Protein AF-A0A2W7AE01-F1 (afdb_monomer)

Foldseek 3Di:
DYDDDDDDDDDPDDDDPDDDDDDPPDPDQWAFDPPPQQWDWDDDPLETETDRGDAAQQRQEGEGETQHHEHDAAHEYEYEDAASHAEYEYAHQNQAEYHYQEEYYYDHYQYEYEYEAQQAYEYAANYEYHHAAAYEYENFQWWDQPLAIDGNDDDHDRHRSDDDTWKGAQQAQATAEYEYNYAYEYEEQHEYEYEIQEYHANHEYYHALHEYAAWFAGHQKMFTADDRGHTQAIGNHQPPSNVPHDDDPRHHAFPLCVLPVVPHPRCPQWDQDPVRWIAGPPQRFTDDRGTFYYEHQEEYAHEAEPPPGAFHEYETEGLEYEYHLYEYERAYQAWFYEYYTQADDVNPGRGHHHQEYYYDQNYEHEGAHAHHEEFEEYEAEHQHEYADNYEYEREGHAPHYAFYEYEGEYQAYYHDNYEYARYYHPQNGYEYEYEYQEEEEDQAFPDDPDSHCVSVVRVDCDPPVVRGPDHTYYYLVRVQRYAGEYEYHHCAEYEYDAQAERAHDDHEAYEYHFNLVVPLHYEYYYAANYEAHRPQHAYEYEHLEYYHHNYAYANEQHEYEYEYNHFQAAEEEEPPDQPVPPPHPPPPGRYYYHYLVNVLRYAYLEEYEYYDDPDLGLHEYEQEQQDDDVPDDHQAVHNHAYEYEHQEYEYDYDPDPDDPPPVPPLTASHEHEEQHEYEYAHSAEYEYDANHEHEYHYANYEYEAHHAAEFFHDDPDPDPPVRRQTHEYAYQEYAYDYNHEEYHYEYADQHHEFADDDPGFGYEAAHYEYEYEYDDDDNREYEYQTEHEEQEEYEYYPDPHAEYEAQEEYEYAAYEYEYPHEYEYDHRAYEYEYQNYEYEYQEEYAYQEEYHYEYQQEEYYYNYEYCPPHAYQEYAYPNYAEYAAAHEHGHEACYYHAAHAAEYHHEEYHQEECAFHAAHYAYAAEYAYEEYAREHANEEFHAYEAYYQAEYEYQAYHQEYHLNYFGYAYHAAYAEAYAHNHWDQDPVRFTHRYERAYNVWFHAYEHEYQNPPPLNWAFACDRPGHYYVAKHYRHPVWIDGPGDTGSAWDDTPRYTYHHDDDDDDDDDDDDDDDDDDDDDDDDDDDDDDDDDDDQPDQDVLQVVLQLVVCVVVVHDDDGHGLLRVLVVQVVCCVVPVAWEKEKEKDKDAPDPDDDDDPPDDDPPPDDFDQRIFIWIWIRTNVDIGIDQFFDPPDPVRDGHGSVVLLVLLVQLVVQPPDPPDHPSNVVSVVVNCNRHPVVCVVVCVVVVHPHYHYDYPPSNDPPPD

Radius of gyration: 49.96 Å; Cα contacts (8 Å, |Δi|>4): 3931; chains: 1; bounding box: 132×88×160 Å

Nearest PDB structures (foldseek):
  8cpk-assembly3_C  TM=5.624E-01  e=1.648E-10  Escherichia coli
  4i84-assembly1_A  TM=6.072E-01  e=9.969E-05  Haemophilus influenzae Rd KW20
  6pzl-assembly1_A-2  TM=7.382E-01  e=2.046E-03  Proteus mirabilis
  4i84-assembly2_B  TM=6.784E-01  e=4.913E-03  Haemophilus influenzae Rd KW20

Secondary structure (DSSP, 8-state):
-------------S--S-----------SEEE-SSSS-EEEEEETTEEEEEE-EE-TTS-EEEEEEEEE-B-TT-EEEEE--TT--EEEEEE-SS--EEE-SEEEEESS--EEEEE-TT-EEE-TT-EEE-SS-EEEE--SEEEETTEEEESSS---GGG--S---EEEE-SSSPPEEEE-SEEE--TT-EEEEEESEEEE-SEEE-TTSEEEEEE--SSEEEEE-TTS-EEEEESS--TTGGGSPP--S----HHHHHHHS--TTTTSEEEPTTS-EEETTT--EE---TTEEEE-SEEE--B-STTPPP-EEEEESSEEEESS-EEE--BSSS--EEEESSSGGG-SSSPPPSEEEE-TT-EEE--BSSSS---EEEEEESSEEEE-SEEE-PPPTTT----EEEEEESSEEEE--EEE---GGG---EEEE--S-EEEESS-SS---TTTHHHHHHS---GGGTTT--PEEEHHHHHT-BSEEEEE-SS-EEE-TT-EEEPPS-S-EEEESSTT-SS--EEEE-TT-EEE-TT--EEEEESEEEESS-EEEEETS-EEEEESSTTPEEEESS----SSS----TTS-EEEE-HHHHTTEEESSEEEES-TT----PPEEEESBS-BTTB--GGG--SEEEEEESSEEEE----TT-TT-TT----SEEE-TT-EEEEEESSEEEE-TT-EEEEEEEEEEEEEEESSEEES----SS--TT---EEEEEEEEEEEESSS-EEEEE-SSEEEE-EETTEESEEETTS-EEEEE-SSSS-EEEE-S-EEESS-EEEEESS--EEEE-S-EEESSS-EEE-S-EEE-TT--EEEESSS-EEE-S-EE-SS-EEEE-TTS-EEE-S-BSSSS-EEEEEEEEES-EEE-S-EEEEEEEEEEEESSEEEES-EE--BSSPPPEEEEESSEEE-SEEE--BSSSPPPPEEEEESS-EEESEEE----TTSBPPPEEEEESS-EEE---EE-TTS-EEEEE---SSBPPPEEEEE--GGGTPPEEET--SSSEESSEEESSTTSEEPSSEEESS-EEETTEEEEE---------------------------PPPPP---TTSBPHHHHHHHHHHHHHHT---PPPBHHHHHHHHHHHHHHHS--EEEEEEEEE-S--------TT--TTSSSPPTTPEEEEEEE-SS-EEEE--B-TT-TT-PBPBHHHHHHHHHHHHHHHH-TT-SSTHHHHHHHHIIIIIGGGHHHHHHHT--EEEEEE-GGGSTT--

Solvent-accessible surface area (backbone atoms only — not comparable to full-atom values): 60667 Å² total; per-residue (Å²): 140,86,86,91,90,87,90,80,91,89,88,81,89,89,82,86,90,86,85,88,84,79,76,84,78,71,82,74,48,62,38,55,33,96,76,83,47,55,31,41,71,48,77,58,87,56,33,32,42,36,36,80,32,41,53,17,72,86,47,33,30,40,38,38,43,21,34,39,58,37,32,54,77,82,22,32,46,33,41,61,49,42,76,67,30,48,36,37,41,38,34,42,61,60,44,63,54,27,45,32,19,14,38,43,33,51,42,65,38,64,32,26,42,37,43,32,24,35,15,11,40,36,33,32,69,59,15,32,49,49,39,71,28,33,42,35,43,30,17,36,36,20,37,23,22,82,101,39,60,51,36,54,50,82,84,65,67,46,64,64,48,52,84,63,77,33,31,36,32,24,77,36,75,66,37,3,28,35,38,35,43,14,46,43,44,37,39,75,60,21,39,41,34,43,40,22,6,23,35,40,36,61,19,39,41,36,11,37,37,10,35,40,38,41,37,12,42,45,32,34,18,34,43,33,34,39,96,86,75,44,75,42,39,68,38,82,54,65,51,83,76,57,67,74,46,46,80,76,84,61,62,54,45,50,66,64,52,53,60,69,71,63,85,59,88,74,56,77,53,42,46,72,46,97,88,68,48,35,28,37,59,94,61,72,34,57,54,79,83,54,53,7,26,21,39,36,39,24,36,42,38,14,32,8,80,53,90,78,26,39,16,10,33,41,37,41,28,13,46,33,24,38,32,50,51,17,40,39,34,14,24,7,27,42,10,20,8,37,38,29,36,6,19,30,73,94,64,74,52,53,46,52,55,2,46,25,22,40,33,31,62,70,16,38,39,35,12,27,10,71,63,28,31,33,15,11,40,40,30,38,20,12,61,37,37,18,39,37,28,21,38,39,37,15,23,13,2,77,85,75,9,35,17,9,45,37,36,55,28,2,54,55,35,41,43,53,60,40,48,46,37,14,36,29,40,91,76,34,40,8,38,41,39,36,49,20,34,48,41,35,34,22,84,70,40,80,79,76,94,60,99,56,58,56,53,59,55,72,65,40,92,62,68,63,78,83,60,66,86,61,82,42,33,31,34,34,72,46,62,24,68,47,41,20,21,41,36,42,34,11,43,22,33,32,36,38,39,64,60,25,77,38,57,32,59,71,62,33,45,40,36,43,28,9,8,61,75,52,83,58,50,16,36,35,37,30,30,48,59,17,33,42,31,32,58,40,17,35,38,36,41,29,10,24,26,52,46,43,44,70,24,37,38,33,20,42,68,10,36,39,35,43,25,56,44,47,88,47,38,33,33,42,38,16,68,92,65,81,58,79,83,60,65,73,77,66,90,88,64,56,57,24,41,37,41,30,61,41,57,64,23,45,47,20,64,20,42,40,31,38,34,59,93,89,63,88,36,69,11,36,29,38,41,25,56,32,8,70,43,97,94,53,58,36,36,49,83,46,63,41,26,42,35,41,40,24,7,30,34,38,43,45,80,79,84,65,88,89,56,91,78,76,79,75,68,82,60,27,41,35,24,35,28,63,59,30,43,40,38,44,40,20,67,26,33,37,38,35,45,88,88,35,28,48,30,23,55,31,80,64,6,35,39,35,44,39,18,33,50,13,36,22,63,87,79,89,57,99,59,90,60,100,72,74,60,28,37,28,27,40,38,25,29,34,19,36,39,27,61,29,31,38,39,32,42,25,32,64,48,39,60,33,30,34,24,69,45,96,93,40,70,6,36,39,17,69,57,9,36,36,40,41,33,34,47,89,79,80,78,20,29,40,36,31,68,27,39,35,39,22,31,26,39,35,42,37,33,40,59,67,31,66,32,33,39,30,22,23,37,40,39,19,59,43,14,37,39,38,32,60,22,30,33,36,39,42,85,67,51,32,38,42,38,21,49,45,11,37,43,37,34,58,31,37,39,29,23,72,37,50,44,40,38,34,14,62,50,10,36,39,38,34,62,26,35,30,16,77,89,34,42,15,29,19,42,38,36,39,48,20,20,34,38,40,26,72,32,45,36,30,22,28,60,72,6,39,38,41,34,25,61,27,41,35,39,39,22,36,38,34,13,43,37,58,38,16,3,35,38,38,39,39,22,53,37,25,37,40,38,29,42,38,33,14,24,9,65,42,29,34,14,9,35,36,37,43,38,18,56,27,44,37,38,34,25,26,38,38,15,23,15,7,70,74,6,36,13,8,39,37,42,38,41,26,59,19,27,44,21,20,64,30,64,45,72,42,100,85,71,46,57,20,14,34,33,10,30,26,52,71,35,48,17,42,38,38,39,36,29,35,29,40,104,78,54,46,41,41,19,31,45,43,21,92,72,26,21,20,37,21,17,45,32,26,34,98,91,48,63,50,64,55,81,40,75,37,77,50,61,46,76,55,92,65,34,34,42,41,45,70,87,89,86,88,88,86,87,85,85,83,90,80,88,79,87,83,84,87,82,90,81,85,89,87,82,85,80,75,82,58,83,87,71,68,48,86,41,63,25,66,67,52,35,52,53,43,50,53,51,16,64,74,71,74,48,89,72,87,50,52,22,50,47,55,52,21,53,48,39,44,50,44,22,74,73,68,73,51,43,50,32,43,35,37,40,43,79,38,70,75,72,90,74,91,71,84,84,69,88,88,67,65,94,72,82,56,83,75,49,90,69,23,26,32,30,44,34,39,41,34,53,87,48,76,45,58,46,63,36,47,53,82,96,49,95,78,59,50,62,39,40,32,42,61,54,34,54,38,50,48,50,27,54,54,32,67,70,40,91,88,51,95,62,70,29,53,62,37,49,51,52,50,40,56,51,64,47,56,78,45,41,68,58,33,62,73,73,60,45,83,42,80,46,80,49,58,46,68,76,70,37,84,88,77,108

pLDDT: mean 81.92, std 18.36, range [23.88, 98.81]

Structure (mmCIF, N/CA/C/O backbone):
data_AF-A0A2W7AE01-F1
#
_entry.id   AF-A0A2W7AE01-F1
#
loop_
_atom_site.group_PDB
_atom_site.id
_atom_site.type_symbol
_atom_site.label_atom_id
_atom_site.label_alt_id
_atom_site.label_comp_id
_atom_site.label_asym_id
_atom_site.label_entity_id
_atom_site.label_seq_id
_atom_site.pdbx_PDB_ins_code
_atom_site.Cartn_x
_atom_site.Cartn_y
_atom_site.Cartn_z
_atom_site.occupancy
_atom_site.B_iso_or_equiv
_atom_site.auth_seq_id
_atom_site.auth_comp_id
_atom_site.auth_asym_id
_atom_site.auth_atom_id
_atom_site.pdbx_PDB_model_num
ATOM 1 N N . MET A 1 1 ? 57.558 -34.122 -80.929 1.00 30.39 1 MET A N 1
ATOM 2 C CA . MET A 1 1 ? 58.670 -33.270 -81.424 1.00 30.39 1 MET A CA 1
ATOM 3 C C . MET A 1 1 ? 58.071 -32.111 -82.238 1.00 30.39 1 MET A C 1
ATOM 5 O O . MET A 1 1 ? 57.123 -32.415 -82.946 1.00 30.39 1 MET A O 1
ATOM 9 N N . PRO A 1 2 ? 58.643 -30.883 -82.292 1.00 58.66 2 PRO A N 1
ATOM 10 C CA . PRO A 1 2 ? 59.145 -30.039 -81.180 1.00 58.66 2 PRO A CA 1
ATOM 11 C C . PRO A 1 2 ? 59.041 -28.472 -81.376 1.00 58.66 2 PRO A C 1
ATOM 13 O O . PRO A 1 2 ? 58.809 -28.001 -82.479 1.00 58.66 2 PRO A O 1
ATOM 16 N N . LYS A 1 3 ? 59.345 -27.715 -80.290 1.00 38.62 3 LYS A N 1
ATOM 17 C CA . LYS A 1 3 ? 60.208 -26.490 -80.120 1.00 38.62 3 LYS A CA 1
ATOM 18 C C . LYS A 1 3 ? 59.860 -25.053 -80.628 1.00 38.62 3 LYS A C 1
ATOM 20 O O . LYS A 1 3 ? 59.966 -24.760 -81.807 1.00 38.62 3 LYS A O 1
ATOM 25 N N . ASN A 1 4 ? 59.678 -24.144 -79.648 1.00 41.47 4 ASN A N 1
ATOM 26 C CA . ASN A 1 4 ? 60.513 -22.985 -79.212 1.00 41.47 4 ASN A CA 1
ATOM 27 C C . ASN A 1 4 ? 61.168 -21.958 -80.183 1.00 41.47 4 ASN A C 1
ATOM 29 O O . ASN A 1 4 ? 62.032 -22.323 -80.970 1.00 41.47 4 ASN A O 1
ATOM 33 N N . GLN A 1 5 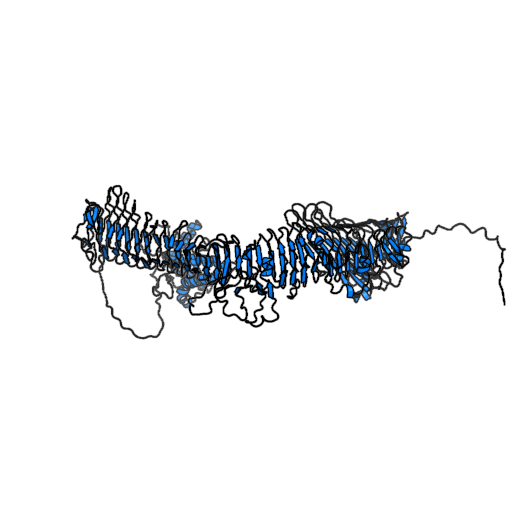? 60.953 -20.666 -79.842 1.00 39.22 5 GLN A N 1
ATOM 34 C CA . GLN A 1 5 ? 61.921 -19.613 -79.412 1.00 39.22 5 GLN A CA 1
ATOM 35 C C . GLN A 1 5 ? 61.975 -18.235 -80.125 1.00 39.22 5 GLN A C 1
ATOM 37 O O . GLN A 1 5 ? 61.631 -18.081 -81.288 1.00 39.22 5 GLN A O 1
ATOM 42 N N . TRP A 1 6 ? 62.349 -17.249 -79.294 1.00 40.16 6 TRP A N 1
ATOM 43 C CA . TRP A 1 6 ? 62.232 -15.780 -79.317 1.00 40.16 6 TRP A CA 1
ATOM 44 C C . TRP A 1 6 ? 63.394 -15.018 -80.003 1.00 40.16 6 TRP A C 1
ATOM 46 O O . TRP A 1 6 ? 64.388 -15.636 -80.370 1.00 40.16 6 TRP A O 1
ATOM 56 N N . GLU A 1 7 ? 63.251 -13.673 -80.019 1.00 35.78 7 GLU A N 1
ATOM 57 C CA . GLU A 1 7 ? 64.213 -12.551 -80.235 1.00 35.78 7 GLU A CA 1
ATOM 58 C C . GLU A 1 7 ? 64.018 -11.778 -81.560 1.00 35.78 7 GLU A C 1
ATOM 60 O O . GLU A 1 7 ? 63.822 -12.381 -82.606 1.00 35.78 7 GLU A O 1
ATOM 65 N N . SER A 1 8 ? 64.203 -10.460 -81.688 1.00 36.03 8 SER A N 1
ATOM 66 C CA . SER A 1 8 ? 63.902 -9.237 -80.918 1.00 36.03 8 SER A CA 1
ATOM 67 C C . SER A 1 8 ? 64.344 -8.040 -81.794 1.00 36.03 8 SER A C 1
ATOM 69 O O . SER A 1 8 ? 65.164 -8.178 -82.700 1.00 36.03 8 SER A O 1
ATOM 71 N N . THR A 1 9 ? 63.853 -6.833 -81.485 1.00 36.38 9 THR A N 1
ATOM 72 C CA . THR A 1 9 ? 64.399 -5.506 -81.873 1.00 36.38 9 THR A CA 1
ATOM 73 C C . THR A 1 9 ? 64.484 -5.099 -83.357 1.00 36.38 9 THR A C 1
ATOM 75 O O . THR A 1 9 ? 65.413 -5.461 -84.071 1.00 36.38 9 THR A O 1
ATOM 78 N N . LYS A 1 10 ? 63.603 -4.166 -83.764 1.00 33.66 10 LYS A N 1
ATOM 79 C CA . LYS A 1 10 ? 63.924 -2.872 -84.425 1.00 33.66 10 LYS A CA 1
ATOM 80 C C . LYS A 1 10 ? 62.648 -2.231 -84.985 1.00 33.66 10 LYS A C 1
ATOM 82 O O . LYS A 1 10 ? 62.159 -2.657 -86.024 1.00 33.66 10 LYS A O 1
ATOM 87 N N . LYS A 1 11 ? 62.162 -1.172 -84.334 1.00 37.84 11 LYS A N 1
ATOM 88 C CA . LYS A 1 11 ? 61.522 0.002 -84.967 1.00 37.84 11 LYS A CA 1
ATOM 89 C C . LYS A 1 11 ? 61.278 1.065 -83.893 1.00 37.84 11 LYS A C 1
ATOM 91 O O . LYS A 1 11 ? 60.184 1.236 -83.374 1.00 37.84 11 LYS A O 1
ATOM 96 N N . LEU A 1 12 ? 62.376 1.725 -83.535 1.00 35.28 12 LEU A N 1
ATOM 97 C CA . LEU A 1 12 ? 62.408 2.986 -82.804 1.00 35.28 12 LEU A CA 1
ATOM 98 C C . LEU A 1 12 ? 62.579 4.104 -83.847 1.00 35.28 12 LEU A C 1
ATOM 100 O O . LEU A 1 12 ? 63.321 3.905 -84.808 1.00 35.28 12 LEU A O 1
ATOM 104 N N . LEU A 1 13 ? 61.944 5.254 -83.602 1.00 35.22 13 LEU A N 1
ATOM 105 C CA . LEU A 1 13 ? 62.011 6.524 -84.347 1.00 35.22 13 LEU A CA 1
ATOM 106 C C . LEU A 1 13 ? 61.119 6.661 -85.591 1.00 35.22 13 LEU A C 1
ATOM 108 O O . LEU A 1 13 ? 61.621 6.677 -86.708 1.00 35.22 13 LEU A O 1
ATOM 112 N N . LEU A 1 14 ? 59.815 6.900 -85.377 1.00 34.44 14 LEU A N 1
ATOM 113 C CA . LEU A 1 14 ? 59.097 7.968 -86.097 1.00 34.44 14 LEU A CA 1
ATOM 114 C C . LEU A 1 14 ? 57.752 8.356 -85.440 1.00 34.44 14 LEU A C 1
ATOM 116 O O . LEU A 1 14 ? 56.721 8.273 -86.086 1.00 34.44 14 LEU A O 1
ATOM 120 N N . THR A 1 15 ? 57.737 8.796 -84.179 1.00 38.56 15 THR A N 1
ATOM 121 C CA . THR A 1 15 ? 56.579 9.518 -83.592 1.00 38.56 15 THR A CA 1
ATOM 122 C C . THR A 1 15 ? 57.035 10.384 -82.410 1.00 38.56 15 THR A C 1
ATOM 124 O O . THR A 1 15 ? 56.625 10.186 -81.270 1.00 38.56 15 THR A O 1
ATOM 127 N N . SER A 1 16 ? 57.930 11.338 -82.676 1.00 40.00 16 SER A N 1
ATOM 128 C CA . SER A 1 16 ? 58.111 12.522 -81.827 1.00 40.00 16 SER A CA 1
ATOM 129 C C . SER A 1 16 ? 57.292 13.650 -82.451 1.00 40.00 16 SER A C 1
ATOM 131 O O . SER A 1 16 ? 57.494 13.938 -83.626 1.00 40.00 16 SER A O 1
ATOM 133 N N . ILE A 1 17 ? 56.414 14.268 -81.649 1.00 45.38 17 ILE A N 1
ATOM 134 C CA . ILE A 1 17 ? 55.379 15.289 -81.954 1.00 45.38 17 ILE A CA 1
ATOM 135 C C . ILE A 1 17 ? 53.946 14.709 -81.951 1.00 45.38 17 ILE A C 1
ATOM 137 O O . ILE A 1 17 ? 53.253 14.712 -82.958 1.00 45.38 17 ILE A O 1
ATOM 141 N N . LEU A 1 18 ? 53.513 14.198 -80.788 1.00 37.12 18 LEU A N 1
ATOM 142 C CA . LEU A 1 18 ? 52.166 14.399 -80.212 1.00 37.12 18 LEU A CA 1
ATOM 143 C C . LEU A 1 18 ? 52.148 13.898 -78.750 1.00 37.12 18 LEU A C 1
ATOM 145 O O . LEU A 1 18 ? 51.411 12.996 -78.375 1.00 37.12 18 LEU A O 1
ATOM 149 N N . SER A 1 19 ? 53.029 14.446 -77.916 1.00 43.38 19 SER A N 1
ATOM 150 C CA . SER A 1 19 ? 53.002 14.233 -76.467 1.00 43.38 19 SER A CA 1
ATOM 151 C C . SER A 1 19 ? 53.109 15.596 -75.810 1.00 43.38 19 SER A C 1
ATOM 153 O O . SER A 1 19 ? 54.204 16.140 -75.747 1.00 43.38 19 SER A O 1
ATOM 155 N N . LEU A 1 20 ? 51.964 16.164 -75.432 1.00 45.62 20 LEU A N 1
ATOM 156 C CA . LEU A 1 20 ? 51.731 17.015 -74.259 1.00 45.62 20 LEU A CA 1
ATOM 157 C C . LEU A 1 20 ? 50.279 17.521 -74.336 1.00 45.62 20 LEU A C 1
ATOM 159 O O . LEU A 1 20 ? 49.985 18.426 -75.106 1.00 45.62 20 LEU A O 1
ATOM 163 N N . ILE A 1 21 ? 49.387 16.853 -73.603 1.00 39.47 21 ILE A N 1
ATOM 164 C CA . ILE A 1 21 ? 48.348 17.366 -72.686 1.00 39.47 21 ILE A CA 1
ATOM 165 C C . ILE A 1 21 ? 47.683 16.087 -72.147 1.00 39.47 21 ILE A C 1
ATOM 167 O O . ILE A 1 21 ? 46.700 15.587 -72.685 1.00 39.47 21 ILE A O 1
ATOM 171 N N . ALA A 1 22 ? 48.287 15.490 -71.122 1.00 36.69 22 ALA A N 1
ATOM 172 C CA . ALA A 1 22 ? 47.565 14.606 -70.220 1.00 36.69 22 ALA A CA 1
ATOM 173 C C . ALA A 1 22 ? 47.189 15.485 -69.028 1.00 36.69 22 ALA A C 1
ATOM 175 O O . ALA A 1 22 ? 48.058 15.879 -68.251 1.00 36.69 22 ALA A O 1
ATOM 176 N N . PHE A 1 23 ? 45.918 15.873 -68.935 1.00 35.56 23 PHE A N 1
ATOM 177 C CA . PHE A 1 23 ? 45.404 16.443 -67.695 1.00 35.56 23 PHE A CA 1
ATOM 178 C C . PHE A 1 23 ? 45.545 15.380 -66.595 1.00 35.56 23 PHE A C 1
ATOM 180 O O . PHE A 1 23 ? 45.293 14.203 -66.876 1.00 35.56 23 PHE A O 1
ATOM 187 N N . PRO A 1 24 ? 45.930 15.740 -65.359 1.00 34.03 24 PRO A N 1
ATOM 188 C CA . PRO A 1 24 ? 45.756 14.829 -64.241 1.00 34.03 24 PRO A CA 1
ATOM 189 C C . PRO A 1 24 ? 44.264 14.491 -64.158 1.00 34.03 24 PRO A C 1
ATOM 191 O O . PRO A 1 24 ? 43.430 15.362 -63.914 1.00 34.03 24 PRO A O 1
ATOM 194 N N . VAL A 1 25 ? 43.911 13.232 -64.414 1.00 30.22 25 VAL A N 1
ATOM 195 C CA . VAL A 1 25 ? 42.576 12.725 -64.104 1.00 30.22 25 VAL A CA 1
ATOM 196 C C . VAL A 1 25 ? 42.526 12.617 -62.584 1.00 30.22 25 VAL A C 1
ATOM 198 O O . VAL A 1 25 ? 42.984 11.634 -62.006 1.00 30.22 25 VAL A O 1
ATOM 201 N N . TYR A 1 26 ? 42.038 13.663 -61.920 1.00 37.41 26 TYR A N 1
ATOM 202 C CA . TYR A 1 26 ? 41.633 13.558 -60.524 1.00 37.41 26 TYR A CA 1
ATOM 203 C C . TYR A 1 26 ? 40.479 12.555 -60.477 1.00 37.41 26 TYR A C 1
ATOM 205 O O . TYR A 1 26 ? 39.427 12.797 -61.069 1.00 37.41 26 TYR A O 1
ATOM 213 N N . ALA A 1 27 ? 40.679 11.410 -59.824 1.00 45.03 27 ALA A N 1
ATOM 214 C CA . ALA A 1 27 ? 39.583 10.500 -59.524 1.00 45.03 27 ALA A CA 1
ATOM 215 C C . ALA A 1 27 ? 38.535 11.278 -58.708 1.00 45.03 27 ALA A C 1
ATOM 217 O O . ALA A 1 27 ? 38.814 11.703 -57.587 1.00 45.03 27 ALA A O 1
ATOM 218 N N . GLN A 1 28 ? 37.368 11.550 -59.301 1.00 60.88 28 GLN A N 1
ATOM 219 C CA . GLN A 1 28 ? 36.317 12.335 -58.654 1.00 60.88 28 GLN A CA 1
ATOM 220 C C . GLN A 1 28 ? 35.735 11.544 -57.480 1.00 60.88 28 GLN A C 1
ATOM 222 O O . GLN A 1 28 ? 35.336 10.388 -57.630 1.00 60.88 28 GLN A O 1
ATOM 227 N N . THR A 1 29 ? 35.716 12.170 -56.305 1.00 82.38 29 THR A N 1
ATOM 228 C CA . THR A 1 29 ? 35.277 11.555 -55.046 1.00 82.38 29 THR A CA 1
ATOM 229 C C . THR A 1 29 ? 33.751 11.531 -54.917 1.00 82.38 29 THR A C 1
ATOM 231 O O . THR A 1 29 ? 33.205 10.584 -54.358 1.00 82.38 29 THR A O 1
ATOM 234 N N . ILE A 1 30 ? 33.048 12.497 -55.520 1.00 93.06 30 ILE A N 1
ATOM 235 C CA . ILE A 1 30 ? 31.583 12.530 -55.630 1.00 93.06 30 ILE A CA 1
ATOM 236 C C . ILE A 1 30 ? 31.200 12.677 -57.103 1.00 93.06 30 ILE A C 1
ATOM 238 O O . ILE A 1 30 ? 31.670 13.598 -57.769 1.00 93.06 30 ILE A O 1
ATOM 242 N N . ILE A 1 31 ? 30.343 11.785 -57.601 1.00 95.00 31 ILE A N 1
ATOM 243 C CA . ILE A 1 31 ? 29.911 11.744 -59.004 1.00 95.00 31 ILE A CA 1
ATOM 244 C C . ILE A 1 31 ? 28.375 11.783 -59.040 1.00 95.00 31 ILE A C 1
ATOM 246 O O . ILE A 1 31 ? 27.751 10.897 -58.448 1.00 95.00 31 ILE A O 1
ATOM 250 N N . PRO A 1 32 ? 27.738 12.778 -59.693 1.00 95.56 32 PRO A N 1
ATOM 251 C CA . PRO A 1 32 ? 26.286 12.794 -59.863 1.00 95.56 32 PRO A CA 1
ATOM 252 C C . PRO A 1 32 ? 25.824 11.649 -60.770 1.00 95.56 32 PRO A C 1
ATOM 254 O O . PRO A 1 32 ? 26.492 11.327 -61.750 1.00 95.56 32 PRO A O 1
ATOM 257 N N . ALA A 1 33 ? 24.673 11.045 -60.466 1.00 93.81 33 ALA A N 1
ATOM 258 C CA . ALA A 1 33 ? 24.112 9.993 -61.309 1.00 93.81 33 ALA A CA 1
ATOM 259 C C . ALA A 1 33 ? 23.555 10.576 -62.616 1.00 93.81 33 ALA A C 1
ATOM 261 O O . ALA A 1 33 ? 22.880 11.608 -62.618 1.00 93.81 33 ALA A O 1
ATOM 262 N N . ASN A 1 34 ? 23.784 9.884 -63.734 1.00 90.31 34 ASN A N 1
ATOM 263 C CA . ASN A 1 34 ? 23.172 10.225 -65.019 1.00 90.31 34 ASN A CA 1
ATOM 264 C C . ASN A 1 34 ? 21.810 9.527 -65.190 1.00 90.31 34 ASN A C 1
ATOM 266 O O . ASN A 1 34 ? 21.621 8.705 -66.083 1.00 90.31 34 ASN A O 1
ATOM 270 N N . ASP A 1 35 ? 20.874 9.825 -64.289 1.00 89.12 35 ASP A N 1
ATOM 271 C CA . ASP A 1 35 ? 19.551 9.191 -64.198 1.00 89.12 35 ASP A CA 1
ATOM 272 C C . ASP A 1 35 ? 18.384 10.180 -64.387 1.00 89.12 35 ASP A C 1
ATOM 274 O O . ASP A 1 35 ? 17.226 9.852 -64.136 1.00 89.12 35 ASP A O 1
ATOM 278 N N . GLY A 1 36 ? 18.681 11.404 -64.837 1.00 86.12 36 GLY A N 1
ATOM 279 C CA . GLY A 1 36 ? 17.681 12.441 -65.113 1.00 86.12 36 GLY A CA 1
ATOM 280 C C . GLY A 1 36 ? 17.199 13.228 -63.889 1.00 86.12 36 GLY A C 1
ATOM 281 O O . GLY A 1 36 ? 16.385 14.135 -64.045 1.00 86.12 36 GLY A O 1
ATOM 282 N N . ILE A 1 37 ? 17.727 12.961 -62.687 1.00 90.69 37 ILE A N 1
ATOM 283 C CA . ILE A 1 37 ? 17.360 13.698 -61.460 1.00 90.69 37 ILE A CA 1
ATOM 284 C C . ILE A 1 37 ? 17.944 15.115 -61.430 1.00 90.69 37 ILE A C 1
ATOM 286 O O . ILE A 1 37 ? 17.448 15.977 -60.710 1.00 90.69 37 ILE A O 1
ATOM 290 N N . GLY A 1 38 ? 18.966 15.392 -62.243 1.00 93.56 38 GLY A N 1
ATOM 291 C CA . GLY A 1 38 ? 19.539 16.734 -62.363 1.00 93.56 38 GLY A CA 1
ATOM 292 C C . GLY A 1 38 ? 20.317 17.169 -61.121 1.00 93.56 38 GLY A C 1
ATOM 293 O O . GLY A 1 38 ? 20.349 18.354 -60.799 1.00 93.56 38 GLY A O 1
ATOM 294 N N . THR A 1 39 ? 20.919 16.218 -60.399 1.00 97.12 39 THR A N 1
ATOM 295 C CA . THR A 1 39 ? 21.862 16.532 -59.315 1.00 97.12 39 THR A CA 1
ATOM 296 C C . THR A 1 39 ? 23.148 17.094 -59.910 1.00 97.12 39 THR A C 1
ATOM 298 O O . THR A 1 39 ? 23.712 16.515 -60.836 1.00 97.12 39 THR A O 1
ATOM 301 N N . ILE A 1 40 ? 23.610 18.221 -59.378 1.00 96.00 40 ILE A N 1
ATOM 302 C CA . ILE A 1 40 ? 24.805 18.929 -59.832 1.00 96.00 40 ILE A CA 1
ATOM 303 C C . ILE A 1 40 ? 25.796 18.973 -58.674 1.00 96.00 40 ILE A C 1
ATOM 305 O O . ILE A 1 40 ? 25.440 19.329 -57.551 1.00 96.00 40 ILE A O 1
ATOM 309 N N . VAL A 1 41 ? 27.048 18.624 -58.963 1.00 96.50 41 VAL A N 1
ATOM 310 C CA . VAL A 1 41 ? 28.162 18.687 -58.014 1.00 96.50 41 VAL A CA 1
ATOM 311 C C . VAL A 1 41 ? 29.182 19.676 -58.562 1.00 96.50 41 VAL A C 1
ATOM 313 O O . VAL A 1 41 ? 29.799 19.411 -59.592 1.00 96.50 41 VAL A O 1
ATOM 316 N N . THR A 1 42 ? 29.356 20.812 -57.884 1.00 95.75 42 THR A N 1
ATOM 317 C CA . THR A 1 42 ? 30.342 21.837 -58.261 1.00 95.75 42 THR A CA 1
ATOM 318 C C . THR A 1 42 ? 31.523 21.800 -57.293 1.00 95.75 42 THR A C 1
ATOM 320 O O . THR A 1 42 ? 31.365 22.160 -56.124 1.00 95.75 42 THR A O 1
ATOM 323 N N . PRO A 1 43 ? 32.718 21.380 -57.740 1.00 92.56 43 PRO A N 1
ATOM 324 C CA . PRO A 1 43 ? 33.924 21.449 -56.925 1.00 92.56 43 PRO A CA 1
ATOM 325 C C . PRO A 1 43 ? 34.404 22.898 -56.750 1.00 92.56 43 PRO A C 1
ATOM 327 O O . PRO A 1 43 ? 34.537 23.643 -57.719 1.00 92.56 43 PRO A O 1
ATOM 330 N N . SER A 1 44 ? 34.733 23.272 -55.516 1.00 90.50 44 SER A N 1
ATOM 331 C CA . SER A 1 44 ? 35.369 24.530 -55.124 1.00 90.50 44 SER A CA 1
ATOM 332 C C . SER A 1 44 ? 36.511 24.231 -54.147 1.00 90.50 44 SER A C 1
ATOM 334 O O . SER A 1 44 ? 36.338 24.210 -52.926 1.00 90.50 44 SER A O 1
ATOM 336 N N . GLY A 1 45 ? 37.702 23.955 -54.686 1.00 89.75 45 GLY A N 1
ATOM 337 C CA . GLY A 1 45 ? 38.835 23.471 -53.892 1.00 89.75 45 GLY A CA 1
ATOM 338 C C . GLY A 1 45 ? 38.536 22.097 -53.283 1.00 89.75 45 GLY A C 1
ATOM 339 O O . GLY A 1 45 ? 38.190 21.170 -54.008 1.00 89.75 45 GLY A O 1
ATOM 340 N N . ASN A 1 46 ? 38.641 21.977 -51.955 1.00 92.25 46 ASN A N 1
ATOM 341 C CA . ASN A 1 46 ? 38.312 20.748 -51.217 1.00 92.25 46 ASN A CA 1
ATOM 342 C C . ASN A 1 46 ? 36.814 20.610 -50.879 1.00 92.25 46 ASN A C 1
ATOM 344 O O . ASN A 1 46 ? 36.417 19.628 -50.254 1.00 92.25 46 ASN A O 1
ATOM 348 N N . GLN A 1 47 ? 35.983 21.585 -51.251 1.00 95.81 47 GLN A N 1
ATOM 349 C CA . GLN A 1 47 ? 34.539 21.556 -51.031 1.00 95.81 47 GLN A CA 1
ATOM 350 C C . GLN A 1 47 ? 33.802 21.149 -52.308 1.00 95.81 47 GLN A C 1
ATOM 352 O O . GLN A 1 47 ? 34.124 21.623 -53.392 1.00 95.81 47 GLN A O 1
ATOM 357 N N . PHE A 1 48 ? 32.779 20.314 -52.172 1.00 97.56 48 PHE A N 1
ATOM 358 C CA . PHE A 1 48 ? 31.889 19.883 -53.243 1.00 97.56 48 PHE A CA 1
ATOM 359 C C . PHE A 1 48 ? 30.472 20.368 -52.931 1.00 97.56 48 PHE A C 1
ATOM 361 O O . PHE A 1 48 ? 29.827 19.849 -52.018 1.00 97.56 48 PHE A O 1
ATOM 368 N N . ASP A 1 49 ? 30.000 21.373 -53.670 1.00 97.44 49 ASP A N 1
ATOM 369 C CA . ASP A 1 49 ? 28.654 21.922 -53.500 1.00 97.44 49 ASP A CA 1
ATOM 370 C C . ASP A 1 49 ? 27.633 21.104 -54.298 1.00 97.44 49 ASP A C 1
ATOM 372 O O . ASP A 1 49 ? 27.633 21.107 -55.533 1.00 97.44 49 ASP A O 1
ATOM 376 N N . ILE A 1 50 ? 26.749 20.413 -53.578 1.00 98.06 50 ILE A N 1
ATOM 377 C CA . ILE A 1 50 ? 25.694 19.553 -54.118 1.00 98.06 50 ILE A CA 1
ATOM 378 C C . ILE A 1 50 ? 24.390 20.354 -54.160 1.00 98.06 50 ILE A C 1
ATOM 380 O O . ILE A 1 50 ? 23.906 20.828 -53.131 1.00 98.06 50 ILE A O 1
ATOM 384 N N . HIS A 1 51 ? 23.843 20.533 -55.362 1.00 95.75 51 HIS A N 1
ATOM 385 C CA . HIS A 1 51 ? 22.626 21.307 -55.625 1.00 95.75 51 HIS A CA 1
ATOM 386 C C . HIS A 1 51 ? 21.906 20.784 -56.881 1.00 95.75 51 HIS A C 1
ATOM 388 O O . HIS A 1 51 ? 22.241 19.721 -57.406 1.00 95.75 51 HIS A O 1
ATOM 394 N N . GLY A 1 52 ? 20.872 21.487 -57.351 1.00 95.38 52 GLY A N 1
ATOM 395 C CA . GLY A 1 52 ? 19.955 20.942 -58.359 1.00 95.38 52 GLY A CA 1
ATOM 396 C C . GLY A 1 52 ? 19.042 19.890 -57.729 1.00 95.38 52 GLY A C 1
ATOM 397 O O . GLY A 1 52 ? 18.614 20.077 -56.596 1.00 95.38 52 GLY A O 1
ATOM 398 N N . GLY A 1 53 ? 18.776 18.788 -58.428 1.00 95.19 53 GLY A N 1
ATOM 399 C CA . GLY A 1 53 ? 17.925 17.695 -57.945 1.00 95.19 53 GLY A CA 1
ATOM 400 C C . GLY A 1 53 ? 16.439 17.853 -58.285 1.00 95.19 53 GLY A C 1
ATOM 401 O O . GLY A 1 53 ? 16.043 18.736 -59.049 1.00 95.19 53 GLY A O 1
ATOM 402 N N . GLN A 1 54 ? 15.616 16.976 -57.706 1.00 96.50 54 GLN A N 1
ATOM 403 C CA . GLN A 1 54 ? 14.157 16.967 -57.870 1.00 96.50 54 GLN A CA 1
ATOM 404 C C . GLN A 1 54 ? 13.447 17.325 -56.568 1.00 96.50 54 GLN A C 1
ATOM 406 O O . GLN A 1 54 ? 13.911 16.976 -55.486 1.00 96.50 54 GLN A O 1
ATOM 411 N N . PHE A 1 55 ? 12.297 17.987 -56.678 1.00 96.44 55 PHE A N 1
ATOM 412 C CA . PHE A 1 55 ? 11.466 18.360 -55.535 1.00 96.44 55 PHE A CA 1
ATOM 413 C C . PHE A 1 55 ? 10.191 17.524 -55.481 1.00 96.44 55 PHE A C 1
ATOM 415 O O . PHE A 1 55 ? 9.620 17.174 -56.516 1.00 96.44 55 PHE A O 1
ATOM 422 N N . SER A 1 56 ? 9.697 17.293 -54.269 1.00 97.12 56 SER A N 1
ATOM 423 C CA . SER A 1 56 ? 8.302 16.913 -54.049 1.00 97.12 56 SER A CA 1
ATOM 424 C C . SER A 1 56 ? 7.333 18.011 -54.510 1.00 97.12 56 SER A C 1
ATOM 426 O O . SER A 1 56 ? 7.716 19.175 -54.669 1.00 97.12 56 SER A O 1
ATOM 428 N N . ALA A 1 57 ? 6.051 17.675 -54.707 1.00 96.19 57 ALA A N 1
ATOM 429 C CA . ALA A 1 57 ? 5.057 18.657 -55.160 1.00 96.19 57 ALA A CA 1
ATOM 430 C C . ALA A 1 57 ? 4.849 19.811 -54.156 1.00 96.19 57 ALA A C 1
ATOM 432 O O . ALA A 1 57 ? 4.610 20.946 -54.566 1.00 96.19 57 ALA A O 1
ATOM 433 N N . ASP A 1 58 ? 5.004 19.539 -52.856 1.00 95.12 58 ASP A N 1
ATOM 434 C CA . ASP A 1 58 ? 4.980 20.540 -51.778 1.00 95.12 58 ASP A CA 1
ATOM 435 C C . ASP A 1 58 ? 6.307 21.311 -51.613 1.00 95.12 58 ASP A C 1
ATOM 437 O O . ASP A 1 58 ? 6.377 22.259 -50.831 1.00 95.12 58 ASP A O 1
ATOM 441 N N . ARG A 1 59 ? 7.352 20.926 -52.362 1.00 95.19 59 ARG A N 1
ATOM 442 C CA . ARG A 1 59 ? 8.722 21.463 -52.317 1.00 95.19 59 ARG A CA 1
ATOM 443 C C . ARG A 1 59 ? 9.418 21.365 -50.955 1.00 95.19 59 ARG A C 1
ATOM 445 O O . ARG A 1 59 ? 10.422 22.046 -50.747 1.00 95.19 59 ARG A O 1
ATOM 452 N N . GLN A 1 60 ? 8.930 20.520 -50.049 1.00 95.94 60 GLN A N 1
ATOM 453 C CA . GLN A 1 60 ? 9.548 20.309 -48.737 1.00 95.94 60 GLN A CA 1
ATOM 454 C C . GLN A 1 60 ? 10.624 19.215 -48.750 1.00 95.94 60 GLN A C 1
ATOM 456 O O . GLN A 1 60 ? 11.517 19.244 -47.902 1.00 95.94 60 GLN A O 1
ATOM 461 N N . ASN A 1 61 ? 10.591 18.293 -49.715 1.00 97.31 61 ASN A N 1
ATOM 462 C CA . ASN A 1 61 ? 11.594 17.244 -49.884 1.00 97.31 61 ASN A CA 1
ATOM 463 C C . ASN A 1 61 ? 12.438 17.514 -51.135 1.00 97.31 61 ASN A C 1
ATOM 465 O O . ASN A 1 61 ? 11.897 17.708 -52.227 1.00 97.31 61 ASN A O 1
ATOM 469 N N . LEU A 1 62 ? 13.762 17.523 -50.969 1.00 97.75 62 LEU A N 1
ATOM 470 C CA . LEU A 1 62 ? 14.747 17.654 -52.041 1.00 97.75 62 LEU A CA 1
ATOM 471 C C . LEU A 1 62 ? 15.491 16.329 -52.225 1.00 97.75 62 LEU A C 1
ATOM 473 O O . LEU A 1 62 ? 16.109 15.824 -51.290 1.00 97.75 62 LEU A O 1
ATOM 477 N N . PHE A 1 63 ? 15.459 15.786 -53.439 1.00 98.12 63 PHE A N 1
ATOM 478 C CA . PHE A 1 63 ? 16.047 14.496 -53.779 1.00 98.12 63 PHE A CA 1
ATOM 479 C C . PHE A 1 63 ? 17.292 14.663 -54.655 1.00 98.12 63 PHE A C 1
ATOM 481 O O . PHE A 1 63 ? 17.241 15.279 -55.725 1.00 98.12 63 PHE A O 1
ATOM 488 N N . HIS A 1 64 ? 18.392 14.050 -54.220 1.00 98.25 64 HIS A N 1
ATOM 489 C CA . HIS A 1 64 ? 19.648 13.940 -54.953 1.00 98.25 64 HIS A CA 1
ATOM 490 C C . HIS A 1 64 ? 19.958 12.486 -55.308 1.00 98.25 64 HIS A C 1
ATOM 492 O O . HIS A 1 64 ? 19.659 11.563 -54.548 1.00 98.25 64 HIS A O 1
ATOM 498 N N . SER A 1 65 ? 20.591 12.296 -56.464 1.00 97.38 65 SER A N 1
ATOM 499 C CA . SER A 1 65 ? 21.025 10.991 -56.955 1.00 97.38 65 SER A CA 1
ATOM 500 C C . SER A 1 65 ? 22.483 11.052 -57.390 1.00 97.38 65 SER A C 1
ATOM 502 O O . SER A 1 65 ? 22.873 11.893 -58.205 1.00 97.38 65 SER A O 1
ATOM 504 N N . LEU A 1 66 ? 23.297 10.177 -56.810 1.00 97.38 66 LEU A N 1
ATOM 505 C CA . LEU A 1 66 ? 24.742 10.129 -56.991 1.00 97.38 66 LEU A CA 1
ATOM 506 C C . LEU A 1 66 ? 25.146 8.734 -57.465 1.00 97.38 66 LEU A C 1
ATOM 508 O O . LEU A 1 66 ? 24.638 7.728 -56.980 1.00 97.38 66 LEU A O 1
ATOM 512 N N . GLU A 1 67 ? 26.082 8.654 -58.401 1.00 95.19 67 GLU A N 1
ATOM 513 C CA . GLU A 1 67 ? 26.691 7.382 -58.789 1.00 95.19 67 GLU A CA 1
ATOM 514 C C . GLU A 1 67 ? 27.686 6.924 -57.716 1.00 95.19 67 GLU A C 1
ATOM 516 O O . GLU A 1 67 ? 27.688 5.762 -57.320 1.00 95.19 67 GLU A O 1
ATOM 521 N N . ARG A 1 68 ? 28.469 7.864 -57.176 1.00 94.44 68 ARG A N 1
ATOM 522 C CA . ARG A 1 68 ? 29.466 7.629 -56.126 1.00 94.44 68 ARG A CA 1
ATOM 523 C C . ARG A 1 68 ? 29.467 8.787 -55.132 1.00 94.44 68 ARG A C 1
ATOM 525 O O . ARG A 1 68 ? 29.367 9.945 -55.537 1.00 94.44 68 ARG A O 1
ATOM 532 N N . PHE A 1 69 ? 29.626 8.482 -53.846 1.00 96.69 69 PHE A N 1
ATOM 533 C CA . PHE A 1 69 ? 29.760 9.474 -52.777 1.00 96.69 69 PHE A CA 1
ATOM 534 C C . PHE A 1 69 ? 30.847 9.047 -51.788 1.00 96.69 69 PHE A C 1
ATOM 536 O O . PHE A 1 69 ? 30.583 8.245 -50.892 1.00 96.69 69 PHE A O 1
ATOM 543 N N . ASN A 1 70 ? 32.052 9.587 -51.974 1.00 94.12 70 ASN A N 1
ATOM 544 C CA . ASN A 1 70 ? 33.208 9.412 -51.102 1.00 94.12 70 ASN A CA 1
ATOM 545 C C . ASN A 1 70 ? 33.768 10.779 -50.686 1.00 94.12 70 ASN A C 1
ATOM 547 O O . ASN A 1 70 ? 33.655 11.758 -51.426 1.00 94.12 70 ASN A O 1
ATOM 551 N N . LEU A 1 71 ? 34.418 10.838 -49.527 1.00 93.75 71 LEU A N 1
ATOM 552 C CA . LEU A 1 71 ? 35.174 11.999 -49.058 1.00 93.75 71 LEU A CA 1
ATOM 553 C C . LEU A 1 71 ? 36.517 11.541 -48.497 1.00 93.75 71 LEU A C 1
ATOM 555 O O . LEU A 1 71 ? 36.557 10.652 -47.655 1.00 93.75 71 LEU A O 1
ATOM 559 N N . ASN A 1 72 ? 37.601 12.180 -48.924 1.00 91.62 72 ASN A N 1
ATOM 560 C CA . ASN A 1 72 ? 38.913 12.035 -48.298 1.00 91.62 72 ASN A CA 1
ATOM 561 C C . ASN A 1 72 ? 39.080 13.039 -47.146 1.00 91.62 72 ASN A C 1
ATOM 563 O O . ASN A 1 72 ? 38.354 14.037 -47.070 1.00 91.62 72 ASN A O 1
ATOM 567 N N . GLN A 1 73 ? 40.112 12.836 -46.325 1.00 91.06 73 GLN A N 1
ATOM 568 C CA . GLN A 1 73 ? 40.509 13.768 -45.268 1.00 91.06 73 GLN A CA 1
ATOM 569 C C . GLN A 1 73 ? 40.587 15.223 -45.754 1.00 91.06 73 GLN A C 1
ATOM 571 O O . GLN A 1 73 ? 41.229 15.543 -46.756 1.00 91.06 73 GLN A O 1
ATOM 576 N N . GLY A 1 74 ? 39.913 16.117 -45.025 1.00 91.19 74 GLY A N 1
ATOM 577 C CA . GLY A 1 74 ? 39.870 17.555 -45.308 1.00 91.19 74 GLY A CA 1
ATOM 578 C C . GLY A 1 74 ? 38.922 17.974 -46.438 1.00 91.19 74 GLY A C 1
ATOM 579 O O . GLY A 1 74 ? 38.819 19.172 -46.714 1.00 91.19 74 GLY A O 1
ATOM 580 N N . GLN A 1 75 ? 38.226 17.033 -47.084 1.00 96.06 75 GLN A N 1
ATOM 581 C CA . GLN A 1 75 ? 37.182 17.342 -48.059 1.00 96.06 75 GLN A CA 1
ATOM 582 C C . GLN A 1 75 ? 35.829 17.605 -47.388 1.00 96.06 75 GLN A C 1
ATOM 584 O O . GLN A 1 75 ? 35.542 17.095 -46.303 1.00 96.06 75 GLN A O 1
ATOM 589 N N . ILE A 1 76 ? 34.990 18.407 -48.049 1.00 97.94 76 ILE A N 1
ATOM 590 C CA . ILE A 1 76 ? 33.669 18.809 -47.557 1.00 97.94 76 ILE A CA 1
ATOM 591 C C . ILE A 1 76 ? 32.610 18.490 -48.614 1.00 97.94 76 ILE A C 1
ATOM 593 O O . ILE A 1 76 ? 32.671 19.041 -49.709 1.00 97.94 76 ILE A O 1
ATOM 597 N N . ALA A 1 77 ? 31.604 17.679 -48.288 1.00 98.25 77 ALA A N 1
ATOM 598 C CA . ALA A 1 77 ? 30.364 17.608 -49.065 1.00 98.25 77 ALA A CA 1
ATOM 599 C C . ALA A 1 77 ? 29.370 18.620 -48.498 1.00 98.25 77 ALA A C 1
ATOM 601 O O . ALA A 1 77 ? 28.958 18.498 -47.345 1.00 98.25 77 ALA A O 1
ATOM 602 N N . ASN A 1 78 ? 28.989 19.621 -49.286 1.00 98.06 78 ASN A N 1
ATOM 603 C CA . ASN A 1 78 ? 28.088 20.679 -48.853 1.00 98.06 78 ASN A CA 1
ATOM 604 C C . ASN A 1 78 ? 26.770 20.615 -49.632 1.00 98.06 78 ASN A C 1
ATOM 606 O O . ASN A 1 78 ? 26.716 20.992 -50.800 1.00 98.06 78 ASN A O 1
ATOM 610 N N . PHE A 1 79 ? 25.704 20.158 -48.984 1.00 98.38 79 PHE A N 1
ATOM 611 C CA . PHE A 1 79 ? 24.356 20.174 -49.544 1.00 98.38 79 PHE A CA 1
ATOM 612 C C . PHE A 1 79 ? 23.762 21.581 -49.416 1.00 98.38 79 PHE A C 1
ATOM 614 O O . PHE A 1 79 ? 23.637 22.123 -48.310 1.00 98.38 79 PHE A O 1
ATOM 621 N N . LEU A 1 80 ? 23.412 22.187 -50.551 1.00 96.12 80 LEU A N 1
ATOM 622 C CA . LEU A 1 80 ? 22.796 23.510 -50.592 1.00 96.12 80 LEU A CA 1
ATOM 623 C C . LEU A 1 80 ? 21.276 23.381 -50.464 1.00 96.12 80 LEU A C 1
ATOM 625 O O . LEU A 1 80 ? 20.598 22.876 -51.357 1.00 96.12 80 LEU A O 1
ATOM 629 N N . ALA A 1 81 ? 20.748 23.869 -49.348 1.00 93.62 81 ALA A N 1
ATOM 630 C CA . ALA A 1 81 ? 19.328 23.940 -49.053 1.00 93.62 81 ALA A CA 1
ATOM 631 C C . ALA A 1 81 ? 18.793 25.371 -49.220 1.00 93.62 81 ALA A C 1
ATOM 633 O O . ALA A 1 81 ? 19.539 26.336 -49.387 1.00 93.62 81 ALA A O 1
ATOM 634 N N . ASN A 1 82 ? 17.475 25.511 -49.106 1.00 90.75 82 ASN A N 1
ATOM 635 C CA . ASN A 1 82 ? 16.799 26.781 -48.878 1.00 90.75 82 ASN A CA 1
ATOM 636 C C . ASN A 1 82 ? 15.884 26.648 -47.641 1.00 90.75 82 ASN A C 1
ATOM 638 O O . ASN A 1 82 ? 15.610 25.522 -47.216 1.00 90.75 82 ASN A O 1
ATOM 642 N N . PRO A 1 83 ? 15.377 27.753 -47.063 1.00 91.94 83 PRO A N 1
ATOM 643 C CA . PRO A 1 83 ? 14.573 27.691 -45.839 1.00 91.94 83 PRO A CA 1
ATOM 644 C C . PRO A 1 83 ? 13.255 26.907 -45.950 1.00 91.94 83 PRO A C 1
ATOM 646 O O . PRO A 1 83 ? 12.686 26.559 -44.922 1.00 91.94 83 PRO A O 1
ATOM 649 N N . GLY A 1 84 ? 12.752 26.650 -47.164 1.00 93.69 84 GLY A N 1
ATOM 650 C CA . GLY A 1 84 ? 11.522 25.884 -47.394 1.00 93.69 84 GLY A CA 1
ATOM 651 C C . GLY A 1 84 ? 11.724 24.367 -47.446 1.00 93.69 84 GLY A C 1
ATOM 652 O O . GLY A 1 84 ? 10.743 23.628 -47.386 1.00 93.69 84 GLY A O 1
ATOM 653 N N . ILE A 1 85 ? 12.972 23.896 -47.545 1.00 96.19 85 ILE A N 1
ATOM 654 C CA . ILE A 1 85 ? 13.291 22.466 -47.568 1.00 96.19 85 ILE A CA 1
ATOM 655 C C . ILE A 1 85 ? 13.320 21.935 -46.138 1.00 96.19 85 ILE A C 1
ATOM 657 O O . ILE A 1 85 ? 14.053 22.432 -45.283 1.00 96.19 85 ILE A O 1
ATOM 661 N N . ARG A 1 86 ? 12.552 20.873 -45.911 1.00 95.38 86 ARG A N 1
ATOM 662 C CA . ARG A 1 86 ? 12.495 20.126 -44.659 1.00 95.38 86 ARG A CA 1
ATOM 663 C C . ARG A 1 86 ? 13.433 18.926 -44.664 1.00 95.38 86 ARG A C 1
ATOM 665 O O . ARG A 1 86 ? 14.113 18.704 -43.668 1.00 95.38 86 ARG A O 1
ATOM 672 N N . ASN A 1 87 ? 13.472 18.163 -45.755 1.00 96.44 87 ASN A N 1
ATOM 673 C CA . ASN A 1 87 ? 14.293 16.958 -45.865 1.00 96.44 87 ASN A CA 1
ATOM 674 C C . ASN A 1 87 ? 15.111 16.976 -47.159 1.00 96.44 87 ASN A C 1
ATOM 676 O O . ASN A 1 87 ? 14.585 17.258 -48.235 1.00 96.44 87 ASN A O 1
ATOM 680 N N . ILE A 1 88 ? 16.388 16.625 -47.055 1.00 98.25 88 ILE A N 1
ATOM 681 C CA . ILE A 1 88 ? 17.271 16.331 -48.182 1.00 98.25 88 ILE A CA 1
ATOM 682 C C . ILE A 1 88 ? 17.524 14.828 -48.178 1.00 98.25 88 ILE A C 1
ATOM 684 O O . ILE A 1 88 ? 18.034 14.295 -47.194 1.00 98.25 88 ILE A O 1
ATOM 688 N N . LEU A 1 89 ? 17.181 14.144 -49.266 1.00 98.06 89 LEU A N 1
ATOM 689 C CA . LEU A 1 89 ? 17.405 12.712 -49.440 1.00 98.06 89 LEU A CA 1
ATOM 690 C C . LEU A 1 89 ? 18.417 12.489 -50.560 1.00 98.06 89 LEU A C 1
ATOM 692 O O . LEU A 1 89 ? 18.139 12.791 -51.717 1.00 98.06 89 LEU A O 1
ATOM 696 N N . SER A 1 90 ? 19.587 11.954 -50.221 1.00 97.88 90 SER A N 1
ATOM 697 C CA . SER A 1 90 ? 20.671 11.687 -51.166 1.00 97.88 90 SER A CA 1
ATOM 698 C C . SER A 1 90 ? 20.914 10.187 -51.278 1.00 97.88 90 SER A C 1
ATOM 700 O O . SER A 1 90 ? 21.367 9.559 -50.317 1.00 97.88 90 SER A O 1
ATOM 702 N N . ARG A 1 91 ? 20.622 9.614 -52.452 1.00 97.19 91 ARG A N 1
ATOM 703 C CA . ARG A 1 91 ? 20.839 8.188 -52.744 1.00 97.19 91 ARG A CA 1
ATOM 704 C C . ARG A 1 91 ? 22.109 7.952 -53.560 1.00 97.19 91 ARG A C 1
ATOM 706 O O . ARG A 1 91 ? 22.427 8.744 -54.448 1.00 97.19 91 ARG A O 1
ATOM 713 N N . VAL A 1 92 ? 22.787 6.837 -53.301 1.00 96.94 92 VAL A N 1
ATOM 714 C CA . VAL A 1 92 ? 23.912 6.338 -54.103 1.00 96.94 92 VAL A CA 1
ATOM 715 C C . VAL A 1 92 ? 23.470 5.112 -54.899 1.00 96.94 92 VAL A C 1
ATOM 717 O O . VAL A 1 92 ? 23.013 4.129 -54.319 1.00 96.94 92 VAL A O 1
ATOM 720 N N . VAL A 1 93 ? 23.595 5.169 -56.227 1.00 94.50 93 VAL A N 1
ATOM 721 C CA . VAL A 1 93 ? 23.047 4.152 -57.147 1.00 94.50 93 VAL A CA 1
ATOM 722 C C . VAL A 1 93 ? 24.109 3.292 -57.841 1.00 94.50 93 VAL A C 1
ATOM 724 O O . VAL A 1 93 ? 23.764 2.280 -58.443 1.00 94.50 93 VAL A O 1
ATOM 727 N N . GLY A 1 94 ? 25.394 3.661 -57.764 1.00 90.19 94 GLY A N 1
ATOM 728 C CA . GLY A 1 94 ? 26.474 3.049 -58.556 1.00 90.19 94 GLY A CA 1
ATOM 729 C C . GLY A 1 94 ? 27.016 1.705 -58.057 1.00 90.19 94 GLY A C 1
ATOM 730 O O . GLY A 1 94 ? 27.943 1.171 -58.655 1.00 90.19 94 GLY A O 1
ATOM 731 N N . GLY A 1 95 ? 26.470 1.136 -56.977 1.00 88.00 95 GLY A N 1
ATOM 732 C CA . GLY A 1 95 ? 26.865 -0.196 -56.495 1.00 88.00 95 GLY A CA 1
ATOM 733 C C . GLY A 1 95 ? 28.120 -0.246 -55.614 1.00 88.00 95 GLY A C 1
ATOM 734 O O . GLY A 1 95 ? 28.518 -1.326 -55.186 1.00 88.00 95 GLY A O 1
ATOM 735 N N . GLU A 1 96 ? 28.747 0.896 -55.326 1.00 89.50 96 GLU A N 1
ATOM 736 C CA . GLU A 1 96 ? 29.918 0.991 -54.449 1.00 89.50 96 GLU A CA 1
ATOM 737 C C . GLU A 1 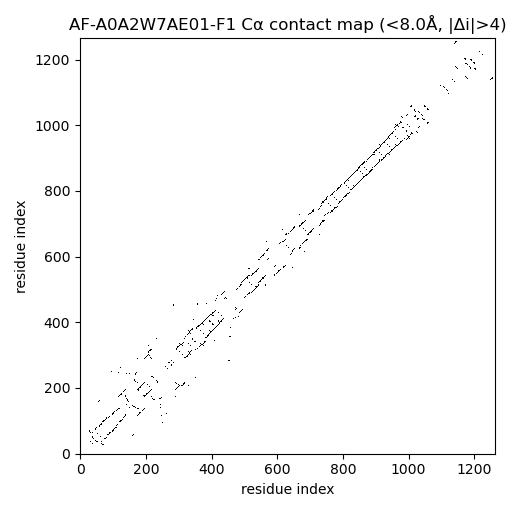96 ? 29.556 1.565 -53.074 1.00 89.50 96 GLU A C 1
ATOM 739 O O . GLU A 1 96 ? 28.741 2.484 -52.959 1.00 89.50 96 GLU A O 1
ATOM 744 N N . ALA A 1 97 ? 30.192 1.038 -52.024 1.00 91.50 97 ALA A N 1
ATOM 745 C CA . ALA A 1 97 ? 30.041 1.553 -50.668 1.00 91.50 97 ALA A CA 1
ATOM 746 C C . ALA A 1 97 ? 30.646 2.961 -50.536 1.00 91.50 97 ALA A C 1
ATOM 748 O O . ALA A 1 97 ? 31.684 3.261 -51.128 1.00 91.50 97 ALA A O 1
ATOM 749 N N . SER A 1 98 ? 30.009 3.806 -49.728 1.00 95.00 98 SER A N 1
ATOM 750 C CA . SER A 1 98 ? 30.472 5.168 -49.457 1.00 95.00 98 SER A CA 1
ATOM 751 C C . SER A 1 98 ? 31.576 5.169 -48.407 1.00 95.00 98 SER A C 1
ATOM 753 O O . SER A 1 98 ? 31.341 4.755 -47.277 1.00 95.00 98 SER A O 1
ATOM 755 N N . VAL A 1 99 ? 32.756 5.678 -48.754 1.00 93.12 99 VAL A N 1
ATOM 756 C CA . VAL A 1 99 ? 33.879 5.891 -47.830 1.00 93.12 99 VAL A CA 1
ATOM 757 C C . VAL A 1 99 ? 34.001 7.383 -47.532 1.00 93.12 99 VAL A C 1
ATOM 759 O O . VAL A 1 99 ? 34.335 8.177 -48.410 1.00 93.12 99 VAL A O 1
ATOM 762 N N . ILE A 1 100 ? 33.691 7.775 -46.299 1.00 95.19 100 ILE A N 1
ATOM 763 C CA . ILE A 1 100 ? 33.531 9.166 -45.871 1.00 95.19 100 ILE A CA 1
ATOM 764 C C . ILE A 1 100 ? 34.541 9.453 -44.765 1.00 95.19 100 ILE A C 1
ATOM 766 O O . ILE A 1 100 ? 34.309 9.104 -43.618 1.00 95.19 100 ILE A O 1
ATOM 770 N N . ASP A 1 101 ? 35.639 10.119 -45.089 1.00 93.06 101 ASP A N 1
ATOM 771 C CA . ASP A 1 101 ? 36.679 10.544 -44.146 1.00 93.06 101 ASP A CA 1
ATOM 772 C C . ASP A 1 101 ? 36.798 12.080 -44.115 1.00 93.06 101 ASP A C 1
ATOM 774 O O . ASP A 1 101 ? 37.882 12.640 -44.038 1.00 93.06 101 ASP A O 1
ATOM 778 N N . GLY A 1 102 ? 35.673 12.792 -44.234 1.00 94.56 102 GLY A N 1
ATOM 779 C CA . GLY A 1 102 ? 35.622 14.257 -44.303 1.00 94.56 102 GLY A CA 1
ATOM 780 C C . GLY A 1 102 ? 34.354 14.849 -43.680 1.00 94.56 102 GLY A C 1
ATOM 781 O O . GLY A 1 102 ? 33.627 14.174 -42.951 1.00 94.56 102 GLY A O 1
ATOM 782 N N . LEU A 1 103 ? 34.071 16.123 -43.959 1.00 98.06 103 LEU A N 1
ATOM 783 C CA . LEU A 1 103 ? 32.922 16.838 -43.391 1.00 98.06 103 LEU A CA 1
ATOM 784 C C . LEU A 1 103 ? 31.693 16.746 -44.305 1.00 98.06 103 LEU A C 1
ATOM 786 O O . LEU A 1 103 ? 31.748 17.154 -45.466 1.00 98.06 103 LEU A O 1
ATOM 790 N N . ILE A 1 104 ? 30.554 16.317 -43.763 1.00 98.69 104 ILE A N 1
ATOM 791 C CA . ILE A 1 104 ? 29.242 16.491 -44.404 1.00 98.69 104 ILE A CA 1
ATOM 792 C C . ILE A 1 104 ? 28.565 17.721 -43.810 1.00 98.69 104 ILE A C 1
ATOM 794 O O . ILE A 1 104 ? 28.429 17.839 -42.592 1.00 98.69 104 ILE A O 1
ATOM 798 N N . ARG A 1 105 ? 28.120 18.639 -44.667 1.00 98.19 105 ARG A N 1
ATOM 799 C CA . ARG A 1 105 ? 27.515 19.908 -44.266 1.00 98.19 105 ARG A CA 1
ATOM 800 C C . ARG A 1 105 ? 26.223 20.192 -45.023 1.00 98.19 105 ARG A C 1
ATOM 802 O O . ARG A 1 105 ? 26.113 19.874 -46.204 1.00 98.19 105 ARG A O 1
ATOM 809 N N . VAL A 1 106 ? 25.277 20.848 -44.354 1.00 98.25 106 VAL A N 1
ATOM 810 C CA . VAL A 1 106 ? 24.102 21.471 -44.982 1.00 98.25 106 VAL A CA 1
ATOM 811 C C . VAL A 1 106 ? 24.166 22.980 -44.748 1.00 98.25 106 VAL A C 1
ATOM 813 O O . VAL A 1 106 ? 24.399 23.427 -43.627 1.00 98.25 106 VAL A O 1
ATOM 816 N N . THR A 1 107 ? 23.959 23.780 -45.795 1.00 96.62 107 THR A N 1
ATOM 817 C CA . THR A 1 107 ? 23.908 25.253 -45.695 1.00 96.62 107 THR A CA 1
ATOM 818 C C . THR A 1 107 ? 22.668 25.813 -46.382 1.00 96.62 107 THR A C 1
ATOM 820 O O . THR A 1 107 ? 22.127 25.186 -47.285 1.00 96.62 107 THR A O 1
ATOM 823 N N . GLY A 1 108 ? 22.206 26.996 -45.966 1.00 92.94 108 GLY A N 1
ATOM 824 C CA . GLY A 1 108 ? 21.095 27.708 -46.620 1.00 92.94 108 GLY A CA 1
ATOM 825 C C . GLY A 1 108 ? 19.684 27.356 -46.124 1.00 92.94 108 GLY A C 1
ATOM 826 O O . GLY A 1 108 ? 18.720 27.983 -46.557 1.00 92.94 108 GLY A O 1
ATOM 827 N N . GLY A 1 109 ? 19.539 26.421 -45.182 1.00 92.06 109 GLY A N 1
ATOM 828 C CA . GLY A 1 109 ? 18.257 26.035 -44.577 1.00 92.06 109 GLY A CA 1
ATOM 829 C C . GLY A 1 109 ? 18.439 25.196 -43.308 1.00 92.06 109 GLY A C 1
ATOM 830 O O . GLY A 1 109 ? 19.571 24.919 -42.920 1.00 92.06 109 GLY A O 1
ATOM 831 N N . ASN A 1 110 ? 17.334 24.789 -42.675 1.00 93.06 110 ASN A N 1
ATOM 832 C CA . ASN A 1 110 ? 17.313 23.944 -41.469 1.00 93.06 110 ASN A CA 1
ATOM 833 C C . ASN A 1 110 ? 16.753 22.539 -41.776 1.00 93.06 110 ASN A C 1
ATOM 835 O O . ASN A 1 110 ? 15.788 22.094 -41.157 1.00 93.06 110 ASN A O 1
ATOM 839 N N . ALA A 1 111 ? 17.297 21.891 -42.808 1.00 95.38 111 ALA A N 1
ATOM 840 C CA . ALA A 1 111 ? 16.784 20.625 -43.325 1.00 95.38 111 ALA A CA 1
ATOM 841 C C . ALA A 1 111 ? 17.435 19.408 -42.649 1.00 95.38 111 ALA A C 1
ATOM 843 O O . ALA A 1 111 ? 18.631 19.423 -42.348 1.00 95.38 111 ALA A O 1
ATOM 844 N N . ASN A 1 112 ? 16.659 18.334 -42.488 1.00 95.44 112 ASN A N 1
ATOM 845 C CA . ASN A 1 112 ? 17.172 17.004 -42.162 1.00 95.44 112 ASN A CA 1
ATOM 846 C C . ASN A 1 112 ? 17.936 16.430 -43.363 1.00 95.44 112 ASN A C 1
ATOM 848 O O . ASN A 1 112 ? 17.561 16.690 -44.508 1.00 95.44 112 ASN A O 1
ATOM 852 N N . LEU A 1 113 ? 18.953 15.604 -43.117 1.00 97.69 113 LEU A N 1
ATOM 853 C CA . LEU A 1 113 ? 19.722 14.939 -44.172 1.00 97.69 113 LEU A CA 1
ATOM 854 C C . LEU A 1 113 ? 19.631 13.415 -44.053 1.00 97.69 113 LEU A C 1
ATOM 856 O O . LEU A 1 113 ? 20.002 12.846 -43.028 1.00 97.69 113 LEU A O 1
ATOM 860 N N . PHE A 1 114 ? 19.194 12.767 -45.132 1.00 97.69 114 PHE A N 1
ATOM 861 C CA . PHE A 1 114 ? 19.164 11.317 -45.298 1.00 97.69 114 PHE A CA 1
ATOM 862 C C . PHE A 1 114 ? 20.214 10.903 -46.331 1.00 97.69 114 PHE A C 1
ATOM 864 O O . PHE A 1 114 ? 20.141 11.306 -47.494 1.00 97.69 114 PHE A O 1
ATOM 871 N N . LEU A 1 115 ? 21.178 10.088 -45.912 1.00 98.31 115 LEU A N 1
ATOM 872 C CA . LEU A 1 115 ? 22.190 9.485 -46.772 1.00 98.31 115 LEU A CA 1
ATOM 873 C C . LEU A 1 115 ? 21.885 7.998 -46.955 1.00 98.31 115 LEU A C 1
ATOM 875 O O . LEU A 1 115 ? 21.872 7.242 -45.985 1.00 98.31 115 LEU A O 1
ATOM 879 N N . ILE A 1 116 ? 21.643 7.586 -48.197 1.00 98.31 116 ILE A N 1
ATOM 880 C CA . ILE A 1 116 ? 21.141 6.250 -48.525 1.00 98.31 116 ILE A CA 1
ATOM 881 C C . ILE A 1 116 ? 22.131 5.560 -49.464 1.00 98.31 116 ILE A C 1
ATOM 883 O O . ILE A 1 116 ? 22.339 6.016 -50.591 1.00 98.31 116 ILE A O 1
ATOM 887 N N . ASN A 1 117 ? 22.728 4.452 -49.025 1.00 97.19 117 ASN A N 1
ATOM 888 C CA . ASN A 1 117 ? 23.584 3.625 -49.874 1.00 97.19 117 ASN A CA 1
ATOM 889 C C . ASN A 1 117 ? 23.441 2.130 -49.526 1.00 97.19 117 ASN A C 1
ATOM 891 O O . ASN A 1 117 ? 24.065 1.670 -48.566 1.00 97.19 117 ASN A O 1
ATOM 895 N N . PRO A 1 118 ? 22.684 1.346 -50.317 1.00 96.31 118 PRO A N 1
ATOM 896 C CA . PRO A 1 118 ? 22.515 -0.086 -50.080 1.00 96.31 118 PRO A CA 1
ATOM 897 C C . PRO A 1 118 ? 23.810 -0.897 -50.094 1.00 96.31 118 PRO A C 1
ATOM 899 O O . PRO A 1 118 ? 23.863 -1.948 -49.462 1.00 96.31 118 PRO A O 1
ATOM 902 N N . ALA A 1 119 ? 24.864 -0.425 -50.774 1.00 93.62 119 ALA A N 1
ATOM 903 C CA . ALA A 1 119 ? 26.147 -1.123 -50.840 1.00 93.62 119 ALA A CA 1
ATOM 904 C C . ALA A 1 119 ? 26.957 -1.044 -49.532 1.00 93.62 119 ALA A C 1
ATOM 906 O O . ALA A 1 119 ? 27.857 -1.864 -49.332 1.00 93.62 119 ALA A O 1
ATOM 907 N N . GLY A 1 120 ? 26.642 -0.087 -48.650 1.00 93.94 120 GLY A N 1
ATOM 908 C CA . GLY A 1 120 ? 27.315 0.144 -47.370 1.00 93.94 120 GLY A CA 1
ATOM 909 C C . GLY A 1 120 ? 27.880 1.560 -47.213 1.00 93.94 120 GLY A C 1
ATOM 910 O O . GLY A 1 120 ? 28.047 2.298 -48.186 1.00 93.94 120 GLY A O 1
ATOM 911 N N . ILE A 1 121 ? 28.178 1.944 -45.969 1.00 95.81 121 ILE A N 1
ATOM 912 C CA . ILE A 1 121 ? 28.724 3.257 -45.599 1.00 95.81 121 ILE A CA 1
ATOM 913 C C . ILE A 1 121 ? 29.815 3.073 -44.535 1.00 95.81 121 ILE A C 1
ATOM 915 O O . ILE A 1 121 ? 29.578 2.469 -43.492 1.00 95.81 121 ILE A O 1
ATOM 919 N N . LEU A 1 122 ? 31.004 3.622 -44.768 1.00 94.00 122 LEU A N 1
ATOM 920 C CA . LEU A 1 122 ? 32.095 3.692 -43.800 1.00 94.00 122 LEU A CA 1
ATOM 921 C C . LEU A 1 122 ? 32.416 5.161 -43.507 1.00 94.00 122 LEU A C 1
ATOM 923 O O . LEU A 1 122 ? 32.836 5.895 -44.398 1.00 94.00 122 LEU A O 1
ATOM 927 N N . PHE A 1 123 ? 32.264 5.569 -42.248 1.00 95.38 123 PHE A N 1
ATOM 928 C CA . PHE A 1 123 ? 32.738 6.852 -41.730 1.00 95.38 123 PHE A CA 1
ATOM 929 C C . PHE A 1 123 ? 34.128 6.676 -41.102 1.00 95.38 123 PHE A C 1
ATOM 931 O O . PHE A 1 123 ? 34.265 5.969 -40.102 1.00 95.38 123 PHE A O 1
ATOM 938 N N . GLY A 1 124 ? 35.157 7.266 -41.712 1.00 92.12 124 GLY A N 1
ATOM 939 C CA . GLY A 1 124 ? 36.543 7.249 -41.236 1.00 92.12 124 GLY A CA 1
ATOM 940 C C . GLY A 1 124 ? 36.747 8.100 -39.979 1.00 92.12 124 GLY A C 1
ATOM 941 O O . GLY A 1 124 ? 35.828 8.777 -39.520 1.00 92.12 124 GLY A O 1
ATOM 942 N N . SER A 1 125 ? 37.950 8.078 -39.405 1.00 90.00 125 SER A N 1
ATOM 943 C CA . SER A 1 125 ? 38.264 8.777 -38.147 1.00 90.00 125 SER A CA 1
ATOM 944 C C . SER A 1 125 ? 38.110 10.299 -38.230 1.00 90.00 125 SER A C 1
ATOM 946 O O . SER A 1 125 ? 37.825 10.944 -37.220 1.00 90.00 125 SER A O 1
ATOM 948 N N . ASN A 1 126 ? 38.243 10.879 -39.429 1.00 92.44 126 ASN A N 1
ATOM 949 C CA . ASN A 1 126 ? 38.083 12.312 -39.670 1.00 92.44 126 ASN A CA 1
ATOM 950 C C . ASN A 1 126 ? 36.650 12.690 -40.078 1.00 92.44 126 ASN A C 1
ATOM 952 O O . ASN A 1 126 ? 36.367 13.869 -40.320 1.00 92.44 126 ASN A O 1
ATOM 956 N N . ALA A 1 127 ? 35.741 11.714 -40.171 1.00 96.25 127 ALA A N 1
ATOM 957 C CA . ALA A 1 127 ? 34.354 11.966 -40.524 1.00 96.25 127 ALA A CA 1
ATOM 958 C C . ALA A 1 127 ? 33.665 12.831 -39.464 1.00 96.25 127 ALA A C 1
ATOM 960 O O . ALA A 1 127 ? 33.727 12.544 -38.265 1.00 96.25 127 ALA A O 1
ATOM 961 N N . SER A 1 128 ? 32.983 13.882 -39.915 1.00 98.06 128 SER A N 1
ATOM 962 C CA . SER A 1 128 ? 32.224 14.782 -39.047 1.00 98.06 128 SER A CA 1
ATOM 963 C C . SER A 1 128 ? 30.988 15.342 -39.743 1.00 98.06 128 SER A C 1
ATOM 965 O O . SER A 1 128 ? 30.878 15.331 -40.973 1.00 98.06 128 SER A O 1
ATOM 967 N N . LEU A 1 129 ? 30.043 15.829 -38.938 1.00 98.44 129 LEU A N 1
ATOM 968 C CA . LEU A 1 129 ? 28.786 16.411 -39.401 1.00 98.44 129 LEU A CA 1
ATOM 969 C C . LEU A 1 129 ? 28.694 17.886 -38.997 1.00 98.44 129 LEU A C 1
ATOM 971 O O . LEU A 1 129 ? 29.019 18.264 -37.875 1.00 98.44 129 LEU A O 1
ATOM 975 N N . ASN A 1 130 ? 28.194 18.711 -39.912 1.00 97.25 130 ASN A N 1
ATOM 976 C CA . ASN A 1 130 ? 27.688 20.053 -39.644 1.00 97.25 130 ASN A CA 1
ATOM 977 C C . ASN A 1 130 ? 26.309 20.181 -40.302 1.00 97.25 130 ASN A C 1
ATOM 979 O O . ASN A 1 130 ? 26.149 20.753 -41.384 1.00 97.25 130 ASN A O 1
ATOM 983 N N . VAL A 1 131 ? 25.328 19.545 -39.666 1.00 95.94 131 VAL A N 1
ATOM 984 C CA . VAL A 1 131 ? 23.940 19.471 -40.123 1.00 95.94 131 VAL A CA 1
ATOM 985 C C . VAL A 1 131 ? 23.068 20.195 -39.088 1.00 95.94 131 VAL A C 1
ATOM 987 O O . VAL A 1 131 ? 23.205 19.919 -37.897 1.00 95.94 131 VAL A O 1
ATOM 990 N N . PRO A 1 132 ? 22.205 21.141 -39.502 1.00 92.56 132 PRO A N 1
ATOM 991 C CA . PRO A 1 132 ? 21.462 21.994 -38.574 1.00 92.56 132 PRO A CA 1
ATOM 992 C C . PRO A 1 132 ? 20.261 21.287 -37.913 1.00 92.56 132 PRO A C 1
ATOM 994 O O . PRO A 1 132 ? 19.837 21.700 -36.835 1.00 92.56 132 PRO A O 1
ATOM 997 N N . ALA A 1 133 ? 19.754 20.207 -38.520 1.00 94.50 133 ALA A N 1
ATOM 998 C CA . ALA A 1 133 ? 18.661 19.375 -38.009 1.00 94.50 133 ALA A CA 1
ATOM 999 C C . ALA A 1 133 ? 19.088 17.891 -37.893 1.00 94.50 133 ALA A C 1
ATOM 1001 O O . ALA A 1 133 ? 20.258 17.606 -37.632 1.00 94.50 133 ALA A O 1
ATOM 1002 N N . ALA A 1 134 ? 18.165 16.936 -38.060 1.00 95.38 134 ALA A N 1
ATOM 1003 C CA . ALA A 1 134 ? 18.452 15.511 -37.895 1.00 95.38 134 ALA A CA 1
ATOM 1004 C C . ALA A 1 134 ? 19.299 14.921 -39.040 1.00 95.38 134 ALA A C 1
ATOM 1006 O O . ALA A 1 134 ? 19.202 15.341 -40.198 1.00 95.38 134 ALA A O 1
ATOM 1007 N N . PHE A 1 135 ? 20.086 13.891 -38.723 1.00 97.50 135 PHE A N 1
ATOM 1008 C CA . PHE A 1 135 ? 20.883 13.131 -39.688 1.00 97.50 135 PHE A CA 1
ATOM 1009 C C . PHE A 1 135 ? 20.509 11.649 -39.652 1.00 97.50 135 PHE A C 1
ATOM 1011 O O . PHE A 1 135 ? 20.465 11.040 -38.583 1.00 97.50 135 PHE A O 1
ATOM 1018 N N . THR A 1 136 ? 20.272 11.058 -40.822 1.00 97.12 136 THR A N 1
ATOM 1019 C CA . THR A 1 136 ? 20.018 9.623 -40.970 1.00 97.12 136 THR A CA 1
ATOM 1020 C C . THR A 1 136 ? 20.930 9.025 -42.031 1.00 97.12 136 THR A C 1
ATOM 1022 O O . THR A 1 136 ? 20.953 9.501 -43.164 1.00 97.12 136 THR A O 1
ATOM 1025 N N . ALA A 1 137 ? 21.647 7.958 -41.690 1.00 98.00 137 ALA A N 1
ATOM 1026 C CA . ALA A 1 137 ? 22.388 7.142 -42.644 1.00 98.00 137 ALA A CA 1
ATOM 1027 C C . ALA A 1 137 ? 21.764 5.747 -42.719 1.00 98.00 137 ALA A C 1
ATOM 1029 O O . ALA A 1 137 ? 21.524 5.117 -41.685 1.00 98.00 137 ALA A O 1
ATOM 1030 N N . THR A 1 138 ? 21.504 5.265 -43.934 1.00 97.25 138 THR A N 1
ATOM 1031 C CA . THR A 1 138 ? 20.873 3.962 -44.134 1.00 97.25 138 THR A CA 1
ATOM 1032 C C . THR A 1 138 ? 21.411 3.165 -45.317 1.00 97.25 138 THR A C 1
ATOM 1034 O O . THR A 1 138 ? 21.846 3.729 -46.322 1.00 97.25 138 THR A O 1
ATOM 1037 N N . THR A 1 139 ? 21.345 1.837 -45.198 1.00 96.75 139 THR A N 1
ATOM 1038 C CA . THR A 1 139 ? 21.604 0.880 -46.287 1.00 96.75 139 THR A CA 1
ATOM 1039 C C . THR A 1 139 ? 20.325 0.243 -46.843 1.00 96.75 139 THR A C 1
ATOM 1041 O O . THR A 1 139 ? 20.382 -0.748 -47.569 1.00 96.75 139 THR A O 1
ATOM 1044 N N . ALA A 1 140 ? 19.161 0.816 -46.532 1.00 95.81 140 ALA A N 1
ATOM 1045 C CA . ALA A 1 140 ? 17.891 0.444 -47.144 1.00 95.81 140 ALA A CA 1
ATOM 1046 C C . ALA A 1 140 ? 17.893 0.739 -48.651 1.00 95.81 140 ALA A C 1
ATOM 1048 O O . ALA A 1 140 ? 18.474 1.730 -49.099 1.00 95.81 140 ALA A O 1
ATOM 1049 N N . ASN A 1 141 ? 17.201 -0.089 -49.436 1.00 94.81 141 ASN A N 1
ATOM 1050 C CA . ASN A 1 141 ? 17.022 0.123 -50.875 1.00 94.81 141 ASN A CA 1
ATOM 1051 C C . ASN A 1 141 ? 15.692 0.808 -51.238 1.00 94.81 141 ASN A C 1
ATOM 1053 O O . ASN A 1 141 ? 15.476 1.138 -52.408 1.00 94.81 141 ASN A O 1
ATOM 1057 N N . GLY A 1 142 ? 14.854 1.098 -50.240 1.00 94.69 142 GLY A N 1
ATOM 1058 C CA . GLY A 1 142 ? 13.677 1.956 -50.363 1.00 94.69 142 GLY A CA 1
ATOM 1059 C C . GLY A 1 142 ? 13.416 2.771 -49.094 1.00 94.69 142 GLY A C 1
ATOM 1060 O O . GLY A 1 142 ? 13.678 2.300 -47.987 1.00 94.69 142 GLY A O 1
ATOM 1061 N N . VAL A 1 143 ? 12.886 3.985 -49.256 1.00 95.38 143 VAL A N 1
ATOM 1062 C CA . VAL A 1 143 ? 12.432 4.866 -48.164 1.00 95.38 143 VAL A CA 1
ATOM 1063 C C . VAL A 1 143 ? 10.948 5.191 -48.349 1.00 95.38 143 VAL A C 1
ATOM 1065 O O . VAL A 1 143 ? 10.566 5.674 -49.411 1.00 95.38 143 VAL A O 1
ATOM 1068 N N . GLY A 1 144 ? 10.120 4.913 -47.347 1.00 92.62 144 GLY A N 1
ATOM 1069 C CA . GLY A 1 144 ? 8.664 5.074 -47.399 1.00 92.62 144 GLY A CA 1
ATOM 1070 C C . GLY A 1 144 ? 8.194 6.502 -47.122 1.00 92.62 144 GLY A C 1
ATOM 1071 O O . GLY A 1 144 ? 8.843 7.241 -46.378 1.00 92.62 144 GLY A O 1
ATOM 1072 N N . PHE A 1 145 ? 7.081 6.871 -47.754 1.00 92.44 145 PHE A N 1
ATOM 1073 C CA . PHE A 1 145 ? 6.309 8.099 -47.559 1.00 92.44 145 PHE A CA 1
ATOM 1074 C C . PHE A 1 145 ? 4.813 7.747 -47.659 1.00 92.44 145 PHE A C 1
ATOM 1076 O O . PHE A 1 145 ? 4.195 7.892 -48.723 1.00 92.44 145 PHE A O 1
ATOM 1083 N N . GLY A 1 146 ? 4.229 7.232 -46.575 1.00 87.81 146 GLY A N 1
ATOM 1084 C CA . GLY A 1 146 ? 2.907 6.604 -46.609 1.00 87.81 146 GLY A CA 1
ATOM 1085 C C . GLY A 1 146 ? 2.897 5.410 -47.569 1.00 87.81 146 GLY A C 1
ATOM 1086 O O . GLY A 1 146 ? 3.787 4.567 -47.523 1.00 87.81 146 GLY A O 1
ATOM 1087 N N . ASP A 1 147 ? 1.940 5.372 -48.500 1.00 85.88 147 ASP A N 1
ATOM 1088 C CA . ASP A 1 147 ? 1.798 4.277 -49.479 1.00 85.88 147 ASP A CA 1
ATOM 1089 C C . ASP A 1 147 ? 2.781 4.356 -50.672 1.00 85.88 147 ASP A C 1
ATOM 1091 O O . ASP A 1 147 ? 2.632 3.633 -51.659 1.00 85.88 147 ASP A O 1
ATOM 1095 N N . HIS A 1 148 ? 3.764 5.264 -50.636 1.00 91.38 148 HIS A N 1
ATOM 1096 C CA . HIS A 1 148 ? 4.715 5.485 -51.730 1.00 91.38 148 HIS A CA 1
ATOM 1097 C C . HIS A 1 148 ? 6.154 5.248 -51.279 1.00 91.38 148 HIS A C 1
ATOM 1099 O O . HIS A 1 148 ? 6.511 5.487 -50.129 1.00 91.38 148 HIS A O 1
ATOM 1105 N N . TRP A 1 149 ? 7.008 4.848 -52.221 1.00 92.50 149 TRP A N 1
ATOM 1106 C CA . TRP A 1 149 ? 8.405 4.525 -51.952 1.00 92.50 149 TRP A CA 1
ATOM 1107 C C . TRP A 1 149 ? 9.354 5.363 -52.801 1.00 92.50 149 TRP A C 1
ATOM 1109 O O . TRP A 1 149 ? 9.245 5.426 -54.026 1.00 92.50 149 TRP A O 1
ATOM 1119 N N . PHE A 1 150 ? 10.333 5.968 -52.138 1.00 95.19 150 PHE A N 1
ATOM 1120 C CA . PHE A 1 150 ? 11.549 6.453 -52.759 1.00 95.19 150 PHE A CA 1
ATOM 1121 C C . PHE A 1 150 ? 12.529 5.287 -52.913 1.00 95.19 150 PHE A C 1
ATOM 1123 O O . PHE A 1 150 ? 13.226 4.895 -51.978 1.00 95.19 150 PHE A O 1
ATOM 1130 N N . ASN A 1 151 ? 12.567 4.724 -54.112 1.00 94.44 151 ASN A N 1
ATOM 1131 C CA . ASN A 1 151 ? 13.455 3.644 -54.505 1.00 94.44 151 ASN A CA 1
ATOM 1132 C C . ASN A 1 151 ? 14.876 4.146 -54.744 1.00 94.44 151 ASN A C 1
ATOM 1134 O O . ASN A 1 151 ? 15.068 5.197 -55.362 1.00 94.44 151 ASN A O 1
ATOM 1138 N N . VAL A 1 152 ? 15.887 3.369 -54.345 1.00 94.56 152 VAL A N 1
ATOM 1139 C CA . VAL A 1 152 ? 17.283 3.679 -54.692 1.00 94.56 152 VAL A CA 1
ATOM 1140 C C . VAL A 1 152 ? 17.553 3.422 -56.176 1.00 94.56 152 VAL A C 1
ATOM 1142 O O . VAL A 1 152 ? 18.178 4.247 -56.834 1.00 94.56 152 VAL A O 1
ATOM 1145 N N . VAL A 1 153 ? 17.034 2.327 -56.732 1.00 89.81 153 VAL A N 1
ATOM 1146 C CA . VAL A 1 153 ? 17.145 1.986 -58.161 1.00 89.81 153 VAL A CA 1
ATOM 1147 C C . VAL A 1 153 ? 15.773 1.970 -58.826 1.00 89.81 153 VAL A C 1
ATOM 1149 O O . VAL A 1 153 ? 14.762 1.773 -58.166 1.00 89.81 153 VAL A O 1
ATOM 1152 N N . GLY A 1 154 ? 15.723 2.185 -60.140 1.00 86.88 154 GLY A N 1
ATOM 1153 C CA . GLY A 1 154 ? 14.459 2.280 -60.875 1.00 86.88 154 GLY A CA 1
ATOM 1154 C C . GLY A 1 154 ? 13.804 3.666 -60.807 1.00 86.88 154 GLY A C 1
ATOM 1155 O O . GLY A 1 154 ? 14.436 4.665 -60.448 1.00 86.88 154 GLY A O 1
ATOM 1156 N N . SER A 1 155 ? 12.539 3.732 -61.225 1.00 86.62 155 SER A N 1
ATOM 1157 C CA . SER A 1 155 ? 11.762 4.971 -61.346 1.00 86.62 155 SER A CA 1
ATOM 1158 C C . SER A 1 155 ? 11.080 5.374 -60.038 1.00 86.62 155 SER A C 1
ATOM 1160 O O . SER A 1 155 ? 10.583 4.516 -59.315 1.00 86.62 155 SER A O 1
ATOM 1162 N N . ASN A 1 156 ? 10.971 6.682 -59.790 1.00 92.38 156 ASN A N 1
ATOM 1163 C CA . ASN A 1 156 ? 10.247 7.258 -58.653 1.00 92.38 156 ASN A CA 1
ATOM 1164 C C . ASN A 1 156 ? 9.230 8.305 -59.115 1.00 92.38 156 ASN A C 1
ATOM 1166 O O . ASN A 1 156 ? 9.530 9.100 -60.007 1.00 92.38 156 ASN A O 1
ATOM 1170 N N . ASP A 1 157 ? 8.070 8.360 -58.456 1.00 92.50 157 ASP A N 1
ATOM 1171 C CA . ASP A 1 157 ? 7.116 9.467 -58.591 1.00 92.50 157 ASP A CA 1
ATOM 1172 C C . ASP A 1 157 ? 7.366 10.515 -57.498 1.00 92.50 157 ASP A C 1
ATOM 1174 O O . ASP A 1 157 ? 6.723 10.532 -56.448 1.00 92.50 157 ASP A O 1
ATOM 1178 N N . TYR A 1 158 ? 8.321 11.410 -57.756 1.00 94.44 158 TYR A N 1
ATOM 1179 C CA . TYR A 1 158 ? 8.722 12.464 -56.817 1.00 94.44 158 TYR A CA 1
ATOM 1180 C C . TYR A 1 158 ? 7.562 13.363 -56.374 1.00 94.44 158 TYR A C 1
ATOM 1182 O O . TYR A 1 158 ? 7.569 13.855 -55.249 1.00 94.44 158 TYR A O 1
ATOM 1190 N N . SER A 1 159 ? 6.536 13.542 -57.213 1.00 94.19 159 SER A N 1
ATOM 1191 C CA . SER A 1 159 ? 5.390 14.398 -56.896 1.00 94.19 159 SER A CA 1
ATOM 1192 C C . SER A 1 159 ? 4.531 13.858 -55.745 1.00 94.19 159 SER A C 1
ATOM 1194 O O . SER A 1 159 ? 3.841 14.637 -55.088 1.00 94.19 159 SER A O 1
ATOM 1196 N N . ARG A 1 160 ? 4.607 12.546 -55.478 1.00 94.06 160 ARG A N 1
ATOM 1197 C CA . ARG A 1 160 ? 3.836 11.832 -54.448 1.00 94.06 160 ARG A CA 1
ATOM 1198 C C . ARG A 1 160 ? 4.607 11.582 -53.149 1.00 94.06 160 ARG A C 1
ATOM 1200 O O . ARG A 1 160 ? 3.986 11.221 -52.155 1.00 94.06 160 ARG A O 1
ATOM 1207 N N . LEU A 1 161 ? 5.922 11.810 -53.127 1.00 94.75 161 LEU A N 1
ATOM 1208 C CA . LEU A 1 161 ? 6.780 11.629 -51.947 1.00 94.75 161 LEU A CA 1
ATOM 1209 C C . LEU A 1 161 ? 6.679 12.844 -51.005 1.00 94.75 161 LEU A C 1
ATOM 1211 O O . LEU A 1 161 ? 7.613 13.642 -50.878 1.00 94.75 161 LEU A O 1
ATOM 1215 N N . LEU A 1 162 ? 5.497 13.030 -50.414 1.00 94.19 162 LEU A N 1
ATOM 1216 C CA . LEU A 1 162 ? 5.132 14.183 -49.582 1.00 94.19 162 LEU A CA 1
ATOM 1217 C C . LEU A 1 162 ? 5.361 13.907 -48.092 1.00 94.19 162 LEU A C 1
ATOM 1219 O O . LEU A 1 162 ? 5.240 12.774 -47.637 1.00 94.19 162 LEU A O 1
ATOM 1223 N N . GLY A 1 163 ? 5.623 14.954 -47.305 1.00 91.75 163 GLY A N 1
ATOM 1224 C CA . GLY A 1 163 ? 5.797 14.818 -45.854 1.00 91.75 163 GLY A CA 1
ATOM 1225 C C . GLY A 1 163 ? 7.168 14.265 -45.446 1.00 91.75 163 GLY A C 1
ATOM 1226 O O . GLY A 1 163 ? 8.175 14.583 -46.071 1.00 91.75 163 GLY A O 1
ATOM 1227 N N . ASN A 1 164 ? 7.234 13.496 -44.356 1.00 90.44 164 ASN A N 1
ATOM 1228 C CA . ASN A 1 164 ? 8.492 12.920 -43.862 1.00 90.44 164 ASN A CA 1
ATOM 1229 C C . ASN A 1 164 ? 8.639 11.452 -44.261 1.00 90.44 164 ASN A C 1
ATOM 1231 O O . ASN A 1 164 ? 7.623 10.764 -44.319 1.00 90.44 164 ASN A O 1
ATOM 1235 N N . PRO A 1 165 ? 9.884 10.961 -44.388 1.00 92.44 165 PRO A N 1
ATOM 1236 C CA . PRO A 1 165 ? 10.163 9.531 -44.378 1.00 92.44 165 PRO A CA 1
ATOM 1237 C C . PRO A 1 165 ? 9.566 8.829 -43.153 1.00 92.44 165 PRO A C 1
ATOM 1239 O O . PRO A 1 165 ? 9.755 9.305 -42.029 1.00 92.44 165 PRO A O 1
ATOM 1242 N N . ASP A 1 166 ? 8.895 7.700 -43.365 1.00 90.75 166 ASP A N 1
ATOM 1243 C CA . ASP A 1 166 ? 8.247 6.903 -42.311 1.00 90.75 166 ASP A CA 1
ATOM 1244 C C . ASP A 1 166 ? 8.600 5.406 -42.344 1.00 90.75 166 ASP A C 1
ATOM 1246 O O . ASP A 1 166 ? 8.234 4.670 -41.428 1.00 90.75 166 ASP A O 1
ATOM 1250 N N . ALA A 1 167 ? 9.356 4.936 -43.340 1.00 92.31 167 ALA A N 1
ATOM 1251 C CA . ALA A 1 167 ? 9.813 3.550 -43.397 1.00 92.31 167 ALA A CA 1
ATOM 1252 C C . ALA A 1 167 ? 11.131 3.374 -44.163 1.00 92.31 167 ALA A C 1
ATOM 1254 O O . ALA A 1 167 ? 11.501 4.185 -45.011 1.00 92.31 167 ALA A O 1
ATOM 1255 N N . PHE A 1 168 ? 11.814 2.263 -43.896 1.00 93.94 168 PHE A N 1
ATOM 1256 C CA . PHE A 1 168 ? 13.001 1.796 -44.604 1.00 93.94 168 PHE A CA 1
ATOM 1257 C C . PHE A 1 168 ? 12.810 0.339 -45.030 1.00 93.94 168 PHE A C 1
ATOM 1259 O O . PHE A 1 168 ? 12.587 -0.531 -44.188 1.00 93.94 168 PHE A O 1
ATOM 1266 N N . ALA A 1 169 ? 12.909 0.067 -46.331 1.00 93.50 169 ALA A N 1
ATOM 1267 C CA . ALA A 1 169 ? 12.794 -1.276 -46.889 1.00 93.50 169 ALA A CA 1
ATOM 1268 C C . ALA A 1 169 ? 14.171 -1.882 -47.168 1.00 93.50 169 ALA A C 1
ATOM 1270 O O . ALA A 1 169 ? 15.011 -1.279 -47.842 1.00 93.50 169 ALA A O 1
ATOM 1271 N N . PHE A 1 170 ? 14.360 -3.108 -46.688 1.00 92.94 170 PHE A N 1
ATOM 1272 C CA . PHE A 1 170 ? 15.548 -3.928 -46.885 1.00 92.94 170 PHE A CA 1
ATOM 1273 C C . PHE A 1 170 ? 15.145 -5.180 -47.661 1.00 92.94 170 PHE A C 1
ATOM 1275 O O . PHE A 1 170 ? 14.983 -6.253 -47.093 1.00 92.94 170 PHE A O 1
ATOM 1282 N N . THR A 1 171 ? 14.927 -5.065 -48.972 1.00 89.50 171 THR A N 1
ATOM 1283 C CA . THR A 1 171 ? 14.364 -6.178 -49.764 1.00 89.50 171 THR A CA 1
ATOM 1284 C C . THR A 1 171 ? 15.397 -7.250 -50.120 1.00 89.50 171 THR A C 1
ATOM 1286 O O . THR A 1 171 ? 15.044 -8.302 -50.647 1.00 89.50 171 THR A O 1
ATOM 1289 N N . MET A 1 172 ? 16.679 -6.976 -49.882 1.00 88.12 172 MET A N 1
ATOM 1290 C CA . MET A 1 172 ? 17.795 -7.889 -50.134 1.00 88.12 172 MET A CA 1
ATOM 1291 C C . MET A 1 172 ? 18.063 -8.798 -48.918 1.00 88.12 172 MET A C 1
ATOM 1293 O O . MET A 1 172 ? 17.953 -8.320 -47.790 1.00 88.12 172 MET A O 1
ATOM 1297 N N . PRO A 1 173 ? 18.461 -10.074 -49.110 1.00 85.75 173 PRO A N 1
ATOM 1298 C CA . PRO A 1 173 ? 18.763 -10.987 -47.999 1.00 85.75 173 PRO A CA 1
ATOM 1299 C C . PRO A 1 173 ? 19.921 -10.526 -47.108 1.00 85.75 173 PRO A C 1
ATOM 1301 O O . PRO A 1 173 ? 19.918 -10.778 -45.909 1.00 85.75 173 PRO A O 1
ATOM 1304 N N . GLN A 1 174 ? 20.904 -9.833 -47.688 1.00 87.62 174 GLN A N 1
ATOM 1305 C CA . GLN A 1 174 ? 22.066 -9.314 -46.972 1.00 87.62 174 GLN A CA 1
ATOM 1306 C C . GLN A 1 174 ? 22.215 -7.813 -47.252 1.00 87.62 174 GLN A C 1
ATOM 1308 O O . GLN A 1 174 ? 22.818 -7.434 -48.261 1.00 87.62 174 GLN A O 1
ATOM 1313 N N . PRO A 1 175 ? 21.629 -6.944 -46.413 1.00 91.44 175 PRO A N 1
ATOM 1314 C CA . PRO A 1 175 ? 21.772 -5.505 -46.575 1.00 91.44 175 PRO A CA 1
ATOM 1315 C C . PRO A 1 175 ? 23.180 -5.001 -46.253 1.00 91.44 175 PRO A C 1
ATOM 1317 O O . PRO A 1 175 ? 23.961 -5.670 -45.577 1.00 91.44 175 PRO A O 1
ATOM 1320 N N . GLY A 1 176 ? 23.506 -3.800 -46.735 1.00 92.06 176 GLY A N 1
ATOM 1321 C CA . GLY A 1 176 ? 24.831 -3.209 -46.556 1.00 92.06 176 GLY A CA 1
ATOM 1322 C C . GLY A 1 176 ? 25.178 -2.878 -45.107 1.00 92.06 176 GLY A C 1
ATOM 1323 O O . GLY A 1 176 ? 24.304 -2.670 -44.260 1.00 92.06 176 GLY A O 1
ATOM 1324 N N . VAL A 1 177 ? 26.479 -2.766 -44.853 1.00 92.06 177 VAL A N 1
ATOM 1325 C CA . VAL A 1 177 ? 27.060 -2.480 -43.535 1.00 92.06 177 VAL A CA 1
ATOM 1326 C C . VAL A 1 177 ? 27.236 -0.976 -43.319 1.00 92.06 177 VAL A C 1
ATOM 1328 O O . VAL A 1 177 ? 27.647 -0.270 -44.240 1.00 92.06 177 VAL A O 1
ATOM 1331 N N . ILE A 1 178 ? 26.990 -0.496 -42.096 1.00 95.19 178 ILE A N 1
ATOM 1332 C CA . ILE A 1 178 ? 27.403 0.841 -41.644 1.00 95.19 178 ILE A CA 1
ATOM 1333 C C . ILE A 1 178 ? 28.511 0.692 -40.599 1.00 95.19 178 ILE A C 1
ATOM 1335 O O . ILE A 1 178 ? 28.285 0.124 -39.533 1.00 95.19 178 ILE A O 1
ATOM 1339 N N . ALA A 1 179 ? 29.699 1.227 -40.876 1.00 92.56 179 ALA A N 1
ATOM 1340 C CA . ALA A 1 179 ? 30.813 1.265 -39.930 1.00 92.56 179 ALA A CA 1
ATOM 1341 C C . ALA A 1 179 ? 31.184 2.717 -39.601 1.00 92.56 179 ALA A C 1
ATOM 1343 O O . ALA A 1 179 ? 31.445 3.503 -40.509 1.00 92.56 179 ALA A O 1
ATOM 1344 N N . ASN A 1 180 ? 31.219 3.083 -38.319 1.00 94.62 180 ASN A N 1
ATOM 1345 C CA . ASN A 1 180 ? 31.590 4.425 -37.871 1.00 94.62 180 ASN A CA 1
ATOM 1346 C C . ASN A 1 180 ? 32.844 4.417 -36.995 1.00 94.62 180 ASN A C 1
ATOM 1348 O O . ASN A 1 180 ? 32.834 3.844 -35.907 1.00 94.62 180 ASN A O 1
ATOM 1352 N N . PHE A 1 181 ? 33.876 5.132 -37.436 1.00 92.50 181 PHE A N 1
ATOM 1353 C CA . PHE A 1 181 ? 35.104 5.418 -36.691 1.00 92.50 181 PHE A CA 1
ATOM 1354 C C . PHE A 1 181 ? 35.255 6.909 -36.344 1.00 92.50 181 PHE A C 1
ATOM 1356 O O . PHE A 1 181 ? 36.134 7.257 -35.557 1.00 92.50 181 PHE A O 1
ATOM 1363 N N . GLY A 1 182 ? 34.410 7.778 -36.909 1.00 93.38 182 GLY A N 1
ATOM 1364 C CA . GLY A 1 182 ? 34.479 9.231 -36.753 1.00 93.38 182 GLY A CA 1
ATOM 1365 C C . GLY A 1 182 ? 33.629 9.783 -35.609 1.00 93.38 182 GLY A C 1
ATOM 1366 O O . GLY A 1 182 ? 33.085 9.045 -34.781 1.00 93.38 182 GLY A O 1
ATOM 1367 N N . ASN A 1 183 ? 33.506 11.111 -35.572 1.00 96.06 183 ASN A N 1
ATOM 1368 C CA . ASN A 1 183 ? 32.679 11.836 -34.607 1.00 96.06 183 ASN A CA 1
ATOM 1369 C C . ASN A 1 183 ? 31.458 12.442 -35.308 1.00 96.06 183 ASN A C 1
ATOM 1371 O O . ASN A 1 183 ? 31.531 13.514 -35.915 1.00 96.06 183 ASN A O 1
ATOM 1375 N N . LEU A 1 184 ? 30.327 11.749 -35.216 1.00 98.44 184 LEU A N 1
ATOM 1376 C CA . LEU A 1 184 ? 29.071 12.166 -35.823 1.00 98.44 184 LEU A CA 1
ATOM 1377 C C . LEU A 1 184 ? 28.218 12.872 -34.763 1.00 98.44 184 LEU A C 1
ATOM 1379 O O . LEU A 1 184 ? 27.760 12.251 -33.802 1.00 98.44 184 LEU A O 1
ATOM 1383 N N . ALA A 1 185 ? 28.010 14.177 -34.932 1.00 98.06 185 ALA A N 1
ATOM 1384 C CA . ALA A 1 185 ? 27.293 15.009 -33.970 1.00 98.06 185 ALA A CA 1
ATOM 1385 C C . ALA A 1 185 ? 26.203 15.853 -34.641 1.00 98.06 185 ALA A C 1
ATOM 1387 O O . ALA A 1 185 ? 26.432 16.447 -35.695 1.00 98.06 185 ALA A O 1
ATOM 1388 N N . VAL A 1 186 ? 25.037 15.937 -34.003 1.00 97.12 186 VAL A N 1
ATOM 1389 C CA . VAL A 1 186 ? 23.938 16.842 -34.379 1.00 97.12 186 VAL A CA 1
ATOM 1390 C C . VAL A 1 186 ? 23.673 17.859 -33.266 1.00 97.12 186 VAL A C 1
ATOM 1392 O O . VAL A 1 186 ? 24.180 17.732 -32.149 1.00 97.12 186 VAL A O 1
ATOM 1395 N N . GLY A 1 187 ? 22.900 18.901 -33.579 1.00 92.62 187 GLY A N 1
ATOM 1396 C CA . GLY A 1 187 ? 22.536 19.939 -32.614 1.00 92.62 187 GLY A CA 1
ATOM 1397 C C . GLY A 1 187 ? 21.696 19.424 -31.435 1.00 92.62 187 GLY A C 1
ATOM 1398 O O . GLY A 1 187 ? 21.135 18.330 -31.464 1.00 92.62 187 GLY A O 1
ATOM 1399 N N . THR A 1 188 ? 21.579 20.244 -30.390 1.00 93.12 188 THR A N 1
ATOM 1400 C CA . THR A 1 188 ? 20.773 19.936 -29.198 1.00 93.12 188 THR A CA 1
ATOM 1401 C C . THR A 1 188 ? 19.321 19.611 -29.560 1.00 93.12 188 THR A C 1
ATOM 1403 O O . THR A 1 188 ? 18.694 20.337 -30.333 1.00 93.12 188 THR A O 1
ATOM 1406 N N . GLY A 1 189 ? 18.780 18.538 -28.978 1.00 91.69 189 GLY A N 1
ATOM 1407 C CA . GLY A 1 189 ? 17.406 18.078 -29.202 1.00 91.69 189 GLY A CA 1
ATOM 1408 C C . GLY A 1 189 ? 17.143 17.474 -30.588 1.00 91.69 189 GLY A C 1
ATOM 1409 O O . GLY A 1 189 ? 15.996 17.155 -30.886 1.00 91.69 189 GLY A O 1
ATOM 1410 N N . GLN A 1 190 ? 18.169 17.335 -31.438 1.00 94.19 190 GLN A N 1
ATOM 1411 C CA . GLN A 1 190 ? 18.063 16.704 -32.759 1.00 94.19 190 GLN A CA 1
ATOM 1412 C C . GLN A 1 190 ? 18.329 15.199 -32.693 1.00 94.19 190 GLN A C 1
ATOM 1414 O O . GLN A 1 190 ? 18.790 14.679 -31.677 1.00 94.19 190 GLN A O 1
ATOM 1419 N N . ASN A 1 191 ? 18.071 14.510 -33.807 1.00 94.12 191 ASN A N 1
ATOM 1420 C CA . ASN A 1 191 ? 18.188 13.058 -33.885 1.00 94.12 191 ASN A CA 1
ATOM 1421 C C . ASN A 1 191 ? 19.311 12.617 -34.822 1.00 94.12 191 ASN A C 1
ATOM 1423 O O . ASN A 1 191 ? 19.516 13.202 -35.889 1.00 94.12 191 ASN A O 1
ATOM 1427 N N . LEU A 1 192 ? 20.006 11.554 -34.427 1.00 96.81 192 LEU A N 1
ATOM 1428 C CA . LEU A 1 192 ? 21.024 10.882 -35.225 1.00 96.81 192 LEU A CA 1
ATOM 1429 C C . LEU A 1 192 ? 20.665 9.401 -35.345 1.00 96.81 192 LEU A C 1
ATOM 1431 O O . LEU A 1 192 ? 20.633 8.680 -34.348 1.00 96.81 192 LEU A O 1
ATOM 1435 N N . THR A 1 193 ? 20.429 8.946 -36.573 1.00 96.12 193 THR A N 1
ATOM 1436 C CA . THR A 1 193 ? 19.973 7.579 -36.845 1.00 96.12 193 THR A CA 1
ATOM 1437 C C . THR A 1 193 ? 20.924 6.861 -37.790 1.00 96.12 193 THR A C 1
ATOM 1439 O O . THR A 1 193 ? 21.191 7.331 -38.895 1.00 96.12 193 THR A O 1
ATOM 1442 N N . LEU A 1 194 ? 21.409 5.695 -37.368 1.00 97.44 194 LEU A N 1
ATOM 1443 C CA . LEU A 1 194 ? 22.131 4.743 -38.206 1.00 97.44 194 LEU A CA 1
ATOM 1444 C C . LEU A 1 194 ? 21.272 3.482 -38.323 1.00 97.44 194 LEU A C 1
ATOM 1446 O O . LEU A 1 194 ? 20.989 2.842 -37.310 1.00 97.44 194 LEU A O 1
ATOM 1450 N N . ILE A 1 195 ? 20.851 3.133 -39.540 1.00 95.31 195 ILE A N 1
ATOM 1451 C CA . ILE A 1 195 ? 20.002 1.958 -39.777 1.00 95.31 195 ILE A CA 1
ATOM 1452 C C . ILE A 1 195 ? 20.453 1.161 -41.002 1.00 95.31 195 ILE A C 1
ATOM 1454 O O . ILE A 1 195 ? 20.383 1.636 -42.134 1.00 95.31 195 ILE A O 1
ATOM 1458 N N . GLY A 1 196 ? 20.918 -0.067 -40.797 1.00 94.38 196 GLY A N 1
ATOM 1459 C CA . GLY A 1 196 ? 21.481 -0.886 -41.871 1.00 94.38 196 GLY A CA 1
ATOM 1460 C C . GLY A 1 196 ? 21.461 -2.376 -41.563 1.00 94.38 196 GLY A C 1
ATOM 1461 O O . GLY A 1 196 ? 20.957 -2.770 -40.523 1.00 94.38 196 GLY A O 1
ATOM 1462 N N . GLY A 1 197 ? 22.018 -3.205 -42.449 1.00 91.94 197 GLY A N 1
ATOM 1463 C CA . GLY A 1 197 ? 22.055 -4.663 -42.268 1.00 91.94 197 GLY A CA 1
ATOM 1464 C C . GLY A 1 197 ? 22.885 -5.087 -41.062 1.00 91.94 197 GLY A C 1
ATOM 1465 O O . GLY A 1 197 ? 22.438 -5.853 -40.217 1.00 91.94 197 GLY A O 1
ATOM 1466 N N . THR A 1 198 ? 24.082 -4.522 -40.955 1.00 90.56 198 THR A N 1
ATOM 1467 C CA . THR A 1 198 ? 24.990 -4.695 -39.818 1.00 90.56 198 THR A CA 1
ATOM 1468 C C . THR A 1 198 ? 25.527 -3.323 -39.444 1.00 90.56 198 THR A C 1
ATOM 1470 O O . THR A 1 198 ? 25.871 -2.538 -40.336 1.00 90.56 198 THR A O 1
ATOM 1473 N N . ILE A 1 199 ? 25.620 -3.023 -38.148 1.00 93.56 199 ILE A N 1
ATOM 1474 C CA . ILE A 1 199 ? 26.187 -1.755 -37.677 1.00 93.56 199 ILE A CA 1
ATOM 1475 C C . ILE A 1 199 ? 27.368 -2.002 -36.748 1.00 93.56 199 ILE A C 1
ATOM 1477 O O . ILE A 1 199 ? 27.264 -2.750 -35.780 1.00 93.56 199 ILE A O 1
ATOM 1481 N N . LEU A 1 200 ? 28.471 -1.306 -37.026 1.00 91.31 200 LEU A N 1
ATOM 1482 C CA . LEU A 1 200 ? 29.668 -1.275 -36.199 1.00 91.31 200 LEU A CA 1
ATOM 1483 C C . LEU A 1 200 ? 29.989 0.168 -35.792 1.00 91.31 200 LEU A C 1
ATOM 1485 O O . LEU A 1 200 ? 30.476 0.947 -36.610 1.00 91.31 200 LEU A O 1
ATOM 1489 N N . ASN A 1 201 ? 29.758 0.537 -34.530 1.00 93.81 201 ASN A N 1
ATOM 1490 C CA . ASN A 1 201 ? 30.142 1.852 -34.010 1.00 93.81 201 ASN A CA 1
ATOM 1491 C C . ASN A 1 201 ? 31.387 1.772 -33.114 1.00 93.81 201 ASN A C 1
ATOM 1493 O O . ASN A 1 201 ? 31.320 1.316 -31.973 1.00 93.81 201 ASN A O 1
ATOM 1497 N N . MET A 1 202 ? 32.503 2.287 -33.624 1.00 89.25 202 MET A N 1
ATOM 1498 C CA . MET A 1 202 ? 33.811 2.395 -32.959 1.00 89.25 202 MET A CA 1
ATOM 1499 C C . MET A 1 202 ? 34.205 3.855 -32.653 1.00 89.25 202 MET A C 1
ATOM 1501 O O . MET A 1 202 ? 35.228 4.102 -32.008 1.00 89.25 202 MET A O 1
ATOM 1505 N N . GLY A 1 203 ? 33.421 4.815 -33.155 1.00 92.06 203 GLY A N 1
ATOM 1506 C CA . GLY A 1 203 ? 33.594 6.257 -32.983 1.00 92.06 203 GLY A CA 1
ATOM 1507 C C . GLY A 1 203 ? 32.633 6.874 -31.960 1.00 92.06 203 GLY A C 1
ATOM 1508 O O . GLY A 1 203 ? 32.121 6.200 -31.063 1.00 92.06 203 GLY A O 1
ATOM 1509 N N . GLN A 1 204 ? 32.378 8.175 -32.094 1.00 96.69 204 GLN A N 1
ATOM 1510 C CA . GLN A 1 204 ? 31.477 8.930 -31.222 1.00 96.69 204 GLN A CA 1
ATOM 1511 C C . GLN A 1 204 ? 30.191 9.310 -31.962 1.00 96.69 204 GLN A C 1
ATOM 1513 O O . GLN A 1 204 ? 30.244 9.847 -33.067 1.00 96.69 204 GLN A O 1
ATOM 1518 N N . LEU A 1 205 ? 29.045 9.070 -31.322 1.00 98.62 205 LEU A N 1
ATOM 1519 C CA . LEU A 1 205 ? 27.733 9.572 -31.727 1.00 98.62 205 LEU A CA 1
ATOM 1520 C C . LEU A 1 205 ? 27.241 10.565 -30.665 1.00 98.62 205 LEU A C 1
ATOM 1522 O O . LEU A 1 205 ? 27.233 10.233 -29.477 1.00 98.62 205 LEU A O 1
ATOM 1526 N N . SER A 1 206 ? 26.844 11.775 -31.066 1.00 98.19 206 SER A N 1
ATOM 1527 C CA . SER A 1 206 ? 26.432 12.837 -30.137 1.00 98.19 206 SER A CA 1
ATOM 1528 C C . SER A 1 206 ? 25.140 13.537 -30.572 1.00 98.19 206 SER A C 1
ATOM 1530 O O . SER A 1 206 ? 25.058 14.070 -31.678 1.00 98.19 206 SER A O 1
ATOM 1532 N N . ALA A 1 207 ? 24.151 13.573 -29.679 1.00 97.31 207 ALA A N 1
ATOM 1533 C CA . ALA A 1 207 ? 22.891 14.300 -29.839 1.00 97.31 207 ALA A CA 1
ATOM 1534 C C . ALA A 1 207 ? 22.417 14.823 -28.464 1.00 97.31 207 ALA A C 1
ATOM 1536 O O . ALA A 1 207 ? 21.562 14.201 -27.828 1.00 97.31 207 ALA A O 1
ATOM 1537 N N . PRO A 1 208 ? 22.998 15.923 -27.945 1.00 96.12 208 PRO A N 1
ATOM 1538 C CA . PRO A 1 208 ? 22.725 16.406 -26.587 1.00 96.12 208 PRO A CA 1
ATOM 1539 C C . PRO A 1 208 ? 21.231 16.655 -26.336 1.00 96.12 208 PRO A C 1
ATOM 1541 O O . PRO A 1 208 ? 20.602 17.418 -27.071 1.00 96.12 208 PRO A O 1
ATOM 1544 N N . GLY A 1 209 ? 20.647 16.001 -25.326 1.00 94.50 209 GLY A N 1
ATOM 1545 C CA . GLY A 1 209 ? 19.207 16.057 -25.022 1.00 94.50 209 GLY A CA 1
ATOM 1546 C C . GLY A 1 209 ? 18.275 15.550 -26.138 1.00 94.50 209 GLY A C 1
ATOM 1547 O O . GLY A 1 209 ? 17.063 15.710 -26.030 1.00 94.50 209 GLY A O 1
ATOM 1548 N N . GLY A 1 210 ? 18.825 14.991 -27.220 1.00 95.19 210 GLY A N 1
ATOM 1549 C CA . GLY A 1 210 ? 18.108 14.463 -28.381 1.00 95.19 210 GLY A CA 1
ATOM 1550 C C . GLY A 1 210 ? 18.082 12.934 -28.402 1.00 95.19 210 GLY A C 1
ATOM 1551 O O . GLY A 1 210 ? 18.222 12.287 -27.361 1.00 95.19 210 GLY A O 1
ATOM 1552 N N . GLN A 1 211 ? 17.903 12.339 -29.583 1.00 95.56 211 GLN A N 1
ATOM 1553 C CA . GLN A 1 211 ? 17.837 10.882 -29.740 1.00 95.56 211 GLN A CA 1
ATOM 1554 C C . GLN A 1 211 ? 18.961 10.335 -30.626 1.00 95.56 211 GLN A C 1
ATOM 1556 O O . GLN A 1 211 ? 19.226 10.854 -31.708 1.00 95.56 211 GLN A O 1
ATOM 1561 N N . ILE A 1 212 ? 19.573 9.231 -30.197 1.00 97.62 212 ILE A N 1
ATOM 1562 C CA . ILE A 1 212 ? 20.448 8.405 -31.034 1.00 97.62 212 ILE A CA 1
ATOM 1563 C C . ILE A 1 212 ? 19.809 7.030 -31.202 1.00 97.62 212 ILE A C 1
ATOM 1565 O O . ILE A 1 212 ? 19.496 6.372 -30.210 1.00 97.62 212 ILE A O 1
ATOM 1569 N N . THR A 1 213 ? 19.661 6.584 -32.449 1.00 96.00 213 THR A N 1
ATOM 1570 C CA . THR A 1 213 ? 19.169 5.241 -32.779 1.00 96.00 213 THR A CA 1
ATOM 1571 C C . THR A 1 213 ? 20.193 4.513 -33.644 1.00 96.00 213 THR A C 1
ATOM 1573 O O . THR A 1 213 ? 20.538 4.967 -34.734 1.00 96.00 213 THR A O 1
ATOM 1576 N N . VAL A 1 214 ? 20.669 3.372 -33.151 1.00 97.06 214 VAL A N 1
ATOM 1577 C CA . VAL A 1 214 ? 21.513 2.413 -33.868 1.00 97.06 214 VAL A CA 1
ATOM 1578 C C . VAL A 1 214 ? 20.693 1.141 -34.042 1.00 97.06 214 VAL A C 1
ATOM 1580 O O . VAL A 1 214 ? 20.444 0.446 -33.062 1.00 97.06 214 VAL A O 1
ATOM 1583 N N . ALA A 1 215 ? 20.239 0.855 -35.262 1.00 95.12 215 ALA A N 1
ATOM 1584 C CA . ALA A 1 215 ? 19.344 -0.270 -35.532 1.00 95.12 215 ALA A CA 1
ATOM 1585 C C . ALA A 1 215 ? 19.868 -1.164 -36.665 1.00 95.12 215 ALA A C 1
ATOM 1587 O O . ALA A 1 215 ? 19.926 -0.745 -37.822 1.00 95.12 215 ALA A O 1
ATOM 1588 N N . ALA A 1 216 ? 20.237 -2.403 -36.339 1.00 94.00 216 ALA A N 1
ATOM 1589 C CA . ALA A 1 216 ? 20.595 -3.410 -37.330 1.00 94.00 216 ALA A CA 1
ATOM 1590 C C . ALA A 1 216 ? 19.356 -4.203 -37.763 1.00 94.00 216 ALA A C 1
ATOM 1592 O O . ALA A 1 216 ? 18.675 -4.805 -36.939 1.00 94.00 216 ALA A O 1
ATOM 1593 N N . ILE A 1 217 ? 19.055 -4.196 -39.058 1.00 92.56 217 ILE A N 1
ATOM 1594 C CA . ILE A 1 217 ? 17.829 -4.757 -39.623 1.00 92.56 217 ILE A CA 1
ATOM 1595 C C . ILE A 1 217 ? 18.176 -5.994 -40.462 1.00 92.56 217 ILE A C 1
ATOM 1597 O O . ILE A 1 217 ? 19.008 -5.892 -41.368 1.00 92.56 217 ILE A O 1
ATOM 1601 N N . PRO A 1 218 ? 17.561 -7.161 -40.200 1.00 90.00 218 PRO A N 1
ATOM 1602 C CA . PRO A 1 218 ? 17.699 -8.326 -41.066 1.00 90.00 218 PRO A CA 1
ATOM 1603 C C . PRO A 1 218 ? 17.262 -8.033 -42.508 1.00 90.00 218 PRO A C 1
ATOM 1605 O O . PRO A 1 218 ? 16.486 -7.114 -42.780 1.00 90.00 218 PRO A O 1
ATOM 1608 N N . GLY A 1 219 ? 17.741 -8.837 -43.457 1.00 87.94 219 GLY A N 1
ATOM 1609 C CA . GLY A 1 219 ? 17.255 -8.770 -44.831 1.00 87.94 219 GLY A CA 1
ATOM 1610 C C . GLY A 1 219 ? 15.766 -9.101 -44.953 1.00 87.94 219 GLY A C 1
ATOM 1611 O O . GLY A 1 219 ? 15.127 -9.592 -44.021 1.00 87.94 219 GLY A O 1
ATOM 1612 N N . THR A 1 220 ? 15.206 -8.835 -46.130 1.00 88.69 220 THR A N 1
ATOM 1613 C CA . THR A 1 220 ? 13.799 -9.116 -46.474 1.00 88.69 220 THR A CA 1
ATOM 1614 C C . THR A 1 220 ? 12.769 -8.547 -45.485 1.00 88.69 220 THR A C 1
ATOM 1616 O O . THR A 1 220 ? 11.738 -9.166 -45.239 1.00 88.69 220 THR A O 1
ATOM 1619 N N . SER A 1 221 ? 13.044 -7.361 -44.935 1.00 90.19 221 SER A N 1
ATOM 1620 C CA . SER A 1 221 ? 12.265 -6.749 -43.848 1.00 90.19 221 SER A CA 1
ATOM 1621 C C . SER A 1 221 ? 11.954 -5.268 -44.106 1.00 90.19 221 SER A C 1
ATOM 1623 O O . SER A 1 221 ? 12.612 -4.613 -44.923 1.00 90.19 221 SER A O 1
ATOM 1625 N N . VAL A 1 222 ? 10.970 -4.721 -43.385 1.00 90.12 222 VAL A N 1
ATOM 1626 C CA . VAL A 1 222 ? 10.661 -3.280 -43.356 1.00 90.12 222 VAL A CA 1
ATOM 1627 C C . VAL A 1 222 ? 10.757 -2.745 -41.932 1.00 90.12 222 VAL A C 1
ATOM 1629 O O . VAL A 1 222 ? 10.129 -3.258 -41.011 1.00 90.12 222 VAL A O 1
ATOM 1632 N N . ALA A 1 223 ? 11.520 -1.671 -41.761 1.00 90.25 223 ALA A N 1
ATOM 1633 C CA . ALA A 1 223 ? 11.619 -0.922 -40.517 1.00 90.25 223 ALA A CA 1
ATOM 1634 C C . ALA A 1 223 ? 10.738 0.332 -40.600 1.00 90.25 223 ALA A C 1
ATOM 1636 O O . ALA A 1 223 ? 11.004 1.208 -41.424 1.00 90.25 223 ALA A O 1
ATOM 1637 N N . ARG A 1 224 ? 9.703 0.446 -39.758 1.00 87.94 224 ARG A N 1
ATOM 1638 C CA . ARG A 1 224 ? 8.830 1.634 -39.709 1.00 87.94 224 ARG A CA 1
ATOM 1639 C C . ARG A 1 224 ? 9.302 2.625 -38.651 1.00 87.94 224 ARG A C 1
ATOM 1641 O O . ARG A 1 224 ? 9.732 2.231 -37.570 1.00 87.94 224 ARG A O 1
ATOM 1648 N N . ILE A 1 225 ? 9.190 3.913 -38.949 1.00 81.75 225 ILE A N 1
ATOM 1649 C CA . ILE A 1 225 ? 9.690 5.033 -38.151 1.00 81.75 225 ILE A CA 1
ATOM 1650 C C . ILE A 1 225 ? 8.510 5.913 -37.731 1.00 81.75 225 ILE A C 1
ATOM 1652 O O . ILE A 1 225 ? 7.594 6.169 -38.507 1.00 81.75 225 ILE A O 1
ATOM 1656 N N . GLY A 1 226 ? 8.537 6.409 -36.500 1.00 66.88 226 GLY A N 1
ATOM 1657 C CA . GLY A 1 226 ? 7.528 7.324 -35.976 1.00 66.88 226 GLY A CA 1
ATOM 1658 C C . GLY A 1 226 ? 7.803 8.782 -36.302 1.00 66.88 226 GLY A C 1
ATOM 1659 O O . GLY A 1 226 ? 8.892 9.163 -36.742 1.00 66.88 226 GLY A O 1
ATOM 1660 N N . GLN A 1 227 ? 6.824 9.643 -36.017 1.00 50.72 227 GLN A N 1
ATOM 1661 C CA . GLN A 1 227 ? 7.066 11.083 -36.036 1.00 50.72 227 GLN A CA 1
ATOM 1662 C C . GLN A 1 227 ? 8.121 11.414 -34.970 1.00 50.72 227 GLN A C 1
ATOM 1664 O O . GLN A 1 227 ? 7.959 11.053 -33.809 1.00 50.72 227 GLN A O 1
ATOM 1669 N N . ALA A 1 228 ? 9.197 12.082 -35.400 1.00 50.28 228 ALA A N 1
ATOM 1670 C CA . ALA A 1 228 ? 10.467 12.280 -34.691 1.00 50.28 228 ALA A CA 1
ATOM 1671 C C . ALA A 1 228 ? 11.536 11.176 -34.857 1.00 50.28 228 ALA A C 1
ATOM 1673 O O . ALA A 1 228 ? 12.464 11.128 -34.066 1.00 50.28 228 ALA A O 1
ATOM 1674 N N . GLY A 1 229 ? 11.512 10.341 -35.901 1.00 53.06 229 GLY A N 1
ATOM 1675 C CA . GLY A 1 229 ? 12.722 9.616 -36.342 1.00 53.06 229 GLY A CA 1
ATOM 1676 C C . GLY A 1 229 ? 13.148 8.396 -35.508 1.00 53.06 229 GLY A C 1
ATOM 1677 O O . GLY A 1 229 ? 14.197 7.823 -35.791 1.00 53.06 229 GLY A O 1
ATOM 1678 N N . GLY A 1 230 ? 12.354 7.981 -34.516 1.00 65.25 230 GLY A N 1
ATOM 1679 C CA . GLY A 1 230 ? 12.569 6.743 -33.758 1.00 65.25 230 GLY A CA 1
ATOM 1680 C C . GLY A 1 230 ? 11.957 5.523 -34.452 1.00 65.25 230 GLY A C 1
ATOM 1681 O O . GLY A 1 230 ? 10.874 5.629 -35.030 1.00 65.25 230 GLY A O 1
ATOM 1682 N N . LEU A 1 231 ? 12.632 4.370 -34.391 1.00 68.50 231 LEU A N 1
ATOM 1683 C CA . LEU A 1 231 ? 12.100 3.096 -34.894 1.00 68.50 231 LEU A CA 1
ATOM 1684 C C . LEU A 1 231 ? 10.834 2.724 -34.103 1.00 68.50 231 LEU A C 1
ATOM 1686 O O . LEU A 1 231 ? 10.851 2.785 -32.883 1.00 68.50 231 LEU A O 1
ATOM 1690 N N . LEU A 1 232 ? 9.737 2.376 -34.774 1.00 69.94 232 LEU A N 1
ATOM 1691 C CA . LEU A 1 232 ? 8.465 2.036 -34.126 1.00 69.94 232 LEU A CA 1
ATOM 1692 C C . LEU A 1 232 ? 8.132 0.558 -34.175 1.00 69.94 232 LEU A C 1
ATOM 1694 O O . LEU A 1 232 ? 7.506 0.085 -33.243 1.00 69.94 232 LEU A O 1
ATOM 1698 N N . THR A 1 233 ? 8.454 -0.129 -35.269 1.00 80.31 233 THR A N 1
ATOM 1699 C CA . THR A 1 233 ? 8.206 -1.564 -35.423 1.00 80.31 233 THR A CA 1
ATOM 1700 C C . THR A 1 233 ? 9.068 -2.130 -36.552 1.00 80.31 233 THR A C 1
ATOM 1702 O O . THR A 1 233 ? 9.452 -1.403 -37.477 1.00 80.31 233 THR A O 1
ATOM 1705 N N . LEU A 1 234 ? 9.381 -3.421 -36.462 1.00 79.00 234 LEU A N 1
ATOM 1706 C CA . LEU A 1 234 ? 10.082 -4.191 -37.484 1.00 79.00 234 LEU A CA 1
ATOM 1707 C C . LEU A 1 234 ? 9.139 -5.264 -38.036 1.00 79.00 234 LEU A C 1
ATOM 1709 O O . LEU A 1 234 ? 8.686 -6.136 -37.300 1.00 79.00 234 LEU A O 1
ATOM 1713 N N . GLU A 1 235 ? 8.887 -5.224 -39.340 1.00 81.56 235 GLU A N 1
ATOM 1714 C CA . GLU A 1 235 ? 8.121 -6.239 -40.060 1.00 81.56 235 GLU A CA 1
ATOM 1715 C C . GLU A 1 235 ? 9.095 -7.201 -40.755 1.00 81.56 235 GLU A C 1
ATOM 1717 O O . GLU A 1 235 ? 9.784 -6.827 -41.706 1.00 81.56 235 GLU A O 1
ATOM 1722 N N . LEU A 1 236 ? 9.152 -8.448 -40.270 1.00 68.56 236 LEU A N 1
ATOM 1723 C CA . LEU A 1 236 ? 10.049 -9.516 -40.754 1.00 68.56 236 LEU A CA 1
ATOM 1724 C C . LEU A 1 236 ? 9.593 -10.159 -42.081 1.00 68.56 236 LEU A C 1
ATOM 1726 O O . LEU A 1 236 ? 10.207 -11.106 -42.568 1.00 68.56 236 LEU A O 1
ATOM 1730 N N . GLN A 1 237 ? 8.501 -9.662 -42.662 1.00 72.00 237 GLN A N 1
ATOM 1731 C CA . GLN A 1 237 ? 8.032 -10.010 -43.999 1.00 72.00 237 GLN A CA 1
ATOM 1732 C C . GLN A 1 237 ? 7.708 -8.723 -44.743 1.00 72.00 237 GLN A C 1
ATOM 1734 O O . GLN A 1 237 ? 7.087 -7.827 -44.176 1.00 72.00 237 GLN A O 1
ATOM 1739 N N . LEU A 1 238 ? 8.112 -8.638 -46.013 1.00 71.38 238 LEU A N 1
ATOM 1740 C CA . LEU A 1 238 ? 7.801 -7.484 -46.850 1.00 71.38 238 LEU A CA 1
ATOM 1741 C C . LEU A 1 238 ? 6.273 -7.367 -47.005 1.00 71.38 238 LEU A C 1
ATOM 1743 O O . LEU A 1 238 ? 5.660 -8.262 -47.597 1.00 71.38 238 LEU A O 1
ATOM 1747 N N . PRO A 1 239 ? 5.646 -6.292 -46.502 1.00 70.81 239 PRO A N 1
ATOM 1748 C CA . PRO A 1 239 ? 4.222 -6.069 -46.689 1.00 70.81 239 PRO A CA 1
ATOM 1749 C C . PRO A 1 239 ? 3.911 -5.838 -48.178 1.00 70.81 239 PRO A C 1
ATOM 1751 O O . PRO A 1 239 ? 4.789 -5.530 -48.991 1.00 70.81 239 PRO A O 1
ATOM 1754 N N . SER A 1 240 ? 2.652 -6.039 -48.575 1.00 66.94 240 SER A N 1
ATOM 1755 C CA . SER A 1 240 ? 2.248 -6.039 -49.991 1.00 66.94 240 SER A CA 1
ATOM 1756 C C . SER A 1 240 ? 2.548 -4.724 -50.722 1.00 66.94 240 SER A C 1
ATOM 1758 O O . SER A 1 240 ? 2.832 -4.738 -51.916 1.00 66.94 240 SER A O 1
ATOM 1760 N N . ASP A 1 241 ? 2.533 -3.598 -50.018 1.00 67.62 241 ASP A N 1
ATOM 1761 C CA . ASP A 1 241 ? 2.928 -2.265 -50.490 1.00 67.62 241 ASP A CA 1
ATOM 1762 C C . ASP A 1 241 ? 4.448 -2.137 -50.721 1.00 67.62 241 ASP A C 1
ATOM 1764 O O . ASP A 1 241 ? 4.874 -1.518 -51.701 1.00 67.62 241 ASP A O 1
ATOM 1768 N N . ALA A 1 242 ? 5.278 -2.792 -49.901 1.00 64.19 242 ALA A N 1
ATOM 1769 C CA . ALA A 1 242 ? 6.736 -2.828 -50.062 1.00 64.19 242 ALA A CA 1
ATOM 1770 C C . ALA A 1 242 ? 7.208 -3.696 -51.246 1.00 64.19 242 ALA A C 1
ATOM 1772 O O . ALA A 1 242 ? 8.366 -3.608 -51.650 1.00 64.19 242 ALA A O 1
ATOM 1773 N N . THR A 1 243 ? 6.325 -4.488 -51.869 1.00 63.91 243 THR A N 1
ATOM 1774 C CA . THR A 1 243 ? 6.642 -5.224 -53.114 1.00 63.91 243 THR A CA 1
ATOM 1775 C C . THR A 1 243 ? 6.873 -4.308 -54.320 1.00 63.91 243 THR A C 1
ATOM 1777 O O . THR A 1 243 ? 7.448 -4.735 -55.321 1.00 63.91 243 THR A O 1
ATOM 1780 N N . THR A 1 244 ? 6.461 -3.039 -54.223 1.00 75.75 244 THR A N 1
ATOM 1781 C CA . THR A 1 244 ? 6.743 -2.003 -55.228 1.00 75.75 244 THR A CA 1
ATOM 1782 C C . THR A 1 244 ? 8.175 -1.467 -55.146 1.00 75.75 244 THR A C 1
ATOM 1784 O O . THR A 1 244 ? 8.603 -0.739 -56.047 1.00 75.75 244 THR A O 1
ATOM 1787 N N . VAL A 1 245 ? 8.929 -1.842 -54.102 1.00 84.69 245 VAL A N 1
ATOM 1788 C CA . VAL A 1 245 ? 10.329 -1.452 -53.951 1.00 84.69 245 VAL A CA 1
ATOM 1789 C C . VAL A 1 245 ? 11.202 -2.232 -54.932 1.00 84.69 245 VAL A C 1
ATOM 1791 O O . VAL A 1 245 ? 11.215 -3.463 -54.942 1.00 84.69 245 VAL A O 1
ATOM 1794 N N . ALA A 1 246 ? 11.962 -1.518 -55.762 1.00 85.38 246 ALA A N 1
ATOM 1795 C CA . ALA A 1 246 ? 12.813 -2.139 -56.768 1.00 85.38 246 ALA A CA 1
ATOM 1796 C C . ALA A 1 246 ? 13.945 -2.970 -56.118 1.00 85.38 246 ALA A C 1
ATOM 1798 O O . ALA A 1 246 ? 14.651 -2.465 -55.232 1.00 85.38 246 ALA A O 1
ATOM 1799 N N . PRO A 1 247 ? 14.171 -4.224 -56.562 1.00 84.62 247 PRO A N 1
ATOM 1800 C CA . PRO A 1 247 ? 15.191 -5.080 -55.976 1.00 84.62 247 PRO A CA 1
ATOM 1801 C C . PRO A 1 247 ? 16.590 -4.547 -56.290 1.00 84.62 247 PRO A C 1
ATOM 1803 O O . PRO A 1 247 ? 16.926 -4.239 -57.435 1.00 84.62 247 PRO A O 1
ATOM 1806 N N . TRP A 1 248 ? 17.433 -4.481 -55.264 1.00 88.19 248 TRP A N 1
ATOM 1807 C CA . TRP A 1 248 ? 18.844 -4.161 -55.425 1.00 88.19 248 TRP A CA 1
ATOM 1808 C C . TRP A 1 248 ? 19.631 -5.404 -55.856 1.00 88.19 248 TRP A C 1
ATOM 1810 O O . TRP A 1 248 ? 19.722 -6.376 -55.109 1.00 88.19 248 TRP A O 1
ATOM 1820 N N . THR A 1 249 ? 20.209 -5.375 -57.059 1.00 85.56 249 THR A N 1
ATOM 1821 C CA . THR A 1 249 ? 20.964 -6.506 -57.636 1.00 85.56 249 THR A CA 1
ATOM 1822 C C . THR A 1 249 ? 22.469 -6.255 -57.736 1.00 85.56 249 THR A C 1
ATOM 1824 O O . THR A 1 249 ? 23.202 -7.112 -58.228 1.00 85.56 249 THR A O 1
ATOM 1827 N N . MET A 1 250 ? 22.940 -5.074 -57.327 1.00 86.88 250 MET A N 1
ATOM 1828 C CA . MET A 1 250 ? 24.364 -4.733 -57.356 1.00 86.88 250 MET A CA 1
ATOM 1829 C C . MET A 1 250 ? 25.095 -5.333 -56.141 1.00 86.88 250 MET A C 1
ATOM 1831 O O . MET A 1 250 ? 24.463 -5.583 -55.111 1.00 86.88 250 MET A O 1
ATOM 1835 N N . PRO A 1 251 ? 26.421 -5.557 -56.220 1.00 83.69 251 PRO A N 1
ATOM 1836 C CA . PRO A 1 251 ? 27.187 -6.111 -55.108 1.00 83.69 251 PRO A CA 1
ATOM 1837 C C . PRO A 1 251 ? 27.056 -5.285 -53.825 1.00 83.69 251 PRO A C 1
ATOM 1839 O O . PRO A 1 251 ? 27.054 -4.057 -53.854 1.00 83.69 251 PRO A O 1
ATOM 1842 N N . VAL A 1 252 ? 27.011 -5.977 -52.690 1.00 84.88 252 VAL A N 1
ATOM 1843 C CA . VAL A 1 252 ? 27.001 -5.383 -51.349 1.00 84.88 252 VAL A CA 1
ATOM 1844 C C . VAL A 1 252 ? 28.371 -5.623 -50.713 1.00 84.88 252 VAL A C 1
ATOM 1846 O O . VAL A 1 252 ? 28.933 -6.712 -50.853 1.00 84.88 252 VAL A O 1
ATOM 1849 N N . ALA A 1 253 ? 28.970 -4.622 -50.065 1.00 77.25 253 ALA A N 1
ATOM 1850 C CA . ALA A 1 253 ? 30.255 -4.815 -49.399 1.00 77.25 253 ALA A CA 1
ATOM 1851 C C . ALA A 1 253 ? 30.056 -5.530 -48.053 1.00 77.25 253 ALA A C 1
ATOM 1853 O O . ALA A 1 253 ? 29.342 -5.034 -47.185 1.00 77.25 253 ALA A O 1
ATOM 1854 N N . SER A 1 254 ? 30.721 -6.674 -47.858 1.00 76.69 254 SER A N 1
ATOM 1855 C CA . SER A 1 254 ? 30.826 -7.288 -46.531 1.00 76.69 254 SER A CA 1
ATOM 1856 C C . SER A 1 254 ? 31.707 -6.434 -45.617 1.00 76.69 254 SER A C 1
ATOM 1858 O O . SER A 1 254 ? 32.597 -5.724 -46.096 1.00 76.69 254 SER A O 1
ATOM 1860 N N . LEU A 1 255 ? 31.509 -6.525 -44.298 1.00 76.38 255 LEU A N 1
ATOM 1861 C CA . LEU A 1 255 ? 32.304 -5.760 -43.332 1.00 76.38 255 LEU A CA 1
ATOM 1862 C C . LEU A 1 255 ? 33.826 -5.996 -43.497 1.00 76.38 255 LEU A C 1
ATOM 1864 O O . LEU A 1 255 ? 34.548 -5.002 -43.583 1.00 76.38 255 LEU A O 1
ATOM 1868 N N . PRO A 1 256 ? 34.349 -7.234 -43.665 1.00 75.19 256 PRO A N 1
ATOM 1869 C CA . PRO A 1 256 ? 35.785 -7.440 -43.875 1.00 75.19 256 PRO A CA 1
ATOM 1870 C C . PRO A 1 256 ? 36.297 -6.757 -45.147 1.00 75.19 256 PRO A C 1
ATOM 1872 O O . PRO A 1 256 ? 37.371 -6.156 -45.147 1.00 75.19 256 PRO A O 1
ATOM 1875 N N . ARG A 1 257 ? 35.513 -6.799 -46.235 1.00 76.25 257 ARG A N 1
ATOM 1876 C CA . ARG A 1 257 ? 35.855 -6.150 -47.508 1.00 76.25 257 ARG A CA 1
ATOM 1877 C C . ARG A 1 257 ? 35.819 -4.627 -47.392 1.00 76.25 257 ARG A C 1
ATOM 1879 O O . ARG A 1 257 ? 36.663 -3.962 -47.982 1.00 76.25 257 ARG A O 1
ATOM 1886 N N . LEU A 1 258 ? 34.873 -4.079 -46.632 1.00 78.69 258 LEU A N 1
ATOM 1887 C CA . LEU A 1 258 ? 34.756 -2.642 -46.391 1.00 78.69 258 LEU A CA 1
ATOM 1888 C C . LEU A 1 258 ? 35.934 -2.113 -45.556 1.00 78.69 258 LEU A C 1
ATOM 1890 O O . LEU A 1 258 ? 36.454 -1.037 -45.842 1.00 78.69 258 LEU A O 1
ATOM 1894 N N . LEU A 1 259 ? 36.400 -2.894 -44.576 1.00 75.56 259 LEU A N 1
ATOM 1895 C CA . LEU A 1 259 ? 37.543 -2.549 -43.725 1.00 75.56 259 LEU A CA 1
ATOM 1896 C C . LEU A 1 259 ? 38.901 -2.717 -44.429 1.00 75.56 259 LEU A C 1
ATOM 1898 O O . LEU A 1 259 ? 39.806 -1.926 -44.194 1.00 75.56 259 LEU A O 1
ATOM 1902 N N . THR A 1 260 ? 39.059 -3.719 -45.302 1.00 69.81 260 THR A N 1
ATOM 1903 C CA . THR A 1 260 ? 40.342 -4.007 -45.986 1.00 69.81 260 THR A CA 1
ATOM 1904 C C . THR A 1 260 ? 40.478 -3.349 -47.361 1.00 69.81 260 THR A C 1
ATOM 1906 O O . THR A 1 260 ? 41.588 -3.050 -47.795 1.00 69.81 260 THR A O 1
ATOM 1909 N N . GLY A 1 261 ? 39.367 -3.114 -48.062 1.00 60.47 261 GLY A N 1
ATOM 1910 C CA . GLY A 1 261 ? 39.344 -2.617 -49.440 1.00 60.47 261 GLY A CA 1
ATOM 1911 C C . GLY A 1 261 ? 39.236 -1.097 -49.592 1.00 60.47 261 GLY A C 1
ATOM 1912 O O . GLY A 1 261 ? 39.291 -0.609 -50.717 1.00 60.47 261 GLY A O 1
ATOM 1913 N N . SER A 1 262 ? 39.069 -0.345 -48.501 1.00 60.88 262 SER A N 1
ATOM 1914 C CA . SER A 1 262 ? 38.790 1.100 -48.530 1.00 60.88 262 SER A CA 1
ATOM 1915 C C . SER A 1 262 ? 40.035 2.001 -48.516 1.00 60.88 262 SER A C 1
ATOM 1917 O O . SER A 1 262 ? 39.911 3.204 -48.724 1.00 60.88 262 SER A O 1
ATOM 1919 N N . GLY A 1 263 ? 41.241 1.452 -48.313 1.00 59.66 263 GLY A N 1
ATOM 1920 C CA . GLY A 1 263 ? 42.507 2.205 -48.377 1.00 59.66 263 GLY A CA 1
ATOM 1921 C C . GLY A 1 263 ? 42.739 3.214 -47.239 1.00 59.66 263 GLY A C 1
ATOM 1922 O O . GLY A 1 263 ? 43.732 3.938 -47.255 1.00 59.66 263 GLY A O 1
ATOM 1923 N N . ILE A 1 264 ? 41.848 3.250 -46.250 1.00 60.56 264 ILE A N 1
ATOM 1924 C CA . ILE A 1 264 ? 41.907 4.096 -45.053 1.00 60.56 264 ILE A CA 1
ATOM 1925 C C . ILE A 1 264 ? 42.650 3.316 -43.963 1.00 60.56 264 ILE A C 1
ATOM 1927 O O . ILE A 1 264 ? 42.254 2.209 -43.606 1.00 60.56 264 ILE A O 1
ATOM 1931 N N . ALA A 1 265 ? 43.731 3.883 -43.426 1.00 53.53 265 ALA A N 1
ATOM 1932 C CA . ALA A 1 265 ? 44.650 3.221 -42.487 1.00 53.53 265 ALA A CA 1
ATOM 1933 C C . ALA A 1 265 ? 44.082 2.996 -41.062 1.00 53.53 265 ALA A C 1
ATOM 1935 O O . ALA A 1 265 ? 44.821 2.670 -40.138 1.00 53.53 265 ALA A O 1
ATOM 1936 N N . GLU A 1 266 ? 42.774 3.163 -40.873 1.00 56.62 266 GLU A N 1
ATOM 1937 C CA . GLU A 1 266 ? 42.091 3.234 -39.572 1.00 56.62 266 GLU A CA 1
ATOM 1938 C C . GLU A 1 266 ? 41.646 1.858 -39.033 1.00 56.62 266 GLU A C 1
ATOM 1940 O O . GLU A 1 266 ? 41.051 1.759 -37.960 1.00 56.62 266 GLU A O 1
ATOM 1945 N N . ALA A 1 267 ? 42.028 0.764 -39.706 1.00 50.06 267 ALA A N 1
ATOM 1946 C CA . ALA A 1 267 ? 41.979 -0.608 -39.181 1.00 50.06 267 ALA A CA 1
ATOM 1947 C C . ALA A 1 267 ? 42.976 -0.851 -38.017 1.00 50.06 267 ALA A C 1
ATOM 1949 O O . ALA A 1 267 ? 43.421 -1.968 -37.778 1.00 50.06 267 ALA A O 1
ATOM 1950 N N . THR A 1 268 ? 43.350 0.185 -37.263 1.00 53.81 268 THR A N 1
ATOM 1951 C CA . THR A 1 268 ? 44.192 0.073 -36.060 1.00 53.81 268 THR A CA 1
ATOM 1952 C C . THR A 1 268 ? 43.412 -0.394 -34.832 1.00 53.81 268 THR A C 1
ATOM 1954 O O . THR A 1 268 ? 44.025 -0.730 -33.821 1.00 53.81 268 THR A O 1
ATOM 1957 N N . LYS A 1 269 ? 42.074 -0.467 -34.916 1.00 62.19 269 LYS A N 1
ATOM 1958 C CA . LYS A 1 269 ? 41.191 -0.988 -33.854 1.00 62.19 269 LYS A CA 1
ATOM 1959 C C . LYS A 1 269 ? 40.564 -2.355 -34.155 1.00 62.19 269 LYS A C 1
ATOM 1961 O O . LYS A 1 269 ? 39.959 -2.946 -33.268 1.00 62.19 269 LYS A O 1
ATOM 1966 N N . VAL A 1 270 ? 40.707 -2.874 -35.374 1.00 70.12 270 VAL A N 1
ATOM 1967 C CA . VAL A 1 270 ? 40.146 -4.166 -35.804 1.00 70.12 270 VAL A CA 1
ATOM 1968 C C . VAL A 1 270 ? 41.114 -4.894 -36.738 1.00 70.12 270 VAL A C 1
ATOM 1970 O O . VAL A 1 270 ? 41.597 -4.310 -37.700 1.00 70.12 270 VAL A O 1
ATOM 1973 N N . VAL A 1 271 ? 41.376 -6.175 -36.479 1.00 72.06 271 VAL A N 1
ATOM 1974 C CA . VAL A 1 271 ? 42.131 -7.085 -37.354 1.00 72.06 271 VAL A CA 1
ATOM 1975 C C . VAL A 1 271 ? 41.151 -7.912 -38.172 1.00 72.06 271 VAL A C 1
ATOM 1977 O O . VAL A 1 271 ? 40.174 -8.424 -37.635 1.00 72.06 271 VAL A O 1
ATOM 1980 N N . VAL A 1 272 ? 41.427 -8.088 -39.463 1.00 71.94 272 VAL A N 1
ATOM 1981 C CA . VAL A 1 272 ? 40.786 -9.135 -40.265 1.00 71.94 272 VAL A CA 1
ATOM 1982 C C . VAL A 1 272 ? 41.720 -10.336 -40.285 1.00 71.94 272 VAL A C 1
ATOM 1984 O O . VAL A 1 272 ? 42.848 -10.246 -40.771 1.00 71.94 272 VAL A O 1
ATOM 1987 N N . ASN A 1 273 ? 41.267 -11.444 -39.712 1.00 70.81 273 ASN A N 1
ATOM 1988 C CA . ASN A 1 273 ? 42.030 -12.676 -39.629 1.00 70.81 273 ASN A CA 1
ATOM 1989 C C . ASN A 1 273 ? 42.097 -13.377 -40.998 1.00 70.81 273 ASN A C 1
ATOM 1991 O O . ASN A 1 273 ? 41.218 -13.182 -41.844 1.00 70.81 273 ASN A O 1
ATOM 1995 N N . PRO A 1 274 ? 43.104 -14.243 -41.230 1.00 68.50 274 PRO A N 1
ATOM 1996 C CA . PRO A 1 274 ? 43.220 -15.010 -42.473 1.00 68.50 274 PRO A CA 1
ATOM 1997 C C . PRO A 1 274 ? 42.015 -15.916 -42.773 1.00 68.50 274 PRO A C 1
ATOM 1999 O O . PRO A 1 274 ? 41.801 -16.274 -43.927 1.00 68.50 274 PRO A O 1
ATOM 2002 N N . ASP A 1 275 ? 41.236 -16.280 -41.749 1.00 65.50 275 ASP A N 1
ATOM 2003 C CA . ASP A 1 275 ? 39.999 -17.063 -41.865 1.00 65.50 275 ASP A CA 1
ATOM 2004 C C . ASP A 1 275 ? 38.772 -16.221 -42.283 1.00 65.50 275 ASP A C 1
ATOM 2006 O O . ASP A 1 275 ? 37.677 -16.758 -42.428 1.00 65.50 275 ASP A O 1
ATOM 2010 N N . GLY A 1 276 ? 38.947 -14.913 -42.504 1.00 62.44 276 GLY A N 1
ATOM 2011 C CA . GLY A 1 276 ? 37.886 -13.983 -42.894 1.00 62.44 276 GLY A CA 1
ATOM 2012 C C . GLY A 1 276 ? 37.080 -13.404 -41.728 1.00 62.44 276 GLY A C 1
ATOM 2013 O O . GLY A 1 276 ? 36.217 -12.558 -41.966 1.00 62.44 276 GLY A O 1
ATOM 2014 N N . THR A 1 277 ? 37.367 -13.801 -40.482 1.00 71.00 277 THR A N 1
ATOM 2015 C CA . THR A 1 277 ? 36.742 -13.224 -39.281 1.00 71.00 277 THR A CA 1
ATOM 2016 C C . THR A 1 277 ? 37.347 -11.864 -38.935 1.00 71.00 277 THR A C 1
ATOM 2018 O O . THR A 1 277 ? 38.499 -11.574 -39.259 1.00 71.00 277 THR A O 1
ATOM 2021 N N . ILE A 1 278 ? 36.579 -11.005 -38.264 1.00 72.19 278 ILE A N 1
ATOM 2022 C CA . ILE A 1 278 ? 37.058 -9.708 -37.767 1.00 72.19 278 ILE A CA 1
ATOM 2023 C C . ILE A 1 278 ? 37.253 -9.819 -36.264 1.00 72.19 278 ILE A C 1
ATOM 2025 O O . ILE A 1 278 ? 36.415 -10.409 -35.596 1.00 72.19 278 ILE A O 1
ATOM 2029 N N . GLN A 1 279 ? 38.318 -9.235 -35.728 1.00 73.88 279 GLN A N 1
ATOM 2030 C CA . GLN A 1 279 ? 38.620 -9.222 -34.304 1.00 73.88 279 GLN A CA 1
ATOM 2031 C C . GLN A 1 279 ? 38.952 -7.806 -33.825 1.00 73.88 279 GLN A C 1
ATOM 2033 O O . GLN A 1 279 ? 39.690 -7.088 -34.493 1.00 73.88 279 GLN A O 1
ATOM 2038 N N . LEU A 1 280 ? 38.443 -7.392 -32.668 1.00 70.12 280 LEU A N 1
ATOM 2039 C CA . LEU A 1 280 ? 38.801 -6.117 -32.040 1.00 70.12 280 LEU A CA 1
ATOM 2040 C C . LEU A 1 280 ? 40.223 -6.169 -31.466 1.00 70.12 280 LEU A C 1
ATOM 2042 O O . LEU A 1 280 ? 40.581 -7.083 -30.716 1.00 70.12 280 LEU A O 1
ATOM 2046 N N . ILE A 1 281 ? 41.033 -5.162 -31.796 1.00 64.94 281 ILE A N 1
ATOM 2047 C CA . ILE A 1 281 ? 42.395 -5.007 -31.275 1.00 64.94 281 ILE A CA 1
ATOM 2048 C C . ILE A 1 281 ? 42.308 -4.616 -29.799 1.00 64.94 281 ILE A C 1
ATOM 2050 O O . ILE A 1 281 ? 41.689 -3.616 -29.450 1.00 64.94 281 ILE A O 1
ATOM 2054 N N . GLY A 1 282 ? 42.946 -5.407 -28.934 1.00 61.47 282 GLY A N 1
ATOM 2055 C CA . GLY A 1 282 ? 42.996 -5.177 -27.485 1.00 61.47 282 GLY A CA 1
ATOM 2056 C C . GLY A 1 282 ? 42.032 -6.033 -26.658 1.00 61.47 282 GLY A C 1
ATOM 2057 O O . GLY A 1 282 ? 42.325 -6.269 -25.491 1.00 61.47 282 GLY A O 1
ATOM 2058 N N . SER A 1 283 ? 40.953 -6.566 -27.245 1.00 60.81 283 SER A N 1
ATOM 2059 C CA . SER A 1 283 ? 39.996 -7.441 -26.541 1.00 60.81 283 SER A CA 1
ATOM 2060 C C . SER A 1 283 ? 39.952 -8.882 -27.063 1.00 60.81 283 SER A C 1
ATOM 2062 O O . SER A 1 283 ? 39.241 -9.707 -26.496 1.00 60.81 283 SER A O 1
ATOM 2064 N N . ASN A 1 284 ? 40.673 -9.201 -28.150 1.00 63.75 284 ASN A N 1
ATOM 2065 C CA . ASN A 1 284 ? 40.634 -10.502 -28.840 1.00 63.75 284 ASN A CA 1
ATOM 2066 C C . ASN A 1 284 ? 39.211 -10.982 -29.204 1.00 63.75 284 ASN A C 1
ATOM 2068 O O . ASN A 1 284 ? 38.984 -12.158 -29.477 1.00 63.75 284 ASN A O 1
ATOM 2072 N N . THR A 1 285 ? 38.253 -10.065 -29.259 1.00 66.69 285 THR A N 1
ATOM 2073 C CA . THR A 1 285 ? 36.839 -10.342 -29.490 1.00 66.69 285 THR A CA 1
ATOM 2074 C C . THR A 1 285 ? 36.543 -10.452 -30.977 1.00 66.69 285 THR A C 1
ATOM 2076 O O . THR A 1 285 ? 36.823 -9.499 -31.703 1.00 66.69 285 THR A O 1
ATOM 2079 N N . ARG A 1 286 ? 35.940 -11.553 -31.437 1.00 71.50 286 ARG A N 1
ATOM 2080 C CA . ARG A 1 286 ? 35.468 -11.679 -32.825 1.00 71.50 286 ARG A CA 1
ATOM 2081 C C . ARG A 1 286 ? 34.180 -10.882 -33.059 1.00 71.50 286 ARG A C 1
ATOM 2083 O O . ARG A 1 286 ? 33.345 -10.777 -32.178 1.00 71.50 286 ARG A O 1
ATOM 2090 N N . ILE A 1 287 ? 34.022 -10.283 -34.232 1.00 71.25 287 ILE A N 1
ATOM 2091 C CA . ILE A 1 287 ? 32.846 -9.496 -34.619 1.00 71.25 287 ILE A CA 1
ATOM 2092 C C . ILE A 1 287 ? 32.051 -10.318 -35.647 1.00 71.25 287 ILE A C 1
ATOM 2094 O O . ILE A 1 287 ? 32.548 -10.527 -36.758 1.00 71.25 287 ILE A O 1
ATOM 2098 N N . PRO A 1 288 ? 30.833 -10.767 -35.307 1.00 72.12 288 PRO A N 1
ATOM 2099 C CA . PRO A 1 288 ? 29.903 -11.375 -36.252 1.00 72.12 288 PRO A CA 1
ATOM 2100 C C . PRO A 1 288 ? 29.543 -10.410 -37.368 1.00 72.12 288 PRO A C 1
ATOM 2102 O O . PRO A 1 288 ? 29.461 -9.195 -37.175 1.00 72.12 288 PRO A O 1
ATOM 2105 N N . THR A 1 289 ? 29.298 -10.965 -38.548 1.00 70.38 289 THR A N 1
ATOM 2106 C CA . THR A 1 289 ? 28.990 -10.172 -39.748 1.00 70.38 289 THR A CA 1
ATOM 2107 C C . THR A 1 289 ? 27.626 -10.498 -40.341 1.00 70.38 289 THR A C 1
ATOM 2109 O O . THR A 1 289 ? 27.313 -10.058 -41.447 1.00 70.38 289 THR A O 1
ATOM 2112 N N . ASP A 1 290 ? 26.813 -11.245 -39.597 1.00 80.75 290 ASP A N 1
ATOM 2113 C CA . ASP A 1 290 ? 25.449 -11.586 -39.969 1.00 80.75 290 ASP A CA 1
ATOM 2114 C C . ASP A 1 290 ? 24.552 -10.343 -39.965 1.00 80.75 290 ASP A C 1
ATOM 2116 O O . ASP A 1 290 ? 24.713 -9.415 -39.156 1.00 80.75 290 ASP A O 1
ATOM 2120 N N . ALA A 1 291 ? 23.592 -10.319 -40.889 1.00 85.12 291 ALA A N 1
ATOM 2121 C CA . ALA A 1 291 ? 22.577 -9.275 -40.931 1.00 85.12 291 ALA A CA 1
ATOM 2122 C C . ALA A 1 291 ? 21.719 -9.311 -39.651 1.00 85.12 291 ALA A C 1
ATOM 2124 O O . ALA A 1 291 ? 21.477 -10.374 -39.086 1.00 85.12 291 ALA A O 1
ATOM 2125 N N . GLY A 1 292 ? 21.264 -8.146 -39.194 1.00 89.00 292 GLY A N 1
ATOM 2126 C CA . GLY A 1 292 ? 20.579 -7.982 -37.909 1.00 89.00 292 GLY A CA 1
ATOM 2127 C C . GLY A 1 292 ? 21.515 -7.783 -36.708 1.00 89.00 292 GLY A C 1
ATOM 2128 O O . GLY A 1 292 ? 21.026 -7.687 -35.585 1.00 89.00 292 GLY A O 1
ATOM 2129 N N . THR A 1 293 ? 22.834 -7.682 -36.914 1.00 89.31 293 THR A N 1
ATOM 2130 C CA . THR A 1 293 ? 23.819 -7.511 -35.827 1.00 89.31 293 THR A CA 1
ATOM 2131 C C . THR A 1 293 ? 24.206 -6.042 -35.602 1.00 89.31 293 THR A C 1
ATOM 2133 O O . THR A 1 293 ? 24.691 -5.372 -36.520 1.00 89.31 293 THR A O 1
ATOM 2136 N N . ALA A 1 294 ? 24.052 -5.547 -34.369 1.00 92.81 294 ALA A N 1
ATOM 2137 C CA . ALA A 1 294 ? 24.486 -4.213 -33.939 1.00 92.81 294 ALA A CA 1
ATOM 2138 C C . ALA A 1 294 ? 25.567 -4.297 -32.850 1.00 92.81 294 ALA A C 1
ATOM 2140 O O . ALA A 1 294 ? 25.334 -4.839 -31.769 1.00 92.81 294 ALA A O 1
ATOM 2141 N N . ILE A 1 295 ? 26.743 -3.720 -33.113 1.00 90.12 295 ILE A N 1
ATOM 2142 C CA . ILE A 1 295 ? 27.879 -3.714 -32.182 1.00 90.12 295 ILE A CA 1
ATOM 2143 C C . ILE A 1 295 ? 28.320 -2.280 -31.909 1.00 90.12 295 ILE A C 1
ATOM 2145 O O . ILE A 1 295 ? 28.651 -1.520 -32.825 1.00 90.12 295 ILE A O 1
ATOM 2149 N N . VAL A 1 296 ? 28.374 -1.920 -30.629 1.00 93.50 296 VAL A N 1
ATOM 2150 C CA . VAL A 1 296 ? 28.833 -0.611 -30.157 1.00 93.50 296 VAL A CA 1
ATOM 2151 C C . VAL A 1 296 ? 30.026 -0.816 -29.231 1.00 93.50 296 VAL A C 1
ATOM 2153 O O . VAL A 1 296 ? 29.938 -1.541 -28.249 1.00 93.50 296 VAL A O 1
ATOM 2156 N N . SER A 1 297 ? 31.141 -0.160 -29.539 1.00 88.69 297 SER A N 1
ATOM 2157 C CA . SER A 1 297 ? 32.359 -0.147 -28.713 1.00 88.69 297 SER A CA 1
ATOM 2158 C C . SER A 1 297 ? 32.883 1.270 -28.450 1.00 88.69 297 SER A C 1
ATOM 2160 O O . SER A 1 297 ? 33.716 1.490 -27.580 1.00 88.69 297 SER A O 1
ATOM 2162 N N . GLY A 1 298 ? 32.368 2.262 -29.182 1.00 89.12 298 GLY A N 1
ATOM 2163 C CA . GLY A 1 298 ? 32.636 3.676 -28.936 1.00 89.12 298 GLY A CA 1
ATOM 2164 C C . GLY A 1 298 ? 31.658 4.336 -27.955 1.00 89.12 298 GLY A C 1
ATOM 2165 O O . GLY A 1 298 ? 31.078 3.699 -27.072 1.00 89.12 298 GLY A O 1
ATOM 2166 N N . THR A 1 299 ? 31.448 5.639 -28.144 1.00 96.31 299 THR A N 1
ATOM 2167 C CA . THR A 1 299 ? 30.623 6.469 -27.253 1.00 96.31 299 THR A CA 1
ATOM 2168 C C . THR A 1 299 ? 29.302 6.859 -27.909 1.00 96.31 299 THR A C 1
ATOM 2170 O O . THR A 1 299 ? 29.293 7.354 -29.036 1.00 96.31 299 THR A O 1
ATOM 2173 N N . ILE A 1 300 ? 28.197 6.722 -27.175 1.00 98.62 300 ILE A N 1
ATOM 2174 C CA . ILE A 1 300 ? 26.887 7.302 -27.499 1.00 98.62 300 ILE A CA 1
ATOM 2175 C C . ILE A 1 300 ? 26.557 8.340 -26.424 1.00 98.62 300 ILE A C 1
ATOM 2177 O O . ILE A 1 300 ? 26.403 8.000 -25.253 1.00 98.62 300 ILE A O 1
ATOM 2181 N N . ASN A 1 301 ? 26.452 9.612 -26.803 1.00 98.50 301 ASN A N 1
ATOM 2182 C CA . ASN A 1 301 ? 26.182 10.706 -25.874 1.00 98.50 301 ASN A CA 1
ATOM 2183 C C . ASN A 1 301 ? 24.881 11.434 -26.232 1.00 98.50 301 ASN A C 1
ATOM 2185 O O . ASN A 1 301 ? 24.797 12.127 -27.244 1.00 98.50 301 ASN A O 1
ATOM 2189 N N . THR A 1 302 ? 23.885 11.307 -25.361 1.00 98.38 302 THR A N 1
ATOM 2190 C CA . THR A 1 302 ? 22.609 12.034 -25.421 1.00 98.38 302 THR A CA 1
ATOM 2191 C C . THR A 1 302 ? 22.380 12.901 -24.185 1.00 98.38 302 THR A C 1
ATOM 2193 O O . THR A 1 302 ? 21.274 13.380 -23.946 1.00 98.38 302 THR A O 1
ATOM 2196 N N . SER A 1 303 ? 23.422 13.128 -23.382 1.00 98.19 303 SER A N 1
ATOM 2197 C CA . SER A 1 303 ? 23.307 13.834 -22.107 1.00 98.19 303 SER A CA 1
ATOM 2198 C C . SER A 1 303 ? 22.764 15.262 -22.246 1.00 98.19 303 SER A C 1
ATOM 2200 O O . SER A 1 303 ? 23.055 15.981 -23.205 1.00 98.19 303 SER A O 1
ATOM 2202 N N . GLY A 1 304 ? 21.956 15.668 -21.266 1.00 96.31 304 GLY A N 1
ATOM 2203 C CA . GLY A 1 304 ? 21.365 17.001 -21.143 1.00 96.31 304 GLY A CA 1
ATOM 2204 C C . GLY A 1 304 ? 22.106 17.823 -20.094 1.00 96.31 304 GLY A C 1
ATOM 2205 O O . GLY A 1 304 ? 21.653 17.937 -18.956 1.00 96.31 304 GLY A O 1
ATOM 2206 N N . ILE A 1 305 ? 23.278 18.353 -20.448 1.00 93.62 305 ILE A N 1
ATOM 2207 C CA . ILE A 1 305 ? 24.185 19.000 -19.482 1.00 93.62 305 ILE A CA 1
ATOM 2208 C C . ILE A 1 305 ? 23.942 20.503 -19.286 1.00 93.62 305 ILE A C 1
ATOM 2210 O O . ILE A 1 305 ? 24.521 21.089 -18.372 1.00 93.62 305 ILE A O 1
ATOM 2214 N N . ALA A 1 306 ? 23.107 21.151 -20.109 1.00 92.31 306 ALA A N 1
ATOM 2215 C CA . ALA A 1 306 ? 22.754 22.550 -19.869 1.00 92.31 306 ALA A CA 1
ATOM 2216 C C . ALA A 1 306 ? 21.751 22.666 -18.701 1.00 92.31 306 ALA A C 1
ATOM 2218 O O . ALA A 1 306 ? 21.012 21.710 -18.442 1.00 92.31 306 ALA A O 1
ATOM 2219 N N . PRO A 1 307 ? 21.692 23.812 -17.994 1.00 89.12 307 PRO A N 1
ATOM 2220 C CA . PRO A 1 307 ? 20.767 24.002 -16.879 1.00 89.12 307 PRO A CA 1
ATOM 2221 C C . PRO A 1 307 ? 19.314 23.703 -17.264 1.00 89.12 307 PRO A C 1
ATOM 2223 O O . PRO A 1 307 ? 18.812 24.219 -18.263 1.00 89.12 307 PRO A O 1
ATOM 2226 N N . GLY A 1 308 ? 18.644 22.870 -16.467 1.00 86.38 308 GLY A N 1
ATOM 2227 C CA . GLY A 1 308 ? 17.242 22.497 -16.671 1.00 86.38 308 GLY A CA 1
ATOM 2228 C C . GLY A 1 308 ? 17.006 21.393 -17.708 1.00 86.38 308 GLY A C 1
ATOM 2229 O O . GLY A 1 308 ? 15.858 20.992 -17.893 1.00 86.38 308 GLY A O 1
ATOM 2230 N N . GLN A 1 309 ? 18.048 20.883 -18.372 1.00 93.56 309 GLN A N 1
ATOM 2231 C CA . GLN A 1 309 ? 17.907 19.806 -19.352 1.00 93.56 309 GLN A CA 1
ATOM 2232 C C . GLN A 1 309 ? 17.808 18.427 -18.698 1.00 93.56 309 GLN A C 1
ATOM 2234 O O . GLN A 1 309 ? 18.479 18.120 -17.712 1.00 93.56 309 GLN A O 1
ATOM 2239 N N . ILE A 1 310 ? 16.988 17.581 -19.309 1.00 95.06 310 ILE A N 1
ATOM 2240 C CA . ILE A 1 310 ? 16.888 16.151 -19.020 1.00 95.06 310 ILE A CA 1
ATOM 2241 C C . ILE A 1 310 ? 17.768 15.414 -20.035 1.00 95.06 310 ILE A C 1
ATOM 2243 O O . ILE A 1 310 ? 17.984 15.902 -21.149 1.00 95.06 310 ILE A O 1
ATOM 2247 N N . GLY A 1 311 ? 18.306 14.260 -19.649 1.00 97.00 311 GLY A N 1
ATOM 2248 C CA . GLY A 1 311 ? 19.003 13.383 -20.582 1.00 97.00 311 GLY A CA 1
ATOM 2249 C C . GLY A 1 311 ? 18.124 12.939 -21.758 1.00 97.00 311 GLY A C 1
ATOM 2250 O O . GLY A 1 311 ? 16.913 12.779 -21.623 1.00 97.00 311 GLY A O 1
ATOM 2251 N N . GLY A 1 312 ? 18.738 12.744 -22.923 1.00 97.31 312 GLY A N 1
ATOM 2252 C CA . GLY A 1 312 ? 18.073 12.292 -24.143 1.00 97.31 312 GLY A CA 1
ATOM 2253 C C . GLY A 1 312 ? 17.804 10.782 -24.181 1.00 97.31 312 GLY A C 1
ATOM 2254 O O . GLY A 1 312 ? 17.702 10.117 -23.150 1.00 97.31 312 GLY A O 1
ATOM 2255 N N . SER A 1 313 ? 17.649 10.231 -25.387 1.00 96.50 313 SER A N 1
ATOM 2256 C CA . SER A 1 313 ? 17.338 8.808 -25.604 1.00 96.50 313 SER A CA 1
ATOM 2257 C C . SER A 1 313 ? 18.379 8.097 -26.465 1.00 96.50 313 SER A C 1
ATOM 2259 O O . SER A 1 313 ? 18.649 8.537 -27.579 1.00 96.50 313 SER A O 1
ATOM 2261 N N . ALA A 1 314 ? 18.905 6.964 -26.003 1.00 97.50 314 ALA A N 1
ATOM 2262 C CA . ALA A 1 314 ? 19.803 6.101 -26.773 1.00 97.50 314 ALA A CA 1
ATOM 2263 C C . ALA A 1 314 ? 19.169 4.721 -27.006 1.00 97.50 314 ALA A C 1
ATOM 2265 O O . ALA A 1 314 ? 18.862 4.021 -26.044 1.00 97.50 314 ALA A O 1
ATOM 2266 N N . ASN A 1 315 ? 19.003 4.323 -28.269 1.00 96.50 315 ASN A N 1
ATOM 2267 C CA . ASN A 1 315 ? 18.465 3.017 -28.651 1.00 96.50 315 ASN A CA 1
ATOM 2268 C C . ASN A 1 315 ? 19.520 2.226 -29.442 1.00 96.50 315 ASN A C 1
ATOM 2270 O O . ASN A 1 315 ? 20.021 2.720 -30.455 1.00 96.50 315 ASN A O 1
ATOM 2274 N N . VAL A 1 316 ? 19.837 1.008 -29.001 1.00 97.38 316 VAL A N 1
ATOM 2275 C CA . VAL A 1 316 ? 20.698 0.052 -29.715 1.00 97.38 316 VAL A CA 1
ATOM 2276 C C . VAL A 1 316 ? 19.899 -1.226 -29.943 1.00 97.38 316 VAL A C 1
ATOM 2278 O O . VAL A 1 316 ? 19.587 -1.940 -28.993 1.00 97.38 316 VAL A O 1
ATOM 2281 N N . LEU A 1 317 ? 19.532 -1.478 -31.196 1.00 95.12 317 LEU A N 1
ATOM 2282 C CA . LEU A 1 317 ? 18.536 -2.471 -31.593 1.00 95.12 317 LEU A CA 1
ATOM 2283 C C . LEU A 1 317 ? 19.086 -3.377 -32.699 1.00 95.12 317 LEU A C 1
ATOM 2285 O O . LEU A 1 317 ? 19.884 -2.948 -33.535 1.00 95.12 317 LEU A O 1
ATOM 2289 N N . GLY A 1 318 ? 18.621 -4.619 -32.724 1.00 92.25 318 GLY A N 1
ATOM 2290 C CA . GLY A 1 318 ? 18.960 -5.628 -33.721 1.00 92.25 318 GLY A CA 1
ATOM 2291 C C . GLY A 1 318 ? 18.502 -7.004 -33.255 1.00 92.25 318 GLY A C 1
ATOM 2292 O O . GLY A 1 318 ? 18.092 -7.147 -32.111 1.00 92.25 318 GLY A O 1
ATOM 2293 N N . ASP A 1 319 ? 18.593 -8.008 -34.122 1.00 89.81 319 ASP A N 1
ATOM 2294 C CA . ASP A 1 319 ? 18.393 -9.416 -33.749 1.00 89.81 319 ASP A CA 1
ATOM 2295 C C . ASP A 1 319 ? 19.473 -9.878 -32.751 1.00 89.81 319 ASP A C 1
ATOM 2297 O O . ASP A 1 319 ? 19.200 -10.600 -31.791 1.00 89.81 319 ASP A O 1
ATOM 2301 N N . ARG A 1 320 ? 20.703 -9.377 -32.935 1.00 89.50 320 ARG A N 1
ATOM 2302 C CA . ARG A 1 320 ? 21.845 -9.584 -32.037 1.00 89.50 320 ARG A CA 1
ATOM 2303 C C . ARG A 1 320 ? 22.459 -8.235 -31.662 1.00 89.50 320 ARG A C 1
ATOM 2305 O O . ARG A 1 320 ? 22.852 -7.469 -32.546 1.00 89.50 320 ARG A O 1
ATOM 2312 N N . VAL A 1 321 ? 22.575 -7.945 -30.366 1.00 92.88 321 VAL A N 1
ATOM 2313 C CA . VAL A 1 321 ? 23.115 -6.672 -29.856 1.00 92.88 321 VAL A CA 1
ATOM 2314 C C . VAL A 1 321 ? 24.307 -6.914 -28.934 1.00 92.88 321 VAL A C 1
ATOM 2316 O O . VAL A 1 321 ? 24.223 -7.708 -28.001 1.00 92.88 321 VAL A O 1
ATOM 2319 N N . ALA A 1 322 ? 25.415 -6.198 -29.153 1.00 90.12 322 ALA A N 1
ATOM 2320 C CA . ALA A 1 322 ? 26.569 -6.241 -28.256 1.00 90.12 322 ALA A CA 1
ATOM 2321 C C . ALA A 1 322 ? 27.142 -4.850 -27.938 1.00 90.12 322 ALA A C 1
ATOM 2323 O O . ALA A 1 322 ? 27.432 -4.052 -28.834 1.00 90.12 322 ALA A O 1
ATOM 2324 N N . LEU A 1 323 ? 27.366 -4.591 -26.649 1.00 93.00 323 LEU A N 1
ATOM 2325 C CA . LEU A 1 323 ? 28.145 -3.468 -26.134 1.00 93.00 323 LEU A CA 1
ATOM 2326 C C . LEU A 1 323 ? 29.502 -3.990 -25.649 1.00 93.00 323 LEU A C 1
ATOM 2328 O O . LEU A 1 323 ? 29.555 -4.808 -24.731 1.00 93.00 323 LEU A O 1
ATOM 2332 N N . VAL A 1 324 ? 30.592 -3.540 -26.272 1.00 87.44 324 VAL A N 1
ATOM 2333 C CA . VAL A 1 324 ? 31.956 -4.028 -26.005 1.00 87.44 324 VAL A CA 1
ATOM 2334 C C . VAL A 1 324 ? 32.864 -2.852 -25.659 1.00 87.44 324 VAL A C 1
ATOM 2336 O O . VAL A 1 324 ? 33.345 -2.160 -26.550 1.00 87.44 324 VAL A O 1
ATOM 2339 N N . GLY A 1 325 ? 33.070 -2.582 -24.373 1.00 87.62 325 GLY A N 1
ATOM 2340 C CA . GLY A 1 325 ? 33.786 -1.395 -23.889 1.00 87.62 325 GLY A CA 1
ATOM 2341 C C . GLY A 1 325 ? 33.067 -0.081 -24.203 1.00 87.62 325 GLY A C 1
ATOM 2342 O O . GLY A 1 325 ? 33.692 0.976 -24.273 1.00 87.62 325 GLY A O 1
ATOM 2343 N N . ALA A 1 326 ? 31.752 -0.137 -24.431 1.00 94.19 326 ALA A N 1
ATOM 2344 C CA . ALA A 1 326 ? 30.968 1.013 -24.858 1.00 94.19 326 ALA A CA 1
ATOM 2345 C C . ALA A 1 326 ? 30.697 1.982 -23.703 1.00 94.19 326 ALA A C 1
ATOM 2347 O O . ALA A 1 326 ? 30.450 1.571 -22.570 1.00 94.19 326 ALA A O 1
ATOM 2348 N N . THR A 1 327 ? 30.631 3.278 -24.009 1.00 98.25 327 THR A N 1
ATOM 2349 C CA . THR A 1 327 ? 30.117 4.289 -23.072 1.00 98.25 327 THR A CA 1
ATOM 2350 C C . THR A 1 327 ? 28.828 4.892 -23.611 1.00 98.25 327 THR A C 1
ATOM 2352 O O . THR A 1 327 ? 28.841 5.582 -24.630 1.00 98.25 327 THR A O 1
ATOM 2355 N N . ILE A 1 328 ? 27.712 4.680 -22.916 1.00 98.75 328 ILE A N 1
ATOM 2356 C CA . ILE A 1 328 ? 26.419 5.292 -23.240 1.00 98.75 328 ILE A CA 1
ATOM 2357 C C . ILE A 1 328 ? 26.062 6.275 -22.130 1.00 98.75 328 ILE A C 1
ATOM 2359 O O . ILE A 1 328 ? 25.934 5.886 -20.975 1.00 98.75 328 ILE A O 1
ATOM 2363 N N . ASN A 1 329 ? 25.900 7.555 -22.461 1.00 98.56 329 ASN A N 1
ATOM 2364 C CA . ASN A 1 329 ? 25.574 8.596 -21.489 1.00 98.56 329 ASN A CA 1
ATOM 2365 C C . ASN A 1 329 ? 24.303 9.349 -21.893 1.00 98.56 329 ASN A C 1
ATOM 2367 O O . ASN A 1 329 ? 24.316 10.150 -22.828 1.00 98.56 329 ASN A O 1
ATOM 2371 N N . ALA A 1 330 ? 23.235 9.104 -21.146 1.00 98.56 330 ALA A N 1
ATOM 2372 C CA . ALA A 1 330 ? 21.948 9.781 -21.183 1.00 98.56 330 ALA A CA 1
ATOM 2373 C C . ALA A 1 330 ? 21.658 10.490 -19.843 1.00 98.56 330 ALA A C 1
ATOM 2375 O O . ALA A 1 330 ? 20.504 10.642 -19.464 1.00 98.56 330 ALA A O 1
ATOM 2376 N N . SER A 1 331 ? 22.671 10.901 -19.078 1.00 98.44 331 SER A N 1
ATOM 2377 C CA . SER A 1 331 ? 22.473 11.670 -17.838 1.00 98.44 331 SER A CA 1
ATOM 2378 C C . SER A 1 331 ? 22.011 13.108 -18.126 1.00 98.44 331 SER A C 1
ATOM 2380 O O . SER A 1 331 ? 22.282 13.651 -19.199 1.00 98.44 331 SER A O 1
ATOM 2382 N N . GLY A 1 332 ? 21.349 13.766 -17.172 1.00 97.31 332 GLY A N 1
ATOM 2383 C CA . GLY A 1 332 ? 20.896 15.156 -17.327 1.00 97.31 332 GLY A CA 1
ATOM 2384 C C . GLY A 1 332 ? 20.939 15.967 -16.036 1.00 97.31 332 GLY A C 1
ATOM 2385 O O . GLY A 1 332 ? 20.979 15.411 -14.940 1.00 97.31 332 GLY A O 1
ATOM 2386 N N . THR A 1 333 ? 20.953 17.298 -16.142 1.00 95.50 333 THR A N 1
ATOM 2387 C CA . THR A 1 333 ? 20.987 18.178 -14.959 1.00 95.50 333 THR A CA 1
ATOM 2388 C C . THR A 1 333 ? 19.691 18.126 -14.151 1.00 95.50 333 THR A C 1
ATOM 2390 O O . THR A 1 333 ? 19.770 18.106 -12.926 1.00 95.50 333 THR A O 1
ATOM 2393 N N . ASN A 1 334 ? 18.528 18.038 -14.807 1.00 93.12 334 ASN A N 1
ATOM 2394 C CA . ASN A 1 334 ? 17.197 18.031 -14.181 1.00 93.12 334 ASN A CA 1
ATOM 2395 C C . ASN A 1 334 ? 16.462 16.673 -14.280 1.00 93.12 334 ASN A C 1
ATOM 2397 O O . ASN A 1 334 ? 15.243 16.600 -14.124 1.00 93.12 334 ASN A O 1
ATOM 2401 N N . GLY A 1 335 ? 17.191 15.603 -14.597 1.00 95.38 335 GLY A N 1
ATOM 2402 C CA . GLY A 1 335 ? 16.650 14.251 -14.719 1.00 95.38 335 GLY A CA 1
ATOM 2403 C C . GLY A 1 335 ? 17.471 13.383 -15.666 1.00 95.38 335 GLY A C 1
ATOM 2404 O O . GLY A 1 335 ? 18.042 13.879 -16.642 1.00 95.38 335 GLY A O 1
ATOM 2405 N N . GLY A 1 336 ? 17.515 12.083 -15.389 1.00 97.25 336 GLY A N 1
ATOM 2406 C CA . GLY A 1 336 ? 18.108 11.105 -16.296 1.00 97.25 336 GLY A CA 1
ATOM 2407 C C . GLY A 1 336 ? 17.249 10.846 -17.537 1.00 97.25 336 GLY A C 1
ATOM 2408 O O . GLY A 1 336 ? 16.030 11.000 -17.512 1.00 97.25 336 GLY A O 1
ATOM 2409 N N . GLY A 1 337 ? 17.899 10.453 -18.628 1.00 98.06 337 GLY A N 1
ATOM 2410 C CA . GLY A 1 337 ? 17.278 10.094 -19.902 1.00 98.06 337 GLY A CA 1
ATOM 2411 C C . GLY A 1 337 ? 16.886 8.620 -20.000 1.00 98.06 337 GLY A C 1
ATOM 2412 O O . GLY A 1 337 ? 16.737 7.927 -18.993 1.00 98.06 337 GLY A O 1
ATOM 2413 N N . THR A 1 338 ? 16.703 8.131 -21.229 1.00 97.88 338 THR A N 1
ATOM 2414 C CA . THR A 1 338 ? 16.323 6.733 -21.501 1.00 97.88 338 THR A CA 1
ATOM 2415 C C . THR A 1 338 ? 17.382 6.005 -22.323 1.00 97.88 338 THR A C 1
ATOM 2417 O O . THR A 1 338 ? 17.841 6.515 -23.343 1.00 97.88 338 THR A O 1
ATOM 2420 N N . VAL A 1 339 ? 17.734 4.785 -21.929 1.00 98.62 339 VAL A N 1
ATOM 2421 C CA . VAL A 1 339 ? 18.609 3.892 -22.698 1.00 98.62 339 VAL A CA 1
ATOM 2422 C C . VAL A 1 339 ? 17.895 2.562 -22.926 1.00 98.62 339 VAL A C 1
ATOM 2424 O O . VAL A 1 339 ? 17.393 1.969 -21.975 1.00 98.62 339 VAL A O 1
ATOM 2427 N N . ARG A 1 340 ? 17.845 2.097 -24.176 1.00 97.38 340 ARG A N 1
ATOM 2428 C CA . ARG A 1 340 ? 17.264 0.805 -24.570 1.00 97.38 340 ARG A CA 1
ATOM 2429 C C . ARG A 1 340 ? 18.269 0.001 -25.371 1.00 97.38 340 ARG A C 1
ATOM 2431 O O . ARG A 1 340 ? 18.695 0.447 -26.438 1.00 97.38 340 ARG A O 1
ATOM 2438 N N . ILE A 1 341 ? 18.632 -1.167 -24.864 1.00 98.00 341 ILE A N 1
ATOM 2439 C CA . ILE A 1 341 ? 19.583 -2.086 -25.481 1.00 98.00 341 ILE A CA 1
ATOM 2440 C C . ILE A 1 341 ? 18.860 -3.406 -25.705 1.00 98.00 341 ILE A C 1
ATOM 2442 O O . ILE A 1 341 ? 18.434 -4.055 -24.754 1.00 98.00 341 ILE A O 1
ATOM 2446 N N . GLY A 1 342 ? 18.689 -3.777 -26.967 1.00 95.00 342 GLY A N 1
ATOM 2447 C CA . GLY A 1 342 ? 18.051 -5.028 -27.353 1.00 95.00 342 GLY A CA 1
ATOM 2448 C C . GLY A 1 342 ? 16.527 -5.063 -27.227 1.00 95.00 342 GLY A C 1
ATOM 2449 O O . GLY A 1 342 ? 15.931 -5.915 -27.854 1.00 95.00 342 GLY A O 1
ATOM 2450 N N . GLY A 1 343 ? 15.854 -4.158 -26.515 1.00 92.94 343 GLY A N 1
ATOM 2451 C CA . GLY A 1 343 ? 14.387 -4.169 -26.482 1.00 92.94 343 GLY A CA 1
ATOM 2452 C C . GLY A 1 343 ? 13.756 -3.113 -25.583 1.00 92.94 343 GLY A C 1
ATOM 2453 O O . GLY A 1 343 ? 14.426 -2.212 -25.068 1.00 92.94 343 GLY A O 1
ATOM 2454 N N . ASP A 1 344 ? 12.439 -3.224 -25.438 1.00 91.75 344 ASP A N 1
ATOM 2455 C CA . ASP A 1 344 ? 11.618 -2.430 -24.520 1.00 91.75 344 ASP A CA 1
ATOM 2456 C C . ASP A 1 344 ? 11.390 -3.156 -23.181 1.00 91.75 344 ASP A C 1
ATOM 2458 O O . ASP A 1 344 ? 11.818 -4.290 -22.992 1.00 91.75 344 ASP A O 1
ATOM 2462 N N . TYR A 1 345 ? 10.709 -2.481 -22.247 1.00 93.56 345 TYR A N 1
ATOM 2463 C CA . TYR A 1 345 ? 10.350 -3.022 -20.928 1.00 93.56 345 TYR A CA 1
ATOM 2464 C C . TYR A 1 345 ? 9.643 -4.383 -21.044 1.00 93.56 345 TYR A C 1
ATOM 2466 O O . TYR A 1 345 ? 8.617 -4.474 -21.729 1.00 93.56 345 TYR A O 1
ATOM 2474 N N . GLN A 1 346 ? 10.189 -5.414 -20.393 1.00 90.44 346 GLN A N 1
ATOM 2475 C CA . GLN A 1 346 ? 9.750 -6.817 -20.442 1.00 90.44 346 GLN A CA 1
ATOM 2476 C C . GLN A 1 346 ? 9.611 -7.406 -21.854 1.00 90.44 346 GLN A C 1
ATOM 2478 O O . GLN A 1 346 ? 8.816 -8.323 -22.082 1.00 90.44 346 GLN A O 1
ATOM 2483 N N . GLY A 1 347 ? 10.262 -6.799 -22.849 1.00 89.62 347 GLY A N 1
ATOM 2484 C CA . GLY A 1 347 ? 10.062 -7.135 -24.256 1.00 89.62 347 GLY A CA 1
ATOM 2485 C C . GLY A 1 347 ? 8.639 -6.887 -24.775 1.00 89.62 347 GLY A C 1
ATOM 2486 O O . GLY A 1 347 ? 8.279 -7.416 -25.824 1.00 89.62 347 GLY A O 1
ATOM 2487 N N . LYS A 1 348 ? 7.805 -6.111 -24.064 1.00 86.00 348 LYS A N 1
ATOM 2488 C CA . LYS A 1 348 ? 6.376 -5.882 -24.377 1.00 86.00 348 LYS A CA 1
ATOM 2489 C C . LYS A 1 348 ? 6.106 -4.543 -25.083 1.00 86.00 348 LYS A C 1
ATOM 2491 O O . LYS A 1 348 ? 5.017 -3.983 -24.966 1.00 86.00 348 LYS A O 1
ATOM 2496 N N . GLY A 1 349 ? 7.090 -3.999 -25.794 1.00 82.31 349 GLY A N 1
ATOM 2497 C CA . GLY A 1 349 ? 6.992 -2.693 -26.449 1.00 82.31 349 GLY A CA 1
ATOM 2498 C C . GLY A 1 349 ? 6.846 -2.743 -27.966 1.00 82.31 349 GLY A C 1
ATOM 2499 O O . GLY A 1 349 ? 6.569 -3.781 -28.560 1.00 82.31 349 GLY A O 1
ATOM 2500 N N . SER A 1 350 ? 7.004 -1.575 -28.589 1.00 80.62 350 SER A N 1
ATOM 2501 C CA . SER A 1 350 ? 6.960 -1.442 -30.047 1.00 80.62 350 SER A CA 1
ATOM 2502 C C . SER A 1 350 ? 8.350 -1.633 -30.668 1.00 80.62 350 SER A C 1
ATOM 2504 O O . SER A 1 350 ? 8.470 -2.013 -31.833 1.00 80.62 350 SER A O 1
ATOM 2506 N N . MET A 1 351 ? 9.414 -1.400 -29.889 1.00 84.94 351 MET A N 1
ATOM 2507 C CA . MET A 1 351 ? 10.780 -1.662 -30.332 1.00 84.94 351 MET A CA 1
ATOM 2508 C C . MET A 1 351 ? 10.973 -3.164 -30.591 1.00 84.94 351 MET A C 1
ATOM 2510 O O . MET A 1 351 ? 10.480 -3.978 -29.812 1.00 84.94 351 MET A O 1
ATOM 2514 N N . PRO A 1 352 ? 11.696 -3.553 -31.655 1.00 87.38 352 PRO A N 1
ATOM 2515 C CA . PRO A 1 352 ? 12.042 -4.949 -31.877 1.00 87.38 352 PRO A CA 1
ATOM 2516 C C . PRO A 1 352 ? 12.920 -5.477 -30.741 1.00 87.38 352 PRO A C 1
ATOM 2518 O O . PRO A 1 352 ? 13.861 -4.798 -30.320 1.00 87.38 352 PRO A O 1
ATOM 2521 N N . ASN A 1 353 ? 12.629 -6.700 -30.303 1.00 92.00 353 ASN A N 1
ATOM 2522 C CA . ASN A 1 353 ? 13.441 -7.406 -29.325 1.00 92.00 353 ASN A CA 1
ATOM 2523 C C . ASN A 1 353 ? 14.584 -8.149 -30.023 1.00 92.00 353 ASN A C 1
ATOM 2525 O O . ASN A 1 353 ? 14.387 -8.809 -31.044 1.00 92.00 353 ASN A O 1
ATOM 2529 N N . ALA A 1 354 ? 15.770 -8.072 -29.440 1.00 92.94 354 ALA A N 1
ATOM 2530 C CA . ALA A 1 354 ? 16.899 -8.903 -29.785 1.00 92.94 354 ALA A CA 1
ATOM 2531 C C . ALA A 1 354 ? 16.617 -10.331 -29.335 1.00 92.94 354 ALA A C 1
ATOM 2533 O O . ALA A 1 354 ? 16.111 -10.561 -28.236 1.00 92.94 354 ALA A O 1
ATOM 2534 N N . ALA A 1 355 ? 17.018 -11.309 -30.139 1.00 90.12 355 ALA A N 1
ATOM 2535 C CA . ALA A 1 355 ? 17.136 -12.673 -29.656 1.00 90.12 355 ALA A CA 1
ATOM 2536 C C . ALA A 1 355 ? 18.221 -12.748 -28.571 1.00 90.12 355 ALA A C 1
ATOM 2538 O O . ALA A 1 355 ? 18.058 -13.469 -27.587 1.00 90.12 355 ALA A O 1
ATOM 2539 N N . ARG A 1 356 ? 19.321 -11.992 -28.734 1.00 87.19 356 ARG A N 1
ATOM 2540 C CA . ARG A 1 356 ? 20.487 -12.031 -27.836 1.00 87.19 356 ARG A CA 1
ATOM 2541 C C . ARG A 1 356 ? 21.099 -10.655 -27.600 1.00 87.19 356 ARG A C 1
ATOM 2543 O O . ARG A 1 356 ? 21.387 -9.930 -28.555 1.00 87.19 356 ARG A O 1
ATOM 2550 N N . THR A 1 357 ? 21.384 -10.355 -26.334 1.00 91.81 357 THR A N 1
ATOM 2551 C CA . THR A 1 357 ? 22.027 -9.106 -25.908 1.00 91.81 357 THR A CA 1
ATOM 2552 C C . THR A 1 357 ? 23.242 -9.392 -25.031 1.00 91.81 357 THR A C 1
ATOM 2554 O O . THR A 1 357 ? 23.162 -10.154 -24.070 1.00 91.81 357 THR A O 1
ATOM 2557 N N . PHE A 1 358 ? 24.373 -8.755 -25.335 1.00 89.38 358 PHE A N 1
ATOM 2558 C CA . PHE A 1 358 ? 25.612 -8.858 -24.563 1.00 89.38 358 PHE A CA 1
ATOM 2559 C C . PHE A 1 358 ? 26.139 -7.479 -24.157 1.00 89.38 358 PHE A C 1
ATOM 2561 O O . PHE A 1 358 ? 26.248 -6.577 -24.987 1.00 89.38 358 PHE A O 1
ATOM 2568 N N . VAL A 1 359 ? 26.527 -7.317 -22.894 1.00 91.88 359 VAL A N 1
ATOM 2569 C CA . VAL A 1 359 ? 27.164 -6.100 -22.376 1.00 91.88 359 VAL A CA 1
ATOM 2570 C C . VAL A 1 359 ? 28.429 -6.481 -21.620 1.00 91.88 359 VAL A C 1
ATOM 2572 O O . VAL A 1 359 ? 28.358 -7.097 -20.560 1.00 91.88 359 VAL A O 1
ATOM 2575 N N . SER A 1 360 ? 29.590 -6.102 -22.151 1.00 87.19 360 SER A N 1
ATOM 2576 C CA . SER A 1 360 ? 30.894 -6.425 -21.566 1.00 87.19 360 SER A CA 1
ATOM 2577 C C . SER A 1 360 ? 31.161 -5.696 -20.241 1.00 87.19 360 SER A C 1
ATOM 2579 O O . SER A 1 360 ? 30.568 -4.654 -19.951 1.00 87.19 360 SER A O 1
ATOM 2581 N N . ARG A 1 361 ? 32.114 -6.210 -19.450 1.00 87.50 361 ARG A N 1
ATOM 2582 C CA . ARG A 1 361 ? 32.428 -5.701 -18.100 1.00 87.50 361 ARG A CA 1
ATOM 2583 C C . ARG A 1 361 ? 32.942 -4.261 -18.064 1.00 87.50 361 ARG A C 1
ATOM 2585 O O . ARG A 1 361 ? 32.738 -3.533 -17.095 1.00 87.50 361 ARG A O 1
ATOM 2592 N N . ASP A 1 362 ? 33.619 -3.854 -19.122 1.00 88.31 362 ASP A N 1
ATOM 2593 C CA . ASP A 1 362 ? 34.156 -2.515 -19.335 1.00 88.31 362 ASP A CA 1
ATOM 2594 C C . ASP A 1 362 ? 33.134 -1.530 -19.932 1.00 88.31 362 ASP A C 1
ATOM 2596 O O . ASP A 1 362 ? 33.430 -0.340 -20.031 1.00 88.31 362 ASP A O 1
ATOM 2600 N N . SER A 1 363 ? 31.923 -1.982 -20.279 1.00 94.69 363 SER A N 1
ATOM 2601 C CA . SER A 1 363 ? 30.856 -1.099 -20.758 1.00 94.69 363 SER A CA 1
ATOM 2602 C C . SER A 1 363 ? 30.175 -0.339 -19.609 1.00 94.69 363 SER A C 1
ATOM 2604 O O . SER A 1 363 ? 29.883 -0.901 -18.549 1.00 94.69 363 SER A O 1
ATOM 2606 N N . VAL A 1 364 ? 29.876 0.945 -19.832 1.00 98.38 364 VAL A N 1
ATOM 2607 C CA . VAL A 1 364 ? 29.236 1.843 -18.855 1.00 98.38 364 VAL A CA 1
ATOM 2608 C C . VAL A 1 364 ? 28.020 2.531 -19.469 1.00 98.38 364 VAL A C 1
ATOM 2610 O O . VAL A 1 364 ? 28.110 3.152 -20.528 1.00 98.38 364 VAL A O 1
ATOM 2613 N N . ILE A 1 365 ? 26.891 2.471 -18.766 1.00 98.81 365 ILE A N 1
ATOM 2614 C CA . ILE A 1 365 ? 25.626 3.099 -19.146 1.00 98.81 365 ILE A CA 1
ATOM 2615 C C . ILE A 1 365 ? 25.216 4.083 -18.043 1.00 98.81 365 ILE A C 1
ATOM 2617 O O . ILE A 1 365 ? 25.093 3.715 -16.877 1.00 98.81 365 ILE A O 1
ATOM 2621 N N . GLY A 1 366 ? 25.025 5.353 -18.393 1.00 98.44 366 GLY A N 1
ATOM 2622 C CA . GLY A 1 366 ? 24.647 6.422 -17.470 1.00 98.44 366 GLY A CA 1
ATOM 2623 C C . GLY A 1 366 ? 23.309 7.057 -17.834 1.00 98.44 366 GLY A C 1
ATOM 2624 O O . GLY A 1 366 ? 23.083 7.408 -18.988 1.00 98.44 366 GLY A O 1
ATOM 2625 N N . ALA A 1 367 ? 22.452 7.237 -16.839 1.00 98.50 367 ALA A N 1
ATOM 2626 C CA . ALA A 1 367 ? 21.182 7.950 -16.890 1.00 98.50 367 ALA A CA 1
ATOM 2627 C C . ALA A 1 367 ? 20.935 8.659 -15.541 1.00 98.50 367 ALA A C 1
ATOM 2629 O O . ALA A 1 367 ? 19.841 8.624 -14.988 1.00 98.50 367 ALA A O 1
ATOM 2630 N N . ASP A 1 368 ? 21.977 9.259 -14.964 1.00 97.69 368 ASP A N 1
ATOM 2631 C CA . ASP A 1 368 ? 21.902 9.960 -13.679 1.00 97.69 368 ASP A CA 1
ATOM 2632 C C . ASP A 1 368 ? 21.138 11.292 -13.798 1.00 97.69 368 ASP A C 1
ATOM 2634 O O . ASP A 1 368 ? 21.242 11.999 -14.808 1.00 97.69 368 ASP A O 1
ATOM 2638 N N . ALA A 1 369 ? 20.464 11.687 -12.716 1.00 96.38 369 ALA A N 1
ATOM 2639 C CA . ALA A 1 369 ? 20.091 13.075 -12.461 1.00 96.38 369 ALA A CA 1
ATOM 2640 C C . ALA A 1 369 ? 21.209 13.791 -11.689 1.00 96.38 369 ALA A C 1
ATOM 2642 O O . ALA A 1 369 ? 21.521 13.444 -10.550 1.00 96.38 369 ALA A O 1
ATOM 2643 N N . LEU A 1 370 ? 21.830 14.794 -12.311 1.00 94.06 370 LEU A N 1
ATOM 2644 C CA . LEU A 1 370 ? 23.068 15.396 -11.808 1.00 94.06 370 LEU A CA 1
ATOM 2645 C C . LEU A 1 370 ? 22.849 16.534 -10.795 1.00 94.06 370 LEU A C 1
ATOM 2647 O O . LEU A 1 370 ? 23.709 16.731 -9.940 1.00 94.06 370 LEU A O 1
ATOM 2651 N N . GLN A 1 371 ? 21.751 17.300 -10.880 1.00 92.62 371 GLN A N 1
ATOM 2652 C CA . GLN A 1 371 ? 21.470 18.434 -9.975 1.00 92.62 371 GLN A CA 1
ATOM 2653 C C . GLN A 1 371 ? 20.092 18.340 -9.307 1.00 92.62 371 GLN A C 1
ATOM 2655 O O . GLN A 1 371 ? 19.984 18.520 -8.094 1.00 92.62 371 GLN A O 1
ATOM 2660 N N . SER A 1 372 ? 19.048 18.047 -10.082 1.00 91.12 372 SER A N 1
ATOM 2661 C CA . SER A 1 372 ? 17.663 17.880 -9.626 1.00 91.12 372 SER A CA 1
ATOM 2662 C C . SER A 1 372 ? 16.946 16.802 -10.443 1.00 91.12 372 SER A C 1
ATOM 2664 O O . SER A 1 372 ? 17.412 16.414 -11.511 1.00 91.12 372 SER A O 1
ATOM 2666 N N . GLY A 1 373 ? 15.813 16.309 -9.941 1.00 93.12 373 GLY A N 1
ATOM 2667 C CA . GLY A 1 373 ? 14.996 15.311 -10.638 1.00 93.12 373 GLY A CA 1
ATOM 2668 C C . GLY A 1 373 ? 15.428 13.860 -10.407 1.00 93.12 373 GLY A C 1
ATOM 2669 O O . GLY A 1 373 ? 16.363 13.569 -9.659 1.00 93.12 373 GLY A O 1
ATOM 2670 N N . ASN A 1 374 ? 14.692 12.938 -11.025 1.00 96.25 374 ASN A N 1
ATOM 2671 C CA . ASN A 1 374 ? 14.849 11.498 -10.818 1.00 96.25 374 ASN A CA 1
ATOM 2672 C C . ASN A 1 374 ? 15.898 10.898 -11.755 1.00 96.25 374 ASN A C 1
ATOM 2674 O O . ASN A 1 374 ? 16.086 11.379 -12.877 1.00 96.25 374 ASN A O 1
ATOM 2678 N N . GLY A 1 375 ? 16.521 9.804 -11.317 1.00 97.19 375 GLY A N 1
ATOM 2679 C CA . GLY A 1 375 ? 17.303 8.949 -12.202 1.00 97.19 375 GLY A CA 1
ATOM 2680 C C . GLY A 1 375 ? 16.468 8.459 -13.389 1.00 97.19 375 GLY A C 1
ATOM 2681 O O . GLY A 1 375 ? 15.240 8.379 -13.323 1.00 97.19 375 GLY A O 1
ATOM 2682 N N . GLY A 1 376 ? 17.142 8.178 -14.497 1.00 98.00 376 GLY A N 1
ATOM 2683 C CA . GLY A 1 376 ? 16.520 7.818 -15.765 1.00 98.00 376 GLY A CA 1
ATOM 2684 C C . GLY A 1 376 ? 16.088 6.356 -15.853 1.00 98.00 376 GLY A C 1
ATOM 2685 O O . GLY A 1 376 ? 16.033 5.633 -14.856 1.00 98.00 376 GLY A O 1
ATOM 2686 N N . LYS A 1 377 ? 15.779 5.922 -17.078 1.00 98.56 377 LYS A N 1
ATOM 2687 C CA . LYS A 1 377 ? 15.322 4.563 -17.390 1.00 98.56 377 LYS A CA 1
ATOM 2688 C C . LYS A 1 377 ? 16.348 3.834 -18.255 1.00 98.56 377 LYS A C 1
ATOM 2690 O O . LYS A 1 377 ? 16.695 4.331 -19.323 1.00 98.56 377 LYS A O 1
ATOM 2695 N N . VAL A 1 378 ? 16.802 2.655 -17.839 1.00 98.75 378 VAL A N 1
ATOM 2696 C CA . VAL A 1 378 ? 17.725 1.816 -18.624 1.00 98.75 378 VAL A CA 1
ATOM 2697 C C . VAL A 1 378 ? 17.143 0.418 -18.768 1.00 98.75 378 VAL A C 1
ATOM 2699 O O . VAL A 1 378 ? 16.826 -0.206 -17.766 1.00 98.75 378 VAL A O 1
ATOM 2702 N N . ILE A 1 379 ? 17.004 -0.062 -20.001 1.00 98.44 379 ILE A N 1
ATOM 2703 C CA . ILE A 1 379 ? 16.479 -1.393 -20.315 1.00 98.44 379 ILE A CA 1
ATOM 2704 C C . ILE A 1 379 ? 17.521 -2.159 -21.121 1.00 98.44 379 ILE A C 1
ATOM 2706 O O . ILE A 1 379 ? 17.993 -1.666 -22.150 1.00 98.44 379 ILE A O 1
ATOM 2710 N N . VAL A 1 380 ? 17.865 -3.353 -20.651 1.00 98.00 380 VAL A N 1
ATOM 2711 C CA . VAL A 1 380 ? 18.699 -4.331 -21.351 1.00 98.00 380 VAL A CA 1
ATOM 2712 C C . VAL A 1 380 ? 17.885 -5.615 -21.470 1.00 98.00 380 VAL A C 1
ATOM 2714 O O . VAL A 1 380 ? 17.605 -6.256 -20.460 1.00 98.00 380 VAL A O 1
ATOM 2717 N N . TRP A 1 381 ? 17.489 -5.964 -22.694 1.00 95.81 381 TRP A N 1
ATOM 2718 C CA . TRP A 1 381 ? 16.531 -7.041 -22.956 1.00 95.81 381 TRP A CA 1
ATOM 2719 C C . TRP A 1 381 ? 16.994 -7.988 -24.065 1.00 95.81 381 TRP A C 1
ATOM 2721 O O . TRP A 1 381 ? 17.645 -7.558 -25.023 1.00 95.81 381 TRP A O 1
ATOM 2731 N N . ALA A 1 382 ? 16.592 -9.256 -23.966 1.00 92.31 382 ALA A N 1
ATOM 2732 C CA . ALA A 1 382 ? 16.598 -10.215 -25.064 1.00 92.31 382 ALA A CA 1
ATOM 2733 C C . ALA A 1 382 ? 15.515 -11.297 -24.878 1.00 92.31 382 ALA A C 1
ATOM 2735 O O . ALA A 1 382 ? 15.216 -11.711 -23.759 1.00 92.31 382 ALA A O 1
ATOM 2736 N N . ASP A 1 383 ? 14.961 -11.811 -25.978 1.00 90.19 383 ASP A N 1
ATOM 2737 C CA . ASP A 1 383 ? 13.938 -12.867 -25.957 1.00 90.19 383 ASP A CA 1
ATOM 2738 C C . ASP A 1 383 ? 14.513 -14.268 -25.670 1.00 90.19 383 ASP A C 1
ATOM 2740 O O . ASP A 1 383 ? 13.776 -15.152 -25.235 1.00 90.19 383 ASP A O 1
ATOM 2744 N N . GLN A 1 384 ? 15.809 -14.493 -25.910 1.00 85.69 384 GLN A N 1
ATOM 2745 C CA . GLN A 1 384 ? 16.497 -15.727 -25.517 1.00 85.69 384 GLN A CA 1
ATOM 2746 C C . GLN A 1 384 ? 17.455 -15.432 -24.366 1.00 85.69 384 GLN A C 1
ATOM 2748 O O . GLN A 1 384 ? 17.148 -15.747 -23.219 1.00 85.69 384 GLN A O 1
ATOM 2753 N N . THR A 1 385 ? 18.592 -14.791 -24.650 1.00 82.81 385 THR A N 1
ATOM 2754 C CA . THR A 1 385 ? 19.688 -14.669 -23.679 1.00 82.81 385 THR A CA 1
ATOM 2755 C C . THR A 1 385 ? 20.181 -13.238 -23.535 1.00 82.81 385 THR A C 1
ATOM 2757 O O . THR A 1 385 ? 20.623 -12.625 -24.511 1.00 82.81 385 THR A O 1
ATOM 2760 N N . THR A 1 386 ? 20.196 -12.747 -22.296 1.00 88.31 386 THR A N 1
ATOM 2761 C CA . THR A 1 386 ? 20.887 -11.509 -21.918 1.00 88.31 386 THR A CA 1
ATOM 2762 C C . THR A 1 386 ? 22.099 -11.842 -21.058 1.00 88.31 386 THR A C 1
ATOM 2764 O O . THR A 1 386 ? 21.962 -12.437 -19.992 1.00 88.31 386 THR A O 1
ATOM 2767 N N . GLY A 1 387 ? 23.290 -11.447 -21.511 1.00 87.00 387 GLY A N 1
ATOM 2768 C CA . GLY A 1 387 ? 24.527 -11.500 -20.732 1.00 87.00 387 GLY A CA 1
ATOM 2769 C C . GLY A 1 387 ? 24.988 -10.100 -20.348 1.00 87.00 387 GLY A C 1
ATOM 2770 O O . GLY A 1 387 ? 25.428 -9.338 -21.211 1.00 87.00 387 GLY A O 1
ATOM 2771 N N . PHE A 1 388 ? 24.903 -9.753 -19.066 1.00 90.88 388 PHE A N 1
ATOM 2772 C CA . PHE A 1 388 ? 25.227 -8.419 -18.569 1.00 90.88 388 PHE A CA 1
ATOM 2773 C C . PHE A 1 388 ? 26.364 -8.448 -17.546 1.00 90.88 388 PHE A C 1
ATOM 2775 O O . PHE A 1 388 ? 26.209 -8.977 -16.449 1.00 90.88 388 PHE A O 1
ATOM 2782 N N . TYR A 1 389 ? 27.484 -7.812 -17.897 1.00 88.25 389 TYR A N 1
ATOM 2783 C CA . TYR A 1 389 ? 28.682 -7.705 -17.053 1.00 88.25 389 TYR A CA 1
ATOM 2784 C C . TYR A 1 389 ? 29.052 -6.256 -16.700 1.00 88.25 389 TYR A C 1
ATOM 2786 O O . TYR A 1 389 ? 29.964 -6.007 -15.911 1.00 88.25 389 TYR A O 1
ATOM 2794 N N . GLY A 1 390 ? 28.403 -5.289 -17.354 1.00 93.25 390 GLY A N 1
ATOM 2795 C CA . GLY A 1 390 ? 28.779 -3.877 -17.322 1.00 93.25 390 GLY A CA 1
ATOM 2796 C C . GLY A 1 390 ? 28.324 -3.128 -16.070 1.00 93.25 390 GLY A C 1
ATOM 2797 O O . GLY A 1 390 ? 27.959 -3.704 -15.044 1.00 93.25 390 GLY A O 1
ATOM 2798 N N . LYS A 1 391 ? 28.342 -1.794 -16.164 1.00 97.94 391 LYS A N 1
ATOM 2799 C CA . LYS A 1 391 ? 27.882 -0.891 -15.099 1.00 97.94 391 LYS A CA 1
ATOM 2800 C C . LYS A 1 391 ? 26.732 -0.012 -15.572 1.00 97.94 391 LYS A C 1
ATOM 2802 O O . LYS A 1 391 ? 26.856 0.631 -16.614 1.00 97.94 391 LYS A O 1
ATOM 2807 N N . ILE A 1 392 ? 25.663 0.083 -14.783 1.00 98.75 392 ILE A N 1
ATOM 2808 C CA . ILE A 1 392 ? 24.552 1.019 -15.011 1.00 98.75 392 ILE A CA 1
ATOM 2809 C C . ILE A 1 392 ? 24.441 1.990 -13.833 1.00 98.75 392 ILE A C 1
ATOM 2811 O O . ILE A 1 392 ? 24.348 1.572 -12.682 1.00 98.75 392 ILE A O 1
ATOM 2815 N N . ASN A 1 393 ? 24.399 3.292 -14.119 1.00 98.19 393 ASN A N 1
ATOM 2816 C CA . ASN A 1 393 ? 24.077 4.331 -13.141 1.00 98.19 393 ASN A CA 1
ATOM 2817 C C . ASN A 1 393 ? 22.789 5.044 -13.550 1.00 98.19 393 ASN A C 1
ATOM 2819 O O . ASN A 1 393 ? 22.716 5.595 -14.646 1.00 98.19 393 ASN A O 1
ATOM 2823 N N . ALA A 1 394 ? 21.795 5.069 -12.668 1.00 97.88 394 ALA A N 1
ATOM 2824 C CA . ALA A 1 394 ? 20.578 5.857 -12.833 1.00 97.88 394 ALA A CA 1
ATOM 2825 C C . ALA A 1 394 ? 20.178 6.457 -11.481 1.00 97.88 394 ALA A C 1
ATOM 2827 O O . ALA A 1 394 ? 19.106 6.189 -10.945 1.00 97.88 394 ALA A O 1
ATOM 2828 N N . ARG A 1 395 ? 21.078 7.233 -10.877 1.00 96.56 395 ARG A N 1
ATOM 2829 C CA . ARG A 1 395 ? 20.882 7.803 -9.541 1.00 96.56 395 ARG A CA 1
ATOM 2830 C C . ARG A 1 395 ? 19.961 9.015 -9.570 1.00 96.56 395 ARG A C 1
ATOM 2832 O O . ARG A 1 395 ? 19.964 9.793 -10.527 1.00 96.56 395 ARG A O 1
ATOM 2839 N N . GLY A 1 396 ? 19.206 9.184 -8.489 1.00 95.06 396 GLY A N 1
ATOM 2840 C CA . GLY A 1 396 ? 18.451 10.405 -8.219 1.00 95.06 396 GLY A CA 1
ATOM 2841 C C . GLY A 1 396 ? 19.357 11.532 -7.728 1.00 95.06 396 GLY A C 1
ATOM 2842 O O . GLY A 1 396 ? 20.399 11.288 -7.117 1.00 95.06 396 GLY A O 1
ATOM 2843 N N . ALA A 1 397 ? 18.950 12.779 -7.966 1.00 91.19 397 ALA A N 1
ATOM 2844 C CA . ALA A 1 397 ? 19.693 13.939 -7.490 1.00 91.19 397 ALA A CA 1
ATOM 2845 C C . ALA A 1 397 ? 19.705 14.040 -5.951 1.00 91.19 397 ALA A C 1
ATOM 2847 O O . ALA A 1 397 ? 18.679 13.814 -5.308 1.00 91.19 397 ALA A O 1
ATOM 2848 N N . GLN A 1 398 ? 20.835 14.488 -5.383 1.00 80.50 398 GLN A N 1
ATOM 2849 C CA . GLN A 1 398 ? 21.207 14.442 -3.952 1.00 80.50 398 GLN A CA 1
ATOM 2850 C C . GLN A 1 398 ? 20.256 15.103 -2.926 1.00 80.50 398 GLN A C 1
ATOM 2852 O O . GLN A 1 398 ? 20.542 15.012 -1.738 1.00 80.50 398 GLN A O 1
ATOM 2857 N N . ASN A 1 399 ? 19.161 15.762 -3.326 1.00 76.88 399 ASN A N 1
ATOM 2858 C CA . ASN A 1 399 ? 18.221 16.407 -2.387 1.00 76.88 399 ASN A CA 1
ATOM 2859 C C . ASN A 1 399 ? 16.734 16.325 -2.778 1.00 76.88 399 ASN A C 1
ATOM 2861 O O . ASN A 1 399 ? 15.875 16.691 -1.981 1.00 76.88 399 ASN A O 1
ATOM 2865 N N . THR A 1 400 ? 16.405 15.933 -4.011 1.00 76.25 400 THR A N 1
ATOM 2866 C CA . THR A 1 400 ? 15.037 16.084 -4.560 1.00 76.25 400 THR A CA 1
ATOM 2867 C C . THR A 1 400 ? 14.600 14.930 -5.459 1.00 76.25 400 THR A C 1
ATOM 2869 O O . THR A 1 400 ? 13.436 14.879 -5.852 1.00 76.25 400 THR A O 1
ATOM 2872 N N . GLY A 1 401 ? 15.515 14.020 -5.808 1.00 84.88 401 GLY A N 1
ATOM 2873 C CA . GLY A 1 401 ? 15.291 12.982 -6.804 1.00 84.88 401 GLY A CA 1
ATOM 2874 C C . GLY A 1 401 ? 15.102 11.600 -6.206 1.00 84.88 401 GLY A C 1
ATOM 2875 O O . GLY A 1 401 ? 15.761 11.251 -5.232 1.00 84.88 401 GLY A O 1
ATOM 2876 N N . LYS A 1 402 ? 14.258 10.791 -6.842 1.00 94.56 402 LYS A N 1
ATOM 2877 C CA . LYS A 1 402 ? 14.230 9.338 -6.655 1.00 94.56 402 LYS A CA 1
ATOM 2878 C C . LYS A 1 402 ? 15.263 8.677 -7.560 1.00 94.56 402 LYS A C 1
ATOM 2880 O O . LYS A 1 402 ? 15.586 9.208 -8.627 1.00 94.56 402 LYS A O 1
ATOM 2885 N N . GLY A 1 403 ? 15.764 7.516 -7.160 1.00 96.00 403 GLY A N 1
ATOM 2886 C CA . GLY A 1 403 ? 16.553 6.684 -8.059 1.00 96.00 403 GLY A CA 1
ATOM 2887 C C . GLY A 1 403 ? 15.738 6.260 -9.283 1.00 96.00 403 GLY A C 1
ATOM 2888 O O . GLY A 1 403 ? 14.507 6.265 -9.262 1.00 96.00 403 GLY A O 1
ATOM 2889 N N . GLY A 1 404 ? 16.437 5.936 -10.363 1.00 97.38 404 GLY A N 1
ATOM 2890 C CA . GLY A 1 404 ? 15.854 5.556 -11.643 1.00 97.38 404 GLY A CA 1
ATOM 2891 C C . GLY A 1 404 ? 15.342 4.120 -11.688 1.00 97.38 404 GLY A C 1
ATOM 2892 O O . GLY A 1 404 ? 15.317 3.400 -10.690 1.00 97.38 404 GLY A O 1
ATOM 2893 N N . PHE A 1 405 ? 14.936 3.700 -12.881 1.00 98.56 405 PHE A N 1
ATOM 2894 C CA . PHE A 1 405 ? 14.478 2.340 -13.143 1.00 98.56 405 PHE A CA 1
ATOM 2895 C C . PHE A 1 405 ? 15.445 1.637 -14.090 1.00 98.56 405 PHE A C 1
ATOM 2897 O O . PHE A 1 405 ? 15.733 2.148 -15.176 1.00 98.56 405 PHE A O 1
ATOM 2904 N N . VAL A 1 406 ? 15.923 0.464 -13.690 1.00 98.75 406 VAL A N 1
ATOM 2905 C CA . VAL A 1 406 ? 16.814 -0.370 -14.491 1.00 98.75 406 VAL A CA 1
ATOM 2906 C C . VAL A 1 406 ? 16.215 -1.762 -14.613 1.00 98.75 406 VAL A C 1
ATOM 2908 O O . VAL A 1 406 ? 15.870 -2.367 -13.605 1.00 98.75 406 VAL A O 1
ATOM 2911 N N . GLU A 1 407 ? 16.127 -2.271 -15.836 1.00 98.00 407 GLU A N 1
ATOM 2912 C CA . GLU A 1 407 ? 15.793 -3.666 -16.125 1.00 98.00 407 GLU A CA 1
ATOM 2913 C C . GLU A 1 407 ? 16.961 -4.318 -16.856 1.00 98.00 407 GLU A C 1
ATOM 2915 O O . GLU A 1 407 ? 17.485 -3.755 -17.825 1.00 98.00 407 GLU A O 1
ATOM 2920 N N . VAL A 1 408 ? 17.358 -5.496 -16.385 1.00 95.81 408 VAL A N 1
ATOM 2921 C CA . VAL A 1 408 ? 18.335 -6.350 -17.057 1.00 95.81 408 VAL A CA 1
ATOM 2922 C C . VAL A 1 408 ? 17.784 -7.765 -17.073 1.00 95.81 408 VAL A C 1
ATOM 2924 O O . VAL A 1 408 ? 17.869 -8.478 -16.078 1.00 95.81 408 VAL A O 1
ATOM 2927 N N . SER A 1 409 ? 17.239 -8.168 -18.214 1.00 91.81 409 SER A N 1
ATOM 2928 C CA . SER A 1 409 ? 16.431 -9.380 -18.285 1.00 91.81 409 SER A CA 1
ATOM 2929 C C . SER A 1 409 ? 16.604 -10.124 -19.594 1.00 91.81 409 SER A C 1
ATOM 2931 O O . SER A 1 409 ? 16.894 -9.540 -20.640 1.00 91.81 409 SER A O 1
ATOM 2933 N N . GLY A 1 410 ? 16.427 -11.439 -19.531 1.00 87.06 410 GLY A N 1
ATOM 2934 C CA . GLY A 1 410 ? 16.286 -12.298 -20.696 1.00 87.06 410 GLY A CA 1
ATOM 2935 C C . GLY A 1 410 ? 15.068 -13.184 -20.498 1.00 87.06 410 GLY A C 1
ATOM 2936 O O . GLY A 1 410 ? 14.982 -13.856 -19.474 1.00 87.06 410 GLY A O 1
ATOM 2937 N N . LYS A 1 411 ? 14.135 -13.192 -21.456 1.00 85.31 411 LYS A N 1
ATOM 2938 C CA . LYS A 1 411 ? 12.852 -13.906 -21.319 1.00 85.31 411 LYS A CA 1
ATOM 2939 C C . LYS A 1 411 ? 13.039 -15.389 -20.986 1.00 85.31 411 LYS A C 1
ATOM 2941 O O . LYS A 1 411 ? 12.278 -15.937 -20.194 1.00 85.31 411 LYS A O 1
ATOM 2946 N N . GLN A 1 412 ? 14.038 -16.031 -21.594 1.00 80.50 412 GLN A N 1
ATOM 2947 C CA . GLN A 1 412 ? 14.413 -17.411 -21.274 1.00 80.50 412 GLN A CA 1
ATOM 2948 C C . GLN A 1 412 ? 15.561 -17.437 -20.262 1.00 80.50 412 GLN A C 1
ATOM 2950 O O . GLN A 1 412 ? 15.432 -18.035 -19.198 1.00 80.50 412 GLN A O 1
ATOM 2955 N N . THR A 1 413 ? 16.668 -16.761 -20.576 1.00 79.12 413 THR A N 1
ATOM 2956 C CA . THR A 1 413 ? 17.941 -16.924 -19.871 1.00 79.12 413 THR A CA 1
ATOM 2957 C C . THR A 1 413 ? 18.597 -15.582 -19.540 1.00 79.12 413 THR A C 1
ATOM 2959 O O . THR A 1 413 ? 18.798 -14.741 -20.421 1.00 79.12 413 THR A O 1
ATOM 2962 N N . LEU A 1 414 ? 19.030 -15.413 -18.287 1.00 84.88 414 LEU A N 1
ATOM 2963 C CA . LEU A 1 414 ? 19.756 -14.234 -17.811 1.00 84.88 414 LEU A CA 1
ATOM 2964 C C . LEU A 1 414 ? 21.083 -14.634 -17.154 1.00 84.88 414 LEU A C 1
ATOM 2966 O O . LEU A 1 414 ? 21.087 -15.374 -16.179 1.00 84.88 414 LEU A O 1
ATOM 2970 N N . ILE A 1 415 ? 22.196 -14.080 -17.645 1.00 82.75 415 ILE A N 1
ATOM 2971 C CA . ILE A 1 415 ? 23.487 -14.071 -16.943 1.00 82.75 415 ILE A CA 1
ATOM 2972 C C . ILE A 1 415 ? 23.713 -12.655 -16.409 1.00 82.75 415 ILE A C 1
ATOM 2974 O O . ILE A 1 415 ? 23.865 -11.711 -17.192 1.00 82.75 415 ILE A O 1
ATOM 2978 N N . PHE A 1 416 ? 23.756 -12.508 -15.086 1.00 87.12 416 PHE A N 1
ATOM 2979 C CA . PHE A 1 416 ? 23.909 -11.216 -14.419 1.00 87.12 416 PHE A CA 1
ATOM 2980 C C . PHE A 1 416 ? 25.168 -11.186 -13.538 1.00 87.12 416 PHE A C 1
ATOM 2982 O O . PHE A 1 416 ? 25.210 -11.786 -12.469 1.00 87.12 416 PHE A O 1
ATOM 2989 N N . ASP A 1 417 ? 26.191 -10.464 -14.000 1.00 86.38 417 ASP A N 1
ATOM 2990 C CA . ASP A 1 417 ? 27.505 -10.282 -13.354 1.00 86.38 417 ASP A CA 1
ATOM 2991 C C . ASP A 1 417 ? 27.974 -8.817 -13.529 1.00 86.38 417 ASP A C 1
ATOM 2993 O O . ASP A 1 417 ? 29.118 -8.498 -13.870 1.00 86.38 417 ASP A O 1
ATOM 2997 N N . GLY A 1 418 ? 27.027 -7.888 -13.389 1.00 90.19 418 GLY A N 1
ATOM 2998 C CA . GLY A 1 418 ? 27.247 -6.451 -13.528 1.00 90.19 418 GLY A CA 1
ATOM 2999 C C . GLY A 1 418 ? 26.776 -5.667 -12.307 1.00 90.19 418 GLY A C 1
ATOM 3000 O O . GLY A 1 418 ? 26.125 -6.196 -11.410 1.00 90.19 418 GLY A O 1
ATOM 3001 N N . LEU A 1 419 ? 27.112 -4.377 -12.264 1.00 94.31 419 LEU A N 1
ATOM 3002 C CA . LEU A 1 419 ? 26.769 -3.496 -11.142 1.00 94.31 419 LEU A CA 1
ATOM 3003 C C . LEU A 1 419 ? 25.760 -2.436 -11.564 1.00 94.31 419 LEU A C 1
ATOM 3005 O O . LEU A 1 419 ? 25.987 -1.687 -12.517 1.00 94.31 419 LEU A O 1
ATOM 3009 N N . VAL A 1 420 ? 24.679 -2.324 -10.801 1.00 97.62 420 VAL A N 1
ATOM 3010 C CA . VAL A 1 420 ? 23.633 -1.330 -11.005 1.00 97.62 420 VAL A CA 1
ATOM 3011 C C . VAL A 1 420 ? 23.518 -0.437 -9.777 1.00 97.62 420 VAL A C 1
ATOM 3013 O O . VAL A 1 420 ? 23.402 -0.899 -8.642 1.00 97.62 420 VAL A O 1
ATOM 3016 N N . ASN A 1 421 ? 23.530 0.873 -10.017 1.00 96.06 421 ASN A N 1
ATOM 3017 C CA . ASN A 1 421 ? 23.319 1.876 -8.988 1.00 96.06 421 ASN A CA 1
ATOM 3018 C C . ASN A 1 421 ? 22.100 2.743 -9.318 1.00 96.06 421 ASN A C 1
ATOM 3020 O O . ASN A 1 421 ? 22.164 3.659 -10.144 1.00 96.06 421 ASN A O 1
ATOM 3024 N N . VAL A 1 422 ? 21.001 2.467 -8.618 1.00 96.81 422 VAL A N 1
ATOM 3025 C CA . VAL A 1 422 ? 19.749 3.237 -8.659 1.00 96.81 422 VAL A CA 1
ATOM 3026 C C . VAL A 1 422 ? 19.499 3.936 -7.322 1.00 96.81 422 VAL A C 1
ATOM 3028 O O . VAL A 1 422 ? 18.363 4.122 -6.896 1.00 96.81 422 VAL A O 1
ATOM 3031 N N . SER A 1 423 ? 20.563 4.319 -6.616 1.00 93.06 423 SER A N 1
ATOM 3032 C CA . SER A 1 423 ? 20.445 5.022 -5.337 1.00 93.06 423 SER A CA 1
ATOM 3033 C C . SER A 1 423 ? 19.961 6.469 -5.470 1.00 93.06 423 SER A C 1
ATOM 3035 O O . SER A 1 423 ? 20.012 7.087 -6.537 1.00 93.06 423 SER A O 1
ATOM 3037 N N . ALA A 1 424 ? 19.477 7.016 -4.359 1.00 90.19 424 ALA A N 1
ATOM 3038 C CA . ALA A 1 424 ? 19.193 8.433 -4.197 1.00 90.19 424 ALA A CA 1
ATOM 3039 C C . ALA A 1 424 ? 19.351 8.849 -2.729 1.00 90.19 424 ALA A C 1
ATOM 3041 O O . ALA A 1 424 ? 19.393 8.012 -1.830 1.00 90.19 424 ALA A O 1
ATOM 3042 N N . SER A 1 425 ? 19.426 10.156 -2.489 1.00 82.12 425 SER A N 1
ATOM 3043 C CA . SER A 1 425 ? 19.366 10.743 -1.147 1.00 82.12 425 SER A CA 1
ATOM 3044 C C . SER A 1 425 ? 18.014 10.496 -0.465 1.00 82.12 425 SER A C 1
ATOM 3046 O O . SER A 1 425 ? 16.987 10.436 -1.144 1.00 82.12 425 SER A O 1
ATOM 3048 N N . ASN A 1 426 ? 17.996 10.464 0.873 1.00 76.38 426 ASN A N 1
ATOM 3049 C CA . ASN A 1 426 ? 16.789 10.308 1.703 1.00 76.38 426 ASN A CA 1
ATOM 3050 C C . ASN A 1 426 ? 15.997 9.017 1.423 1.00 76.38 426 ASN A C 1
ATOM 3052 O O . ASN A 1 426 ? 14.771 9.048 1.414 1.00 76.38 426 ASN A O 1
ATOM 3056 N N . GLU A 1 427 ? 16.689 7.913 1.126 1.00 78.19 427 GLU A N 1
ATOM 3057 C CA . GLU A 1 427 ? 16.101 6.564 1.015 1.00 78.19 427 GLU A CA 1
ATOM 3058 C C . GLU A 1 427 ? 15.025 6.394 -0.080 1.00 78.19 427 GLU A C 1
ATOM 3060 O O . GLU A 1 427 ? 14.340 5.377 -0.155 1.00 78.19 427 GLU A O 1
ATOM 3065 N N . ASN A 1 428 ? 14.920 7.340 -1.020 1.00 88.50 428 ASN A N 1
ATOM 3066 C CA . ASN A 1 428 ? 14.034 7.237 -2.185 1.00 88.50 428 ASN A CA 1
ATOM 3067 C C . ASN A 1 428 ? 14.681 6.430 -3.320 1.00 88.50 428 ASN A C 1
ATOM 3069 O O . ASN A 1 428 ? 14.861 6.919 -4.441 1.00 88.50 428 ASN A O 1
ATOM 3073 N N . PHE A 1 429 ? 15.082 5.201 -3.012 1.00 92.44 429 PHE A N 1
ATOM 3074 C CA . PHE A 1 429 ? 15.779 4.326 -3.944 1.00 92.44 429 PHE A CA 1
ATOM 3075 C C . PHE A 1 429 ? 14.947 4.043 -5.205 1.00 92.44 429 PHE A C 1
ATOM 3077 O O . PHE A 1 429 ? 13.724 3.912 -5.166 1.00 92.44 429 PHE A O 1
ATOM 3084 N N . GLY A 1 430 ? 15.638 3.947 -6.336 1.00 96.44 430 GLY A N 1
ATOM 3085 C CA . GLY A 1 430 ? 15.113 3.416 -7.587 1.00 96.44 430 GLY A CA 1
ATOM 3086 C C . GLY A 1 430 ? 15.066 1.892 -7.564 1.00 96.44 430 GLY A C 1
ATOM 3087 O O . GLY A 1 430 ? 15.303 1.287 -6.521 1.00 96.44 430 GLY A O 1
ATOM 3088 N N . THR A 1 431 ? 14.753 1.262 -8.695 1.00 97.75 431 THR A N 1
ATOM 3089 C CA . THR A 1 431 ? 14.567 -0.201 -8.770 1.00 97.75 431 THR A CA 1
ATOM 3090 C C . THR A 1 431 ? 15.451 -0.829 -9.837 1.00 97.75 431 THR A C 1
ATOM 3092 O O . THR A 1 431 ? 15.490 -0.334 -10.963 1.00 97.75 431 THR A O 1
ATOM 3095 N N . LEU A 1 432 ? 16.118 -1.924 -9.471 1.00 97.69 432 LEU A N 1
ATOM 3096 C CA . LEU A 1 432 ? 16.654 -2.926 -10.387 1.00 97.69 432 LEU A CA 1
ATOM 3097 C C . LEU A 1 432 ? 15.638 -4.069 -10.509 1.00 97.69 432 LEU A C 1
ATOM 3099 O O . LEU A 1 432 ? 15.296 -4.676 -9.495 1.00 97.69 432 LEU A O 1
ATOM 3103 N N . LEU A 1 433 ? 15.178 -4.345 -11.728 1.00 97.44 433 LEU A N 1
ATOM 3104 C CA . LEU A 1 433 ? 14.327 -5.478 -12.085 1.00 97.44 433 LEU A CA 1
ATOM 3105 C C . LEU A 1 433 ? 15.137 -6.522 -12.863 1.00 97.44 433 LEU A C 1
ATOM 3107 O O . LEU A 1 433 ? 15.761 -6.171 -13.865 1.00 97.44 433 LEU A O 1
ATOM 3111 N N . LEU A 1 434 ? 15.076 -7.779 -12.424 1.00 94.94 434 LEU A N 1
ATOM 3112 C CA . LEU A 1 434 ? 15.532 -8.955 -13.171 1.00 94.94 434 LEU A CA 1
ATOM 3113 C C . LEU A 1 434 ? 14.339 -9.915 -13.305 1.00 94.94 434 LEU A C 1
ATOM 3115 O O . LEU A 1 434 ? 13.820 -10.337 -12.273 1.00 94.94 434 LEU A O 1
ATOM 3119 N N . ASP A 1 435 ? 13.898 -10.250 -14.522 1.00 91.75 435 ASP A N 1
ATOM 3120 C CA . ASP A 1 435 ? 12.681 -11.062 -14.739 1.00 91.75 435 ASP A CA 1
ATOM 3121 C C . ASP A 1 435 ? 12.778 -12.220 -15.769 1.00 91.75 435 ASP A C 1
ATOM 3123 O O . ASP A 1 435 ? 12.018 -12.270 -16.740 1.00 91.75 435 ASP A O 1
ATOM 3127 N N . PRO A 1 436 ? 13.719 -13.176 -15.603 1.00 88.62 436 PRO A N 1
ATOM 3128 C CA . PRO A 1 436 ? 13.779 -14.393 -16.422 1.00 88.62 436 PRO A CA 1
ATOM 3129 C C . PRO A 1 436 ? 12.711 -15.442 -16.040 1.00 88.62 436 PRO A C 1
ATOM 3131 O O . PRO A 1 436 ? 11.909 -15.244 -15.134 1.00 88.62 436 PRO A O 1
ATOM 3134 N N . THR A 1 437 ? 12.711 -16.603 -16.712 1.00 88.25 437 THR A N 1
ATOM 3135 C CA . THR A 1 437 ? 11.768 -17.702 -16.405 1.00 88.25 437 THR A CA 1
ATOM 3136 C C . THR A 1 437 ? 11.992 -18.307 -15.008 1.00 88.25 437 THR A C 1
ATOM 3138 O O . THR A 1 437 ? 11.053 -18.405 -14.223 1.00 88.25 437 THR A O 1
ATOM 3141 N N . ASN A 1 438 ? 13.233 -18.689 -14.689 1.00 86.69 438 ASN A N 1
ATOM 3142 C CA . ASN A 1 438 ? 13.665 -19.151 -13.364 1.00 86.69 438 ASN A CA 1
ATOM 3143 C C . ASN A 1 438 ? 14.853 -18.298 -12.901 1.00 86.69 438 ASN A C 1
ATOM 3145 O O . ASN A 1 438 ? 15.624 -17.808 -13.732 1.00 86.69 438 ASN A O 1
ATOM 3149 N N . ILE A 1 439 ? 15.035 -18.158 -11.587 1.00 90.38 439 ILE A N 1
ATOM 3150 C CA . ILE A 1 439 ? 16.210 -17.509 -10.994 1.00 90.38 439 ILE A CA 1
ATOM 3151 C C . ILE A 1 439 ? 16.857 -18.458 -9.992 1.00 90.38 439 ILE A C 1
ATOM 3153 O O . ILE A 1 439 ? 16.240 -18.806 -8.992 1.00 90.38 439 ILE A O 1
ATOM 3157 N N . THR A 1 440 ? 18.129 -18.780 -10.203 1.00 89.62 440 THR A N 1
ATOM 3158 C CA . THR A 1 440 ? 18.957 -19.487 -9.216 1.00 89.62 440 THR A CA 1
ATOM 3159 C C . THR A 1 440 ? 20.029 -18.537 -8.689 1.00 89.62 440 THR A C 1
ATOM 3161 O O . THR A 1 440 ? 20.651 -17.828 -9.475 1.00 89.62 440 THR A O 1
ATOM 3164 N N . ILE A 1 441 ? 20.265 -18.486 -7.379 1.00 91.50 441 ILE A N 1
ATOM 3165 C CA . ILE A 1 441 ? 21.311 -17.667 -6.746 1.00 91.50 441 ILE A CA 1
ATOM 3166 C C . ILE A 1 441 ? 22.361 -18.603 -6.147 1.00 91.50 441 ILE A C 1
ATOM 3168 O O . ILE A 1 441 ? 22.015 -19.441 -5.314 1.00 91.50 441 ILE A O 1
ATOM 3172 N N . SER A 1 442 ? 23.638 -18.453 -6.529 1.00 88.06 442 SER A N 1
ATOM 3173 C CA . SER A 1 442 ? 24.717 -19.294 -5.991 1.00 88.06 442 SER A CA 1
ATOM 3174 C C . SER A 1 442 ? 26.083 -18.621 -5.843 1.00 88.06 442 SER A C 1
ATOM 3176 O O . SER A 1 442 ? 26.345 -17.554 -6.396 1.00 88.06 442 SER A O 1
ATOM 3178 N N . ASN A 1 443 ? 26.965 -19.259 -5.060 1.00 83.06 443 ASN A N 1
ATOM 3179 C CA . ASN A 1 443 ? 28.372 -18.863 -4.886 1.00 83.06 443 ASN A CA 1
ATOM 3180 C C . ASN A 1 443 ? 29.284 -19.382 -6.011 1.00 83.06 443 ASN A C 1
ATOM 3182 O O . ASN A 1 443 ? 30.414 -18.925 -6.160 1.00 83.06 443 ASN A O 1
ATOM 3186 N N . ASN A 1 444 ? 28.828 -20.403 -6.736 1.00 71.75 444 ASN A N 1
ATOM 3187 C CA . ASN A 1 444 ? 29.555 -21.050 -7.821 1.00 71.75 444 ASN A CA 1
ATOM 3188 C C . ASN A 1 444 ? 28.592 -21.155 -9.004 1.00 71.75 444 ASN A C 1
ATOM 3190 O O . ASN A 1 444 ? 28.146 -22.267 -9.298 1.00 71.75 444 ASN A O 1
ATOM 3194 N N . PRO A 1 445 ? 28.213 -20.024 -9.635 1.00 64.31 445 PRO A N 1
ATOM 3195 C CA . PRO A 1 445 ? 27.300 -20.049 -10.770 1.00 64.31 445 PRO A CA 1
ATOM 3196 C C . PRO A 1 445 ? 27.790 -21.106 -11.759 1.00 64.31 445 PRO A C 1
ATOM 3198 O O . PRO A 1 445 ? 28.987 -21.135 -12.078 1.00 64.31 445 PRO A O 1
ATOM 3201 N N . SER A 1 446 ? 26.906 -22.041 -12.132 1.00 51.44 446 SER A N 1
ATOM 3202 C CA . SER A 1 446 ? 27.269 -23.223 -12.916 1.00 51.44 446 SER A CA 1
ATOM 3203 C C . SER A 1 446 ? 28.107 -22.787 -14.132 1.00 51.44 446 SER A C 1
ATOM 3205 O O . SER A 1 446 ? 27.740 -21.929 -14.927 1.00 51.44 446 SER A O 1
ATOM 3207 N N . THR A 1 447 ? 29.341 -23.284 -14.134 1.00 49.19 447 THR A N 1
ATOM 3208 C CA . THR A 1 447 ? 30.569 -22.765 -14.770 1.00 49.19 447 THR A CA 1
ATOM 3209 C C . THR A 1 447 ? 30.489 -22.271 -16.230 1.00 49.19 447 THR A C 1
ATOM 3211 O O . THR A 1 447 ? 29.739 -22.864 -16.998 1.00 49.19 447 THR A O 1
ATOM 3214 N N . PRO A 1 448 ? 31.427 -21.412 -16.717 1.00 47.91 448 PRO A N 1
ATOM 3215 C CA . PRO A 1 448 ? 32.411 -20.588 -16.006 1.00 47.91 448 PRO A CA 1
ATOM 3216 C C . PRO A 1 448 ? 32.363 -19.091 -16.379 1.00 47.91 448 PRO A C 1
ATOM 3218 O O . PRO A 1 448 ? 31.939 -18.679 -17.459 1.00 47.91 448 PRO A O 1
ATOM 3221 N N . GLY A 1 449 ? 33.001 -18.276 -15.536 1.00 46.09 449 GLY A N 1
ATOM 3222 C CA . GLY A 1 449 ? 33.630 -17.047 -16.005 1.00 46.09 449 GLY A CA 1
ATOM 3223 C C . GLY A 1 449 ? 34.612 -17.346 -17.149 1.00 46.09 449 GLY A C 1
ATOM 3224 O O . GLY A 1 449 ? 35.604 -18.048 -16.962 1.00 46.09 449 GLY A O 1
ATOM 3225 N N . VAL A 1 450 ? 34.361 -16.800 -18.341 1.00 39.88 450 VAL A N 1
ATOM 3226 C CA . VAL A 1 450 ? 35.275 -16.891 -19.493 1.00 39.88 450 VAL A CA 1
ATOM 3227 C C . VAL A 1 450 ? 35.503 -15.495 -20.061 1.00 39.88 450 VAL A C 1
ATOM 3229 O O . VAL A 1 450 ? 34.774 -15.007 -20.919 1.00 39.88 450 VAL A O 1
ATOM 3232 N N . ASN A 1 451 ? 36.560 -14.849 -19.571 1.00 43.50 451 ASN A N 1
ATOM 3233 C CA . ASN A 1 451 ? 37.032 -13.508 -19.935 1.00 43.50 451 ASN A CA 1
ATOM 3234 C C . ASN A 1 451 ? 37.469 -13.322 -21.416 1.00 43.50 451 ASN A C 1
ATOM 3236 O O . ASN A 1 451 ? 38.258 -12.423 -21.689 1.00 43.50 451 ASN A O 1
ATOM 3240 N N . ALA A 1 452 ? 37.015 -14.124 -22.391 1.00 39.97 452 ALA A N 1
ATOM 3241 C CA . ALA A 1 452 ? 37.402 -13.912 -23.799 1.00 39.97 452 ALA A CA 1
ATOM 3242 C C . ALA A 1 452 ? 36.525 -14.578 -24.884 1.00 39.97 452 ALA A C 1
ATOM 3244 O O . ALA A 1 452 ? 36.519 -14.082 -26.006 1.00 39.97 452 ALA A O 1
ATOM 3245 N N . SER A 1 453 ? 35.789 -15.665 -24.607 1.00 51.59 453 SER A N 1
ATOM 3246 C CA . SER A 1 453 ? 35.135 -16.472 -25.669 1.00 51.59 453 SER A CA 1
ATOM 3247 C C . SER A 1 453 ? 33.608 -16.347 -25.766 1.00 51.59 453 SER A C 1
ATOM 3249 O O . SER A 1 453 ? 33.011 -16.941 -26.655 1.00 51.59 453 SER A O 1
ATOM 3251 N N . LEU A 1 454 ? 32.952 -15.552 -24.913 1.00 51.62 454 LEU A N 1
ATOM 3252 C CA . LEU A 1 454 ? 31.483 -15.440 -24.902 1.00 51.62 454 LEU A CA 1
ATOM 3253 C C . LEU A 1 454 ? 30.893 -14.683 -26.093 1.00 51.62 454 LEU A C 1
ATOM 3255 O O . LEU A 1 454 ? 29.733 -14.889 -26.429 1.00 51.62 454 LEU A O 1
ATOM 3259 N N . ILE A 1 455 ? 31.685 -13.856 -26.772 1.00 55.03 455 ILE A N 1
ATOM 3260 C CA . ILE A 1 455 ? 31.234 -13.227 -28.013 1.00 55.03 455 ILE A CA 1
ATOM 3261 C C . ILE A 1 455 ? 31.129 -14.259 -29.138 1.00 55.03 455 ILE A C 1
ATOM 3263 O O . ILE A 1 455 ? 30.156 -14.229 -29.886 1.00 55.03 455 ILE A O 1
ATOM 3267 N N . ASP A 1 456 ? 32.040 -15.235 -29.185 1.00 52.31 456 ASP A N 1
ATOM 3268 C CA . ASP A 1 456 ? 31.894 -16.376 -30.089 1.00 52.31 456 ASP A CA 1
ATOM 3269 C C . ASP A 1 456 ? 30.674 -17.234 -29.708 1.00 52.31 456 ASP A C 1
ATOM 3271 O O . ASP A 1 456 ? 30.051 -17.791 -30.595 1.00 52.31 456 ASP A O 1
ATOM 3275 N N . ILE A 1 457 ? 30.272 -17.308 -28.433 1.00 52.12 457 ILE A N 1
ATOM 3276 C CA . ILE A 1 457 ? 29.165 -18.168 -27.956 1.00 52.12 457 ILE A CA 1
ATOM 3277 C C . ILE A 1 457 ? 27.779 -17.518 -28.098 1.00 52.12 457 ILE A C 1
ATOM 3279 O O . ILE A 1 457 ? 26.816 -18.168 -28.498 1.00 52.12 457 ILE A O 1
ATOM 3283 N N . LEU A 1 458 ? 27.658 -16.226 -27.790 1.00 57.62 458 LEU A N 1
ATOM 3284 C CA . LEU A 1 458 ? 26.394 -15.486 -27.877 1.00 57.62 458 LEU A CA 1
ATOM 3285 C C . LEU A 1 458 ? 26.072 -15.045 -29.302 1.00 57.62 458 LEU A C 1
ATOM 3287 O O . LEU A 1 458 ? 24.908 -14.795 -29.606 1.00 57.62 458 LEU A O 1
ATOM 3291 N N . LEU A 1 459 ? 27.083 -14.944 -30.166 1.00 58.81 459 LEU A N 1
ATOM 3292 C CA . LEU A 1 459 ? 26.913 -14.446 -31.521 1.00 58.81 459 LEU A CA 1
ATOM 3293 C C . LEU A 1 459 ? 27.224 -15.475 -32.624 1.00 58.81 459 LEU A C 1
ATOM 3295 O O . LEU A 1 459 ? 27.134 -15.119 -33.797 1.00 58.81 459 LEU A O 1
ATOM 3299 N N . SER A 1 460 ? 27.539 -16.731 -32.282 1.00 53.38 460 SER A N 1
ATOM 3300 C CA . SER A 1 460 ? 27.475 -17.859 -33.227 1.00 53.38 460 SER A CA 1
ATOM 3301 C C . SER A 1 460 ? 26.278 -18.770 -32.927 1.00 53.38 460 SER A C 1
ATOM 3303 O O . SER A 1 460 ? 25.780 -18.801 -31.800 1.00 53.38 460 SER A O 1
ATOM 3305 N N . ASP A 1 461 ? 25.795 -19.491 -33.945 1.00 50.34 461 ASP A N 1
ATOM 3306 C CA . ASP A 1 461 ? 24.730 -20.503 -33.838 1.00 50.34 461 ASP A CA 1
ATOM 3307 C C . ASP A 1 461 ? 25.244 -21.761 -33.111 1.00 50.34 461 ASP A C 1
ATOM 3309 O O . ASP A 1 461 ? 25.377 -22.841 -33.693 1.00 50.34 461 ASP A O 1
ATOM 3313 N N . ILE A 1 462 ? 25.576 -21.639 -31.827 1.00 46.28 462 ILE A N 1
ATOM 3314 C CA . ILE A 1 462 ? 25.761 -22.813 -30.971 1.00 46.28 462 ILE A CA 1
ATOM 3315 C C . ILE A 1 462 ? 24.388 -23.459 -30.783 1.00 46.28 462 ILE A C 1
ATOM 3317 O O . ILE A 1 462 ? 23.389 -22.761 -30.584 1.00 46.28 462 ILE A O 1
ATOM 3321 N N . SER A 1 463 ? 24.328 -24.788 -30.910 1.00 44.94 463 SER A N 1
ATOM 3322 C CA . SER A 1 463 ? 23.092 -25.567 -30.811 1.00 44.94 463 SER A CA 1
ATOM 3323 C C . SER A 1 463 ? 22.290 -25.149 -29.582 1.00 44.94 463 SER A C 1
ATOM 3325 O O . SER A 1 463 ? 22.813 -25.181 -28.469 1.00 44.94 463 SER A O 1
ATOM 3327 N N . GLN A 1 464 ? 21.023 -24.777 -29.797 1.00 47.19 464 GLN A N 1
ATOM 3328 C CA . GLN A 1 464 ? 20.088 -24.350 -28.749 1.00 47.19 464 GLN A CA 1
ATOM 3329 C C . GLN A 1 464 ? 20.074 -25.300 -27.535 1.00 47.19 464 GLN A C 1
ATOM 3331 O O . GLN A 1 464 ? 19.892 -24.845 -26.412 1.00 47.19 464 GLN A O 1
ATOM 3336 N N . ASP A 1 465 ? 20.357 -26.585 -27.746 1.00 42.78 465 ASP A N 1
ATOM 3337 C CA . ASP A 1 465 ? 20.356 -27.637 -26.725 1.00 42.78 465 ASP A CA 1
ATOM 3338 C C . ASP A 1 465 ? 21.331 -27.425 -25.548 1.00 42.78 465 ASP A C 1
ATOM 3340 O O . ASP A 1 465 ? 21.128 -28.025 -24.499 1.00 42.78 465 ASP A O 1
ATOM 3344 N N . GLU A 1 466 ? 22.375 -26.592 -25.674 1.00 46.56 466 GLU A N 1
ATOM 3345 C CA . GLU A 1 466 ? 23.342 -26.369 -24.578 1.00 46.56 466 GLU A CA 1
ATOM 3346 C C . GLU A 1 466 ? 22.872 -25.304 -23.562 1.00 46.56 466 GLU A C 1
ATOM 3348 O O . GLU A 1 466 ? 23.369 -25.259 -22.441 1.00 46.56 466 GLU A O 1
ATOM 3353 N N . PHE A 1 467 ? 21.886 -24.471 -23.931 1.00 47.56 467 PHE A N 1
ATOM 3354 C CA . PHE A 1 467 ? 21.369 -23.371 -23.097 1.00 47.56 467 PHE A CA 1
ATOM 3355 C C . PHE A 1 467 ? 19.849 -23.411 -22.875 1.00 47.56 467 PHE A C 1
ATOM 3357 O O . PHE A 1 467 ? 19.352 -22.784 -21.939 1.00 47.56 467 PHE A O 1
ATOM 3364 N N . VAL A 1 468 ? 19.087 -24.134 -23.702 1.00 43.38 468 VAL A N 1
ATOM 3365 C CA . VAL A 1 468 ? 17.641 -24.304 -23.505 1.00 43.38 468 VAL A CA 1
ATOM 3366 C C . VAL A 1 468 ? 17.402 -25.215 -22.297 1.00 43.38 468 VAL A C 1
ATOM 3368 O O . VAL A 1 468 ? 17.642 -26.417 -22.354 1.00 43.38 468 VAL A O 1
ATOM 3371 N N . GLY A 1 469 ? 16.903 -24.633 -21.204 1.00 45.41 469 GLY A N 1
ATOM 3372 C CA . GLY A 1 469 ? 16.461 -25.369 -20.013 1.00 45.41 469 GLY A CA 1
ATOM 3373 C C . GLY A 1 469 ? 17.508 -25.569 -18.912 1.00 45.41 469 GLY A C 1
ATOM 3374 O O . GLY A 1 469 ? 17.205 -26.249 -17.937 1.00 45.41 469 GLY A O 1
ATOM 3375 N N . ALA A 1 470 ? 18.706 -24.989 -19.027 1.00 51.62 470 ALA A N 1
ATOM 3376 C CA . ALA A 1 470 ? 19.624 -24.890 -17.894 1.00 51.62 470 ALA A CA 1
ATOM 3377 C C . ALA A 1 470 ? 19.287 -23.627 -17.084 1.00 51.62 470 ALA A C 1
ATOM 3379 O O . ALA A 1 470 ? 19.364 -22.518 -17.616 1.00 51.62 470 ALA A O 1
ATOM 3380 N N . ASP A 1 471 ? 18.901 -23.788 -15.816 1.00 57.41 471 ASP A N 1
ATOM 3381 C CA . ASP A 1 471 ? 18.706 -22.666 -14.896 1.00 57.41 471 ASP A CA 1
ATOM 3382 C C . ASP A 1 471 ? 20.036 -21.916 -14.740 1.00 57.41 471 ASP A C 1
ATOM 3384 O O . ASP A 1 471 ? 21.025 -22.473 -14.260 1.00 57.41 471 ASP A O 1
ATOM 3388 N N . ILE A 1 472 ? 20.092 -20.665 -15.200 1.00 61.84 472 ILE A N 1
ATOM 3389 C CA . ILE A 1 472 ? 21.312 -19.858 -15.124 1.00 61.84 472 ILE A CA 1
ATOM 3390 C C . ILE A 1 472 ? 21.325 -19.043 -13.835 1.00 61.84 472 ILE A C 1
ATOM 3392 O O . ILE A 1 472 ? 20.333 -18.444 -13.423 1.00 61.84 472 ILE A O 1
ATOM 3396 N N . THR A 1 473 ? 22.497 -19.046 -13.208 1.00 71.69 473 THR A N 1
ATOM 3397 C CA . THR A 1 473 ? 22.723 -18.568 -11.855 1.00 71.69 473 THR A CA 1
ATOM 3398 C C . THR A 1 473 ? 23.117 -17.086 -11.801 1.00 71.69 473 THR A C 1
ATOM 3400 O O . THR A 1 473 ? 24.012 -16.640 -12.522 1.00 71.69 473 THR A O 1
ATOM 3403 N N . ILE A 1 474 ? 22.511 -16.325 -10.891 1.00 85.56 474 ILE A N 1
ATOM 3404 C CA . ILE A 1 474 ? 23.012 -15.028 -10.430 1.00 85.56 474 ILE A CA 1
ATOM 3405 C C . ILE A 1 474 ? 24.106 -15.286 -9.389 1.00 85.56 474 ILE A C 1
ATOM 3407 O O . ILE A 1 474 ? 23.883 -16.002 -8.410 1.00 85.56 474 ILE A O 1
ATOM 3411 N N . ASP A 1 475 ? 25.276 -14.675 -9.576 1.00 85.50 475 ASP A N 1
ATOM 3412 C CA . ASP A 1 475 ? 26.339 -14.708 -8.573 1.00 85.50 475 ASP A CA 1
ATOM 3413 C C . ASP A 1 475 ? 25.887 -13.968 -7.303 1.00 85.50 475 ASP A C 1
ATOM 3415 O O . ASP A 1 475 ? 25.511 -12.788 -7.338 1.00 85.50 475 ASP A O 1
ATOM 3419 N N . ALA A 1 476 ? 25.921 -14.668 -6.168 1.00 89.88 476 ALA A N 1
ATOM 3420 C CA . ALA A 1 476 ? 25.475 -14.134 -4.891 1.00 89.88 476 ALA A CA 1
ATOM 3421 C C . ALA A 1 476 ? 26.247 -12.866 -4.488 1.00 89.88 476 ALA A C 1
ATOM 3423 O O . ALA A 1 476 ? 25.621 -11.909 -4.036 1.00 89.88 476 ALA A O 1
ATOM 3424 N N . ALA A 1 477 ? 27.569 -12.805 -4.682 1.00 89.25 477 ALA A N 1
ATOM 3425 C CA . ALA A 1 477 ? 28.371 -11.635 -4.316 1.00 89.25 477 ALA A CA 1
ATOM 3426 C C . ALA A 1 477 ? 28.045 -10.421 -5.199 1.00 89.25 477 ALA A C 1
ATOM 3428 O O . ALA A 1 477 ? 28.032 -9.285 -4.720 1.00 89.25 477 ALA A O 1
ATOM 3429 N N . ILE A 1 478 ? 27.720 -10.646 -6.476 1.00 89.31 478 ILE A N 1
ATOM 3430 C CA . ILE A 1 478 ? 27.241 -9.580 -7.361 1.00 89.31 478 ILE A CA 1
ATOM 3431 C C . ILE A 1 478 ? 25.874 -9.069 -6.909 1.00 89.31 478 ILE A C 1
ATOM 3433 O O . ILE A 1 478 ? 25.676 -7.854 -6.846 1.00 89.31 478 ILE A O 1
ATOM 3437 N N . LEU A 1 479 ? 24.935 -9.955 -6.573 1.00 92.44 479 LEU A N 1
ATOM 3438 C CA . LEU A 1 479 ? 23.602 -9.555 -6.116 1.00 92.44 479 LEU A CA 1
ATOM 3439 C C . LEU A 1 479 ? 23.656 -8.738 -4.810 1.00 92.44 479 LEU A C 1
ATOM 3441 O O . LEU A 1 479 ? 22.930 -7.752 -4.675 1.00 92.44 479 LEU A O 1
ATOM 3445 N N . GLN A 1 480 ? 24.560 -9.092 -3.890 1.00 93.06 480 GLN A N 1
ATOM 3446 C CA . GLN A 1 480 ? 24.784 -8.378 -2.620 1.00 93.06 480 GLN A CA 1
ATOM 3447 C C . GLN A 1 480 ? 25.200 -6.917 -2.821 1.00 93.06 480 GLN A C 1
ATOM 3449 O O . GLN A 1 480 ? 24.772 -6.048 -2.061 1.00 93.06 480 GLN A O 1
ATOM 3454 N N . ALA A 1 481 ? 25.995 -6.650 -3.862 1.00 90.81 481 ALA A N 1
ATOM 3455 C CA . ALA A 1 481 ? 26.594 -5.346 -4.142 1.00 90.81 481 ALA A CA 1
ATOM 3456 C C . ALA A 1 481 ? 25.668 -4.362 -4.892 1.00 90.81 481 ALA A C 1
ATOM 3458 O O . ALA A 1 481 ? 26.096 -3.259 -5.251 1.00 90.81 481 ALA A O 1
ATOM 3459 N N . GLN A 1 482 ? 24.417 -4.740 -5.186 1.00 94.12 482 GLN A N 1
ATOM 3460 C CA . GLN A 1 482 ? 23.484 -3.880 -5.922 1.00 94.12 482 GLN A CA 1
ATOM 3461 C C . GLN A 1 482 ? 22.913 -2.771 -5.026 1.00 94.12 482 GLN A C 1
ATOM 3463 O O . GLN A 1 482 ? 22.429 -3.020 -3.920 1.00 94.12 482 GLN A O 1
ATOM 3468 N N . ALA A 1 483 ? 22.903 -1.532 -5.527 1.00 91.00 483 ALA A N 1
ATOM 3469 C CA . ALA A 1 483 ? 22.471 -0.365 -4.758 1.00 91.00 483 ALA A CA 1
ATOM 3470 C C . ALA A 1 483 ? 21.072 0.118 -5.172 1.00 91.00 483 ALA A C 1
ATOM 3472 O O . ALA A 1 483 ? 20.884 0.635 -6.275 1.00 91.00 483 ALA A O 1
ATOM 3473 N N . GLY A 1 484 ? 20.111 0.032 -4.248 1.00 93.12 484 GLY A N 1
ATOM 3474 C CA . GLY A 1 484 ? 18.728 0.486 -4.424 1.00 93.12 484 GLY A CA 1
ATOM 3475 C C . GLY A 1 484 ? 17.699 -0.586 -4.080 1.00 93.12 484 GLY A C 1
ATOM 3476 O O . GLY A 1 484 ? 18.037 -1.526 -3.367 1.00 93.12 484 GLY A O 1
ATOM 3477 N N . ASN A 1 485 ? 16.457 -0.456 -4.558 1.00 96.12 485 ASN A N 1
ATOM 3478 C CA . ASN A 1 485 ? 15.482 -1.546 -4.460 1.00 96.12 485 ASN A CA 1
ATOM 3479 C C . ASN A 1 485 ? 15.862 -2.655 -5.446 1.00 96.12 485 ASN A C 1
ATOM 3481 O O . ASN A 1 485 ? 16.172 -2.369 -6.605 1.00 96.12 485 ASN A O 1
ATOM 3485 N N . ILE A 1 486 ? 15.815 -3.904 -4.993 1.00 96.38 486 ILE A N 1
ATOM 3486 C CA . ILE A 1 486 ? 16.128 -5.085 -5.803 1.00 96.38 486 ILE A CA 1
ATOM 3487 C C . ILE A 1 486 ? 14.840 -5.885 -5.966 1.00 96.38 486 ILE A C 1
ATOM 3489 O O . ILE A 1 486 ? 14.217 -6.245 -4.969 1.00 96.38 486 ILE A O 1
ATOM 3493 N N . ARG A 1 487 ? 14.438 -6.140 -7.211 1.00 97.31 487 ARG A N 1
ATOM 3494 C CA . ARG A 1 487 ? 13.229 -6.884 -7.560 1.00 97.31 487 ARG A CA 1
ATOM 3495 C C . ARG A 1 487 ? 13.595 -8.018 -8.510 1.00 97.31 487 ARG A C 1
ATOM 3497 O O . ARG A 1 487 ? 13.990 -7.769 -9.645 1.00 97.31 487 ARG A O 1
ATOM 3504 N N . LEU A 1 488 ? 13.474 -9.246 -8.025 1.00 96.19 488 LEU A N 1
ATOM 3505 C CA . LEU A 1 488 ? 13.653 -10.464 -8.805 1.00 96.19 488 LEU A CA 1
ATOM 3506 C C . LEU A 1 488 ? 12.268 -11.033 -9.124 1.00 96.19 488 LEU A C 1
ATOM 3508 O O . LEU A 1 488 ? 11.530 -11.332 -8.191 1.00 96.19 488 LEU A O 1
ATOM 3512 N N . GLU A 1 489 ? 11.905 -11.153 -10.399 1.00 94.75 489 GLU A N 1
ATOM 3513 C CA . GLU A 1 489 ? 10.595 -11.654 -10.840 1.00 94.75 489 GLU A CA 1
ATOM 3514 C C . GLU A 1 489 ? 10.729 -12.855 -11.768 1.00 94.75 489 GLU A C 1
ATOM 3516 O O . GLU A 1 489 ? 10.760 -12.713 -12.984 1.00 94.75 489 GLU A O 1
ATOM 3521 N N . ALA A 1 490 ? 10.781 -14.053 -11.201 1.00 92.44 490 ALA A N 1
ATOM 3522 C CA . ALA A 1 490 ? 10.713 -15.260 -12.006 1.00 92.44 490 ALA A CA 1
ATOM 3523 C C . ALA A 1 490 ? 9.257 -15.544 -12.397 1.00 92.44 490 ALA A C 1
ATOM 3525 O O . ALA A 1 490 ? 8.366 -15.491 -11.546 1.00 92.44 490 ALA A O 1
ATOM 3526 N N . THR A 1 491 ? 8.996 -15.902 -13.658 1.00 91.56 491 THR A N 1
ATOM 3527 C CA . THR A 1 491 ? 7.669 -16.439 -14.017 1.00 91.56 491 THR A CA 1
ATOM 3528 C C . THR A 1 491 ? 7.405 -17.773 -13.328 1.00 91.56 491 THR A C 1
ATOM 3530 O O . THR A 1 491 ? 6.258 -18.102 -13.113 1.00 91.56 491 THR A O 1
ATOM 3533 N N . ASN A 1 492 ? 8.448 -18.511 -12.942 1.00 90.44 492 ASN A N 1
ATOM 3534 C CA . ASN A 1 492 ? 8.342 -19.769 -12.214 1.00 90.44 492 ASN A CA 1
ATOM 3535 C C . ASN A 1 492 ? 9.129 -19.691 -10.888 1.00 90.44 492 ASN A C 1
ATOM 3537 O O . ASN A 1 492 ? 8.742 -18.924 -10.007 1.00 90.44 492 ASN A O 1
ATOM 3541 N N . ASN A 1 493 ? 10.220 -20.446 -10.706 1.00 90.19 493 ASN A N 1
ATOM 3542 C CA . ASN A 1 493 ? 10.873 -20.583 -9.396 1.00 90.19 493 ASN A CA 1
ATOM 3543 C C . ASN A 1 493 ? 11.981 -19.546 -9.143 1.00 90.19 493 ASN A C 1
ATOM 3545 O O . ASN A 1 493 ? 12.715 -19.157 -10.058 1.00 90.19 493 ASN A O 1
ATOM 3549 N N . ILE A 1 494 ? 12.157 -19.180 -7.869 1.00 93.75 494 ILE A N 1
ATOM 3550 C CA . ILE A 1 494 ? 13.362 -18.513 -7.354 1.00 93.75 494 ILE A CA 1
ATOM 3551 C C . ILE A 1 494 ? 14.018 -19.436 -6.322 1.00 93.75 494 ILE A C 1
ATOM 3553 O O . ILE A 1 494 ? 13.398 -19.744 -5.307 1.00 93.75 494 ILE A O 1
ATOM 3557 N N . THR A 1 495 ? 15.274 -19.822 -6.545 1.00 92.44 495 THR A N 1
ATOM 3558 C CA . THR A 1 495 ? 16.029 -20.741 -5.680 1.00 92.44 495 THR A CA 1
ATOM 3559 C C . THR A 1 495 ? 17.325 -20.102 -5.177 1.00 92.44 495 THR A C 1
ATOM 3561 O O . THR A 1 495 ? 18.117 -19.586 -5.966 1.00 92.44 495 THR A O 1
ATOM 3564 N N . ILE A 1 496 ? 17.578 -20.164 -3.869 1.00 93.25 496 ILE A N 1
ATOM 3565 C CA . ILE A 1 496 ? 18.883 -19.889 -3.253 1.00 93.25 496 ILE A CA 1
ATOM 3566 C C . ILE A 1 496 ? 19.547 -21.237 -2.959 1.00 93.25 496 ILE A C 1
ATOM 3568 O O . ILE A 1 496 ? 19.035 -22.002 -2.144 1.00 93.25 496 ILE A O 1
ATOM 3572 N N . GLU A 1 497 ? 20.673 -21.520 -3.622 1.00 91.12 497 GLU A N 1
ATOM 3573 C CA . GLU A 1 497 ? 21.358 -22.815 -3.512 1.00 91.12 497 GLU A CA 1
ATOM 3574 C C . GLU A 1 497 ? 21.929 -23.086 -2.110 1.00 91.12 497 GLU A C 1
ATOM 3576 O O . GLU A 1 497 ? 22.199 -22.182 -1.309 1.00 91.12 497 GLU A O 1
ATOM 3581 N N . ALA A 1 498 ? 22.183 -24.369 -1.844 1.00 90.19 498 ALA A N 1
ATOM 3582 C CA . ALA A 1 498 ? 22.716 -24.838 -0.574 1.00 90.19 498 ALA A CA 1
ATOM 3583 C C . ALA A 1 498 ? 24.049 -24.154 -0.216 1.00 90.19 498 ALA A C 1
ATOM 3585 O O . ALA A 1 498 ? 24.964 -24.038 -1.036 1.00 90.19 498 ALA A O 1
ATOM 3586 N N . GLY A 1 499 ? 24.188 -23.729 1.042 1.00 90.12 499 GLY A N 1
ATOM 3587 C CA . GLY A 1 499 ? 25.411 -23.095 1.549 1.00 90.12 499 GLY A CA 1
ATOM 3588 C C . GLY A 1 499 ? 25.663 -21.657 1.068 1.00 90.12 499 GLY A C 1
ATOM 3589 O O . GLY A 1 499 ? 26.749 -21.116 1.302 1.00 90.12 499 GLY A O 1
ATOM 3590 N N . VAL A 1 500 ? 24.714 -21.021 0.370 1.00 93.00 500 VAL A N 1
ATOM 3591 C CA . VAL A 1 500 ? 24.847 -19.624 -0.071 1.00 93.00 500 VAL A CA 1
ATOM 3592 C C . VAL A 1 500 ? 24.669 -18.667 1.103 1.00 93.00 500 VAL A C 1
ATOM 3594 O O . VAL A 1 500 ? 23.634 -18.666 1.756 1.00 93.00 500 VAL A O 1
ATOM 3597 N N . MET A 1 501 ? 25.657 -17.797 1.329 1.00 92.94 501 MET A N 1
ATOM 3598 C CA . MET A 1 501 ? 25.609 -16.740 2.346 1.00 92.94 501 MET A CA 1
ATOM 3599 C C . MET A 1 501 ? 25.318 -15.396 1.671 1.00 92.94 501 MET A C 1
ATOM 3601 O O . MET A 1 501 ? 26.232 -14.648 1.319 1.00 92.94 501 MET A O 1
ATOM 3605 N N . LEU A 1 502 ? 24.041 -15.094 1.461 1.00 94.50 502 LEU A N 1
ATOM 3606 C CA . LEU A 1 502 ? 23.564 -13.905 0.767 1.00 94.50 502 LEU A CA 1
ATOM 3607 C C . LEU A 1 502 ? 23.420 -12.719 1.735 1.00 94.50 502 LEU A C 1
ATOM 3609 O O . LEU A 1 502 ? 22.366 -12.533 2.332 1.00 94.50 502 LEU A O 1
ATOM 3613 N N . THR A 1 503 ? 24.480 -11.920 1.905 1.00 94.62 503 THR A N 1
ATOM 3614 C CA . THR A 1 503 ? 24.490 -10.748 2.810 1.00 94.62 503 THR A CA 1
ATOM 3615 C C . THR A 1 503 ? 24.469 -9.434 2.040 1.00 94.62 503 THR A C 1
ATOM 3617 O O . THR A 1 503 ? 25.488 -9.009 1.507 1.00 94.62 503 THR A O 1
ATOM 3620 N N . PHE A 1 504 ? 23.309 -8.786 1.972 1.00 94.12 504 PHE A N 1
ATOM 3621 C CA . PHE A 1 504 ? 23.144 -7.519 1.263 1.00 94.12 504 PHE A CA 1
ATOM 3622 C C . PHE A 1 504 ? 23.769 -6.345 2.016 1.00 94.12 504 PHE A C 1
ATOM 3624 O O . PHE A 1 504 ? 23.703 -6.278 3.243 1.00 94.12 504 PHE A O 1
ATOM 3631 N N . ASP A 1 505 ? 24.278 -5.362 1.275 1.00 90.56 505 ASP A N 1
ATOM 3632 C CA . ASP A 1 505 ? 24.592 -4.051 1.843 1.00 90.56 505 ASP A CA 1
ATOM 3633 C C . ASP A 1 505 ? 23.300 -3.308 2.257 1.00 90.56 505 ASP A C 1
ATOM 3635 O O . ASP A 1 505 ? 22.259 -3.473 1.598 1.00 90.56 505 ASP A O 1
ATOM 3639 N N . PRO A 1 506 ? 23.338 -2.451 3.303 1.00 88.06 506 PRO A N 1
ATOM 3640 C CA . PRO A 1 506 ? 22.211 -1.594 3.672 1.00 88.06 506 PRO A CA 1
ATOM 3641 C C . PRO A 1 506 ? 21.707 -0.762 2.485 1.00 88.06 506 PRO A C 1
ATOM 3643 O O . PRO A 1 506 ? 22.494 -0.202 1.718 1.00 88.06 506 PRO A O 1
ATOM 3646 N N . GLY A 1 507 ? 20.388 -0.648 2.324 1.00 87.12 507 GLY A N 1
ATOM 3647 C CA . GLY A 1 507 ? 19.811 -0.018 1.138 1.00 87.12 507 GLY A CA 1
ATOM 3648 C C . GLY A 1 507 ? 18.285 -0.009 1.123 1.00 87.12 507 GLY A C 1
ATOM 3649 O O . GLY A 1 507 ? 17.653 0.069 2.169 1.00 87.12 507 GLY A O 1
ATOM 3650 N N . GLY A 1 508 ? 17.699 -0.057 -0.079 1.00 90.44 508 GLY A N 1
ATOM 3651 C CA . GLY A 1 508 ? 16.244 -0.073 -0.275 1.00 90.44 508 GLY A CA 1
ATOM 3652 C C . GLY A 1 508 ? 15.592 -1.408 0.103 1.00 90.44 508 GLY A C 1
ATOM 3653 O O . GLY A 1 508 ? 16.127 -2.189 0.873 1.00 90.44 508 GLY A O 1
ATOM 3654 N N . SER A 1 509 ? 14.444 -1.725 -0.479 1.00 94.75 509 SER A N 1
ATOM 3655 C CA . SER A 1 509 ? 13.755 -3.012 -0.278 1.00 94.75 509 SER A CA 1
ATOM 3656 C C . SER A 1 509 ? 14.361 -4.152 -1.109 1.00 94.75 509 SER A C 1
ATOM 3658 O O . SER A 1 509 ? 15.078 -3.909 -2.088 1.00 94.75 509 SER A O 1
ATOM 3660 N N . ILE A 1 510 ? 14.091 -5.394 -0.707 1.00 96.81 510 ILE A N 1
ATOM 3661 C CA . ILE A 1 510 ? 14.369 -6.609 -1.484 1.00 96.81 510 ILE A CA 1
ATOM 3662 C C . ILE A 1 510 ? 13.038 -7.310 -1.732 1.00 96.81 510 ILE A C 1
ATOM 3664 O O . ILE A 1 510 ? 12.276 -7.551 -0.796 1.00 96.81 510 ILE A O 1
ATOM 3668 N N . MET A 1 511 ? 12.758 -7.640 -2.988 1.00 97.38 511 MET A N 1
ATOM 3669 C CA . MET A 1 511 ? 11.545 -8.343 -3.370 1.00 97.38 511 MET A CA 1
ATOM 3670 C C . MET A 1 511 ? 11.863 -9.529 -4.273 1.00 97.38 511 MET A C 1
ATOM 3672 O O . MET A 1 511 ? 12.464 -9.361 -5.334 1.00 97.38 511 MET A O 1
ATOM 3676 N N . PHE A 1 512 ? 11.417 -10.706 -3.852 1.00 97.31 512 PHE A N 1
ATOM 3677 C CA . PHE A 1 512 ? 11.399 -11.925 -4.647 1.00 97.31 512 PHE A CA 1
ATOM 3678 C C . PHE A 1 512 ? 9.954 -12.205 -5.057 1.00 97.31 512 PHE A C 1
ATOM 3680 O O . PHE A 1 512 ? 9.065 -12.274 -4.210 1.00 97.31 512 PHE A O 1
ATOM 3687 N N . VAL A 1 513 ? 9.715 -12.332 -6.355 1.00 96.69 513 VAL A N 1
ATOM 3688 C CA . VAL A 1 513 ? 8.424 -12.686 -6.942 1.00 96.69 513 VAL A CA 1
ATOM 3689 C C . VAL A 1 513 ? 8.636 -13.950 -7.762 1.00 96.69 513 VAL A C 1
ATOM 3691 O O . VAL A 1 513 ? 9.111 -13.883 -8.890 1.00 96.69 513 VAL A O 1
ATOM 3694 N N . ALA A 1 514 ? 8.347 -15.099 -7.166 1.00 93.00 514 ALA A N 1
ATOM 3695 C CA . ALA A 1 514 ? 8.119 -16.338 -7.893 1.00 93.00 514 ALA A CA 1
ATOM 3696 C C . ALA A 1 514 ? 6.656 -16.366 -8.379 1.00 93.00 514 ALA A C 1
ATOM 3698 O O . ALA A 1 514 ? 5.800 -15.706 -7.777 1.00 93.00 514 ALA A O 1
ATOM 3699 N N . ASP A 1 515 ? 6.367 -17.099 -9.457 1.00 91.75 515 ASP A N 1
ATOM 3700 C CA . ASP A 1 515 ? 5.038 -17.123 -10.102 1.00 91.75 515 ASP A CA 1
ATOM 3701 C C . ASP A 1 515 ? 4.570 -15.712 -10.540 1.00 91.75 515 ASP A C 1
ATOM 3703 O O . ASP A 1 515 ? 3.480 -15.226 -10.211 1.00 91.75 515 ASP A O 1
ATOM 3707 N N . ALA A 1 516 ? 5.444 -14.978 -11.240 1.00 92.62 516 ALA A N 1
ATOM 3708 C CA . ALA A 1 516 ? 5.151 -13.618 -11.699 1.00 92.62 516 ALA A CA 1
ATOM 3709 C C . ALA A 1 516 ? 4.046 -13.552 -12.777 1.00 92.62 516 ALA A C 1
ATOM 3711 O O . ALA A 1 516 ? 3.419 -12.499 -12.947 1.00 92.62 516 ALA A O 1
ATOM 3712 N N . ASP A 1 517 ? 3.790 -14.644 -13.504 1.00 91.56 517 ASP A N 1
ATOM 3713 C CA . ASP A 1 517 ? 2.700 -14.756 -14.481 1.00 91.56 517 ASP A CA 1
ATOM 3714 C C . ASP A 1 517 ? 1.369 -15.237 -13.870 1.00 91.56 517 ASP A C 1
ATOM 3716 O O . ASP A 1 517 ? 0.325 -15.088 -14.516 1.00 91.56 517 ASP A O 1
ATOM 3720 N N . ARG A 1 518 ? 1.382 -15.639 -12.589 1.00 89.19 518 ARG A N 1
ATOM 3721 C CA . ARG A 1 518 ? 0.213 -15.970 -11.760 1.00 89.19 518 ARG A CA 1
ATOM 3722 C C . ARG A 1 518 ? -0.550 -17.186 -12.269 1.00 89.19 518 ARG A C 1
ATOM 3724 O O . ARG A 1 518 ? -1.784 -17.217 -12.182 1.00 89.19 518 ARG A O 1
ATOM 3731 N N . ASP A 1 519 ? 0.159 -18.167 -12.809 1.00 86.62 519 ASP A N 1
ATOM 3732 C CA . ASP A 1 519 ? -0.412 -19.450 -13.209 1.00 86.62 519 ASP A CA 1
ATOM 3733 C C . ASP A 1 519 ? -0.474 -20.462 -12.046 1.00 86.62 519 ASP A C 1
ATOM 3735 O O . ASP A 1 519 ? -0.989 -21.570 -12.226 1.00 86.62 519 ASP A O 1
ATOM 3739 N N . ALA A 1 520 ? -0.053 -20.033 -10.843 1.00 81.94 520 ALA A N 1
ATOM 3740 C CA . ALA A 1 520 ? 0.065 -20.824 -9.619 1.00 81.94 520 ALA A CA 1
ATOM 3741 C C . ALA A 1 520 ? 1.207 -21.848 -9.634 1.00 81.94 520 ALA A C 1
ATOM 3743 O O . ALA A 1 520 ? 1.195 -22.799 -8.843 1.00 81.94 520 ALA A O 1
ATOM 3744 N N . VAL A 1 521 ? 2.197 -21.646 -10.502 1.00 83.50 521 VAL A N 1
ATOM 3745 C CA . VAL A 1 521 ? 3.409 -22.448 -10.611 1.00 83.50 521 VAL A CA 1
ATOM 3746 C C . VAL A 1 521 ? 4.617 -21.533 -10.412 1.00 83.50 521 VAL A C 1
ATOM 3748 O O . VAL A 1 521 ? 4.943 -20.693 -11.238 1.00 83.50 521 VAL A O 1
ATOM 3751 N N . GLY A 1 522 ? 5.300 -21.693 -9.280 1.00 88.12 522 GLY A N 1
ATOM 3752 C CA . GLY A 1 522 ? 6.503 -20.920 -8.980 1.00 88.12 522 GLY A CA 1
ATOM 3753 C C . GLY A 1 522 ? 6.711 -20.730 -7.487 1.00 88.12 522 GLY A C 1
ATOM 3754 O O . GLY A 1 522 ? 6.030 -19.937 -6.836 1.00 88.12 522 GLY A O 1
ATOM 3755 N N . ASN A 1 523 ? 7.669 -21.463 -6.935 1.00 89.06 523 ASN A N 1
ATOM 3756 C CA . ASN A 1 523 ? 8.008 -21.436 -5.520 1.00 89.06 523 ASN A CA 1
ATOM 3757 C C . ASN A 1 523 ? 9.239 -20.567 -5.259 1.00 89.06 523 ASN A C 1
ATOM 3759 O O . ASN A 1 523 ? 10.135 -20.449 -6.100 1.00 89.06 523 ASN A O 1
ATOM 3763 N N . PHE A 1 524 ? 9.299 -20.004 -4.055 1.00 93.12 524 PHE A N 1
ATOM 3764 C CA . PHE A 1 524 ? 10.542 -19.501 -3.484 1.00 93.12 524 PHE A CA 1
ATOM 3765 C C . PHE A 1 524 ? 11.176 -20.604 -2.633 1.00 93.12 524 PHE A C 1
ATOM 3767 O O . PHE A 1 524 ? 10.531 -21.104 -1.712 1.00 93.12 524 PHE A O 1
ATOM 3774 N N . VAL A 1 525 ? 12.419 -20.974 -2.937 1.00 91.06 525 VAL A N 1
ATOM 3775 C CA . VAL A 1 525 ? 13.136 -22.080 -2.290 1.00 91.06 525 VAL A CA 1
ATOM 3776 C C . VAL A 1 525 ? 14.477 -21.591 -1.744 1.00 91.06 525 VAL A C 1
ATOM 3778 O O . VAL A 1 525 ? 15.271 -20.990 -2.466 1.00 91.06 525 VAL A O 1
ATOM 3781 N N . MET A 1 526 ? 14.744 -21.864 -0.472 1.00 92.19 526 MET A N 1
ATOM 3782 C CA . MET A 1 526 ? 16.063 -21.756 0.151 1.00 92.19 526 MET A CA 1
ATOM 3783 C C . MET A 1 526 ? 16.537 -23.151 0.542 1.00 92.19 526 MET A C 1
ATOM 3785 O O . MET A 1 526 ? 15.927 -23.781 1.402 1.00 92.19 526 MET A O 1
ATOM 3789 N N . ASP A 1 527 ? 17.619 -23.616 -0.078 1.00 86.88 527 ASP A N 1
ATOM 3790 C CA . ASP A 1 527 ? 18.205 -24.928 0.202 1.00 86.88 527 ASP A CA 1
ATOM 3791 C C . ASP A 1 527 ? 19.032 -24.934 1.508 1.00 86.88 527 ASP A C 1
ATOM 3793 O O . ASP A 1 527 ? 19.414 -23.887 2.048 1.00 86.88 527 ASP A O 1
ATOM 3797 N N . ALA A 1 528 ? 19.395 -26.142 1.957 1.00 88.06 528 ALA A N 1
ATOM 3798 C CA . ALA A 1 528 ? 20.139 -26.419 3.190 1.00 88.06 528 ALA A CA 1
ATOM 3799 C C . ALA A 1 528 ? 21.360 -25.521 3.427 1.00 88.06 528 ALA A C 1
ATOM 3801 O O . ALA A 1 528 ? 22.226 -25.363 2.561 1.00 88.06 528 ALA A O 1
ATOM 3802 N N . ASN A 1 529 ? 21.500 -25.032 4.663 1.00 88.38 529 ASN A N 1
ATOM 3803 C CA . ASN A 1 529 ? 22.621 -24.211 5.130 1.00 88.38 529 ASN A CA 1
ATOM 3804 C C . ASN A 1 529 ? 22.787 -22.876 4.376 1.00 88.38 529 ASN A C 1
ATOM 3806 O O . ASN A 1 529 ? 23.880 -22.304 4.375 1.00 88.38 529 ASN A O 1
ATOM 3810 N N . SER A 1 530 ? 21.748 -22.385 3.696 1.00 92.56 530 SER A N 1
ATOM 3811 C CA . SER A 1 530 ? 21.756 -21.048 3.096 1.00 92.56 530 SER A CA 1
ATOM 3812 C C . SER A 1 530 ? 21.416 -19.968 4.132 1.00 92.56 530 SER A C 1
ATOM 3814 O O . SER A 1 530 ? 20.753 -20.208 5.137 1.00 92.56 530 SER A O 1
ATOM 3816 N N . THR A 1 531 ? 21.883 -18.741 3.923 1.00 93.75 531 THR A N 1
ATOM 3817 C CA . THR A 1 531 ? 21.521 -17.584 4.750 1.00 93.75 531 THR A CA 1
ATOM 3818 C C . THR A 1 531 ? 21.196 -16.394 3.864 1.00 93.75 531 THR A C 1
ATOM 3820 O O . THR A 1 531 ? 21.986 -16.039 2.996 1.00 93.75 531 THR A O 1
ATOM 3823 N N . LEU A 1 532 ? 20.072 -15.733 4.122 1.00 96.00 532 LEU A N 1
ATOM 3824 C CA . LEU A 1 532 ? 19.682 -14.458 3.528 1.00 96.00 532 LEU A CA 1
ATOM 3825 C C . LEU A 1 532 ? 19.736 -13.374 4.606 1.00 96.00 532 LEU A C 1
ATOM 3827 O O . LEU A 1 532 ? 18.830 -13.265 5.420 1.00 96.00 532 LEU A O 1
ATOM 3831 N N . ASN A 1 533 ? 20.785 -12.557 4.614 1.00 95.56 533 ASN A N 1
ATOM 3832 C CA . ASN A 1 533 ? 20.905 -11.403 5.497 1.00 95.56 533 ASN A CA 1
ATOM 3833 C C . ASN A 1 533 ? 20.607 -10.114 4.721 1.00 95.56 533 ASN A C 1
ATOM 3835 O O . ASN A 1 533 ? 21.341 -9.742 3.804 1.00 95.56 533 ASN A O 1
ATOM 3839 N N . THR A 1 534 ? 19.528 -9.426 5.083 1.00 94.69 534 THR A N 1
ATOM 3840 C CA . THR A 1 534 ? 19.084 -8.204 4.400 1.00 94.69 534 THR A CA 1
ATOM 3841 C C . THR A 1 534 ? 19.723 -6.935 4.965 1.00 94.69 534 THR A C 1
ATOM 3843 O O . THR A 1 534 ? 19.514 -5.856 4.413 1.00 94.69 534 THR A O 1
ATOM 3846 N N . SER A 1 535 ? 20.484 -7.030 6.061 1.00 92.19 535 SER A N 1
ATOM 3847 C CA . SER A 1 535 ? 21.119 -5.895 6.744 1.00 92.19 535 SER A CA 1
ATOM 3848 C C . SER A 1 535 ? 20.141 -4.769 7.116 1.00 92.19 535 SER A C 1
ATOM 3850 O O . SER A 1 535 ? 20.444 -3.586 6.946 1.00 92.19 535 SER A O 1
ATOM 3852 N N . GLY A 1 536 ? 18.953 -5.124 7.622 1.00 91.06 536 GLY A N 1
ATOM 3853 C CA . GLY A 1 536 ? 17.923 -4.166 8.048 1.00 91.06 536 GLY A CA 1
ATOM 3854 C C . GLY A 1 536 ? 16.946 -3.742 6.947 1.00 91.06 536 GLY A C 1
ATOM 3855 O O . GLY A 1 536 ? 16.055 -2.937 7.207 1.00 91.06 536 GLY A O 1
ATOM 3856 N N . ARG A 1 537 ? 17.099 -4.257 5.721 1.00 92.62 537 ARG A N 1
ATOM 3857 C CA . ARG A 1 537 ? 16.192 -3.982 4.598 1.00 92.62 537 ARG A CA 1
ATOM 3858 C C . ARG A 1 537 ? 14.918 -4.813 4.729 1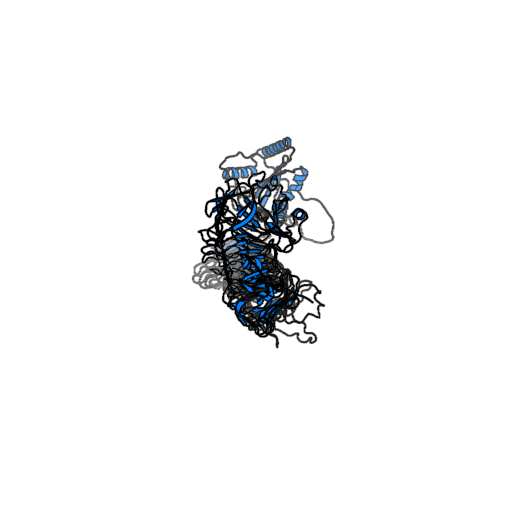.00 92.62 537 ARG A C 1
ATOM 3860 O O . ARG A 1 537 ? 14.991 -5.999 5.051 1.00 92.62 537 ARG A O 1
ATOM 3867 N N . SER A 1 538 ? 13.767 -4.228 4.402 1.00 93.94 538 SER A N 1
ATOM 3868 C CA . SER A 1 538 ? 12.520 -4.994 4.305 1.00 93.94 538 SER A CA 1
ATOM 3869 C C . SER A 1 538 ? 12.584 -6.007 3.161 1.00 93.94 538 SER A C 1
ATOM 3871 O O . SER A 1 538 ? 13.043 -5.687 2.057 1.00 93.94 538 SER A O 1
ATOM 3873 N N . LEU A 1 539 ? 12.079 -7.208 3.427 1.00 96.25 539 LEU A N 1
ATOM 3874 C CA . LEU A 1 539 ? 12.012 -8.332 2.504 1.00 96.25 539 LEU A CA 1
ATOM 3875 C C . LEU A 1 539 ? 10.556 -8.636 2.159 1.00 96.25 539 LEU A C 1
ATOM 3877 O O . LEU A 1 539 ? 9.711 -8.753 3.040 1.00 96.25 539 LEU A O 1
ATOM 3881 N N . THR A 1 540 ? 10.250 -8.804 0.878 1.00 96.19 540 THR A N 1
ATOM 3882 C CA . THR A 1 540 ? 8.953 -9.324 0.430 1.00 96.19 540 THR A CA 1
ATOM 3883 C C . THR A 1 540 ? 9.166 -10.538 -0.459 1.00 96.19 540 THR A C 1
ATOM 3885 O O . THR A 1 540 ? 9.876 -10.452 -1.456 1.00 96.19 540 THR A O 1
ATOM 3888 N N . ILE A 1 541 ? 8.530 -11.653 -0.114 1.00 95.50 541 ILE A N 1
ATOM 3889 C CA . ILE A 1 541 ? 8.489 -12.871 -0.918 1.00 95.50 541 ILE A CA 1
ATOM 3890 C C . ILE A 1 541 ? 7.045 -13.076 -1.368 1.00 95.50 541 ILE A C 1
ATOM 3892 O O . ILE A 1 541 ? 6.129 -13.185 -0.554 1.00 95.50 541 ILE A O 1
ATOM 3896 N N . THR A 1 542 ? 6.853 -13.085 -2.680 1.00 94.19 542 THR A N 1
ATOM 3897 C CA . THR A 1 542 ? 5.593 -13.399 -3.353 1.00 94.19 542 THR A CA 1
ATOM 3898 C C . THR A 1 542 ? 5.801 -14.683 -4.138 1.00 94.19 542 THR A C 1
ATOM 3900 O O . THR A 1 542 ? 6.732 -14.729 -4.931 1.00 94.19 542 THR A O 1
ATOM 3903 N N . ALA A 1 543 ? 5.007 -15.722 -3.898 1.00 91.50 543 ALA A N 1
ATOM 3904 C CA . ALA A 1 543 ? 5.189 -17.022 -4.551 1.00 91.50 543 ALA A CA 1
ATOM 3905 C C . ALA A 1 543 ? 3.897 -17.848 -4.538 1.00 91.50 543 ALA A C 1
ATOM 3907 O O . ALA A 1 543 ? 2.973 -17.538 -3.781 1.00 91.50 543 ALA A O 1
ATOM 3908 N N . ALA A 1 544 ? 3.850 -18.929 -5.317 1.00 86.44 544 ALA A N 1
ATOM 3909 C CA . ALA A 1 544 ? 2.841 -19.973 -5.155 1.00 86.44 544 ALA A CA 1
ATOM 3910 C C . ALA A 1 544 ? 3.052 -20.761 -3.846 1.00 86.44 544 ALA A C 1
ATOM 3912 O O . ALA A 1 544 ? 2.082 -21.180 -3.227 1.00 86.44 544 ALA A O 1
ATOM 3913 N N . GLY A 1 545 ? 4.298 -20.892 -3.379 1.00 85.62 545 GLY A N 1
ATOM 3914 C CA . GLY A 1 545 ? 4.672 -21.475 -2.088 1.00 85.62 545 GLY A CA 1
ATOM 3915 C C . GLY A 1 545 ? 6.076 -21.045 -1.654 1.00 85.62 545 GLY A C 1
ATOM 3916 O O . GLY A 1 545 ? 6.872 -20.587 -2.478 1.00 85.62 545 GLY A O 1
ATOM 3917 N N . VAL A 1 546 ? 6.376 -21.169 -0.360 1.00 87.44 546 VAL A N 1
ATOM 3918 C CA . VAL A 1 546 ? 7.690 -20.852 0.223 1.00 87.44 546 VAL A CA 1
ATOM 3919 C C . VAL A 1 546 ? 8.255 -22.114 0.867 1.00 87.44 546 VAL A C 1
ATOM 3921 O O . VAL A 1 546 ? 7.521 -22.835 1.529 1.00 87.44 546 VAL A O 1
ATOM 3924 N N . GLN A 1 547 ? 9.539 -22.393 0.642 1.00 87.69 547 GLN A N 1
ATOM 3925 C CA . GLN A 1 547 ? 10.276 -23.491 1.270 1.00 87.69 547 GLN A CA 1
ATOM 3926 C C . GLN A 1 547 ? 11.642 -22.982 1.741 1.00 87.69 547 GLN A C 1
ATOM 3928 O O . GLN A 1 547 ? 12.362 -22.334 0.982 1.00 87.69 547 GLN A O 1
ATOM 3933 N N . ILE A 1 548 ? 11.993 -23.251 2.998 1.00 86.81 548 ILE A N 1
ATOM 3934 C CA . ILE A 1 548 ? 13.260 -22.866 3.637 1.00 86.81 548 ILE A CA 1
ATOM 3935 C C . ILE A 1 548 ? 13.802 -24.108 4.344 1.00 86.81 548 ILE A C 1
ATOM 3937 O O . ILE A 1 548 ? 13.558 -24.328 5.532 1.00 86.81 548 ILE A O 1
ATOM 3941 N N . ASP A 1 549 ? 14.520 -24.931 3.590 1.00 82.19 549 ASP A N 1
ATOM 3942 C CA . ASP A 1 549 ? 15.105 -26.180 4.060 1.00 82.19 549 ASP A CA 1
ATOM 3943 C C . ASP A 1 549 ? 16.391 -25.859 4.829 1.00 82.19 549 ASP A C 1
ATOM 3945 O O . ASP A 1 549 ? 17.411 -25.613 4.207 1.00 82.19 549 ASP A O 1
ATOM 3949 N N . ASP A 1 550 ? 16.369 -25.825 6.169 1.00 80.50 550 ASP A N 1
ATOM 3950 C CA . ASP A 1 550 ? 17.562 -25.595 7.027 1.00 80.50 550 ASP A CA 1
ATOM 3951 C C . ASP A 1 550 ? 18.383 -24.329 6.662 1.00 80.50 550 ASP A C 1
ATOM 3953 O O . ASP A 1 550 ? 19.600 -24.260 6.855 1.00 80.50 550 ASP A O 1
ATOM 3957 N N . GLY A 1 551 ? 17.725 -23.337 6.056 1.00 85.12 551 GLY A N 1
ATOM 3958 C CA . GLY A 1 551 ? 18.276 -22.013 5.764 1.00 85.12 551 GLY A CA 1
ATOM 3959 C C . GLY A 1 551 ? 17.849 -20.982 6.809 1.00 85.12 551 GLY A C 1
ATOM 3960 O O . GLY A 1 551 ? 16.953 -21.240 7.598 1.00 85.12 551 GLY A O 1
ATOM 3961 N N . THR A 1 552 ? 18.450 -19.792 6.826 1.00 90.75 552 THR A N 1
ATOM 3962 C CA . THR A 1 552 ? 18.078 -18.710 7.764 1.00 90.75 552 THR A CA 1
ATOM 3963 C C . THR A 1 552 ? 17.894 -17.379 7.041 1.00 90.75 552 THR A C 1
ATOM 3965 O O . THR A 1 552 ? 18.741 -16.977 6.247 1.00 90.75 552 THR A O 1
ATOM 3968 N N . ILE A 1 553 ? 16.826 -16.644 7.339 1.00 94.31 553 ILE A N 1
ATOM 3969 C CA . ILE A 1 553 ? 16.613 -15.266 6.887 1.00 94.31 553 ILE A CA 1
ATOM 3970 C C . ILE A 1 553 ? 16.856 -14.328 8.070 1.00 94.31 553 ILE A C 1
ATOM 3972 O O . ILE A 1 553 ? 16.105 -14.354 9.034 1.00 94.31 553 ILE A O 1
ATOM 3976 N N . ASN A 1 554 ? 17.870 -13.469 7.988 1.00 94.00 554 ASN A N 1
ATOM 3977 C CA . ASN A 1 554 ? 18.120 -12.403 8.953 1.00 94.00 554 ASN A CA 1
ATOM 3978 C C . ASN A 1 554 ? 17.719 -11.048 8.359 1.00 94.00 554 ASN A C 1
ATOM 3980 O O . ASN A 1 554 ? 18.391 -10.531 7.464 1.00 94.00 554 ASN A O 1
ATOM 3984 N N . ALA A 1 555 ? 16.630 -10.464 8.856 1.00 92.75 555 ALA A N 1
ATOM 3985 C CA . ALA A 1 555 ? 16.163 -9.159 8.398 1.00 92.75 555 ALA A CA 1
ATOM 3986 C C . ALA A 1 555 ? 16.595 -7.995 9.306 1.00 92.75 555 ALA A C 1
ATOM 3988 O O . ALA A 1 555 ? 16.390 -6.828 8.961 1.00 92.75 555 ALA A O 1
ATOM 3989 N N . GLY A 1 556 ? 17.199 -8.275 10.466 1.00 91.12 556 GLY A N 1
ATOM 3990 C CA . GLY A 1 556 ? 17.483 -7.263 11.480 1.00 91.12 556 GLY A CA 1
ATOM 3991 C C . GLY A 1 556 ? 16.214 -6.488 11.844 1.00 91.12 556 GLY A C 1
ATOM 3992 O O . GLY A 1 556 ? 15.197 -7.083 12.165 1.00 91.12 556 GLY A O 1
ATOM 3993 N N . ILE A 1 557 ? 16.238 -5.157 11.763 1.00 90.06 557 ILE A N 1
ATOM 3994 C CA . ILE A 1 557 ? 15.053 -4.314 12.024 1.00 90.06 557 ILE A CA 1
ATOM 3995 C C . ILE A 1 557 ? 14.039 -4.261 10.865 1.00 90.06 557 ILE A C 1
ATOM 3997 O O . ILE A 1 557 ? 13.012 -3.600 10.998 1.00 90.06 557 ILE A O 1
ATOM 4001 N N . GLY A 1 558 ? 14.341 -4.881 9.721 1.00 92.06 558 GLY A N 1
ATOM 4002 C CA . GLY A 1 558 ? 13.484 -4.868 8.539 1.00 92.06 558 GLY A CA 1
ATOM 4003 C C . GLY A 1 558 ? 12.301 -5.828 8.663 1.00 92.06 558 GLY A C 1
ATOM 4004 O O . GLY A 1 558 ? 12.431 -6.932 9.195 1.00 92.06 558 GLY A O 1
ATOM 4005 N N . ASP A 1 559 ? 11.151 -5.419 8.127 1.00 93.31 559 ASP A N 1
ATOM 4006 C CA . ASP A 1 559 ? 9.964 -6.275 8.041 1.00 93.31 559 ASP A CA 1
ATOM 4007 C C . ASP A 1 559 ? 10.143 -7.383 6.993 1.00 93.31 559 ASP A C 1
ATOM 4009 O O . ASP A 1 559 ? 10.731 -7.162 5.930 1.00 93.31 559 ASP A O 1
ATOM 4013 N N . VAL A 1 560 ? 9.568 -8.555 7.258 1.00 95.12 560 VAL A N 1
ATOM 4014 C CA . VAL A 1 560 ? 9.498 -9.682 6.319 1.00 95.12 560 VAL A CA 1
ATOM 4015 C C . VAL A 1 560 ? 8.039 -9.903 5.944 1.00 95.12 560 VAL A C 1
ATOM 4017 O O . VAL A 1 560 ? 7.198 -10.101 6.808 1.00 95.12 560 VAL A O 1
ATOM 4020 N N . THR A 1 561 ? 7.707 -9.874 4.658 1.00 94.12 561 THR A N 1
ATOM 4021 C CA . THR A 1 561 ? 6.358 -10.177 4.158 1.00 94.12 561 THR A CA 1
ATOM 4022 C C . THR A 1 561 ? 6.393 -11.423 3.292 1.00 94.12 561 THR A C 1
ATOM 4024 O O . THR A 1 561 ? 7.121 -11.460 2.303 1.00 94.12 561 THR A O 1
ATOM 4027 N N . LEU A 1 562 ? 5.574 -12.412 3.631 1.00 92.56 562 LEU A N 1
ATOM 4028 C CA . LEU A 1 562 ? 5.377 -13.650 2.885 1.00 92.56 562 LEU A CA 1
ATOM 4029 C C . LEU A 1 562 ? 3.935 -13.672 2.368 1.00 92.56 562 LEU A C 1
ATOM 4031 O O . LEU A 1 562 ? 2.989 -13.670 3.160 1.00 92.56 562 LEU A O 1
ATOM 4035 N N . GLN A 1 563 ? 3.744 -13.653 1.050 1.00 90.75 563 GLN A N 1
ATOM 4036 C CA . GLN A 1 563 ? 2.411 -13.543 0.456 1.00 90.75 563 GLN A CA 1
ATOM 4037 C C . GLN A 1 563 ? 2.227 -14.437 -0.780 1.00 90.75 563 GLN A C 1
ATOM 4039 O O . GLN A 1 563 ? 3.185 -14.685 -1.514 1.00 90.75 563 GLN A O 1
ATOM 4044 N N . PRO A 1 564 ? 0.992 -14.883 -1.060 1.00 88.31 564 PRO A N 1
ATOM 4045 C CA . PRO A 1 564 ? 0.689 -15.599 -2.292 1.00 88.31 564 PRO A CA 1
ATOM 4046 C C . PRO A 1 564 ? 0.837 -14.700 -3.530 1.00 88.31 564 PRO A C 1
ATOM 4048 O O . PRO A 1 564 ? 0.486 -13.517 -3.500 1.00 88.31 564 PRO A O 1
ATOM 4051 N N . SER A 1 565 ? 1.301 -15.278 -4.639 1.00 87.88 565 SER A N 1
ATOM 4052 C CA . SER A 1 565 ? 1.333 -14.676 -5.990 1.00 87.88 565 SER A CA 1
ATOM 4053 C C . SER A 1 565 ? -0.059 -14.396 -6.565 1.00 87.88 565 SER A C 1
ATOM 4055 O O . SER A 1 565 ? -0.274 -13.445 -7.327 1.00 87.88 565 SER A O 1
ATOM 4057 N N . THR A 1 566 ? -1.027 -15.210 -6.157 1.00 82.44 566 THR A N 1
ATOM 4058 C CA . THR A 1 566 ? -2.411 -15.213 -6.618 1.00 82.44 566 THR A CA 1
ATOM 4059 C C . THR A 1 566 ? -3.339 -14.651 -5.536 1.00 82.44 566 THR A C 1
ATOM 4061 O O . THR A 1 566 ? -3.280 -15.015 -4.362 1.00 82.44 566 THR A O 1
ATOM 4064 N N . LEU A 1 567 ? -4.211 -13.714 -5.924 1.00 74.25 567 LEU A N 1
ATOM 4065 C CA . LEU A 1 567 ? -5.212 -13.148 -5.015 1.00 74.25 567 LEU A CA 1
ATOM 4066 C C . LEU A 1 567 ? -6.217 -14.227 -4.594 1.00 74.25 567 LEU A C 1
ATOM 4068 O O . LEU A 1 567 ? -6.614 -15.055 -5.409 1.00 74.25 567 LEU A O 1
ATOM 4072 N N . ASN A 1 568 ? -6.692 -14.152 -3.350 1.00 71.00 568 ASN A N 1
ATOM 4073 C CA . ASN A 1 568 ? -7.666 -15.082 -2.758 1.00 71.00 568 ASN A CA 1
ATOM 4074 C C . ASN A 1 568 ? -7.177 -16.529 -2.587 1.00 71.00 568 ASN A C 1
ATOM 4076 O O . ASN A 1 568 ? -7.983 -17.405 -2.270 1.00 71.00 568 ASN A O 1
ATOM 4080 N N . SER A 1 569 ? -5.884 -16.782 -2.760 1.00 74.25 569 SER A N 1
ATOM 4081 C CA . SER A 1 569 ? -5.304 -18.095 -2.494 1.00 74.25 569 SER A CA 1
ATOM 4082 C C . SER A 1 569 ? -5.401 -18.439 -1.018 1.00 74.25 569 SER A C 1
ATOM 4084 O O . SER A 1 569 ? -5.269 -17.573 -0.148 1.00 74.25 569 SER A O 1
ATOM 4086 N N . SER A 1 570 ? -5.675 -19.711 -0.742 1.00 75.00 570 SER A N 1
ATOM 4087 C CA . SER A 1 570 ? -5.693 -20.193 0.634 1.00 75.00 570 SER A CA 1
ATOM 4088 C C . SER A 1 570 ? -4.255 -20.361 1.113 1.00 75.00 570 SER A C 1
ATOM 4090 O O . SER A 1 570 ? -3.423 -20.918 0.401 1.00 75.00 570 SER A O 1
ATOM 4092 N N . ILE A 1 571 ? -3.962 -19.857 2.305 1.00 79.19 571 ILE A N 1
ATOM 4093 C CA . ILE A 1 571 ? -2.649 -19.921 2.941 1.00 79.19 571 ILE A CA 1
ATOM 4094 C C . ILE A 1 571 ? -2.715 -20.995 4.022 1.00 79.19 571 ILE A C 1
ATOM 4096 O O . ILE A 1 571 ? -3.533 -20.913 4.936 1.00 79.19 571 ILE A O 1
ATOM 4100 N N . SER A 1 572 ? -1.860 -22.005 3.925 1.00 78.94 572 SER A N 1
ATOM 4101 C CA . SER A 1 572 ? -1.675 -23.017 4.958 1.00 78.94 572 SER A CA 1
ATOM 4102 C C . SER A 1 572 ? -0.315 -22.811 5.607 1.00 78.94 572 SER A C 1
ATOM 4104 O O . SER A 1 572 ? 0.705 -22.963 4.941 1.00 78.94 572 SER A O 1
ATOM 4106 N N . VAL A 1 573 ? -0.316 -22.490 6.902 1.00 78.44 573 VAL A N 1
ATOM 4107 C CA . VAL A 1 573 ? 0.895 -22.328 7.711 1.00 78.44 573 VAL A CA 1
ATOM 4108 C C . VAL A 1 573 ? 0.936 -23.418 8.776 1.00 78.44 573 VAL A C 1
ATOM 4110 O O . VAL A 1 573 ? 0.011 -23.497 9.586 1.00 78.44 573 VAL A O 1
ATOM 4113 N N . GLY A 1 574 ? 1.966 -24.260 8.792 1.00 73.00 574 GLY A N 1
ATOM 4114 C CA . GLY A 1 574 ? 2.068 -25.348 9.767 1.00 73.00 574 GLY A CA 1
ATOM 4115 C C . GLY A 1 574 ? 2.805 -26.583 9.276 1.00 73.00 574 GLY A C 1
ATOM 4116 O O . GLY A 1 574 ? 3.174 -26.667 8.108 1.00 73.00 574 GLY A O 1
ATOM 4117 N N . ASP A 1 575 ? 2.977 -27.574 10.154 1.00 62.03 575 ASP A N 1
ATOM 4118 C CA . ASP A 1 575 ? 3.521 -28.877 9.756 1.00 62.03 575 ASP A CA 1
ATOM 4119 C C . ASP A 1 575 ? 2.791 -29.448 8.543 1.00 62.03 575 ASP A C 1
ATOM 4121 O O . ASP A 1 575 ? 1.556 -29.482 8.484 1.00 62.03 575 ASP A O 1
ATOM 4125 N N . ASN A 1 576 ? 3.588 -29.952 7.605 1.00 53.94 576 ASN A N 1
ATOM 4126 C CA . ASN A 1 576 ? 3.145 -30.506 6.339 1.00 53.94 576 ASN A CA 1
ATOM 4127 C C . ASN A 1 576 ? 2.478 -31.882 6.551 1.00 53.94 576 ASN A C 1
ATOM 4129 O O . ASN A 1 576 ? 3.024 -32.933 6.229 1.00 53.94 576 ASN A O 1
ATOM 4133 N N . ALA A 1 577 ? 1.280 -31.883 7.130 1.00 39.09 577 ALA A N 1
ATOM 4134 C CA . ALA A 1 577 ? 0.357 -33.006 7.102 1.00 39.09 577 ALA A CA 1
ATOM 4135 C C . ALA A 1 577 ? -0.868 -32.566 6.302 1.00 39.09 577 ALA A C 1
ATOM 4137 O O . ALA A 1 577 ? -1.835 -32.023 6.838 1.00 39.09 577 ALA A O 1
ATOM 4138 N N . ILE A 1 578 ? -0.784 -32.773 4.988 1.00 43.03 578 ILE A N 1
ATOM 4139 C CA . ILE A 1 578 ? -1.934 -32.890 4.089 1.00 43.03 578 ILE A CA 1
ATOM 4140 C C . ILE A 1 578 ? -3.082 -33.581 4.839 1.00 43.03 578 ILE A C 1
ATOM 4142 O O . ILE A 1 578 ? -2.942 -34.702 5.327 1.00 43.03 578 ILE A O 1
ATOM 4146 N N . ASP A 1 579 ? -4.199 -32.874 4.983 1.00 39.00 579 ASP A N 1
ATOM 4147 C CA . ASP A 1 579 ? -5.412 -33.372 5.621 1.00 39.00 579 ASP A CA 1
ATOM 4148 C C . ASP A 1 579 ? -5.977 -34.527 4.778 1.00 39.00 579 ASP A C 1
ATOM 4150 O O . ASP A 1 579 ? -6.632 -34.302 3.766 1.00 39.00 579 ASP A O 1
ATOM 4154 N N . GLU A 1 580 ? -5.704 -35.779 5.154 1.00 37.28 580 GLU A N 1
ATOM 4155 C CA . GLU A 1 580 ? -6.345 -36.946 4.527 1.00 37.28 580 GLU A CA 1
ATOM 4156 C C . GLU A 1 580 ? -7.802 -37.137 5.004 1.00 37.28 580 GLU A C 1
ATOM 4158 O O . GLU A 1 580 ? -8.528 -37.977 4.470 1.00 37.28 580 GLU A O 1
ATOM 4163 N N . THR A 1 581 ? -8.259 -36.378 6.011 1.00 37.34 581 THR A N 1
ATOM 4164 C CA . THR A 1 581 ? -9.559 -36.595 6.674 1.00 37.34 581 THR A CA 1
ATOM 4165 C C . THR A 1 581 ? -10.671 -35.678 6.170 1.00 37.34 581 THR A C 1
ATOM 4167 O O . THR A 1 581 ? -11.838 -36.076 6.149 1.00 37.34 581 THR A O 1
ATOM 4170 N N . ARG A 1 582 ? -10.325 -34.489 5.672 1.00 41.78 582 ARG A N 1
ATOM 4171 C CA . ARG A 1 582 ? -11.131 -33.728 4.715 1.00 41.78 582 ARG A CA 1
ATOM 4172 C C . ARG A 1 582 ? -10.543 -34.031 3.349 1.00 41.78 582 ARG A C 1
ATOM 4174 O O . ARG A 1 582 ? -9.474 -33.526 3.043 1.00 41.78 582 ARG A O 1
ATOM 4181 N N . GLY A 1 583 ? -11.205 -34.901 2.580 1.00 34.94 583 GLY A N 1
ATOM 4182 C CA . GLY A 1 583 ? -10.732 -35.346 1.262 1.00 34.94 583 GLY A CA 1
ATOM 4183 C C . GLY A 1 583 ? -10.145 -34.204 0.416 1.00 34.94 583 GLY A C 1
ATOM 4184 O O . GLY A 1 583 ? -10.541 -33.057 0.621 1.00 34.94 583 GLY A O 1
ATOM 4185 N N . PRO A 1 584 ? -9.215 -34.516 -0.509 1.00 32.84 584 PRO A N 1
ATOM 4186 C CA . PRO A 1 584 ? -8.296 -33.563 -1.132 1.00 32.84 584 PRO A CA 1
ATOM 4187 C C . PRO A 1 584 ? -8.965 -32.220 -1.409 1.00 32.84 584 PRO A C 1
ATOM 4189 O O . PRO A 1 584 ? -10.001 -32.181 -2.081 1.00 32.84 584 PRO A O 1
ATOM 4192 N N . ILE A 1 585 ? -8.366 -31.133 -0.902 1.00 38.84 585 ILE A N 1
ATOM 4193 C CA . ILE A 1 585 ? -8.694 -29.774 -1.351 1.00 38.84 585 ILE A CA 1
ATOM 4194 C C . ILE A 1 585 ? -8.730 -29.852 -2.885 1.00 38.84 585 ILE A C 1
ATOM 4196 O O . ILE A 1 585 ? -7.766 -30.376 -3.454 1.00 38.84 585 ILE A O 1
ATOM 4200 N N . PRO A 1 586 ? -9.845 -29.480 -3.545 1.00 35.84 586 PRO A N 1
ATOM 4201 C CA . PRO A 1 586 ? -10.068 -29.791 -4.951 1.00 35.84 586 PRO A CA 1
ATOM 4202 C C . PRO A 1 586 ? -8.830 -29.468 -5.786 1.00 35.84 586 PRO A C 1
ATOM 4204 O O . PRO A 1 586 ? -8.334 -28.343 -5.749 1.00 35.84 586 PRO A O 1
ATOM 4207 N N . ALA A 1 587 ? -8.310 -30.458 -6.513 1.00 31.80 587 ALA A N 1
ATOM 4208 C CA . ALA A 1 587 ? -7.176 -30.251 -7.403 1.00 31.80 587 ALA A CA 1
ATOM 4209 C C . ALA A 1 587 ? -7.482 -29.068 -8.343 1.00 31.80 587 ALA A C 1
ATOM 4211 O O . ALA A 1 587 ? -8.471 -29.113 -9.077 1.00 31.80 587 ALA A O 1
ATOM 4212 N N . GLY A 1 588 ? -6.665 -28.010 -8.285 1.00 38.66 588 GLY A N 1
ATOM 4213 C CA . GLY A 1 588 ? -6.830 -26.802 -9.104 1.00 38.66 588 GLY A CA 1
ATOM 4214 C C . GLY A 1 588 ? -7.064 -25.481 -8.357 1.00 38.66 588 GLY A C 1
ATOM 4215 O O . GLY A 1 588 ? -7.229 -24.465 -9.025 1.00 38.66 588 GLY A O 1
ATOM 4216 N N . THR A 1 589 ? -7.066 -25.440 -7.018 1.00 43.19 589 THR A N 1
ATOM 4217 C CA . THR A 1 589 ? -6.964 -24.170 -6.265 1.00 43.19 589 THR A CA 1
ATOM 4218 C C . THR A 1 589 ? -5.511 -23.897 -5.850 1.00 43.19 589 THR A C 1
ATOM 4220 O O . THR A 1 589 ? -4.927 -24.765 -5.197 1.00 43.19 589 THR A O 1
ATOM 4223 N N . PRO A 1 590 ? -4.920 -22.731 -6.182 1.00 49.62 590 PRO A N 1
ATOM 4224 C CA . PRO A 1 590 ? -3.582 -22.352 -5.724 1.00 49.62 590 PRO A CA 1
ATOM 4225 C C . PRO A 1 590 ? -3.551 -22.293 -4.192 1.00 49.62 590 PRO A C 1
ATOM 4227 O O . PRO A 1 590 ? -4.327 -21.548 -3.588 1.00 49.62 590 PRO A O 1
ATOM 4230 N N . ASN A 1 591 ? -2.677 -23.074 -3.563 1.00 63.16 591 ASN A N 1
ATOM 4231 C CA . ASN A 1 591 ? -2.495 -23.072 -2.114 1.00 63.16 591 ASN A CA 1
ATOM 4232 C C . ASN A 1 591 ? -1.082 -22.581 -1.800 1.00 63.16 591 ASN A C 1
ATOM 4234 O O . ASN A 1 591 ? -0.114 -23.172 -2.268 1.00 63.16 591 ASN A O 1
ATOM 4238 N N . PHE A 1 592 ? -0.983 -21.524 -0.997 1.00 76.00 592 PHE A N 1
ATOM 4239 C CA . PHE A 1 592 ? 0.279 -21.017 -0.472 1.00 76.00 592 PHE A CA 1
ATOM 4240 C C . PHE A 1 592 ? 0.656 -21.802 0.776 1.00 76.00 592 PHE A C 1
ATOM 4242 O O . PHE A 1 592 ? -0.049 -21.739 1.786 1.00 76.00 592 PHE A O 1
ATOM 4249 N N . TYR A 1 593 ? 1.741 -22.563 0.693 1.00 76.38 593 TYR A N 1
ATOM 4250 C CA . TYR A 1 593 ? 2.238 -23.388 1.789 1.00 76.38 593 TYR A CA 1
ATOM 4251 C C . TYR A 1 593 ? 3.439 -22.723 2.457 1.00 76.38 593 TYR A C 1
ATOM 4253 O O . TYR A 1 593 ? 4.325 -22.217 1.767 1.00 76.38 593 TYR A O 1
ATOM 4261 N N . LEU A 1 594 ? 3.424 -22.735 3.789 1.00 79.88 594 LEU A N 1
ATOM 4262 C CA . LEU A 1 594 ? 4.511 -22.326 4.670 1.00 79.88 594 LEU A CA 1
ATOM 4263 C C . LEU A 1 594 ? 4.546 -23.305 5.853 1.00 79.88 594 LEU A C 1
ATOM 4265 O O . LEU A 1 594 ? 3.503 -23.616 6.430 1.00 79.88 594 LEU A O 1
ATOM 4269 N N . THR A 1 595 ? 5.705 -23.814 6.236 1.00 78.06 595 THR A N 1
ATOM 4270 C CA . THR A 1 595 ? 5.838 -24.717 7.387 1.00 78.06 595 THR A CA 1
ATOM 4271 C C . THR A 1 595 ? 6.256 -23.973 8.654 1.00 78.06 595 THR A C 1
ATOM 4273 O O . THR A 1 595 ? 6.723 -22.836 8.622 1.00 78.06 595 THR A O 1
ATOM 4276 N N . THR A 1 596 ? 6.060 -24.590 9.819 1.00 72.19 596 THR A N 1
ATOM 4277 C CA . THR A 1 596 ? 6.517 -24.029 11.105 1.00 72.19 596 THR A CA 1
ATOM 4278 C C . THR A 1 596 ? 8.031 -23.910 11.163 1.00 72.19 596 THR A C 1
ATOM 4280 O O . THR A 1 596 ? 8.547 -22.897 11.628 1.00 72.19 596 THR A O 1
ATOM 4283 N N . THR A 1 597 ? 8.730 -24.911 10.623 1.00 78.12 597 THR A N 1
ATOM 4284 C CA . THR A 1 597 ? 10.190 -24.940 10.504 1.00 78.12 597 THR A CA 1
ATOM 4285 C C . THR A 1 597 ? 10.718 -23.772 9.673 1.00 78.12 597 THR A C 1
ATOM 4287 O O . THR A 1 597 ? 11.782 -23.241 9.965 1.00 78.12 597 THR A O 1
ATOM 4290 N N . GLU A 1 598 ? 9.963 -23.325 8.666 1.00 83.44 598 GLU A N 1
ATOM 4291 C CA . GLU A 1 598 ? 10.321 -22.163 7.846 1.00 83.44 598 GLU A CA 1
ATOM 4292 C C . GLU A 1 598 ? 10.170 -20.834 8.596 1.00 83.44 598 GLU A C 1
ATOM 4294 O O . GLU A 1 598 ? 10.966 -19.924 8.384 1.00 83.44 598 GLU A O 1
ATOM 4299 N N . LEU A 1 599 ? 9.184 -20.700 9.489 1.00 84.94 599 LEU A N 1
ATOM 4300 C CA . LEU A 1 599 ? 9.014 -19.477 10.283 1.00 84.94 599 LEU A CA 1
ATOM 4301 C C . LEU A 1 599 ? 10.054 -19.336 11.399 1.00 84.94 599 LEU A C 1
ATOM 4303 O O . LEU A 1 599 ? 10.461 -18.214 11.689 1.00 84.94 599 LEU A O 1
ATOM 4307 N N . THR A 1 600 ? 10.510 -20.444 11.992 1.00 84.94 600 THR A N 1
ATOM 4308 C CA . THR A 1 600 ? 11.612 -20.433 12.978 1.00 84.94 600 THR A CA 1
ATOM 4309 C C . THR A 1 600 ? 12.974 -20.129 12.356 1.00 84.94 600 THR A C 1
ATOM 4311 O O . THR A 1 600 ? 13.967 -19.918 13.038 1.00 84.94 600 THR A O 1
ATOM 4314 N N . ASN A 1 601 ? 13.037 -20.103 11.027 1.00 86.94 601 ASN A N 1
ATOM 4315 C CA . ASN A 1 601 ? 14.227 -19.714 10.288 1.00 86.94 601 ASN A CA 1
ATOM 4316 C C . ASN A 1 601 ? 14.280 -18.196 10.019 1.00 86.94 601 ASN A C 1
ATOM 4318 O O . ASN A 1 601 ? 15.147 -17.746 9.268 1.00 86.94 601 ASN A O 1
ATOM 4322 N N . LEU A 1 602 ? 13.371 -17.395 10.595 1.00 88.75 602 LEU A N 1
ATOM 4323 C CA . LEU A 1 602 ? 13.285 -15.944 10.399 1.00 88.75 602 LEU A CA 1
ATOM 4324 C C . LEU A 1 602 ? 13.800 -15.165 11.623 1.00 88.75 602 LEU A C 1
ATOM 4326 O O . LEU A 1 602 ? 13.057 -14.893 12.560 1.00 88.75 602 LEU A O 1
ATOM 4330 N N . ASP A 1 603 ? 15.038 -14.682 11.567 1.00 88.62 603 ASP A N 1
ATOM 4331 C CA . ASP A 1 603 ? 15.600 -13.759 12.559 1.00 88.62 603 ASP A CA 1
ATOM 4332 C C . ASP A 1 603 ? 15.301 -12.297 12.168 1.00 88.62 603 ASP A C 1
ATOM 4334 O O . ASP A 1 603 ? 16.036 -11.651 11.411 1.00 88.62 603 ASP A O 1
ATOM 4338 N N . SER A 1 604 ? 14.175 -11.766 12.649 1.00 87.94 604 SER A N 1
ATOM 4339 C CA . SER A 1 604 ? 13.771 -10.367 12.459 1.00 87.94 604 SER A CA 1
ATOM 4340 C C . SER A 1 604 ? 13.394 -9.727 13.796 1.00 87.94 604 SER A C 1
ATOM 4342 O O . SER A 1 604 ? 12.592 -10.257 14.548 1.00 87.94 604 SER A O 1
ATOM 4344 N N . LEU A 1 605 ? 13.920 -8.536 14.076 1.00 87.00 605 LEU A N 1
ATOM 4345 C CA . LEU A 1 605 ? 13.440 -7.640 15.134 1.00 87.00 605 LEU A CA 1
ATOM 4346 C C . LEU A 1 605 ? 12.219 -6.813 14.687 1.00 87.00 605 LEU A C 1
ATOM 4348 O O . LEU A 1 605 ? 11.633 -6.102 15.507 1.00 87.00 605 LEU A O 1
ATOM 4352 N N . GLY A 1 606 ? 11.886 -6.851 13.393 1.00 90.19 606 GLY A N 1
ATOM 4353 C CA . GLY A 1 606 ? 10.735 -6.190 12.783 1.00 90.19 606 GLY A CA 1
ATOM 4354 C C . GLY A 1 606 ? 9.462 -7.037 12.846 1.00 90.19 606 GLY A C 1
ATOM 4355 O O . GLY A 1 606 ? 9.251 -7.834 13.765 1.00 90.19 606 GLY A O 1
ATOM 4356 N N . THR A 1 607 ? 8.578 -6.839 11.869 1.00 92.31 607 THR A N 1
ATOM 4357 C CA . THR A 1 607 ? 7.319 -7.584 11.746 1.00 92.31 607 THR A CA 1
ATOM 4358 C C . THR A 1 607 ? 7.413 -8.633 10.644 1.00 92.31 607 THR A C 1
ATOM 4360 O O . THR A 1 607 ? 7.738 -8.313 9.501 1.00 92.31 607 THR A O 1
ATOM 4363 N N . VAL A 1 608 ? 7.046 -9.874 10.959 1.00 93.56 608 VAL A N 1
ATOM 4364 C CA . VAL A 1 608 ? 6.758 -10.917 9.970 1.00 93.56 608 VAL A CA 1
ATOM 4365 C C . VAL A 1 608 ? 5.272 -10.851 9.622 1.00 93.56 608 VAL A C 1
ATOM 4367 O O . VAL A 1 608 ? 4.409 -11.054 10.474 1.00 93.56 608 VAL A O 1
ATOM 4370 N N . THR A 1 609 ? 4.962 -10.546 8.364 1.00 92.88 609 THR A N 1
ATOM 4371 C CA . THR A 1 609 ? 3.601 -10.510 7.825 1.00 92.88 609 THR A CA 1
ATOM 4372 C C . THR A 1 609 ? 3.350 -11.724 6.941 1.00 92.88 609 THR A C 1
ATOM 4374 O O . THR A 1 609 ? 4.079 -11.948 5.979 1.00 92.88 609 THR A O 1
ATOM 4377 N N . ILE A 1 610 ? 2.284 -12.466 7.230 1.00 90.56 610 ILE A N 1
ATOM 4378 C CA . ILE A 1 610 ? 1.776 -13.553 6.392 1.00 90.56 610 ILE A CA 1
ATOM 4379 C C . ILE A 1 610 ? 0.473 -13.089 5.740 1.00 90.56 610 ILE A C 1
ATOM 4381 O O . ILE A 1 610 ? -0.463 -12.667 6.425 1.00 90.56 610 ILE A O 1
ATOM 4385 N N . GLY A 1 611 ? 0.416 -13.181 4.414 1.00 85.81 611 GLY A N 1
ATOM 4386 C CA . GLY A 1 611 ? -0.671 -12.642 3.599 1.00 85.81 611 GLY A CA 1
ATOM 4387 C C . GLY A 1 611 ? -0.372 -11.233 3.081 1.00 85.81 611 GLY A C 1
ATOM 4388 O O . GLY A 1 611 ? 0.638 -10.617 3.412 1.00 85.81 611 GLY A O 1
ATOM 4389 N N . SER A 1 612 ? -1.238 -10.711 2.212 1.00 75.19 612 SER A N 1
ATOM 4390 C CA . SER A 1 612 ? -0.936 -9.477 1.478 1.00 75.19 612 SER A CA 1
ATOM 4391 C C . SER A 1 612 ? -1.093 -8.208 2.335 1.00 75.19 612 SER A C 1
ATOM 4393 O O . SER A 1 612 ? -2.172 -7.981 2.902 1.00 75.19 612 SER A O 1
ATOM 4395 N N . PRO A 1 613 ? -0.091 -7.307 2.369 1.00 60.66 613 PRO A N 1
ATOM 4396 C CA . PRO A 1 613 ? -0.230 -5.979 2.956 1.00 60.66 613 PRO A CA 1
ATOM 4397 C C . PRO A 1 613 ? -1.269 -5.163 2.169 1.00 60.66 613 PRO A C 1
ATOM 4399 O O . PRO A 1 613 ? -1.039 -4.749 1.037 1.00 60.66 613 PRO A O 1
ATOM 4402 N N . GLY A 1 614 ? -2.444 -4.941 2.763 1.00 59.84 614 GLY A N 1
ATOM 4403 C CA . GLY A 1 614 ? -3.456 -4.021 2.228 1.00 59.84 614 GLY A CA 1
ATOM 4404 C C . GLY A 1 614 ? -4.538 -4.608 1.313 1.00 59.84 614 GLY A C 1
ATOM 4405 O O . GLY A 1 614 ? -5.217 -3.825 0.652 1.00 59.84 614 GLY A O 1
ATOM 4406 N N . SER A 1 615 ? -4.748 -5.931 1.263 1.00 51.16 615 SER A N 1
ATOM 4407 C CA . SER A 1 615 ? -5.785 -6.521 0.395 1.00 51.16 615 SER A CA 1
ATOM 4408 C C . SER A 1 615 ? -7.032 -7.021 1.136 1.00 51.16 615 SER A C 1
ATOM 4410 O O . SER A 1 615 ? -6.950 -7.674 2.173 1.00 51.16 615 SER A O 1
ATOM 4412 N N . THR A 1 616 ? -8.179 -6.750 0.513 1.00 47.88 616 THR A N 1
ATOM 4413 C CA . THR A 1 616 ? -9.542 -7.250 0.754 1.00 47.88 616 THR A CA 1
ATOM 4414 C C . THR A 1 616 ? -9.733 -8.698 0.264 1.00 47.88 616 THR A C 1
ATOM 4416 O O . THR A 1 616 ? -10.807 -9.049 -0.226 1.00 47.88 616 THR A O 1
ATOM 4419 N N . GLY A 1 617 ? -8.662 -9.498 0.242 1.00 54.47 617 GLY A N 1
ATOM 4420 C CA . GLY A 1 617 ? -8.670 -10.829 -0.360 1.00 54.47 617 GLY A CA 1
ATOM 4421 C C . GLY A 1 617 ? -9.504 -11.814 0.456 1.00 54.47 617 GLY A C 1
ATOM 4422 O O . GLY A 1 617 ? -9.358 -11.886 1.669 1.00 54.47 617 GLY A O 1
ATOM 4423 N N . THR A 1 618 ? -10.339 -12.614 -0.208 1.00 58.03 618 THR A N 1
ATOM 4424 C CA . THR A 1 618 ? -11.184 -13.654 0.409 1.00 58.03 618 THR A CA 1
ATOM 4425 C C . THR A 1 618 ? -10.418 -14.947 0.718 1.00 58.03 618 THR A C 1
ATOM 4427 O O . THR A 1 618 ? -11.029 -15.953 1.068 1.00 58.03 618 THR A O 1
ATOM 4430 N N . GLY A 1 619 ? -9.096 -14.960 0.526 1.00 71.44 619 GLY A N 1
ATOM 4431 C CA . GLY A 1 619 ? -8.261 -16.149 0.696 1.00 71.44 619 GLY A CA 1
ATOM 4432 C C . GLY A 1 619 ? -8.166 -16.555 2.157 1.00 71.44 619 GLY A C 1
ATOM 4433 O O . GLY A 1 619 ? -7.826 -15.741 3.010 1.00 71.44 619 GLY A O 1
ATOM 4434 N N . VAL A 1 620 ? -8.489 -17.806 2.456 1.00 78.75 620 VAL A N 1
ATOM 4435 C CA . VAL A 1 620 ? -8.515 -18.317 3.827 1.00 78.75 620 VAL A CA 1
ATOM 4436 C C . VAL A 1 620 ? -7.093 -18.554 4.338 1.00 78.75 620 VAL A C 1
ATOM 4438 O O . VAL A 1 620 ? -6.312 -19.218 3.667 1.00 78.75 620 VAL A O 1
ATOM 4441 N N . VAL A 1 621 ? -6.770 -18.095 5.547 1.00 83.69 621 VAL A N 1
ATOM 4442 C CA . VAL A 1 621 ? -5.537 -18.461 6.257 1.00 83.69 621 VAL A CA 1
ATOM 4443 C C . VAL A 1 621 ? -5.846 -19.550 7.275 1.00 83.69 621 VAL A C 1
ATOM 4445 O O . VAL A 1 621 ? -6.683 -19.366 8.150 1.00 83.69 621 VAL A O 1
ATOM 4448 N N . SER A 1 622 ? -5.165 -20.687 7.186 1.00 81.38 622 SER A N 1
ATOM 4449 C CA . SER A 1 622 ? -5.202 -21.758 8.182 1.00 81.38 622 SER A CA 1
ATOM 4450 C C . SER A 1 622 ? -3.849 -21.880 8.871 1.00 81.38 622 SER A C 1
ATOM 4452 O O . SER A 1 622 ? -2.853 -22.176 8.218 1.00 81.38 622 SER A O 1
ATOM 4454 N N . LEU A 1 623 ? -3.833 -21.699 10.189 1.00 82.12 623 LEU A N 1
ATOM 4455 C CA . LEU A 1 623 ? -2.654 -21.829 11.043 1.00 82.12 623 LEU A CA 1
ATOM 4456 C C . LEU A 1 623 ? -2.727 -23.152 11.823 1.00 82.12 623 LEU A C 1
ATOM 4458 O O . LEU A 1 623 ? -3.762 -23.448 12.430 1.00 82.12 623 LEU A O 1
ATOM 4462 N N . ARG A 1 624 ? -1.653 -23.949 11.794 1.00 76.88 624 ARG A N 1
ATOM 4463 C CA . ARG A 1 624 ? -1.538 -25.260 12.457 1.00 76.88 624 ARG A CA 1
ATOM 4464 C C . ARG A 1 624 ? -0.183 -25.391 13.166 1.00 76.88 624 ARG A C 1
ATOM 4466 O O . ARG A 1 624 ? 0.845 -25.137 12.554 1.00 76.88 624 ARG A O 1
ATOM 4473 N N . ASN A 1 625 ? -0.185 -25.861 14.417 1.00 71.25 625 ASN A N 1
ATOM 4474 C CA . ASN A 1 625 ? 1.014 -26.245 15.188 1.00 71.25 625 ASN A CA 1
ATOM 4475 C C . ASN A 1 625 ? 2.163 -25.201 15.248 1.00 71.25 625 ASN A C 1
ATOM 4477 O O . ASN A 1 625 ? 3.319 -25.602 15.206 1.00 71.25 625 ASN A O 1
ATOM 4481 N N . LEU A 1 626 ? 1.893 -23.892 15.342 1.00 74.25 626 LEU A N 1
ATOM 4482 C CA . LEU A 1 626 ? 2.933 -22.838 15.443 1.00 74.25 626 LEU A CA 1
ATOM 4483 C C . LEU A 1 626 ? 3.461 -22.597 16.872 1.00 74.25 626 LEU A C 1
ATOM 4485 O O . LEU A 1 626 ? 4.288 -21.706 17.068 1.00 74.25 626 LEU A O 1
ATOM 4489 N N . GLY A 1 627 ? 2.981 -23.335 17.873 1.00 71.31 627 GLY A N 1
ATOM 4490 C CA . GLY A 1 627 ? 3.459 -23.248 19.254 1.00 71.31 627 GLY A CA 1
ATOM 4491 C C . GLY A 1 627 ? 4.403 -24.384 19.657 1.00 71.31 627 GLY A C 1
ATOM 4492 O O . GLY A 1 627 ? 4.782 -25.205 18.818 1.00 71.31 627 GLY A O 1
ATOM 4493 N N . PRO A 1 628 ? 4.797 -24.438 20.942 1.00 67.62 628 PRO A N 1
ATOM 4494 C CA . PRO A 1 628 ? 5.747 -25.418 21.443 1.00 67.62 628 PRO A CA 1
ATOM 4495 C C . PRO A 1 628 ? 5.162 -26.812 21.292 1.00 67.62 628 PRO A C 1
ATOM 4497 O O . PRO A 1 628 ? 4.092 -27.096 21.810 1.00 67.62 628 PRO A O 1
ATOM 4500 N N . ARG A 1 629 ? 5.858 -27.691 20.571 1.00 67.00 629 ARG A N 1
ATOM 4501 C CA . ARG A 1 629 ? 5.448 -29.086 20.438 1.00 67.00 629 ARG A CA 1
ATOM 4502 C C . ARG A 1 629 ? 6.672 -29.990 20.554 1.00 67.00 629 ARG A C 1
ATOM 4504 O O . ARG A 1 629 ? 7.683 -29.727 19.900 1.00 67.00 629 ARG A O 1
ATOM 4511 N N . PRO A 1 630 ? 6.641 -31.055 21.377 1.00 64.19 630 PRO A N 1
ATOM 4512 C CA . PRO A 1 630 ? 7.807 -31.910 21.569 1.00 64.19 630 PRO A CA 1
ATOM 4513 C C . PRO A 1 630 ? 8.322 -32.495 20.245 1.00 64.19 630 PRO A C 1
ATOM 4515 O O . PRO A 1 630 ? 7.644 -33.296 19.605 1.00 64.19 630 PRO A O 1
ATOM 4518 N N . GLY A 1 631 ? 9.543 -32.116 19.858 1.00 65.12 631 GLY A N 1
ATOM 4519 C CA . GLY A 1 631 ? 10.200 -32.595 18.637 1.00 65.12 631 GLY A CA 1
ATOM 4520 C C . GLY A 1 631 ? 9.929 -31.775 17.371 1.00 65.12 631 GLY A C 1
ATOM 4521 O O . GLY A 1 631 ? 10.396 -32.185 16.311 1.00 65.12 631 GLY A O 1
ATOM 4522 N N . LEU A 1 632 ? 9.224 -30.643 17.467 1.00 63.84 632 LEU A N 1
ATOM 4523 C CA . LEU A 1 632 ? 8.982 -29.712 16.361 1.00 63.84 632 LEU A CA 1
ATOM 4524 C C . LEU A 1 632 ? 9.454 -28.294 16.738 1.00 63.84 632 LEU A C 1
ATOM 4526 O O . LEU A 1 632 ? 9.356 -27.925 17.911 1.00 63.84 632 LEU A O 1
ATOM 4530 N N . PRO A 1 633 ? 9.977 -27.499 15.786 1.00 69.06 633 PRO A N 1
ATOM 4531 C CA . PRO A 1 633 ? 10.332 -26.099 16.024 1.00 69.06 633 PRO A CA 1
ATOM 4532 C C . PRO A 1 633 ? 9.129 -25.245 16.450 1.00 69.06 633 PRO A C 1
ATOM 4534 O O . PRO A 1 633 ? 7.999 -25.509 16.043 1.00 69.06 633 PRO A O 1
ATOM 4537 N N . SER A 1 634 ? 9.384 -24.223 17.272 1.00 75.00 634 SER A N 1
ATOM 4538 C CA . SER A 1 634 ? 8.376 -23.366 17.909 1.00 75.00 634 SER A CA 1
ATOM 4539 C C . SER A 1 634 ? 8.742 -21.894 17.769 1.00 75.00 634 SER A C 1
ATOM 4541 O O . SER A 1 634 ? 9.909 -21.540 17.902 1.00 75.00 634 SER A O 1
ATOM 4543 N N . LEU A 1 635 ? 7.737 -21.029 17.606 1.00 81.44 635 LEU A N 1
ATOM 4544 C CA . LEU A 1 635 ? 7.917 -19.573 17.545 1.00 81.44 635 LEU A CA 1
ATOM 4545 C C . LEU A 1 635 ? 8.319 -18.930 18.888 1.00 81.44 635 LEU A C 1
ATOM 4547 O O . LEU A 1 635 ? 8.620 -17.739 18.941 1.00 81.44 635 LEU A O 1
ATOM 4551 N N . SER A 1 636 ? 8.324 -19.699 19.982 1.00 78.06 636 SER A N 1
ATOM 4552 C CA . SER A 1 636 ? 8.566 -19.204 21.345 1.00 78.06 636 SER A CA 1
ATOM 4553 C C . SER A 1 636 ? 9.955 -18.603 21.566 1.00 78.06 636 SER A C 1
ATOM 4555 O O . SER A 1 636 ? 10.126 -17.834 22.508 1.00 78.06 636 SER A O 1
ATOM 4557 N N . ASP A 1 637 ? 10.929 -18.934 20.719 1.00 76.06 637 ASP A N 1
ATOM 4558 C CA . ASP A 1 637 ? 12.302 -18.428 20.811 1.00 76.06 637 ASP A CA 1
ATOM 4559 C C . ASP A 1 637 ? 12.580 -17.256 19.841 1.00 76.06 637 ASP A C 1
ATOM 4561 O O . ASP A 1 637 ? 13.677 -16.696 19.845 1.00 76.06 637 ASP A O 1
ATOM 4565 N N . GLU A 1 638 ? 11.585 -16.832 19.050 1.00 83.62 638 GLU A N 1
ATOM 4566 C CA . GLU A 1 638 ? 11.772 -15.895 17.935 1.00 83.62 638 GLU A CA 1
ATOM 4567 C C . GLU A 1 638 ? 11.681 -14.410 18.311 1.00 83.62 638 GLU A C 1
ATOM 4569 O O . GLU A 1 638 ? 10.951 -13.990 19.206 1.00 83.62 638 GLU A O 1
ATOM 4574 N N . SER A 1 639 ? 12.400 -13.549 17.589 1.00 84.25 639 SER A N 1
ATOM 4575 C CA . SER A 1 639 ? 12.550 -12.137 17.965 1.00 84.25 639 SER A CA 1
ATOM 4576 C C . SER A 1 639 ? 11.587 -11.152 17.269 1.00 84.25 639 SER A C 1
ATOM 4578 O O . SER A 1 639 ? 11.667 -9.948 17.543 1.00 84.25 639 SER A O 1
ATOM 4580 N N . PHE A 1 640 ? 10.620 -11.622 16.473 1.00 90.25 640 PHE A N 1
ATOM 4581 C CA . PHE A 1 640 ? 9.738 -10.771 15.654 1.00 90.25 640 PHE A CA 1
ATOM 4582 C C . PHE A 1 640 ? 8.328 -10.555 16.224 1.00 90.25 640 PHE A C 1
ATOM 4584 O O . PHE A 1 640 ? 7.830 -11.314 17.053 1.00 90.25 640 PHE A O 1
ATOM 4591 N N . ASN A 1 641 ? 7.655 -9.514 15.723 1.00 91.19 641 ASN A N 1
ATOM 4592 C CA . ASN A 1 641 ? 6.199 -9.374 15.828 1.00 91.19 641 ASN A CA 1
ATOM 4593 C C . ASN A 1 641 ? 5.514 -10.123 14.678 1.00 91.19 641 ASN A C 1
ATOM 4595 O O . ASN A 1 641 ? 6.027 -10.131 13.561 1.00 91.19 641 ASN A O 1
ATOM 4599 N N . LEU A 1 642 ? 4.337 -10.701 14.912 1.00 91.62 642 LEU A N 1
ATOM 4600 C CA . LEU A 1 642 ? 3.597 -11.462 13.903 1.00 91.62 642 LEU A CA 1
ATOM 4601 C C . LEU A 1 642 ? 2.351 -10.700 13.442 1.00 91.62 642 LEU A C 1
ATOM 4603 O O . LEU A 1 642 ? 1.541 -10.259 14.253 1.00 91.62 642 LEU A O 1
ATOM 4607 N N . THR A 1 643 ? 2.152 -10.596 12.132 1.00 92.81 643 THR A N 1
ATOM 4608 C CA . THR A 1 643 ? 0.900 -10.120 11.532 1.00 92.81 643 THR A CA 1
ATOM 4609 C C . THR A 1 643 ? 0.371 -11.153 10.547 1.00 92.81 643 THR A C 1
ATOM 4611 O O . THR A 1 643 ? 1.059 -11.536 9.608 1.00 92.81 643 THR A O 1
ATOM 4614 N N . VAL A 1 644 ? -0.878 -11.574 10.716 1.00 91.38 644 VAL A N 1
ATOM 4615 C CA . VAL A 1 644 ? -1.558 -12.504 9.809 1.00 91.38 644 VAL A CA 1
ATOM 4616 C C . VAL A 1 644 ? -2.753 -11.804 9.175 1.00 91.38 644 VAL A C 1
ATOM 4618 O O . VAL A 1 644 ? -3.578 -11.222 9.880 1.00 91.38 644 VAL A O 1
ATOM 4621 N N . ARG A 1 645 ? -2.847 -11.853 7.841 1.00 90.00 645 ARG A N 1
ATOM 4622 C CA . ARG A 1 645 ? -3.899 -11.194 7.055 1.00 90.00 645 ARG A CA 1
ATOM 4623 C C . ARG A 1 645 ? -4.603 -12.184 6.134 1.00 90.00 645 ARG A C 1
ATOM 4625 O O . ARG A 1 645 ? -3.939 -12.864 5.357 1.00 90.00 645 ARG A O 1
ATOM 4632 N N . GLY A 1 646 ? -5.936 -12.219 6.171 1.00 86.44 646 GLY A N 1
ATOM 4633 C CA . GLY A 1 646 ? -6.723 -13.134 5.340 1.00 86.44 646 GLY A CA 1
ATOM 4634 C C . GLY A 1 646 ? -8.182 -12.737 5.110 1.00 86.44 646 GLY A C 1
ATOM 4635 O O . GLY A 1 646 ? -8.685 -11.748 5.646 1.00 86.44 646 GLY A O 1
ATOM 4636 N N . GLY A 1 647 ? -8.848 -13.549 4.291 1.00 85.25 647 GLY A N 1
ATOM 4637 C CA . GLY A 1 647 ? -10.296 -13.626 4.123 1.00 85.25 647 GLY A CA 1
ATOM 4638 C C . GLY A 1 647 ? -10.935 -14.081 5.418 1.00 85.25 647 GLY A C 1
ATOM 4639 O O . GLY A 1 647 ? -11.414 -13.255 6.173 1.00 85.25 647 GLY A O 1
ATOM 4640 N N . ASP A 1 648 ? -10.852 -15.376 5.701 1.00 84.50 648 ASP A N 1
ATOM 4641 C CA . ASP A 1 648 ? -11.061 -15.919 7.043 1.00 84.50 648 ASP A CA 1
ATOM 4642 C C . ASP A 1 648 ? -9.721 -16.364 7.632 1.00 84.50 648 ASP A C 1
ATOM 4644 O O . ASP A 1 648 ? -8.825 -16.774 6.893 1.00 84.50 648 ASP A O 1
ATOM 4648 N N . VAL A 1 649 ? -9.587 -16.320 8.957 1.00 86.62 649 VAL A N 1
ATOM 4649 C CA . VAL A 1 649 ? -8.421 -16.857 9.674 1.00 86.62 649 VAL A CA 1
ATOM 4650 C C . VAL A 1 649 ? -8.885 -17.991 10.582 1.00 86.62 649 VAL A C 1
ATOM 4652 O O . VAL A 1 649 ? -9.718 -17.783 11.462 1.00 86.62 649 VAL A O 1
ATOM 4655 N N . TYR A 1 650 ? -8.342 -19.189 10.369 1.00 82.12 650 TYR A N 1
ATOM 4656 C CA . TYR A 1 650 ? -8.634 -20.387 11.148 1.00 82.12 650 TYR A CA 1
ATOM 4657 C C . TYR A 1 650 ? -7.422 -20.843 11.947 1.00 82.12 650 TYR A C 1
ATOM 4659 O O . TYR A 1 650 ? -6.337 -21.053 11.402 1.00 82.12 650 TYR A O 1
ATOM 4667 N N . PHE A 1 651 ? -7.659 -21.111 13.222 1.00 79.56 651 PHE A N 1
ATOM 4668 C CA . PHE A 1 651 ? -6.742 -21.811 14.105 1.00 79.56 651 PHE A CA 1
ATOM 4669 C C . PHE A 1 651 ? -7.164 -23.289 14.200 1.00 79.56 651 PHE A C 1
ATOM 4671 O O . PHE A 1 651 ? -8.213 -23.605 14.770 1.00 79.56 651 PHE A O 1
ATOM 4678 N N . ASN A 1 652 ? -6.372 -24.194 13.609 1.00 69.00 652 ASN A N 1
ATOM 4679 C CA . ASN A 1 652 ? -6.685 -25.622 13.481 1.00 69.00 652 ASN A CA 1
ATOM 4680 C C . ASN A 1 652 ? -5.630 -26.508 14.171 1.00 69.00 652 ASN A C 1
ATOM 4682 O O . ASN A 1 652 ? -4.432 -26.266 14.048 1.00 69.00 652 ASN A O 1
ATOM 4686 N N . GLN A 1 653 ? -6.065 -27.604 14.799 1.00 60.00 653 GLN A N 1
ATOM 4687 C CA . GLN A 1 653 ? -5.170 -28.655 15.303 1.00 60.00 653 GLN A CA 1
ATOM 4688 C C . GLN A 1 653 ? -4.831 -29.664 14.189 1.00 60.00 653 GLN A C 1
ATOM 4690 O O . GLN A 1 653 ? -5.679 -29.990 13.351 1.00 60.00 653 GLN A O 1
ATOM 4695 N N . ALA A 1 654 ? -3.604 -30.192 14.162 1.00 52.19 654 ALA A N 1
ATOM 4696 C CA . ALA A 1 654 ? -3.253 -31.288 13.260 1.00 52.19 654 ALA A CA 1
ATOM 4697 C C . ALA A 1 654 ? -3.859 -32.617 13.750 1.00 52.19 654 ALA A C 1
ATOM 4699 O O . ALA A 1 654 ? -3.519 -33.101 14.830 1.00 52.19 654 ALA A O 1
ATOM 4700 N N . VAL A 1 655 ? -4.719 -33.246 12.940 1.00 44.66 655 VAL A N 1
ATOM 4701 C CA . VAL A 1 655 ? -5.179 -34.622 13.186 1.00 44.66 655 VAL A CA 1
ATOM 4702 C C . VAL A 1 655 ? -4.024 -35.566 12.854 1.00 44.66 655 VAL A C 1
ATOM 4704 O O . VAL A 1 655 ? -3.821 -35.930 11.699 1.00 44.66 655 VAL A O 1
ATOM 4707 N N . VAL A 1 656 ? -3.235 -35.959 13.854 1.00 43.66 656 VAL A N 1
ATOM 4708 C CA . VAL A 1 656 ? -2.234 -37.018 13.668 1.00 43.66 656 VAL A CA 1
ATOM 4709 C C . VAL A 1 656 ? -2.982 -38.347 13.562 1.00 43.66 656 VAL A C 1
ATOM 4711 O O . VAL A 1 656 ? -3.640 -38.788 14.508 1.00 43.66 656 VAL A O 1
ATOM 4714 N N . SER A 1 657 ? -2.920 -38.978 12.392 1.00 35.88 657 SER A N 1
ATOM 4715 C CA . SER A 1 657 ? -3.581 -40.251 12.125 1.00 35.88 657 SER A CA 1
ATOM 4716 C C . SER A 1 657 ? -3.088 -41.339 13.094 1.00 35.88 657 SER A C 1
ATOM 4718 O O . SER A 1 657 ? -1.914 -41.691 13.140 1.00 35.88 657 SER A O 1
ATOM 4720 N N . GLY A 1 658 ? -4.008 -41.891 13.893 1.00 40.19 658 GLY A N 1
ATOM 4721 C CA . GLY A 1 658 ? -3.800 -43.164 14.595 1.00 40.19 658 GLY A CA 1
ATOM 4722 C C . GLY A 1 658 ? -3.656 -43.137 16.121 1.00 40.19 658 GLY A C 1
ATOM 4723 O O . GLY A 1 658 ? -3.593 -44.217 16.705 1.00 40.19 658 GLY A O 1
ATOM 4724 N N . ASN A 1 659 ? -3.668 -41.980 16.796 1.00 37.50 659 ASN A N 1
ATOM 4725 C CA . ASN A 1 659 ? -3.700 -41.942 18.266 1.00 37.50 659 ASN A CA 1
ATOM 4726 C C . ASN A 1 659 ? -4.791 -40.994 18.809 1.00 37.50 659 ASN A C 1
ATOM 4728 O O . ASN A 1 659 ? -4.543 -39.798 18.948 1.00 37.50 659 ASN A O 1
ATOM 4732 N N . PRO A 1 660 ? -5.981 -41.505 19.178 1.00 40.25 660 PRO A N 1
ATOM 4733 C CA . PRO A 1 660 ? -7.059 -40.692 19.749 1.00 40.25 660 PRO A CA 1
ATOM 4734 C C . PRO A 1 660 ? -6.759 -40.156 21.166 1.00 40.25 660 PRO A C 1
ATOM 4736 O O . PRO A 1 660 ? -7.598 -39.464 21.734 1.00 40.25 660 PRO A O 1
ATOM 4739 N N . ASN A 1 661 ? -5.586 -40.453 21.746 1.00 37.81 661 ASN A N 1
ATOM 4740 C CA . ASN A 1 661 ? -5.210 -40.025 23.097 1.00 37.81 661 ASN A CA 1
ATOM 4741 C C . ASN A 1 661 ? -4.367 -38.735 23.166 1.00 37.81 661 ASN A C 1
ATOM 4743 O O . ASN A 1 661 ? -3.986 -38.351 24.266 1.00 37.81 661 ASN A O 1
ATOM 4747 N N . PHE A 1 662 ? -4.114 -38.017 22.065 1.00 41.25 662 PHE A N 1
ATOM 4748 C CA . PHE A 1 662 ? -3.534 -36.655 22.120 1.00 41.25 662 PHE A CA 1
ATOM 4749 C C . PHE A 1 662 ? -4.600 -35.573 22.413 1.00 41.25 662 PHE A C 1
ATOM 4751 O O . PHE A 1 662 ? -4.593 -34.488 21.848 1.00 41.25 662 PHE A O 1
ATOM 4758 N N . SER A 1 663 ? -5.547 -35.877 23.307 1.00 40.28 663 SER A N 1
ATOM 4759 C CA . SER A 1 663 ? -6.688 -35.023 23.683 1.00 40.28 663 SER A CA 1
ATOM 4760 C C . SER A 1 663 ? -6.487 -34.322 25.041 1.00 40.28 663 SER A C 1
ATOM 4762 O O . SER A 1 663 ? -7.446 -34.101 25.783 1.00 40.28 663 SER A O 1
ATOM 4764 N N . THR A 1 664 ? -5.248 -33.980 25.392 1.00 42.50 664 THR A N 1
ATOM 4765 C CA . THR A 1 664 ? -4.933 -33.124 26.553 1.00 42.50 664 THR A CA 1
ATOM 4766 C C . THR A 1 664 ? -3.824 -32.120 26.253 1.00 42.50 664 THR A C 1
ATOM 4768 O O . THR A 1 664 ? -3.247 -31.583 27.192 1.00 42.50 664 THR A O 1
ATOM 4771 N N . ASP A 1 665 ? -3.475 -31.922 24.978 1.00 48.31 665 ASP A N 1
ATOM 4772 C CA . ASP A 1 665 ? -2.405 -31.004 24.595 1.00 48.31 665 ASP A CA 1
ATOM 4773 C C . ASP A 1 665 ? -2.896 -29.569 24.832 1.00 48.31 665 ASP A C 1
ATOM 4775 O O . ASP A 1 665 ? -3.789 -29.086 24.136 1.00 48.31 665 ASP A O 1
ATOM 4779 N N . THR A 1 666 ? -2.410 -28.957 25.911 1.00 52.84 666 THR A N 1
ATOM 4780 C CA . THR A 1 666 ? -2.716 -27.581 26.333 1.00 52.84 666 THR A CA 1
ATOM 4781 C C . THR A 1 666 ? -1.860 -26.553 25.599 1.00 52.84 666 THR A C 1
ATOM 4783 O O . THR A 1 666 ? -1.923 -25.371 25.926 1.00 52.84 666 THR A O 1
ATOM 4786 N N . ASP A 1 667 ? -1.029 -26.994 24.656 1.00 64.62 667 ASP A N 1
ATOM 4787 C CA . ASP A 1 667 ? -0.068 -26.133 23.988 1.00 64.62 667 ASP A CA 1
ATOM 4788 C C . ASP A 1 667 ? -0.778 -25.208 22.973 1.00 64.62 667 ASP A C 1
ATOM 4790 O O . ASP A 1 667 ? -1.640 -25.653 22.203 1.00 64.62 667 ASP A O 1
ATOM 4794 N N . PRO A 1 668 ? -0.458 -23.902 22.966 1.00 71.38 668 PRO A N 1
ATOM 4795 C CA . PRO A 1 668 ? -1.118 -22.934 22.096 1.00 71.38 668 PRO A CA 1
ATOM 4796 C C . PRO A 1 668 ? -0.733 -23.140 20.622 1.00 71.38 668 PRO A C 1
ATOM 4798 O O . PRO A 1 668 ? 0.385 -23.529 20.305 1.00 71.38 668 PRO A O 1
ATOM 4801 N N . ILE A 1 669 ? -1.642 -22.838 19.687 1.00 75.81 669 ILE A N 1
ATOM 4802 C CA . ILE A 1 669 ? -1.379 -22.898 18.239 1.00 75.81 669 ILE A CA 1
ATOM 4803 C C . ILE A 1 669 ? -0.336 -21.875 17.826 1.00 75.81 669 ILE A C 1
ATOM 4805 O O . ILE A 1 669 ? 0.396 -22.156 16.896 1.00 75.81 669 ILE A O 1
ATOM 4809 N N . VAL A 1 670 ? -0.292 -20.701 18.447 1.00 82.56 670 VAL A N 1
ATOM 4810 C CA . VAL A 1 670 ? 0.726 -19.668 18.208 1.00 82.56 670 VAL A CA 1
ATOM 4811 C C . VAL A 1 670 ? 1.343 -19.348 19.554 1.00 82.56 670 VAL A C 1
ATOM 4813 O O . VAL A 1 670 ? 0.586 -19.132 20.492 1.00 82.56 670 VAL A O 1
ATOM 4816 N N . GLN A 1 671 ? 2.672 -19.302 19.646 1.00 84.06 671 GLN A N 1
ATOM 4817 C CA . GLN A 1 671 ? 3.373 -18.903 20.864 1.00 84.06 671 GLN A CA 1
ATOM 4818 C C . GLN A 1 671 ? 4.528 -17.967 20.532 1.00 84.06 671 GLN A C 1
ATOM 4820 O O . GLN A 1 671 ? 5.487 -18.391 19.904 1.00 84.06 671 GLN A O 1
ATOM 4825 N N . LEU A 1 672 ? 4.461 -16.711 20.968 1.00 84.88 672 LEU A N 1
ATOM 4826 C CA . LEU A 1 672 ? 5.562 -15.748 20.821 1.00 84.88 672 LEU A CA 1
ATOM 4827 C C . LEU A 1 672 ? 6.219 -15.459 22.179 1.00 84.88 672 LEU A C 1
ATOM 4829 O O . LEU A 1 672 ? 5.523 -15.537 23.190 1.00 84.88 672 LEU A O 1
ATOM 4833 N N . PRO A 1 673 ? 7.508 -15.084 22.240 1.00 81.44 673 PRO A N 1
ATOM 4834 C CA . PRO A 1 673 ? 8.159 -14.708 23.494 1.00 81.44 673 PRO A CA 1
ATOM 4835 C C . PRO A 1 673 ? 7.659 -13.380 24.083 1.00 81.44 673 PRO A C 1
ATOM 4837 O O . PRO A 1 673 ? 6.839 -12.656 23.508 1.00 81.44 673 PRO A O 1
ATOM 4840 N N . ARG A 1 674 ? 8.206 -13.043 25.259 1.00 78.25 674 ARG A N 1
ATOM 4841 C CA . ARG A 1 674 ? 7.846 -11.853 26.043 1.00 78.25 674 ARG A CA 1
ATOM 4842 C C . ARG A 1 674 ? 7.957 -10.578 25.205 1.00 78.25 674 ARG A C 1
ATOM 4844 O O . ARG A 1 674 ? 8.919 -10.380 24.468 1.00 78.25 674 ARG A O 1
ATOM 4851 N N . ASP A 1 675 ? 6.979 -9.694 25.384 1.00 82.12 675 ASP A N 1
ATOM 4852 C CA . ASP A 1 675 ? 6.939 -8.323 24.852 1.00 82.12 675 ASP A CA 1
ATOM 4853 C C . ASP A 1 675 ? 6.681 -8.210 23.336 1.00 82.12 675 ASP A C 1
ATOM 4855 O O . ASP A 1 675 ? 6.717 -7.106 22.789 1.00 82.12 675 ASP A O 1
ATOM 4859 N N . LYS A 1 676 ? 6.385 -9.327 22.656 1.00 89.19 676 LYS A N 1
ATOM 4860 C CA . LYS A 1 676 ? 6.018 -9.345 21.231 1.00 89.19 676 LYS A CA 1
ATOM 4861 C C . LYS A 1 676 ? 4.543 -9.049 20.995 1.00 89.19 676 LYS A C 1
ATOM 4863 O O . LYS A 1 676 ? 3.703 -9.185 21.892 1.00 89.19 676 LYS A O 1
ATOM 4868 N N . THR A 1 677 ? 4.229 -8.631 19.772 1.00 88.81 677 THR A N 1
ATOM 4869 C CA . THR A 1 677 ? 2.855 -8.391 19.331 1.00 88.81 677 THR A CA 1
ATOM 4870 C C . THR A 1 677 ? 2.411 -9.416 18.291 1.00 88.81 677 THR A C 1
ATOM 4872 O O . THR A 1 677 ? 3.177 -9.793 17.404 1.00 88.81 677 THR A O 1
ATOM 4875 N N . ALA A 1 678 ? 1.158 -9.862 18.401 1.00 90.44 678 ALA A N 1
ATOM 4876 C CA . ALA A 1 678 ? 0.482 -10.659 17.384 1.00 90.44 678 ALA A CA 1
ATOM 4877 C C . ALA A 1 678 ? -0.783 -9.933 16.914 1.00 90.44 678 ALA A C 1
ATOM 4879 O O . ALA A 1 678 ? -1.658 -9.610 17.720 1.00 90.44 678 ALA A O 1
ATOM 4880 N N . GLN A 1 679 ? -0.895 -9.694 15.610 1.00 92.75 679 GLN A N 1
ATOM 4881 C CA . GLN A 1 679 ? -2.092 -9.143 14.982 1.00 92.75 679 GLN A CA 1
ATOM 4882 C C . GLN A 1 679 ? -2.716 -10.175 14.046 1.00 92.75 679 GLN A C 1
ATOM 4884 O O . GLN A 1 679 ? -2.059 -10.677 13.134 1.00 92.75 679 GLN A O 1
ATOM 4889 N N . PHE A 1 680 ? -4.007 -10.433 14.222 1.00 91.75 680 PHE A N 1
ATOM 4890 C CA . PHE A 1 680 ? -4.804 -11.257 13.319 1.00 91.75 680 PHE A CA 1
ATOM 4891 C C . PHE A 1 680 ? -5.872 -10.374 12.689 1.00 91.75 680 PHE A C 1
ATOM 4893 O O . PHE A 1 680 ? -6.765 -9.882 13.381 1.00 91.75 680 PHE A O 1
ATOM 4900 N N . ILE A 1 681 ? -5.747 -10.142 11.384 1.00 92.06 681 ILE A N 1
ATOM 4901 C CA . ILE A 1 681 ? -6.578 -9.202 10.636 1.00 92.06 681 ILE A CA 1
ATOM 4902 C C . ILE A 1 681 ? -7.333 -9.969 9.554 1.00 92.06 681 ILE A C 1
ATOM 4904 O O . ILE A 1 681 ? -6.736 -10.542 8.642 1.00 92.06 681 ILE A O 1
ATOM 4908 N N . SER A 1 682 ? -8.656 -9.961 9.645 1.00 90.06 682 SER A N 1
ATOM 4909 C CA . SER A 1 682 ? -9.544 -10.743 8.795 1.00 90.06 682 SER A CA 1
ATOM 4910 C C . SER A 1 682 ? -10.580 -9.855 8.113 1.00 90.06 682 SER A C 1
ATOM 4912 O O . SER A 1 682 ? -11.255 -9.050 8.756 1.00 90.06 682 SER A O 1
ATOM 4914 N N . THR A 1 683 ? -10.723 -10.001 6.796 1.00 89.62 683 THR A N 1
ATOM 4915 C CA . THR A 1 683 ? -11.786 -9.331 6.017 1.00 89.62 683 THR A CA 1
ATOM 4916 C C . THR A 1 683 ? -13.125 -10.066 6.095 1.00 89.62 683 THR A C 1
ATOM 4918 O O . THR A 1 683 ? -14.145 -9.562 5.629 1.00 89.62 683 THR A O 1
ATOM 4921 N N . GLY A 1 684 ? -13.121 -11.234 6.726 1.00 88.50 684 GLY A N 1
ATOM 4922 C CA . GLY A 1 684 ? -14.257 -12.021 7.149 1.00 88.50 684 GLY A CA 1
ATOM 4923 C C . GLY A 1 684 ? -14.144 -12.270 8.645 1.00 88.50 684 GLY A C 1
ATOM 4924 O O . GLY A 1 684 ? -14.204 -11.341 9.450 1.00 88.50 684 GLY A O 1
ATOM 4925 N N . THR A 1 685 ? -14.016 -13.526 9.028 1.00 85.25 685 THR A N 1
ATOM 4926 C CA . THR A 1 685 ? -14.094 -14.000 10.412 1.00 85.25 685 THR A CA 1
ATOM 4927 C C . THR A 1 685 ? -12.761 -14.542 10.926 1.00 85.25 685 THR A C 1
ATOM 4929 O O . THR A 1 685 ? -11.889 -14.937 10.151 1.00 85.25 685 THR A O 1
ATOM 4932 N N . ILE A 1 686 ? -12.587 -14.554 12.249 1.00 88.00 686 ILE A N 1
ATOM 4933 C CA . ILE A 1 686 ? -11.474 -15.236 12.923 1.00 88.00 686 ILE A CA 1
ATOM 4934 C C . ILE A 1 686 ? -12.065 -16.341 13.802 1.00 88.00 686 ILE A C 1
ATOM 4936 O O . ILE A 1 686 ? -12.877 -16.057 14.685 1.00 88.00 686 ILE A O 1
ATOM 4940 N N . PHE A 1 687 ? -11.664 -17.593 13.569 1.00 81.12 687 PHE A N 1
ATOM 4941 C CA . PHE A 1 687 ? -12.209 -18.754 14.274 1.00 81.12 687 PHE A CA 1
ATOM 4942 C C . PHE A 1 687 ? -11.138 -19.673 14.847 1.00 81.12 687 PHE A C 1
ATOM 4944 O O . PHE A 1 687 ? -10.070 -19.859 14.264 1.00 81.12 687 PHE A O 1
ATOM 4951 N N . ALA A 1 688 ? -11.496 -20.338 15.942 1.00 70.38 688 ALA A N 1
ATOM 4952 C CA . ALA A 1 688 ? -10.711 -21.390 16.566 1.00 70.38 688 ALA A CA 1
ATOM 4953 C C . ALA A 1 688 ? -11.514 -22.700 16.632 1.00 70.38 688 ALA A C 1
ATOM 4955 O O . ALA A 1 688 ? -12.727 -22.687 16.856 1.00 70.38 688 ALA A O 1
ATOM 4956 N N . GLY A 1 689 ? -10.849 -23.839 16.414 1.00 61.62 689 GLY A N 1
ATOM 4957 C CA . GLY A 1 689 ? -11.416 -25.148 16.754 1.00 61.62 689 GLY A CA 1
ATOM 4958 C C . GLY A 1 689 ? -11.593 -25.323 18.272 1.00 61.62 689 GLY A C 1
ATOM 4959 O O . GLY A 1 689 ? -11.114 -24.515 19.064 1.00 61.62 689 GLY A O 1
ATOM 4960 N N . ASN A 1 690 ? -12.243 -26.408 18.703 1.00 56.12 690 ASN A N 1
ATOM 4961 C CA . ASN A 1 690 ? -12.385 -26.707 20.136 1.00 56.12 690 ASN A CA 1
ATOM 4962 C C . ASN A 1 690 ? -11.005 -26.820 20.815 1.00 56.12 690 ASN A C 1
ATOM 4964 O O . ASN A 1 690 ? -10.110 -27.472 20.272 1.00 56.12 690 ASN A O 1
ATOM 4968 N N . ASN A 1 691 ? -10.858 -26.230 22.009 1.00 53.81 691 ASN A N 1
ATOM 4969 C CA . ASN A 1 691 ? -9.625 -26.225 22.816 1.00 53.81 691 ASN A CA 1
ATOM 4970 C C . ASN A 1 691 ? -8.381 -25.667 22.094 1.00 53.81 691 ASN A C 1
ATOM 4972 O O . ASN A 1 691 ? -7.272 -26.121 22.352 1.00 53.81 691 ASN A O 1
ATOM 4976 N N . GLN A 1 692 ? -8.558 -24.721 21.169 1.00 64.56 692 GLN A N 1
ATOM 4977 C CA . GLN A 1 692 ? -7.449 -24.062 20.481 1.00 64.56 692 GLN A CA 1
ATOM 4978 C C . GLN A 1 692 ? -7.140 -22.698 21.112 1.00 64.56 692 GLN A C 1
ATOM 4980 O O . GLN A 1 692 ? -8.035 -21.871 21.292 1.00 64.56 692 GLN A O 1
ATOM 4985 N N . GLU A 1 693 ? -5.865 -22.463 21.419 1.00 67.12 693 GLU A N 1
ATOM 4986 C CA . GLU A 1 693 ? -5.382 -21.262 22.103 1.00 67.12 693 GLU A CA 1
ATOM 4987 C C . GLU A 1 693 ? -4.348 -20.499 21.259 1.00 67.12 693 GLU A C 1
ATOM 4989 O O . GLU A 1 693 ? -3.538 -21.100 20.561 1.00 67.12 693 GLU A O 1
ATOM 4994 N N . VAL A 1 694 ? -4.366 -19.169 21.315 1.00 67.06 694 VAL A N 1
ATOM 4995 C CA . VAL A 1 694 ? -3.365 -18.265 20.735 1.00 67.06 694 VAL A CA 1
ATOM 4996 C C . VAL A 1 694 ? -2.603 -17.616 21.882 1.00 67.06 694 VAL A C 1
ATOM 4998 O O . VAL A 1 694 ? -3.112 -16.717 22.549 1.00 67.06 694 VAL A O 1
ATOM 5001 N N . GLY A 1 695 ? -1.388 -18.072 22.140 1.00 63.69 695 GLY A N 1
ATOM 5002 C CA . GLY A 1 695 ? -0.594 -17.622 23.269 1.00 63.69 695 GLY A CA 1
ATOM 5003 C C . GLY A 1 695 ? 0.492 -16.607 22.919 1.00 63.69 695 GLY A C 1
ATOM 5004 O O . GLY A 1 695 ? 1.066 -16.606 21.832 1.00 63.69 695 GLY A O 1
ATOM 5005 N N . ILE A 1 696 ? 0.789 -15.717 23.866 1.00 61.56 696 ILE A N 1
ATOM 5006 C CA . ILE A 1 696 ? 2.048 -14.962 23.886 1.00 61.56 696 ILE A CA 1
ATOM 5007 C C . ILE A 1 696 ? 2.638 -15.142 25.279 1.00 61.56 696 ILE A C 1
ATOM 5009 O O . ILE A 1 696 ? 2.033 -14.746 26.273 1.00 61.56 696 ILE A O 1
ATOM 5013 N N . ASP A 1 697 ? 3.832 -15.716 25.348 1.00 55.25 697 ASP A N 1
ATOM 5014 C CA . ASP A 1 697 ? 4.569 -16.002 26.570 1.00 55.25 697 ASP A CA 1
ATOM 5015 C C . ASP A 1 697 ? 5.058 -14.693 27.206 1.00 55.25 697 ASP A C 1
ATOM 5017 O O . ASP A 1 697 ? 6.201 -14.299 27.019 1.00 55.25 697 ASP A O 1
ATOM 5021 N N . GLY A 1 698 ? 4.218 -13.951 27.941 1.00 56.84 698 GLY A N 1
ATOM 5022 C CA . GLY A 1 698 ? 4.697 -12.774 28.677 1.00 56.84 698 GLY A CA 1
ATOM 5023 C C . GLY A 1 698 ? 3.699 -11.689 29.060 1.00 56.84 698 GLY A C 1
ATOM 5024 O O . GLY A 1 698 ? 2.727 -11.413 28.364 1.00 56.84 698 GLY A O 1
ATOM 5025 N N . ASP A 1 699 ? 4.020 -10.986 30.149 1.00 64.31 699 ASP A N 1
ATOM 5026 C CA . ASP A 1 699 ? 3.186 -9.923 30.723 1.00 64.31 699 ASP A CA 1
ATOM 5027 C C . ASP A 1 699 ? 3.132 -8.641 29.871 1.00 64.31 699 ASP A C 1
ATOM 5029 O O . ASP A 1 699 ? 2.173 -7.880 29.992 1.00 64.31 699 ASP A O 1
ATOM 5033 N N . ASN A 1 700 ? 4.117 -8.383 28.999 1.00 75.81 700 ASN A N 1
ATOM 5034 C CA . ASN A 1 700 ? 4.075 -7.225 28.091 1.00 75.81 700 ASN A CA 1
ATOM 5035 C C . ASN A 1 700 ? 3.731 -7.596 26.642 1.00 75.81 700 ASN A C 1
ATOM 5037 O O . ASN A 1 700 ? 3.719 -6.716 25.780 1.00 75.81 700 ASN A O 1
ATOM 5041 N N . GLY A 1 701 ? 3.424 -8.870 26.372 1.00 82.75 701 GLY A N 1
ATOM 5042 C CA . GLY A 1 701 ? 2.909 -9.295 25.075 1.00 82.75 701 GLY A CA 1
ATOM 5043 C C . GLY A 1 701 ? 1.552 -8.653 24.771 1.00 82.75 701 GLY A C 1
ATOM 5044 O O . GLY A 1 701 ? 0.777 -8.374 25.697 1.00 82.75 701 GLY A O 1
ATOM 5045 N N . LYS A 1 702 ? 1.271 -8.402 23.486 1.00 88.44 702 LYS A N 1
ATOM 5046 C CA . LYS A 1 702 ? 0.009 -7.796 23.023 1.00 88.44 702 LYS A CA 1
ATOM 5047 C C . LYS A 1 702 ? -0.632 -8.610 21.908 1.00 88.44 702 LYS A C 1
ATOM 5049 O O . LYS A 1 702 ? 0.044 -8.947 20.940 1.00 88.44 702 LYS A O 1
ATOM 5054 N N . ILE A 1 703 ? -1.938 -8.844 21.998 1.00 90.44 703 ILE A N 1
ATOM 5055 C CA . ILE A 1 703 ? -2.712 -9.471 20.920 1.00 90.44 703 ILE A CA 1
ATOM 5056 C C . ILE A 1 703 ? -3.787 -8.506 20.422 1.00 90.44 703 ILE A C 1
ATOM 5058 O O . ILE A 1 703 ? -4.519 -7.917 21.222 1.00 90.44 703 ILE A O 1
ATOM 5062 N N . LEU A 1 704 ? -3.894 -8.386 19.099 1.00 93.25 704 LEU A N 1
ATOM 5063 C CA . LEU A 1 704 ? -5.007 -7.740 18.414 1.00 93.25 704 LEU A CA 1
ATOM 5064 C C . LEU A 1 704 ? -5.766 -8.752 17.550 1.00 93.25 704 LEU A C 1
ATOM 5066 O O . LEU A 1 704 ? -5.188 -9.382 16.663 1.00 93.25 704 LEU A O 1
ATOM 5070 N N . PHE A 1 705 ? -7.082 -8.812 17.744 1.00 92.75 705 PHE A N 1
ATOM 5071 C CA . PHE A 1 705 ? -8.015 -9.439 16.808 1.00 92.75 705 PHE A CA 1
ATOM 5072 C C . PHE A 1 705 ? -8.836 -8.355 16.087 1.00 92.75 705 PHE A C 1
ATOM 5074 O O . PHE A 1 705 ? -9.620 -7.658 16.728 1.00 92.75 705 PHE A O 1
ATOM 5081 N N . ASP A 1 706 ? -8.679 -8.202 14.770 1.00 93.31 706 ASP A N 1
ATOM 5082 C CA . ASP A 1 706 ? -9.474 -7.278 13.939 1.00 93.31 706 ASP A CA 1
ATOM 5083 C C . ASP A 1 706 ? -10.183 -8.065 12.835 1.00 93.31 706 ASP A C 1
ATOM 5085 O O . ASP A 1 706 ? -9.545 -8.564 11.910 1.00 93.31 706 ASP A O 1
ATOM 5089 N N . ALA A 1 707 ? -11.502 -8.208 12.938 1.00 91.50 707 ALA A N 1
ATOM 5090 C CA . ALA A 1 707 ? -12.300 -8.985 11.994 1.00 91.50 707 ALA A CA 1
ATOM 5091 C C . ALA A 1 707 ? -13.475 -8.177 11.442 1.00 91.50 707 ALA A C 1
ATOM 5093 O O . ALA A 1 707 ? -14.067 -7.347 12.128 1.00 91.50 707 ALA A O 1
ATOM 5094 N N . VAL A 1 708 ? -13.898 -8.453 10.214 1.00 90.31 708 VAL A N 1
ATOM 5095 C CA . VAL A 1 708 ? -15.113 -7.830 9.673 1.00 90.31 708 VAL A CA 1
ATOM 5096 C C . VAL A 1 708 ? -16.370 -8.538 10.173 1.00 90.31 708 VAL A C 1
ATOM 5098 O O . VAL A 1 708 ? -17.304 -7.847 10.536 1.00 90.31 708 VAL A O 1
ATOM 5101 N N . ASN A 1 709 ? -16.411 -9.869 10.247 1.00 87.69 709 ASN A N 1
ATOM 5102 C CA . ASN A 1 709 ? -17.636 -10.655 10.470 1.00 87.69 709 ASN A CA 1
ATOM 5103 C C . ASN A 1 709 ? -17.731 -11.343 11.848 1.00 87.69 709 ASN A C 1
ATOM 5105 O O . ASN A 1 709 ? -18.728 -12.016 12.120 1.00 87.69 709 ASN A O 1
ATOM 5109 N N . GLY A 1 710 ? -16.721 -11.201 12.713 1.00 87.31 710 GLY A N 1
ATOM 5110 C CA . GLY A 1 710 ? -16.736 -11.743 14.077 1.00 87.31 710 GLY A CA 1
ATOM 5111 C C . GLY A 1 710 ? -15.464 -12.495 14.476 1.00 87.31 710 GLY A C 1
ATOM 5112 O O . GLY A 1 710 ? -14.625 -12.826 13.635 1.00 87.31 710 GLY A O 1
ATOM 5113 N N . VAL A 1 711 ? -15.341 -12.774 15.775 1.00 86.56 711 VAL A N 1
ATOM 5114 C CA . VAL A 1 711 ? -14.220 -13.508 16.388 1.00 86.56 711 VAL A CA 1
ATOM 5115 C C . VAL A 1 711 ? -14.789 -14.515 17.402 1.00 86.56 711 VAL A C 1
ATOM 5117 O O . VAL A 1 711 ? -15.445 -14.099 18.359 1.00 86.56 711 VAL A O 1
ATOM 5120 N N . GLY A 1 712 ? -14.590 -15.827 17.197 1.00 76.75 712 GLY A N 1
ATOM 5121 C CA . GLY A 1 712 ? -15.151 -16.876 18.075 1.00 76.75 712 GLY A CA 1
ATOM 5122 C C . GLY A 1 712 ? -15.427 -18.228 17.391 1.00 76.75 712 GLY A C 1
ATOM 5123 O O . GLY A 1 712 ? -14.647 -18.660 16.552 1.00 76.75 712 GLY A O 1
ATOM 5124 N N . VAL A 1 713 ? -16.529 -18.913 17.743 1.00 60.56 713 VAL A N 1
ATOM 5125 C CA . VAL A 1 713 ? -16.968 -20.211 17.161 1.00 60.56 713 VAL A CA 1
ATOM 5126 C C . VAL A 1 713 ? -18.186 -20.013 16.233 1.00 60.56 713 VAL A C 1
ATOM 5128 O O . VAL A 1 713 ? -19.010 -19.136 16.479 1.00 60.56 713 VAL A O 1
ATOM 5131 N N . LEU A 1 714 ? -18.310 -20.814 15.161 1.00 45.44 714 LEU A N 1
ATOM 5132 C CA . LEU A 1 714 ? -19.403 -20.767 14.164 1.00 45.44 714 LEU A CA 1
ATOM 5133 C C . LEU A 1 714 ? -20.803 -21.038 14.775 1.00 45.44 714 LEU A C 1
ATOM 5135 O O . LEU A 1 714 ? -21.014 -22.040 15.455 1.00 45.44 714 LEU A O 1
ATOM 5139 N N . PHE A 1 715 ? -21.772 -20.163 14.469 1.00 40.88 715 PHE A N 1
ATOM 5140 C CA . PHE A 1 715 ? -23.090 -20.023 15.122 1.00 40.88 715 PHE A CA 1
ATOM 5141 C C . PHE A 1 715 ? -24.249 -20.889 14.574 1.00 40.88 715 PHE A C 1
ATOM 5143 O O . PHE A 1 715 ? -25.406 -20.585 14.854 1.00 40.88 715 PHE A O 1
ATOM 5150 N N . ASP A 1 716 ? -24.009 -21.984 13.853 1.00 34.97 716 ASP A N 1
ATOM 5151 C CA . ASP A 1 716 ? -25.115 -22.805 13.307 1.00 34.97 716 ASP A CA 1
ATOM 5152 C C . ASP A 1 716 ? -25.702 -23.840 14.294 1.00 34.97 716 ASP A C 1
ATOM 5154 O O . ASP A 1 716 ? -26.384 -24.782 13.889 1.00 34.97 716 ASP A O 1
ATOM 5158 N N . ASN A 1 717 ? -25.497 -23.669 15.607 1.00 28.58 717 ASN A N 1
ATOM 5159 C CA . ASN A 1 717 ? -26.155 -24.498 16.619 1.00 28.58 717 ASN A CA 1
ATOM 5160 C C . ASN A 1 717 ? -27.147 -23.668 17.465 1.00 28.58 717 ASN A C 1
ATOM 5162 O O . ASN A 1 717 ? -26.716 -22.856 18.282 1.00 28.58 717 ASN A O 1
ATOM 5166 N N . PRO A 1 718 ? -28.473 -23.869 17.324 1.00 28.81 718 PRO A N 1
ATOM 5167 C CA . PRO A 1 718 ? -29.504 -23.129 18.063 1.00 28.81 718 PRO A CA 1
ATOM 5168 C C . PRO A 1 718 ? -29.627 -23.527 19.547 1.00 28.81 718 PRO A C 1
ATOM 5170 O O . PRO A 1 718 ? -30.557 -23.094 20.227 1.00 28.81 718 PRO A O 1
ATOM 5173 N N . TYR A 1 719 ? -28.703 -24.341 20.062 1.00 28.11 719 TYR A N 1
ATOM 5174 C CA . TYR A 1 719 ? -28.598 -24.679 21.476 1.00 28.11 719 TYR A CA 1
ATOM 5175 C C . TYR A 1 719 ? -27.282 -24.137 22.044 1.00 28.11 719 TYR A C 1
ATOM 5177 O O . TYR A 1 719 ? -26.229 -24.437 21.475 1.00 28.11 719 TYR A O 1
ATOM 5185 N N . PRO A 1 720 ? -27.303 -23.399 23.172 1.00 31.81 720 PRO A N 1
ATOM 5186 C CA . PRO A 1 720 ? -26.087 -23.080 23.907 1.00 31.81 720 PRO A CA 1
ATOM 5187 C C . PRO A 1 720 ? -25.430 -24.395 24.331 1.00 31.81 720 PRO A C 1
ATOM 5189 O O . PRO A 1 720 ? -25.917 -25.101 25.213 1.00 31.81 720 PRO A O 1
ATOM 5192 N N . VAL A 1 721 ? -24.343 -24.761 23.654 1.00 31.66 721 VAL A N 1
ATOM 5193 C CA . VAL A 1 721 ? -23.414 -25.772 24.153 1.00 31.66 721 VAL A CA 1
ATOM 5194 C C . VAL A 1 721 ? -22.717 -25.135 25.356 1.00 31.66 721 VAL A C 1
ATOM 5196 O O . VAL A 1 721 ? -22.052 -24.120 25.163 1.00 31.66 721 VAL A O 1
ATOM 5199 N N . PRO A 1 722 ? -22.819 -25.687 26.580 1.00 32.88 722 PRO A N 1
ATOM 5200 C CA . PRO A 1 722 ? -22.214 -25.114 27.796 1.00 32.88 722 PRO A CA 1
ATOM 5201 C C . PRO A 1 722 ? -20.668 -25.088 27.796 1.00 32.88 722 PRO A C 1
ATOM 5203 O O . PRO A 1 722 ? -20.044 -24.978 28.847 1.00 32.88 722 PRO A O 1
ATOM 5206 N N . ASN A 1 723 ? -20.047 -25.276 26.628 1.00 40.38 723 ASN A N 1
ATOM 5207 C CA . ASN A 1 723 ? -18.644 -25.606 26.424 1.00 40.38 723 ASN A CA 1
ATOM 5208 C C . ASN A 1 723 ? -18.075 -24.969 25.135 1.00 40.38 723 ASN A C 1
ATOM 5210 O O . ASN A 1 723 ? -17.024 -25.411 24.677 1.00 40.38 723 ASN A O 1
ATOM 5214 N N . SER A 1 724 ? -18.759 -24.017 24.481 1.00 43.88 724 SER A N 1
ATOM 5215 C CA . SER A 1 724 ? -18.202 -23.345 23.294 1.00 43.88 724 SER A CA 1
ATOM 5216 C C . SER A 1 724 ? -17.109 -22.365 23.718 1.00 43.88 724 SER A C 1
ATOM 5218 O O . SER A 1 724 ? -17.377 -21.186 23.939 1.00 43.88 724 SER A O 1
ATOM 5220 N N . SER A 1 725 ? -15.892 -22.877 23.879 1.00 53.88 725 SER A N 1
ATOM 5221 C CA . SER A 1 725 ? -14.687 -22.097 24.139 1.00 53.88 725 SER A CA 1
ATOM 5222 C C . SER A 1 725 ? -14.542 -21.033 23.053 1.00 53.88 725 SER A C 1
ATOM 5224 O O . SER A 1 725 ? -14.529 -21.371 21.871 1.00 53.88 725 SER A O 1
ATOM 5226 N N . GLY A 1 726 ? -14.471 -19.758 23.436 1.00 64.06 726 GLY A N 1
ATOM 5227 C CA . GLY A 1 726 ? -14.046 -18.694 22.531 1.00 64.06 726 GLY A CA 1
ATOM 5228 C C . GLY A 1 726 ? -12.642 -18.938 21.987 1.00 64.06 726 GLY A C 1
ATOM 5229 O O . GLY A 1 726 ? -12.061 -20.011 22.148 1.00 64.06 726 GLY A O 1
ATOM 5230 N N . ILE A 1 727 ? -12.053 -17.919 21.368 1.00 70.88 727 ILE A N 1
ATOM 5231 C CA . ILE A 1 727 ? -10.617 -18.000 21.093 1.00 70.88 727 ILE A CA 1
ATOM 5232 C C . ILE A 1 727 ? -9.891 -17.947 22.442 1.00 70.88 727 ILE A C 1
ATOM 5234 O O . ILE A 1 727 ? -9.984 -16.939 23.148 1.00 70.88 727 ILE A O 1
ATOM 5238 N N . GLY A 1 728 ? -9.225 -19.048 22.806 1.00 70.81 728 GLY A N 1
ATOM 5239 C CA . GLY A 1 728 ? -8.310 -19.116 23.942 1.00 70.81 728 GLY A CA 1
ATOM 5240 C C . GLY A 1 728 ? -7.126 -18.182 23.712 1.00 70.81 728 GLY A C 1
ATOM 5241 O O . GLY A 1 728 ? -6.613 -18.151 22.594 1.00 70.81 728 GLY A O 1
ATOM 5242 N N . PHE A 1 729 ? -6.651 -17.456 24.724 1.00 75.31 729 PHE A N 1
ATOM 5243 C CA . PHE A 1 729 ? -5.375 -16.743 24.619 1.00 75.31 729 PHE A CA 1
ATOM 5244 C C . PHE A 1 729 ? -4.631 -16.595 25.953 1.00 75.31 729 PHE A C 1
ATOM 5246 O O . PHE A 1 729 ? -5.259 -16.502 27.009 1.00 75.31 729 PHE A O 1
ATOM 5253 N N . SER A 1 730 ? -3.295 -16.498 25.887 1.00 72.12 730 SER A N 1
ATOM 5254 C CA . SER A 1 730 ? -2.411 -16.359 27.060 1.00 72.12 730 SER A CA 1
ATOM 5255 C C . SER A 1 730 ? -1.615 -15.046 27.124 1.00 72.12 730 SER A C 1
ATOM 5257 O O . SER A 1 730 ? -0.534 -15.002 27.706 1.00 72.12 730 SER A O 1
ATOM 5259 N N . ALA A 1 731 ? -2.134 -13.942 26.577 1.00 78.25 731 ALA A N 1
ATOM 5260 C CA . ALA A 1 731 ? -1.509 -12.616 26.685 1.00 78.25 731 ALA A CA 1
ATOM 5261 C C . ALA A 1 731 ? -2.164 -11.748 27.765 1.00 78.25 731 ALA A C 1
ATOM 5263 O O . ALA A 1 731 ? -3.383 -11.754 27.931 1.00 78.25 731 ALA A O 1
ATOM 5264 N N . LYS A 1 732 ? -1.358 -10.941 28.466 1.00 81.75 732 LYS A N 1
ATOM 5265 C CA . LYS A 1 732 ? -1.883 -9.972 29.435 1.00 81.75 732 LYS A CA 1
ATOM 5266 C C . LYS A 1 732 ? -2.645 -8.845 28.745 1.00 81.75 732 LYS A C 1
ATOM 5268 O O . LYS A 1 732 ? -3.723 -8.503 29.199 1.00 81.75 732 LYS A O 1
ATOM 5273 N N . ASN A 1 733 ? -2.109 -8.273 27.666 1.00 87.62 733 ASN A N 1
ATOM 5274 C CA . ASN A 1 733 ? -2.703 -7.114 26.997 1.00 87.62 733 ASN A CA 1
ATOM 5275 C C . ASN A 1 733 ? -3.457 -7.549 25.736 1.00 87.62 733 ASN A C 1
ATOM 5277 O O . ASN A 1 733 ? -2.842 -7.999 24.768 1.00 87.62 733 ASN A O 1
ATOM 5281 N N . VAL A 1 734 ? -4.779 -7.377 25.727 1.00 89.62 734 VAL A N 1
ATOM 5282 C CA . VAL A 1 734 ? -5.627 -7.714 24.575 1.00 89.62 734 VAL A CA 1
ATOM 5283 C C . VAL A 1 734 ? -6.421 -6.503 24.097 1.00 89.62 734 VAL A C 1
ATOM 5285 O O . VAL A 1 734 ? -6.881 -5.692 24.907 1.00 89.62 734 VAL A O 1
ATOM 5288 N N . ALA A 1 735 ? -6.587 -6.405 22.781 1.00 93.25 735 ALA A N 1
ATOM 5289 C CA . ALA A 1 735 ? -7.565 -5.548 22.125 1.00 93.25 735 ALA A CA 1
ATOM 5290 C C . ALA A 1 735 ? -8.300 -6.350 21.047 1.00 93.25 735 ALA A C 1
ATOM 5292 O O . ALA A 1 735 ? -7.747 -7.280 20.452 1.00 93.25 735 ALA A O 1
ATOM 5293 N N . ALA A 1 736 ? -9.553 -5.991 20.786 1.00 93.06 736 ALA A N 1
ATOM 5294 C CA . ALA A 1 736 ? -10.326 -6.655 19.749 1.00 93.06 736 ALA A CA 1
ATOM 5295 C C . ALA A 1 736 ? -11.375 -5.740 19.127 1.00 93.06 736 ALA A C 1
ATOM 5297 O O . ALA A 1 736 ? -12.002 -4.917 19.795 1.00 93.06 736 ALA A O 1
ATOM 5298 N N . ARG A 1 737 ? -11.593 -5.919 17.830 1.00 93.62 737 ARG A N 1
ATOM 5299 C CA . ARG A 1 737 ? -12.561 -5.161 17.054 1.00 93.62 737 ARG A CA 1
ATOM 5300 C C . ARG A 1 737 ? -13.266 -6.071 16.065 1.00 93.62 737 ARG A C 1
ATOM 5302 O O . ARG A 1 737 ? -12.621 -6.821 15.336 1.00 93.62 737 ARG A O 1
ATOM 5309 N N . THR A 1 738 ? -14.584 -5.923 15.987 1.00 92.19 738 THR A N 1
ATOM 5310 C CA . THR A 1 738 ? -15.373 -6.432 14.865 1.00 92.19 738 THR A CA 1
ATOM 5311 C C . THR A 1 738 ? -16.101 -5.295 14.153 1.00 92.19 738 THR A C 1
ATOM 5313 O O . THR A 1 738 ? -16.396 -4.273 14.772 1.00 92.19 738 THR A O 1
ATOM 5316 N N . GLN A 1 739 ? -16.379 -5.421 12.852 1.00 89.62 739 GLN A N 1
ATOM 5317 C CA . GLN A 1 739 ? -17.337 -4.524 12.180 1.00 89.62 739 GLN A CA 1
ATOM 5318 C C . GLN A 1 739 ? -18.764 -5.061 12.324 1.00 89.62 739 GLN A C 1
ATOM 5320 O O . GLN A 1 739 ? -19.685 -4.343 12.707 1.00 89.62 739 GLN A O 1
ATOM 5325 N N . PHE A 1 740 ? -18.918 -6.352 12.065 1.00 82.38 740 PHE A N 1
ATOM 5326 C CA . PHE A 1 740 ? -20.122 -7.159 12.135 1.00 82.38 740 PHE A CA 1
ATOM 5327 C C . PHE A 1 740 ? -19.856 -8.384 13.018 1.00 82.38 740 PHE A C 1
ATOM 5329 O O . PHE A 1 740 ? -18.726 -8.854 13.128 1.00 82.38 740 PHE A O 1
ATOM 5336 N N . GLY A 1 741 ? -20.903 -8.913 13.648 1.00 84.94 741 GLY A N 1
ATOM 5337 C CA . GLY A 1 741 ? -20.821 -10.165 14.400 1.00 84.94 741 GLY A CA 1
ATOM 5338 C C . GLY A 1 741 ? -20.250 -10.050 15.815 1.00 84.94 741 GLY A C 1
ATOM 5339 O O . GLY A 1 741 ? -19.788 -8.998 16.262 1.00 84.94 741 GLY A O 1
ATOM 5340 N N . ASN A 1 742 ? -20.358 -11.166 16.535 1.00 86.56 742 ASN A N 1
ATOM 5341 C CA . ASN A 1 742 ? -20.036 -11.281 17.955 1.00 86.56 742 ASN A CA 1
ATOM 5342 C C . ASN A 1 742 ? -18.524 -11.385 18.198 1.00 86.56 742 ASN A C 1
ATOM 5344 O O . ASN A 1 742 ? -17.759 -11.800 17.324 1.00 86.56 742 ASN A O 1
ATOM 5348 N N . LEU A 1 743 ? -18.133 -11.057 19.425 1.00 89.88 743 LEU A N 1
ATOM 5349 C CA . LEU A 1 743 ? -16.794 -11.233 19.958 1.00 89.88 743 LEU A CA 1
ATOM 5350 C C . LEU A 1 743 ? -16.859 -12.141 21.190 1.00 89.88 743 LEU A C 1
ATOM 5352 O O . LEU A 1 743 ? -17.422 -11.763 22.219 1.00 89.88 743 LEU A O 1
ATOM 5356 N N . LEU A 1 744 ? -16.270 -13.328 21.077 1.00 85.69 744 LEU A N 1
ATOM 5357 C CA . LEU A 1 744 ? -16.178 -14.310 22.153 1.00 85.69 744 LEU A CA 1
ATOM 5358 C C . LEU A 1 744 ? -14.705 -14.636 22.413 1.00 85.69 744 LEU A C 1
ATOM 5360 O O . LEU A 1 744 ? -14.062 -15.329 21.619 1.00 85.69 744 LEU A O 1
ATOM 5364 N N . LEU A 1 745 ? -14.180 -14.130 23.528 1.00 84.50 745 LEU A N 1
ATOM 5365 C CA . LEU A 1 745 ? -12.784 -14.294 23.923 1.00 84.50 745 LEU A CA 1
ATOM 5366 C C . LEU A 1 745 ? -12.699 -14.994 25.279 1.00 84.50 745 LEU A C 1
ATOM 5368 O O . LEU A 1 745 ? -13.402 -14.626 26.221 1.00 84.50 745 LEU A O 1
ATOM 5372 N N . THR A 1 746 ? -11.801 -15.968 25.385 1.00 78.38 746 THR A N 1
ATOM 5373 C CA . THR A 1 746 ? -11.543 -16.708 26.626 1.00 78.38 746 THR A CA 1
ATOM 5374 C C . THR A 1 746 ? -10.060 -16.643 26.951 1.00 78.38 746 THR A C 1
ATOM 5376 O O . THR A 1 746 ? -9.237 -17.005 26.118 1.00 78.38 746 THR A O 1
ATOM 5379 N N . SER A 1 747 ? -9.702 -16.184 28.145 1.00 76.44 747 SER A N 1
ATOM 5380 C CA . SER A 1 747 ? -8.299 -16.133 28.578 1.00 76.44 747 SER A CA 1
ATOM 5381 C C . SER A 1 747 ? -7.920 -17.414 29.322 1.00 76.44 747 SER A C 1
ATOM 5383 O O . SER A 1 747 ? -8.745 -17.958 30.054 1.00 76.44 747 SER A O 1
ATOM 5385 N N . SER A 1 748 ? -6.681 -17.885 29.160 1.00 69.81 748 SER A N 1
ATOM 5386 C CA . SER A 1 748 ? -6.061 -18.899 30.032 1.00 69.81 748 SER A CA 1
ATOM 5387 C C . SER A 1 748 ? -5.242 -18.279 31.172 1.00 69.81 748 SER A C 1
ATOM 5389 O O . SER A 1 748 ? -4.942 -18.946 32.163 1.00 69.81 748 SER A O 1
ATOM 5391 N N . ARG A 1 749 ? -4.886 -16.990 31.056 1.00 70.75 749 ARG A N 1
ATOM 5392 C CA . ARG A 1 749 ? -4.187 -16.236 32.103 1.00 70.75 749 ARG A CA 1
ATOM 5393 C C . ARG A 1 749 ? -5.119 -15.820 33.221 1.00 70.75 749 ARG A C 1
ATOM 5395 O O . ARG A 1 749 ? -6.212 -15.328 32.962 1.00 70.75 749 ARG A O 1
ATOM 5402 N N . THR A 1 750 ? -4.603 -15.833 34.444 1.00 72.88 750 THR A N 1
ATOM 5403 C CA . THR A 1 750 ? -5.301 -15.373 35.649 1.00 72.88 750 THR A CA 1
ATOM 5404 C C . THR A 1 750 ? -5.278 -13.851 35.848 1.00 72.88 750 THR A C 1
ATOM 5406 O O . THR A 1 750 ? -5.822 -13.373 36.834 1.00 72.88 750 THR A O 1
ATOM 5409 N N . ASP A 1 751 ? -4.681 -13.060 34.949 1.00 77.44 751 ASP A N 1
ATOM 5410 C CA . ASP A 1 751 ? -4.537 -11.599 35.097 1.00 77.44 751 ASP A CA 1
ATOM 5411 C C . ASP A 1 751 ? -4.750 -10.799 33.788 1.00 77.44 751 ASP A C 1
ATOM 5413 O O . ASP A 1 751 ? -3.925 -9.965 33.406 1.00 77.44 751 ASP A O 1
ATOM 5417 N N . LEU A 1 752 ? -5.868 -11.031 33.090 1.00 86.12 752 LEU A N 1
ATOM 5418 C CA . LEU A 1 752 ? -6.209 -10.365 31.822 1.00 86.12 752 LEU A CA 1
ATOM 5419 C C . LEU A 1 752 ? -6.285 -8.830 31.950 1.00 86.12 752 LEU A C 1
ATOM 5421 O O . LEU A 1 752 ? -6.914 -8.306 32.866 1.00 86.12 752 LEU A O 1
ATOM 5425 N N . VAL A 1 753 ? -5.744 -8.101 30.971 1.00 88.06 753 VAL A N 1
ATOM 5426 C CA . VAL A 1 753 ? -5.841 -6.641 30.823 1.00 88.06 753 VAL A CA 1
ATOM 5427 C C . VAL A 1 753 ? -6.408 -6.263 29.447 1.00 88.06 753 VAL A C 1
ATOM 5429 O O . VAL A 1 753 ? -5.796 -6.493 28.403 1.00 88.06 753 VAL A O 1
ATOM 5432 N N . VAL A 1 754 ? -7.560 -5.590 29.442 1.00 90.44 754 VAL A N 1
ATOM 5433 C CA . VAL A 1 754 ? -8.112 -4.936 28.243 1.00 90.44 754 VAL A CA 1
ATOM 5434 C C . VAL A 1 754 ? -7.358 -3.628 28.002 1.00 90.44 754 VAL A C 1
ATOM 5436 O O . VAL A 1 754 ? -7.319 -2.759 28.879 1.00 90.44 754 VAL A O 1
ATOM 5439 N N . SER A 1 755 ? -6.747 -3.494 26.824 1.00 90.06 755 SER A N 1
ATOM 5440 C CA . SER A 1 755 ? -5.752 -2.460 26.505 1.00 90.06 755 SER A CA 1
ATOM 5441 C C . SER A 1 755 ? -5.953 -1.856 25.105 1.00 90.06 755 SER A C 1
ATOM 5443 O O . SER A 1 755 ? -6.864 -2.250 24.383 1.00 90.06 755 SER A O 1
ATOM 5445 N N . SER A 1 756 ? -5.100 -0.901 24.712 1.00 88.75 756 SER A N 1
ATOM 5446 C CA . SER A 1 756 ? -5.030 -0.399 23.333 1.00 88.75 756 SER A CA 1
ATOM 5447 C C . SER A 1 756 ? -3.841 -1.008 22.584 1.00 88.75 756 SER A C 1
ATOM 5449 O O . SER A 1 756 ? -2.704 -1.000 23.074 1.00 88.75 756 SER A O 1
ATOM 5451 N N . VAL A 1 757 ? -4.113 -1.522 21.384 1.00 82.94 757 VAL A N 1
ATOM 5452 C CA . VAL A 1 757 ? -3.139 -2.162 20.492 1.00 82.94 757 VAL A CA 1
ATOM 5453 C C . VAL A 1 757 ? -3.397 -1.681 19.062 1.00 82.94 757 VAL A C 1
ATOM 5455 O O . VAL A 1 757 ? -4.529 -1.727 18.590 1.00 82.94 757 VAL A O 1
ATOM 5458 N N . ASP A 1 758 ? -2.356 -1.181 18.390 1.00 79.88 758 ASP A N 1
ATOM 5459 C CA . ASP A 1 758 ? -2.340 -0.852 16.952 1.00 79.88 758 ASP A CA 1
ATOM 5460 C C . ASP A 1 758 ? -3.551 -0.052 16.435 1.00 79.88 758 ASP A C 1
ATOM 5462 O O . ASP A 1 758 ? -4.190 -0.386 15.440 1.00 79.88 758 ASP A O 1
ATOM 5466 N N . GLY A 1 759 ? -3.878 1.045 17.125 1.00 80.00 759 GLY A N 1
ATOM 5467 C CA . GLY A 1 759 ? -4.971 1.943 16.735 1.00 80.00 759 GLY A CA 1
ATOM 5468 C C . GLY A 1 759 ? -6.375 1.444 17.100 1.00 80.00 759 GLY A C 1
ATOM 5469 O O . GLY A 1 759 ? -7.346 2.158 16.851 1.00 80.00 759 GLY A O 1
ATOM 5470 N N . VAL A 1 760 ? -6.495 0.266 17.721 1.00 86.62 760 VAL A N 1
ATOM 5471 C CA . VAL A 1 760 ? -7.717 -0.204 18.383 1.00 86.62 760 VAL A CA 1
ATOM 5472 C C . VAL A 1 760 ? -7.628 0.124 19.872 1.00 86.62 760 VAL A C 1
ATOM 5474 O O . VAL A 1 760 ? -6.642 -0.191 20.540 1.00 86.62 760 VAL A O 1
ATOM 5477 N N . ASP A 1 761 ? -8.647 0.803 20.394 1.00 87.56 761 ASP A N 1
ATOM 5478 C CA . ASP A 1 761 ? -8.739 1.196 21.802 1.00 87.56 761 ASP A CA 1
ATOM 5479 C C . ASP A 1 761 ? -9.742 0.289 22.527 1.00 87.56 761 ASP A C 1
ATOM 5481 O O . ASP A 1 761 ? -10.955 0.483 22.430 1.00 87.56 761 ASP A O 1
ATOM 5485 N N . GLY A 1 762 ? -9.231 -0.745 23.202 1.00 92.62 762 GLY A N 1
ATOM 5486 C CA . GLY A 1 762 ? -10.029 -1.692 23.974 1.00 92.62 762 GLY A CA 1
ATOM 5487 C C . GLY A 1 762 ? -10.747 -2.742 23.132 1.00 92.62 762 GLY A C 1
ATOM 5488 O O . GLY A 1 762 ? -10.163 -3.369 22.243 1.00 92.62 762 GLY A O 1
ATOM 5489 N N . ILE A 1 763 ? -12.014 -2.983 23.473 1.00 94.75 763 ILE A N 1
ATOM 5490 C CA . ILE A 1 763 ? -12.839 -4.035 22.876 1.00 94.75 763 ILE A CA 1
ATOM 5491 C C . ILE A 1 763 ? -14.105 -3.426 22.275 1.00 94.75 763 ILE A C 1
ATOM 5493 O O . ILE A 1 763 ? -14.889 -2.796 22.983 1.00 94.75 763 ILE A O 1
ATOM 5497 N N . THR A 1 764 ? -14.325 -3.622 20.973 1.00 94.56 764 THR A N 1
ATOM 5498 C CA . THR A 1 764 ? -15.470 -3.038 20.258 1.00 94.56 764 THR A CA 1
ATOM 5499 C C . THR A 1 764 ? -16.169 -4.042 19.337 1.00 94.56 764 THR A C 1
ATOM 5501 O O . THR A 1 764 ? -15.533 -4.647 18.479 1.00 94.56 764 THR A O 1
ATOM 5504 N N . ALA A 1 765 ? -17.492 -4.169 19.471 1.00 93.50 765 ALA A N 1
ATOM 5505 C CA . ALA A 1 765 ? -18.357 -4.971 18.601 1.00 93.50 765 ALA A CA 1
ATOM 5506 C C . ALA A 1 765 ? -19.650 -4.192 18.263 1.00 93.50 765 ALA A C 1
ATOM 5508 O O . ALA A 1 765 ? -20.688 -4.407 18.898 1.00 93.50 765 ALA A O 1
ATOM 5509 N N . PRO A 1 766 ? -19.631 -3.285 17.264 1.00 86.50 766 PRO A N 1
ATOM 5510 C CA . PRO A 1 766 ? -20.743 -2.380 16.949 1.00 86.50 766 PRO A CA 1
ATOM 5511 C C . PRO A 1 766 ? -22.017 -3.093 16.489 1.00 86.50 766 PRO A C 1
ATOM 5513 O O . PRO A 1 766 ? -23.085 -2.500 16.457 1.00 86.50 766 PRO A O 1
ATOM 5516 N N . ASN A 1 767 ? -21.949 -4.378 16.139 1.00 83.62 767 ASN A N 1
ATOM 5517 C CA . ASN A 1 767 ? -23.083 -5.162 15.632 1.00 83.62 767 ASN A CA 1
ATOM 5518 C C . ASN A 1 767 ? -23.216 -6.538 16.314 1.00 83.62 767 ASN A C 1
ATOM 5520 O O . ASN A 1 767 ? -23.920 -7.415 15.805 1.00 83.62 767 ASN A O 1
ATOM 5524 N N . GLY A 1 768 ? -22.537 -6.746 17.444 1.00 86.69 768 GLY A N 1
ATOM 5525 C CA . GLY A 1 768 ? -22.440 -8.046 18.096 1.00 86.69 768 GLY A CA 1
ATOM 5526 C C . GLY A 1 768 ? -22.521 -8.003 19.614 1.00 86.69 768 GLY A C 1
ATOM 5527 O O . GLY A 1 768 ? -22.543 -6.947 20.246 1.00 86.69 768 GLY A O 1
ATOM 5528 N N . GLN A 1 769 ? -22.593 -9.204 20.178 1.00 88.19 769 GLN A N 1
ATOM 5529 C CA . GLN A 1 769 ? -22.438 -9.487 21.600 1.00 88.19 769 GLN A CA 1
ATOM 5530 C C . GLN A 1 769 ? -20.951 -9.564 21.961 1.00 88.19 769 GLN A C 1
ATOM 5532 O O . GLN A 1 769 ? -20.152 -10.033 21.147 1.00 88.19 769 GLN A O 1
ATOM 5537 N N . ILE A 1 770 ? -20.601 -9.150 23.179 1.00 90.56 770 ILE A N 1
ATOM 5538 C CA . ILE A 1 770 ? -19.261 -9.309 23.753 1.00 90.56 770 ILE A CA 1
ATOM 5539 C C . ILE A 1 770 ? -19.348 -10.258 24.946 1.00 90.56 770 ILE A C 1
ATOM 5541 O O . ILE A 1 770 ? -20.168 -10.061 25.843 1.00 90.56 770 ILE A O 1
ATOM 5545 N N . VAL A 1 771 ? -18.489 -11.271 24.969 1.00 89.06 771 VAL A N 1
ATOM 5546 C CA . VAL A 1 771 ? -18.351 -12.193 26.101 1.00 89.06 771 VAL A CA 1
ATOM 5547 C C . VAL A 1 771 ? -16.872 -12.347 26.439 1.00 89.06 771 VAL A C 1
ATOM 5549 O O . VAL A 1 771 ? -16.073 -12.697 25.566 1.00 89.06 771 VAL A O 1
ATOM 5552 N N . LEU A 1 772 ? -16.530 -12.057 27.699 1.00 87.25 772 LEU A N 1
ATOM 5553 C CA . LEU A 1 772 ? -15.182 -12.152 28.265 1.00 87.25 772 LEU A CA 1
ATOM 5554 C C . LEU A 1 772 ? -15.206 -13.036 29.526 1.00 87.25 772 LEU A C 1
ATOM 5556 O O . LEU A 1 772 ? -15.767 -12.638 30.550 1.00 87.25 772 LEU A O 1
ATOM 5560 N N . GLU A 1 773 ? -14.577 -14.211 29.457 1.00 77.00 773 GLU A N 1
ATOM 5561 C CA . GLU A 1 773 ? -14.593 -15.253 30.507 1.00 77.00 773 GLU A CA 1
ATOM 5562 C C . GLU A 1 773 ? -13.187 -15.841 30.763 1.00 77.00 773 GLU A C 1
ATOM 5564 O O . GLU A 1 773 ? -12.298 -15.704 29.910 1.00 77.00 773 GLU A O 1
ATOM 5569 N N . ASN A 1 774 ? -12.962 -16.491 31.922 1.00 62.62 774 ASN A N 1
ATOM 5570 C CA . ASN A 1 774 ? -11.628 -16.976 32.320 1.00 62.62 774 ASN A CA 1
ATOM 5571 C C . ASN A 1 774 ? -11.558 -18.418 32.882 1.00 62.62 774 ASN A C 1
ATOM 5573 O O . ASN A 1 774 ? -12.433 -18.940 33.566 1.00 62.62 774 ASN A O 1
ATOM 5577 N N . ILE A 1 775 ? -10.458 -19.085 32.550 1.00 56.84 775 ILE A N 1
ATOM 5578 C CA . ILE A 1 775 ? -10.153 -20.506 32.713 1.00 56.84 775 ILE A CA 1
ATOM 5579 C C . ILE A 1 775 ? -9.463 -20.772 34.079 1.00 56.84 775 ILE A C 1
ATOM 5581 O O . ILE A 1 775 ? -9.135 -19.873 34.844 1.00 56.84 775 ILE A O 1
ATOM 5585 N N . ARG A 1 776 ? -9.364 -22.049 34.460 1.00 50.06 776 ARG A N 1
ATOM 5586 C CA . ARG A 1 776 ? -9.262 -22.588 35.831 1.00 50.06 776 ARG A CA 1
ATOM 5587 C C . ARG A 1 776 ? -7.838 -22.522 36.454 1.00 50.06 776 ARG A C 1
ATOM 5589 O O . ARG A 1 776 ? -6.978 -23.265 35.995 1.00 50.06 776 ARG A O 1
ATOM 5596 N N . LEU A 1 777 ? -7.697 -21.782 37.578 1.00 50.00 777 LEU A N 1
ATOM 5597 C CA . LEU A 1 777 ? -6.822 -21.933 38.788 1.00 50.00 777 LEU A CA 1
ATOM 5598 C C . LEU A 1 777 ? -5.957 -20.697 39.196 1.00 50.00 777 LEU A C 1
ATOM 5600 O O . LEU A 1 777 ? -5.081 -20.288 38.452 1.00 50.00 777 LEU A O 1
ATOM 5604 N N . GLU A 1 778 ? -6.176 -20.237 40.449 1.00 50.31 778 GLU A N 1
ATOM 5605 C CA . GLU A 1 778 ? -5.515 -19.226 41.333 1.00 50.31 778 GLU A CA 1
ATOM 5606 C C . GLU A 1 778 ? -5.419 -17.727 40.897 1.00 50.31 778 GLU A C 1
ATOM 5608 O O . GLU A 1 778 ? -4.571 -17.343 40.096 1.00 50.31 778 GLU A O 1
ATOM 5613 N N . ASN A 1 779 ? -6.206 -16.858 41.574 1.00 59.47 779 ASN A N 1
ATOM 5614 C CA . ASN A 1 779 ? -6.251 -15.372 41.540 1.00 59.47 779 ASN A CA 1
ATOM 5615 C C . ASN A 1 779 ? -6.874 -14.700 40.289 1.00 59.47 779 ASN A C 1
ATOM 5617 O O . ASN A 1 779 ? -6.593 -13.531 40.014 1.00 59.47 779 ASN A O 1
ATOM 5621 N N . SER A 1 780 ? -7.727 -15.413 39.552 1.00 73.69 780 SER A N 1
ATOM 5622 C CA . SER A 1 780 ? -8.345 -15.051 38.267 1.00 73.69 780 SER A CA 1
ATOM 5623 C C . SER A 1 780 ? -9.001 -13.658 38.206 1.00 73.69 780 SER A C 1
ATOM 5625 O O . SER A 1 780 ? -10.187 -13.497 38.475 1.00 73.69 780 SER A O 1
ATOM 5627 N N . SER A 1 781 ? -8.275 -12.631 37.778 1.00 86.69 781 SER A N 1
ATOM 5628 C CA . SER A 1 781 ? -8.759 -11.252 37.668 1.00 86.69 781 SER A CA 1
ATOM 5629 C C . SER A 1 781 ? -8.808 -10.742 36.224 1.00 86.69 781 SER A C 1
ATOM 5631 O O . SER A 1 781 ? -7.972 -11.093 35.390 1.00 86.69 781 SER A O 1
ATOM 5633 N N . ILE A 1 782 ? -9.793 -9.887 35.931 1.00 90.06 782 ILE A N 1
ATOM 5634 C CA . ILE A 1 782 ? -9.907 -9.133 34.672 1.00 90.06 782 ILE A CA 1
ATOM 5635 C C . ILE A 1 782 ? -9.754 -7.645 34.982 1.00 90.06 782 ILE A C 1
ATOM 5637 O O . ILE A 1 782 ? -10.500 -7.100 35.786 1.00 90.06 782 ILE A O 1
ATOM 5641 N N . THR A 1 783 ? -8.826 -6.958 34.323 1.00 91.31 783 THR A N 1
ATOM 5642 C CA . THR A 1 783 ? -8.625 -5.509 34.446 1.00 91.31 783 THR A CA 1
ATOM 5643 C C . THR A 1 783 ? -9.064 -4.794 33.171 1.00 91.31 783 THR A C 1
ATOM 5645 O O . THR A 1 783 ? -8.565 -5.077 32.083 1.00 91.31 783 THR A O 1
ATOM 5648 N N . ILE A 1 784 ? -9.963 -3.821 33.297 1.00 93.88 784 ILE A N 1
ATOM 5649 C CA . ILE A 1 784 ? -10.493 -3.033 32.179 1.00 93.88 784 ILE A CA 1
ATOM 5650 C C . ILE A 1 784 ? -9.848 -1.646 32.200 1.00 93.88 784 ILE A C 1
ATOM 5652 O O . ILE A 1 784 ? -10.323 -0.760 32.909 1.00 93.88 784 ILE A O 1
ATOM 5656 N N . ASN A 1 785 ? -8.770 -1.457 31.430 1.00 92.75 785 ASN A N 1
ATOM 5657 C CA . ASN A 1 785 ? -8.052 -0.176 31.329 1.00 92.75 785 ASN A CA 1
ATOM 5658 C C . ASN A 1 785 ? -8.404 0.626 30.066 1.00 92.75 785 ASN A C 1
ATOM 5660 O O . ASN A 1 785 ? -8.171 1.832 30.028 1.00 92.75 785 ASN A O 1
ATOM 5664 N N . ALA A 1 786 ? -8.982 -0.022 29.056 1.00 93.62 786 ALA A N 1
ATOM 5665 C CA . ALA A 1 786 ? -9.503 0.606 27.845 1.00 93.62 786 ALA A CA 1
ATOM 5666 C C . ALA A 1 786 ? -11.016 0.333 27.701 1.00 93.62 786 ALA A C 1
ATOM 5668 O O . ALA A 1 786 ? -11.507 -0.635 28.292 1.00 93.62 786 ALA A O 1
ATOM 5669 N N . PRO A 1 787 ? -11.771 1.172 26.964 1.00 94.00 787 PRO A N 1
ATOM 5670 C CA . PRO A 1 787 ? -13.224 1.050 26.885 1.00 94.00 787 PRO A CA 1
ATOM 5671 C C . PRO A 1 787 ? -13.702 -0.280 26.283 1.00 94.00 787 PRO A C 1
ATOM 5673 O O . PRO A 1 787 ? -13.083 -0.825 25.368 1.00 94.00 787 PRO A O 1
ATOM 5676 N N . ILE A 1 788 ? -14.861 -0.755 26.744 1.00 95.75 788 ILE A N 1
ATOM 5677 C CA . ILE A 1 788 ? -15.606 -1.858 26.120 1.00 95.75 788 ILE A CA 1
ATOM 5678 C C . ILE A 1 788 ? -16.898 -1.297 25.523 1.00 95.75 788 ILE A C 1
ATOM 5680 O O . ILE A 1 788 ? -17.676 -0.653 26.231 1.00 95.75 788 ILE A O 1
ATOM 5684 N N . ARG A 1 789 ? -17.137 -1.529 24.227 1.00 94.75 789 ARG A N 1
ATOM 5685 C CA . ARG A 1 789 ? -18.306 -1.019 23.490 1.00 94.75 789 ARG A CA 1
ATOM 5686 C C . ARG A 1 789 ? -18.972 -2.113 22.658 1.00 94.75 789 ARG A C 1
ATOM 5688 O O . ARG A 1 789 ? -18.387 -2.585 21.688 1.00 94.75 789 ARG A O 1
ATOM 5695 N N . GLY A 1 790 ? -20.197 -2.494 23.002 1.00 92.94 790 GLY A N 1
ATOM 5696 C CA . GLY A 1 790 ? -20.996 -3.470 22.247 1.00 92.94 790 GLY A CA 1
ATOM 5697 C C . GLY A 1 790 ? -22.340 -2.893 21.815 1.00 92.94 790 GLY A C 1
ATOM 5698 O O . GLY A 1 790 ? -22.827 -1.958 22.435 1.00 92.94 790 GLY A O 1
ATOM 5699 N N . SER A 1 791 ? -22.985 -3.449 20.791 1.00 89.31 791 SER A N 1
ATOM 5700 C CA . SER A 1 791 ? -24.378 -3.082 20.472 1.00 89.31 791 SER A CA 1
ATOM 5701 C C . SER A 1 791 ? -25.421 -4.012 21.080 1.00 89.31 791 SER A C 1
ATOM 5703 O O . SER A 1 791 ? -26.583 -3.626 21.234 1.00 89.31 791 SER A O 1
ATOM 5705 N N . ARG A 1 792 ? -25.012 -5.234 21.438 1.00 90.94 792 ARG A N 1
ATOM 5706 C CA . ARG A 1 792 ? -25.834 -6.242 22.121 1.00 90.94 792 ARG A CA 1
ATOM 5707 C C . ARG A 1 792 ? -25.294 -6.507 23.525 1.00 90.94 792 ARG A C 1
ATOM 5709 O O . ARG A 1 792 ? -24.651 -5.640 24.118 1.00 90.94 792 ARG A O 1
ATOM 5716 N N . ASP A 1 793 ? -25.627 -7.667 24.082 1.00 93.31 793 ASP A N 1
ATOM 5717 C CA . ASP A 1 793 ? -25.259 -8.024 25.446 1.00 93.31 793 ASP A CA 1
ATOM 5718 C C . ASP A 1 793 ? -23.731 -8.010 25.639 1.00 93.31 793 ASP A C 1
ATOM 5720 O O . ASP A 1 793 ? -22.953 -8.343 24.742 1.00 93.31 793 ASP A O 1
ATOM 5724 N N . ILE A 1 794 ? -23.305 -7.595 26.825 1.00 95.56 794 ILE A N 1
ATOM 5725 C CA . ILE A 1 794 ? -21.921 -7.623 27.282 1.00 95.56 794 ILE A CA 1
ATOM 5726 C C . ILE A 1 794 ? -21.908 -8.447 28.566 1.00 95.56 794 ILE A C 1
ATOM 5728 O O . ILE A 1 794 ? -22.520 -8.032 29.552 1.00 95.56 794 ILE A O 1
ATOM 5732 N N . SER A 1 795 ? -21.227 -9.595 28.556 1.00 93.81 795 SER A N 1
ATOM 5733 C CA . SER A 1 795 ? -20.945 -10.362 29.777 1.00 93.81 795 SER A CA 1
ATOM 5734 C C . SER A 1 795 ? -19.451 -10.360 30.089 1.00 93.81 795 SER A C 1
ATOM 5736 O O . SER A 1 795 ? -18.621 -10.574 29.200 1.00 93.81 795 SER A O 1
ATOM 5738 N N . ILE A 1 796 ? -19.118 -10.069 31.348 1.00 93.00 796 ILE A N 1
ATOM 5739 C CA . ILE A 1 796 ? -17.749 -9.943 31.844 1.00 93.00 796 ILE A CA 1
ATOM 5740 C C . ILE A 1 796 ? -17.604 -10.735 33.142 1.00 93.00 796 ILE A C 1
ATOM 5742 O O . ILE A 1 796 ? -18.356 -10.530 34.098 1.00 93.00 796 ILE A O 1
ATOM 5746 N N . GLY A 1 797 ? -16.566 -11.566 33.199 1.00 87.12 797 GLY A N 1
ATOM 5747 C CA . GLY A 1 797 ? -16.181 -12.287 34.411 1.00 87.12 797 GLY A CA 1
ATOM 5748 C C . GLY A 1 797 ? -16.975 -13.568 34.652 1.00 87.12 797 GLY A C 1
ATOM 5749 O O . GLY A 1 797 ? -17.051 -14.021 35.790 1.00 87.12 797 GLY A O 1
ATOM 5750 N N . GLY A 1 798 ? -17.566 -14.153 33.607 1.00 81.31 798 GLY A N 1
ATOM 5751 C CA . GLY A 1 798 ? -18.136 -15.500 33.685 1.00 81.31 798 GLY A CA 1
ATOM 5752 C C . GLY A 1 798 ? -17.042 -16.561 33.861 1.00 81.31 798 GLY A C 1
ATOM 5753 O O . GLY A 1 798 ? -15.902 -16.330 33.458 1.00 81.31 798 GLY A O 1
ATOM 5754 N N . PHE A 1 799 ? -17.411 -17.700 34.469 1.00 71.12 799 PHE A N 1
ATOM 5755 C CA . PHE A 1 799 ? -16.578 -18.863 34.849 1.00 71.12 799 PHE A CA 1
ATOM 5756 C C . PHE A 1 799 ? -15.240 -18.535 35.555 1.00 71.12 799 PHE A C 1
ATOM 5758 O O . PHE A 1 799 ? -14.412 -17.795 35.052 1.00 71.12 799 PHE A O 1
ATOM 5765 N N . ASN A 1 800 ? -14.987 -19.129 36.731 1.00 72.44 800 ASN A N 1
ATOM 5766 C CA . ASN A 1 800 ? -13.706 -19.063 37.472 1.00 72.44 800 ASN A CA 1
ATOM 5767 C C . ASN A 1 800 ? -13.008 -17.679 37.526 1.00 72.44 800 ASN A C 1
ATOM 5769 O O . ASN A 1 800 ? -11.781 -17.643 37.580 1.00 72.44 800 ASN A O 1
ATOM 5773 N N . THR A 1 801 ? -13.748 -16.564 37.509 1.00 85.25 801 THR A N 1
ATOM 5774 C CA . THR A 1 801 ? -13.205 -15.206 37.654 1.00 85.25 801 THR A CA 1
ATOM 5775 C C . THR A 1 801 ? -13.411 -14.746 39.097 1.00 85.25 801 THR A C 1
ATOM 5777 O O . THR A 1 801 ? -14.539 -14.660 39.572 1.00 85.25 801 THR A O 1
ATOM 5780 N N . ASP A 1 802 ? -12.319 -14.450 39.795 1.00 88.06 802 ASP A N 1
ATOM 5781 C CA . ASP A 1 802 ? -12.295 -14.011 41.190 1.00 88.06 802 ASP A CA 1
ATOM 5782 C C . ASP A 1 802 ? -12.674 -12.529 41.335 1.00 88.06 802 ASP A C 1
ATOM 5784 O O . ASP A 1 802 ? -13.309 -12.148 42.317 1.00 88.06 802 ASP A O 1
ATOM 5788 N N . SER A 1 803 ? -12.267 -11.670 40.389 1.00 90.50 803 SER A N 1
ATOM 5789 C CA . SER A 1 803 ? -12.618 -10.240 40.415 1.00 90.50 803 SER A CA 1
ATOM 5790 C C . SER A 1 803 ? -12.480 -9.526 39.064 1.00 90.50 803 SER A C 1
ATOM 5792 O O . SER A 1 803 ? -11.692 -9.918 38.205 1.00 90.50 803 SER A O 1
ATOM 5794 N N . VAL A 1 804 ? -13.210 -8.420 38.897 1.00 93.12 804 VAL A N 1
ATOM 5795 C CA . VAL A 1 804 ? -13.097 -7.486 37.770 1.00 93.12 804 VAL A CA 1
ATOM 5796 C C . VAL A 1 804 ? -12.667 -6.112 38.290 1.00 93.12 804 VAL A C 1
ATOM 5798 O O . VAL A 1 804 ? -13.412 -5.450 39.008 1.00 93.12 804 VAL A O 1
ATOM 5801 N N . SER A 1 805 ? -11.478 -5.645 37.911 1.00 92.69 805 SER A N 1
ATOM 5802 C CA . SER A 1 805 ? -11.031 -4.271 38.151 1.00 92.69 805 SER A CA 1
ATOM 5803 C C . SER A 1 805 ? -11.523 -3.356 37.027 1.00 92.69 805 SER A C 1
ATOM 5805 O O . SER A 1 805 ? -11.091 -3.472 35.879 1.00 92.69 805 SER A O 1
ATOM 5807 N N . LEU A 1 806 ? -12.435 -2.440 37.351 1.00 94.56 806 LEU A N 1
ATOM 5808 C CA . LEU A 1 806 ? -13.061 -1.527 36.396 1.00 94.56 806 LEU A CA 1
ATOM 5809 C C . LEU A 1 806 ? -12.399 -0.142 36.463 1.00 94.56 806 LEU A C 1
ATOM 5811 O O . LEU A 1 806 ? -12.698 0.648 37.361 1.00 94.56 806 LEU A O 1
ATOM 5815 N N . ASN A 1 807 ? -11.526 0.153 35.495 1.00 93.25 807 ASN A N 1
ATOM 5816 C CA . ASN A 1 807 ? -10.804 1.431 35.389 1.00 93.25 807 ASN A CA 1
ATOM 5817 C C . ASN A 1 807 ? -11.233 2.262 34.165 1.00 93.25 807 ASN A C 1
ATOM 5819 O O . ASN A 1 807 ? -10.780 3.391 34.005 1.00 93.25 807 ASN A O 1
ATOM 5823 N N . SER A 1 808 ? -12.101 1.722 33.303 1.00 93.81 808 SER A N 1
ATOM 5824 C CA . SER A 1 808 ? -12.607 2.380 32.094 1.00 93.81 808 SER A CA 1
ATOM 5825 C C . SER A 1 808 ? -14.094 2.085 31.873 1.00 93.81 808 SER A C 1
ATOM 5827 O O . SER A 1 808 ? -14.706 1.310 32.608 1.00 93.81 808 SER A O 1
ATOM 5829 N N . ALA A 1 809 ? -14.694 2.737 30.880 1.00 93.56 809 ALA A N 1
ATOM 5830 C CA . ALA A 1 809 ? -16.125 2.651 30.613 1.00 93.56 809 ALA A CA 1
ATOM 5831 C C . ALA A 1 809 ? -16.533 1.326 29.945 1.00 93.56 809 ALA A C 1
ATOM 5833 O O . ALA A 1 809 ? -15.835 0.818 29.065 1.00 93.56 809 ALA A O 1
ATOM 5834 N N . VAL A 1 810 ? -17.720 0.829 30.306 1.00 96.44 810 VAL A N 1
ATOM 5835 C CA . VAL A 1 810 ? -18.402 -0.278 29.616 1.00 96.44 810 VAL A CA 1
ATOM 5836 C C . VAL A 1 810 ? -19.739 0.234 29.094 1.00 96.44 810 VAL A C 1
ATOM 5838 O O . VAL A 1 810 ? -20.584 0.682 29.872 1.00 96.44 810 VAL A O 1
ATOM 5841 N N . THR A 1 811 ? -19.935 0.188 27.778 1.00 95.62 811 THR A N 1
ATOM 5842 C CA . THR A 1 811 ? -21.128 0.731 27.121 1.00 95.62 811 THR A CA 1
ATOM 5843 C C . THR A 1 811 ? -21.759 -0.285 26.178 1.00 95.62 811 THR A C 1
ATOM 5845 O O . THR A 1 811 ? -21.066 -0.864 25.345 1.00 95.62 811 THR A O 1
ATOM 5848 N N . SER A 1 812 ? -23.078 -0.461 26.279 1.00 95.12 812 SER A N 1
ATOM 5849 C CA . SER A 1 812 ? -23.881 -1.224 25.322 1.00 95.12 812 SER A CA 1
ATOM 5850 C C . SER A 1 812 ? -24.909 -0.327 24.619 1.00 95.12 812 SER A C 1
ATOM 5852 O O . SER A 1 812 ? -25.596 0.443 25.281 1.00 95.12 812 SER A O 1
ATOM 5854 N N . ASP A 1 813 ? -25.066 -0.405 23.298 1.00 90.31 813 ASP A N 1
ATOM 5855 C CA . ASP A 1 813 ? -26.029 0.464 22.599 1.00 90.31 813 ASP A CA 1
ATOM 5856 C C . ASP A 1 813 ? -27.489 0.080 22.878 1.00 90.31 813 ASP A C 1
ATOM 5858 O O . ASP A 1 813 ? -28.343 0.958 22.911 1.00 90.31 813 ASP A O 1
ATOM 5862 N N . ASN A 1 814 ? -27.799 -1.208 23.071 1.00 84.06 814 ASN A N 1
ATOM 5863 C CA . ASN A 1 814 ? -29.156 -1.676 23.406 1.00 84.06 814 ASN A CA 1
ATOM 5864 C C . ASN A 1 814 ? -29.189 -2.952 24.270 1.00 84.06 814 ASN A C 1
ATOM 5866 O O . ASN A 1 814 ? -30.261 -3.371 24.707 1.00 84.06 814 ASN A O 1
ATOM 5870 N N . GLY A 1 815 ? -28.052 -3.615 24.484 1.00 91.94 815 GLY A N 1
ATOM 5871 C CA . GLY A 1 815 ? -27.980 -4.886 25.197 1.00 91.94 815 GLY A CA 1
ATOM 5872 C C . GLY A 1 815 ? -27.788 -4.746 26.701 1.00 91.94 815 GLY A C 1
ATOM 5873 O O . GLY A 1 815 ? -27.527 -3.669 27.244 1.00 91.94 815 GLY A O 1
ATOM 5874 N N . ASN A 1 816 ? -27.928 -5.873 27.387 1.00 95.88 816 ASN A N 1
ATOM 5875 C CA . ASN A 1 816 ? -27.675 -5.980 28.812 1.00 95.88 816 ASN A CA 1
ATOM 5876 C C . ASN A 1 816 ? -26.173 -5.941 29.091 1.00 95.88 816 ASN A C 1
ATOM 5878 O O . ASN A 1 816 ? -25.384 -6.505 28.340 1.00 95.88 816 ASN A O 1
ATOM 5882 N N . ILE A 1 817 ? -25.784 -5.331 30.204 1.00 97.81 817 ILE A N 1
ATOM 5883 C CA . ILE A 1 817 ? -24.425 -5.421 30.732 1.00 97.81 817 ILE A CA 1
ATOM 5884 C C . ILE A 1 817 ? -24.476 -6.240 32.012 1.00 97.81 817 ILE A C 1
ATOM 5886 O O . ILE A 1 817 ? -25.219 -5.907 32.939 1.00 97.81 817 ILE A O 1
ATOM 5890 N N . VAL A 1 818 ? -23.684 -7.304 32.049 1.00 97.00 818 VAL A N 1
ATOM 5891 C CA . VAL A 1 818 ? -23.591 -8.228 33.173 1.00 97.00 818 VAL A CA 1
ATOM 5892 C C . VAL A 1 818 ? -22.144 -8.322 33.634 1.00 97.00 818 VAL A C 1
ATOM 5894 O O . VAL A 1 818 ? -21.253 -8.645 32.851 1.00 97.00 818 VAL A O 1
ATOM 5897 N N . PHE A 1 819 ? -21.939 -8.089 34.927 1.00 96.12 819 PHE A N 1
ATOM 5898 C CA . PHE A 1 819 ? -20.726 -8.483 35.634 1.00 96.12 819 PHE A CA 1
ATOM 5899 C C . PHE A 1 819 ? -21.045 -9.702 36.499 1.00 96.12 819 PHE A C 1
ATOM 5901 O O . PHE A 1 819 ? -21.844 -9.599 37.435 1.00 96.12 819 PHE A O 1
ATOM 5908 N N . GLU A 1 820 ? -20.444 -10.842 36.163 1.00 93.62 820 GLU A N 1
ATOM 5909 C CA . GLU A 1 820 ? -20.706 -12.139 36.812 1.00 93.62 820 GLU A CA 1
ATOM 5910 C C . GLU A 1 820 ? -19.778 -12.414 38.013 1.00 93.62 820 GLU A C 1
ATOM 5912 O O . GLU A 1 820 ? -19.996 -13.365 38.758 1.00 93.62 820 GLU A O 1
ATOM 5917 N N . ALA A 1 821 ? -18.771 -11.563 38.235 1.00 92.69 821 ALA A N 1
ATOM 5918 C CA . ALA A 1 821 ? -17.790 -11.663 39.320 1.00 92.69 821 ALA A CA 1
ATOM 5919 C C . ALA A 1 821 ? -17.723 -10.365 40.157 1.00 92.69 821 ALA A C 1
ATOM 5921 O O . ALA A 1 821 ? -18.189 -9.317 39.692 1.00 92.69 821 ALA A O 1
ATOM 5922 N N . PRO A 1 822 ? -17.134 -10.392 41.375 1.00 94.12 822 PRO A N 1
ATOM 5923 C CA . PRO A 1 822 ? -16.951 -9.200 42.207 1.00 94.12 822 PRO A CA 1
ATOM 5924 C C . PRO A 1 822 ? -16.232 -8.065 41.466 1.00 94.12 822 PRO A C 1
ATOM 5926 O O . PRO A 1 822 ? -15.191 -8.285 40.848 1.00 94.12 822 PRO A O 1
ATOM 5929 N N . VAL A 1 823 ? -16.745 -6.836 41.552 1.00 94.94 823 VAL A N 1
ATOM 5930 C CA . VAL A 1 823 ? -16.191 -5.665 40.852 1.00 94.94 823 VAL A CA 1
ATOM 5931 C C . VAL A 1 823 ? -15.465 -4.736 41.822 1.00 94.94 823 VAL A C 1
ATOM 5933 O O . VAL A 1 823 ? -16.013 -4.341 42.849 1.00 94.94 823 VAL A O 1
ATOM 5936 N N . VAL A 1 824 ? -14.248 -4.324 41.463 1.00 94.12 824 VAL A N 1
ATOM 5937 C CA . VAL A 1 824 ? -13.458 -3.318 42.186 1.00 94.12 824 VAL A CA 1
ATOM 5938 C C . VAL A 1 824 ? -13.241 -2.094 41.298 1.00 94.12 824 VAL A C 1
ATOM 5940 O O . VAL A 1 824 ? -12.632 -2.182 40.233 1.00 94.12 824 VAL A O 1
ATOM 5943 N N . LEU A 1 825 ? -13.716 -0.933 41.739 1.00 94.19 825 LEU A N 1
ATOM 5944 C CA . LEU A 1 825 ? -13.577 0.337 41.029 1.00 94.19 825 LEU A CA 1
ATOM 5945 C C . LEU A 1 825 ? -12.187 0.935 41.265 1.00 94.19 825 LEU A C 1
ATOM 5947 O O . LEU A 1 825 ? -11.813 1.206 42.411 1.00 94.19 825 LEU A O 1
ATOM 5951 N N . GLY A 1 826 ? -11.438 1.183 40.189 1.00 86.06 826 GLY A N 1
ATOM 5952 C CA . GLY A 1 826 ? -10.141 1.858 40.252 1.00 86.06 826 GLY A CA 1
ATOM 5953 C C . GLY A 1 826 ? -10.120 3.218 39.549 1.00 86.06 826 GLY A C 1
ATOM 5954 O O . GLY A 1 826 ? -11.147 3.773 39.153 1.00 86.06 826 GLY A O 1
ATOM 5955 N N . VAL A 1 827 ? -8.928 3.817 39.474 1.00 74.50 827 VAL A N 1
ATOM 5956 C CA . VAL A 1 827 ? -8.729 5.185 38.966 1.00 74.50 827 VAL A CA 1
ATOM 5957 C C . VAL A 1 827 ? -9.022 5.256 37.461 1.00 74.50 827 VAL A C 1
ATOM 5959 O O . VAL A 1 827 ? -8.437 4.503 36.692 1.00 74.50 827 VAL A O 1
ATOM 5962 N N . GLY A 1 828 ? -9.915 6.160 37.035 1.00 63.41 828 GLY A N 1
ATOM 5963 C CA . GLY A 1 828 ? -10.328 6.287 35.621 1.00 63.41 828 GLY A CA 1
ATOM 5964 C C . GLY A 1 828 ? -11.843 6.309 35.352 1.00 63.41 828 GLY A C 1
ATOM 5965 O O . GLY A 1 828 ? -12.246 6.491 34.211 1.00 63.41 828 GLY A O 1
ATOM 5966 N N . VAL A 1 829 ? -12.667 6.237 36.408 1.00 61.38 829 VAL A N 1
ATOM 5967 C CA . VAL A 1 829 ? -14.145 6.353 36.435 1.00 61.38 829 VAL A CA 1
ATOM 5968 C C . VAL A 1 829 ? -14.878 5.289 35.599 1.00 61.38 829 VAL A C 1
ATOM 5970 O O . VAL A 1 829 ? -15.115 5.443 34.403 1.00 61.38 829 VAL A O 1
ATOM 5973 N N . GLY A 1 830 ? -15.337 4.234 36.281 1.00 65.19 830 GLY A N 1
ATOM 5974 C CA . GLY A 1 830 ? -16.196 3.181 35.735 1.00 65.19 830 GLY A CA 1
ATOM 5975 C C . GLY A 1 830 ? -17.634 3.651 35.517 1.00 65.19 830 GLY A C 1
ATOM 5976 O O . GLY A 1 830 ? -18.512 3.433 36.351 1.00 65.19 830 GLY A O 1
ATOM 5977 N N . SER A 1 831 ? -17.888 4.313 34.390 1.00 88.19 831 SER A N 1
ATOM 5978 C CA . SER A 1 831 ? -19.253 4.482 33.894 1.00 88.19 831 SER A CA 1
ATOM 5979 C C . SER A 1 831 ? -19.708 3.195 33.213 1.00 88.19 831 SER A C 1
ATOM 5981 O O . SER A 1 831 ? -19.045 2.723 32.286 1.00 88.19 831 SER A O 1
ATOM 5983 N N . VAL A 1 832 ? -20.854 2.668 33.632 1.00 96.50 832 VAL A N 1
ATOM 5984 C CA . VAL A 1 832 ? -21.515 1.546 32.963 1.00 96.50 832 VAL A CA 1
ATOM 5985 C C . VAL A 1 832 ? -22.822 2.056 32.382 1.00 96.50 832 VAL A C 1
ATOM 5987 O O . VAL A 1 832 ? -23.687 2.543 33.116 1.00 96.50 832 VAL A O 1
ATOM 5990 N N . SER A 1 833 ? -22.960 1.992 31.062 1.00 95.88 833 SER A N 1
ATOM 5991 C CA . SER A 1 833 ? -24.117 2.564 30.383 1.00 95.88 833 SER A CA 1
ATOM 5992 C C . SER A 1 833 ? -24.714 1.650 29.329 1.00 95.88 833 SER A C 1
ATOM 5994 O O . SER A 1 833 ? -24.010 1.009 28.563 1.00 95.88 833 SER A O 1
ATOM 5996 N N . THR A 1 834 ? -26.036 1.631 29.256 1.00 95.75 834 THR A N 1
ATOM 5997 C CA . THR A 1 834 ? -26.780 1.010 28.165 1.00 95.75 834 THR A CA 1
ATOM 5998 C C . THR A 1 834 ? -27.935 1.901 27.736 1.00 95.75 834 THR A C 1
ATOM 6000 O O . THR A 1 834 ? -28.378 2.758 28.505 1.00 95.75 834 THR A O 1
ATOM 6003 N N . ASN A 1 835 ? -28.408 1.744 26.504 1.00 92.19 835 ASN A N 1
ATOM 6004 C CA . ASN A 1 835 ? -29.555 2.476 25.987 1.00 92.19 835 ASN A CA 1
ATOM 6005 C C . ASN A 1 835 ? -30.758 1.531 25.792 1.00 92.19 835 ASN A C 1
ATOM 6007 O O . ASN A 1 835 ? -31.093 1.099 24.699 1.00 92.19 835 ASN A O 1
ATOM 6011 N N . GLY A 1 836 ? -31.404 1.193 26.912 1.00 88.56 836 GLY A N 1
ATOM 6012 C CA . GLY A 1 836 ? -32.604 0.354 26.987 1.00 88.56 836 GLY A CA 1
ATOM 6013 C C . GLY A 1 836 ? -32.382 -1.029 27.609 1.00 88.56 836 GLY A C 1
ATOM 6014 O O . GLY A 1 836 ? -33.341 -1.623 28.104 1.00 88.56 836 GLY A O 1
ATOM 6015 N N . GLY A 1 837 ? -31.141 -1.524 27.642 1.00 94.31 837 GLY A N 1
ATOM 6016 C CA . GLY A 1 837 ? -30.789 -2.796 28.278 1.00 94.31 837 GLY A CA 1
ATOM 6017 C C . GLY A 1 837 ? -30.697 -2.716 29.805 1.00 94.31 837 GLY A C 1
ATOM 6018 O O . GLY A 1 837 ? -30.725 -1.640 30.405 1.00 94.31 837 GLY A O 1
ATOM 6019 N N . ASN A 1 838 ? -30.576 -3.866 30.467 1.00 96.75 838 ASN A N 1
ATOM 6020 C CA . ASN A 1 838 ? -30.391 -3.920 31.919 1.00 96.75 838 ASN A CA 1
ATOM 6021 C C . ASN A 1 838 ? -28.907 -3.862 32.294 1.00 96.75 838 ASN A C 1
ATOM 6023 O O . ASN A 1 838 ? -28.068 -4.416 31.591 1.00 96.75 838 ASN A O 1
ATOM 6027 N N . ILE A 1 839 ? -28.587 -3.259 33.439 1.00 98.31 839 ILE A N 1
ATOM 6028 C CA . ILE A 1 839 ? -27.266 -3.382 34.068 1.00 98.31 839 ILE A CA 1
ATOM 6029 C C . ILE A 1 839 ? -27.409 -4.264 35.304 1.00 98.31 839 ILE A C 1
ATOM 6031 O O . ILE A 1 839 ? -28.220 -3.971 36.186 1.00 98.31 839 ILE A O 1
ATOM 6035 N N . ARG A 1 840 ? -26.613 -5.331 35.376 1.00 97.88 840 ARG A N 1
ATOM 6036 C CA . ARG A 1 840 ? -26.625 -6.290 36.480 1.00 97.88 840 ARG A CA 1
ATOM 6037 C C . ARG A 1 840 ? -25.215 -6.550 36.997 1.00 97.88 840 ARG A C 1
ATOM 6039 O O . ARG A 1 840 ? -24.322 -6.897 36.230 1.00 97.88 840 ARG A O 1
ATOM 6046 N N . PHE A 1 841 ? -25.058 -6.414 38.307 1.00 97.62 841 PHE A N 1
ATOM 6047 C CA . PHE A 1 841 ? -23.894 -6.880 39.054 1.00 97.62 841 PHE A CA 1
ATOM 6048 C C . PHE A 1 841 ? -24.344 -8.051 39.920 1.00 97.62 841 PHE A C 1
ATOM 6050 O O . PHE A 1 841 ? -25.223 -7.877 40.772 1.00 97.62 841 PHE A O 1
ATOM 6057 N N . ASP A 1 842 ? -23.785 -9.233 39.672 1.00 95.50 842 ASP A N 1
ATOM 6058 C CA . ASP A 1 842 ? -24.184 -10.449 40.385 1.00 95.50 842 ASP A CA 1
ATOM 6059 C C . ASP A 1 842 ? -23.580 -10.563 41.777 1.00 95.50 842 ASP A C 1
ATOM 6061 O O . ASP A 1 842 ? -24.234 -11.075 42.683 1.00 95.50 842 ASP A O 1
ATOM 6065 N N . GLU A 1 843 ? -22.390 -10.002 41.959 1.00 94.69 843 GLU A N 1
ATOM 6066 C CA . GLU A 1 843 ? -21.631 -10.056 43.204 1.00 94.69 843 GLU A CA 1
ATOM 6067 C C . GLU A 1 843 ? -21.365 -8.645 43.764 1.00 94.69 843 GLU A C 1
ATOM 6069 O O . GLU A 1 843 ? -22.064 -7.680 43.430 1.00 94.69 843 GLU A O 1
ATOM 6074 N N . THR A 1 844 ? -20.415 -8.512 44.696 1.00 95.50 844 THR A N 1
ATOM 6075 C CA . THR A 1 844 ? -20.119 -7.238 45.367 1.00 95.50 844 THR A CA 1
ATOM 6076 C C . THR A 1 844 ? -19.528 -6.194 44.420 1.00 95.50 844 THR A C 1
ATOM 6078 O O . THR A 1 844 ? -18.847 -6.520 43.448 1.00 95.50 844 THR A O 1
ATOM 6081 N N . VAL A 1 845 ? -19.765 -4.918 44.737 1.00 96.25 845 VAL A N 1
ATOM 6082 C CA . VAL A 1 845 ? -19.116 -3.777 44.074 1.00 96.25 845 VAL A CA 1
ATOM 6083 C C . VAL A 1 845 ? -18.419 -2.929 45.129 1.00 96.25 845 VAL A C 1
ATOM 6085 O O . VAL A 1 845 ? -19.080 -2.355 45.992 1.00 96.25 845 VAL A O 1
ATOM 6088 N N . ASP A 1 846 ? -17.098 -2.826 45.064 1.00 94.38 846 ASP A N 1
ATOM 6089 C CA . ASP A 1 846 ? -16.259 -2.130 46.045 1.00 94.38 846 ASP A CA 1
ATOM 6090 C C . ASP A 1 846 ? -15.281 -1.159 45.365 1.00 94.38 846 ASP A C 1
ATOM 6092 O O . ASP A 1 846 ? -15.098 -1.182 44.151 1.00 94.38 846 ASP A O 1
ATOM 6096 N N . GLY A 1 847 ? -14.620 -0.306 46.148 1.00 91.19 847 GLY A N 1
ATOM 6097 C CA . GLY A 1 847 ? -13.559 0.592 45.676 1.00 91.19 847 GLY A CA 1
ATOM 6098 C C . GLY A 1 847 ? -13.891 2.054 45.941 1.00 91.19 847 GLY A C 1
ATOM 6099 O O . GLY A 1 847 ? -15.038 2.463 45.854 1.00 91.19 847 GLY A O 1
ATOM 6100 N N . ASN A 1 848 ? -12.883 2.867 46.258 1.00 90.69 848 ASN A N 1
ATOM 6101 C CA . ASN A 1 848 ? -13.053 4.244 46.745 1.00 90.69 848 ASN A CA 1
ATOM 6102 C C . ASN A 1 848 ? -13.386 5.278 45.651 1.00 90.69 848 ASN A C 1
ATOM 6104 O O . ASN A 1 848 ? -13.070 6.459 45.793 1.00 90.69 848 ASN A O 1
ATOM 6108 N N . GLN A 1 849 ? -14.001 4.849 44.554 1.00 93.69 849 GLN A N 1
ATOM 6109 C CA . GLN A 1 849 ? -14.361 5.681 43.406 1.00 93.69 849 GLN A CA 1
ATOM 6110 C C . GLN A 1 849 ? -15.880 5.762 43.268 1.00 93.69 849 GLN A C 1
ATOM 6112 O O . GLN A 1 849 ? -16.615 5.051 43.954 1.00 93.69 849 GLN A O 1
ATOM 6117 N N . SER A 1 850 ? -16.354 6.659 42.410 1.00 91.69 850 SER A N 1
ATOM 6118 C CA . SER A 1 850 ? -17.787 6.836 42.176 1.00 91.69 850 SER A CA 1
ATOM 6119 C C . SER A 1 850 ? -18.271 5.966 41.023 1.00 91.69 850 SER A C 1
ATOM 6121 O O . SER A 1 850 ? -17.657 5.943 39.955 1.00 91.69 850 SER A O 1
ATOM 6123 N N . LEU A 1 851 ? -19.385 5.263 41.237 1.00 95.19 851 LEU A N 1
ATOM 6124 C CA . LEU A 1 851 ? -20.029 4.426 40.225 1.00 95.19 851 LEU A CA 1
ATOM 6125 C C . LEU A 1 851 ? -21.162 5.196 39.550 1.00 95.19 851 LEU A C 1
ATOM 6127 O O . LEU A 1 851 ? -22.086 5.660 40.222 1.00 95.19 851 LEU A O 1
ATOM 6131 N N . ASN A 1 852 ? -21.115 5.287 38.222 1.00 95.12 852 ASN A N 1
ATOM 6132 C CA . ASN A 1 852 ? -22.149 5.936 37.421 1.00 95.12 852 ASN A CA 1
ATOM 6133 C C . ASN A 1 852 ? -22.834 4.903 36.522 1.00 95.12 852 ASN A C 1
ATOM 6135 O O . ASN A 1 852 ? -22.210 4.376 35.602 1.00 95.12 852 ASN A O 1
ATOM 6139 N N . LEU A 1 853 ? -24.115 4.639 36.779 1.00 97.56 853 LEU A N 1
ATOM 6140 C CA . LEU A 1 853 ? -24.946 3.696 36.032 1.00 97.56 853 LEU A CA 1
ATOM 6141 C C . LEU A 1 853 ? -26.033 4.450 35.261 1.00 97.56 853 LEU A C 1
ATOM 6143 O O . LEU A 1 853 ? -26.745 5.275 35.838 1.00 97.56 853 LEU A O 1
ATOM 6147 N N . ASN A 1 854 ? -26.197 4.157 33.973 1.00 95.12 854 ASN A N 1
ATOM 6148 C CA . ASN A 1 854 ? -27.258 4.745 33.151 1.00 95.12 854 ASN A CA 1
ATOM 6149 C C . ASN A 1 854 ? -27.814 3.711 32.172 1.00 95.12 854 ASN A C 1
ATOM 6151 O O . ASN A 1 854 ? -27.066 3.198 31.355 1.00 95.12 854 ASN A O 1
ATOM 6155 N N . THR A 1 855 ? -29.109 3.415 32.235 1.0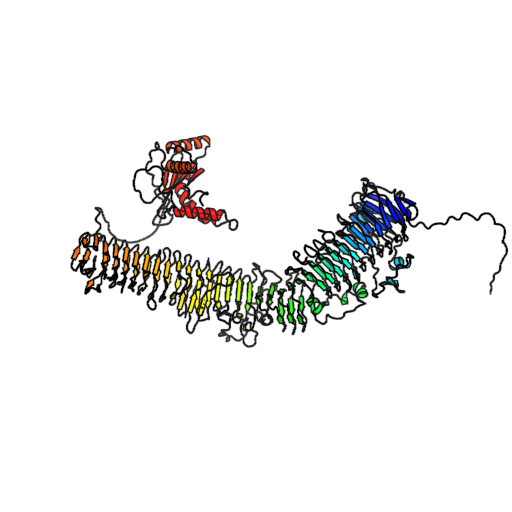0 94.44 855 THR A N 1
ATOM 6156 C CA . THR A 1 855 ? -29.741 2.387 31.386 1.00 94.44 855 THR A CA 1
ATOM 6157 C C . THR A 1 855 ? -30.715 2.940 30.349 1.00 94.44 855 THR A C 1
ATOM 6159 O O . THR A 1 855 ? -31.265 2.165 29.570 1.00 94.44 855 THR A O 1
ATOM 6162 N N . ASN A 1 856 ? -30.993 4.249 30.366 1.00 92.06 856 ASN A N 1
ATOM 6163 C CA . ASN A 1 856 ? -32.004 4.908 29.529 1.00 92.06 856 ASN A CA 1
ATOM 6164 C C . ASN A 1 856 ? -33.340 4.133 29.400 1.00 92.06 856 ASN A C 1
ATOM 6166 O O . ASN A 1 856 ? -33.884 3.968 28.311 1.00 92.06 856 ASN A O 1
ATOM 6170 N N . GLY A 1 857 ? -33.862 3.624 30.518 1.00 88.00 857 GLY A N 1
ATOM 6171 C CA . GLY A 1 857 ? -35.148 2.926 30.603 1.00 88.00 857 GLY A CA 1
ATOM 6172 C C . GLY A 1 857 ? -35.068 1.473 31.073 1.00 88.00 857 GLY A C 1
ATOM 6173 O O . GLY A 1 857 ? -36.052 0.980 31.626 1.00 88.00 857 GLY A O 1
ATOM 6174 N N . GLY A 1 858 ? -33.920 0.803 30.933 1.00 94.50 858 GLY A N 1
ATOM 6175 C CA . GLY A 1 858 ? -33.724 -0.560 31.443 1.00 94.50 858 GLY A CA 1
ATOM 6176 C C . GLY A 1 858 ? -33.519 -0.627 32.961 1.00 94.50 858 GLY A C 1
ATOM 6177 O O . GLY A 1 858 ? -33.343 0.394 33.632 1.00 94.50 858 GLY A O 1
ATOM 6178 N N . SER A 1 859 ? -33.558 -1.819 33.550 1.00 96.56 859 SER A N 1
ATOM 6179 C CA . SER A 1 859 ? -33.418 -2.003 34.999 1.00 96.56 859 SER A CA 1
ATOM 6180 C C . SER A 1 859 ? -31.964 -2.057 35.466 1.00 96.56 859 SER A C 1
ATOM 6182 O O . SER A 1 859 ? -31.087 -2.547 34.763 1.00 96.56 859 SER A O 1
ATOM 6184 N N . VAL A 1 860 ? -31.728 -1.599 36.698 1.00 98.38 860 VAL A N 1
ATOM 6185 C CA . VAL A 1 860 ? -30.459 -1.783 37.414 1.00 98.38 860 VAL A CA 1
ATOM 6186 C C . VAL A 1 860 ? -30.659 -2.781 38.552 1.00 98.38 860 VAL A C 1
ATOM 6188 O O . VAL A 1 860 ? -31.545 -2.594 39.393 1.00 98.38 860 VAL A O 1
ATOM 6191 N N . GLN A 1 861 ? -29.833 -3.825 38.581 1.00 98.25 861 GLN A N 1
ATOM 6192 C CA . GLN A 1 861 ? -29.813 -4.852 39.623 1.00 98.25 861 GLN A CA 1
ATOM 6193 C C . GLN A 1 861 ? -28.426 -4.933 40.268 1.00 98.25 861 GLN A C 1
ATOM 6195 O O . GLN A 1 861 ? -27.425 -5.167 39.593 1.00 98.25 861 GLN A O 1
ATOM 6200 N N . LEU A 1 862 ? -28.389 -4.730 41.583 1.00 97.81 862 LEU A N 1
ATOM 6201 C CA . LEU A 1 862 ? -27.211 -4.859 42.437 1.00 97.81 862 LEU A CA 1
ATOM 6202 C C . LEU A 1 862 ? -27.489 -6.013 43.406 1.00 97.81 862 LEU A C 1
ATOM 6204 O O . LEU A 1 862 ? -28.172 -5.828 44.418 1.00 97.81 862 LEU A O 1
ATOM 6208 N N . ASN A 1 863 ? -27.056 -7.220 43.036 1.00 95.69 863 ASN A N 1
ATOM 6209 C CA . ASN A 1 863 ? -27.393 -8.440 43.772 1.00 95.69 863 ASN A CA 1
ATOM 6210 C C . ASN A 1 863 ? -26.511 -8.614 45.022 1.00 95.69 863 ASN A C 1
ATOM 6212 O O . ASN A 1 863 ? -27.012 -9.042 46.065 1.00 95.69 863 ASN A O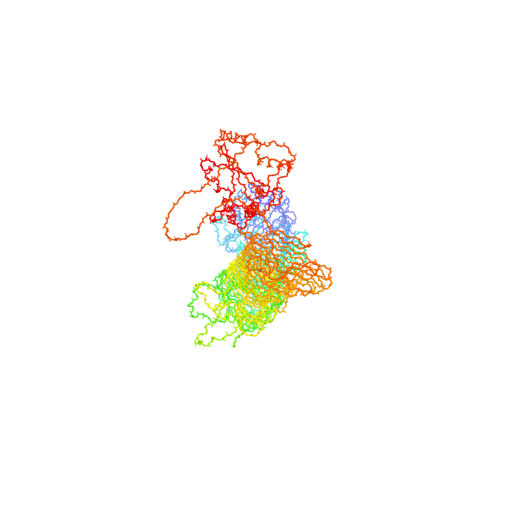 1
ATOM 6216 N N . GLY A 1 864 ? -25.236 -8.216 44.943 1.00 94.31 864 GLY A N 1
ATOM 6217 C CA . GLY A 1 864 ? -24.309 -8.142 46.072 1.00 94.31 864 GLY A CA 1
ATOM 6218 C C . GLY A 1 864 ? -24.338 -6.805 46.825 1.00 94.31 864 GLY A C 1
ATOM 6219 O O . GLY A 1 864 ? -25.008 -5.845 46.438 1.00 94.31 864 GLY A O 1
ATOM 6220 N N . ALA A 1 865 ? -23.597 -6.738 47.935 1.00 95.31 865 ALA A N 1
ATOM 6221 C CA . ALA A 1 865 ? -23.424 -5.499 48.693 1.00 95.31 865 ALA A CA 1
ATOM 6222 C C . ALA A 1 865 ? -22.539 -4.495 47.934 1.00 95.31 865 ALA A C 1
ATOM 6224 O O . ALA A 1 865 ? -21.576 -4.882 47.270 1.00 95.31 865 ALA A O 1
ATOM 6225 N N . VAL A 1 866 ? -22.850 -3.204 48.070 1.00 97.00 866 VAL A N 1
ATOM 6226 C CA . VAL A 1 866 ? -22.099 -2.108 47.442 1.00 97.00 866 VAL A CA 1
ATOM 6227 C C . VAL A 1 866 ? -21.332 -1.346 48.521 1.00 97.00 866 VAL A C 1
ATOM 6229 O O . VAL A 1 866 ? -21.937 -0.839 49.465 1.00 97.00 866 VAL A O 1
ATOM 6232 N N . GLY A 1 867 ? -20.009 -1.274 48.395 1.00 94.88 867 GLY A N 1
ATOM 6233 C CA . GLY A 1 867 ? -19.111 -0.587 49.326 1.00 94.88 867 GLY A CA 1
ATOM 6234 C C . GLY A 1 867 ? -18.971 -1.270 50.685 1.00 94.88 867 GLY A C 1
ATOM 6235 O O . GLY A 1 867 ? -18.822 -0.593 51.703 1.00 94.88 867 GLY A O 1
ATOM 6236 N N . ALA A 1 868 ? -19.077 -2.599 50.720 1.00 90.62 868 ALA A N 1
ATOM 6237 C CA . ALA A 1 868 ? -19.033 -3.379 51.954 1.00 90.62 868 ALA A CA 1
ATOM 6238 C C . ALA A 1 868 ? -17.613 -3.513 52.525 1.00 90.62 868 ALA A C 1
ATOM 6240 O O . ALA A 1 868 ? -17.435 -3.450 53.742 1.00 90.62 868 ALA A O 1
ATOM 6241 N N . VAL A 1 869 ? -16.614 -3.699 51.659 1.00 90.94 869 VAL A N 1
ATOM 6242 C CA . VAL A 1 869 ? -15.195 -3.788 52.028 1.00 90.94 869 VAL A CA 1
ATOM 6243 C C . VAL A 1 869 ? -14.553 -2.407 51.952 1.00 90.94 869 VAL A C 1
ATOM 6245 O O . VAL A 1 869 ? -13.877 -1.980 52.889 1.00 90.94 869 VAL A O 1
ATOM 6248 N N . ALA A 1 870 ? -14.789 -1.693 50.851 1.00 91.38 870 ALA A N 1
ATOM 6249 C CA . ALA A 1 870 ? -14.289 -0.344 50.626 1.00 91.38 870 ALA A CA 1
ATOM 6250 C C . ALA A 1 870 ? -15.440 0.545 50.128 1.00 91.38 870 ALA A C 1
ATOM 6252 O O . ALA A 1 870 ? -15.851 0.384 48.976 1.00 91.38 870 ALA A O 1
ATOM 6253 N N . PRO A 1 871 ? -15.949 1.477 50.961 1.00 92.81 871 PRO A N 1
ATOM 6254 C CA . PRO A 1 871 ? -17.022 2.386 50.572 1.00 92.81 871 PRO A CA 1
ATOM 6255 C C . PRO A 1 871 ? -16.708 3.133 49.275 1.00 92.81 871 PRO A C 1
ATOM 6257 O O . PRO A 1 871 ? -15.600 3.654 49.112 1.00 92.81 871 PRO A O 1
ATOM 6260 N N . LEU A 1 872 ? -17.701 3.227 48.390 1.00 95.19 872 LEU A N 1
ATOM 6261 C CA . LEU A 1 872 ? -17.604 4.024 47.166 1.00 95.19 872 LEU A CA 1
ATOM 6262 C C . LEU A 1 872 ? -17.503 5.505 47.519 1.00 95.19 872 LEU A C 1
ATOM 6264 O O . LEU A 1 872 ? -18.008 5.919 48.557 1.00 95.19 872 LEU A O 1
ATOM 6268 N N . SER A 1 873 ? -16.921 6.337 46.657 1.00 93.19 873 SER A N 1
ATOM 6269 C CA . SER A 1 873 ? -16.981 7.794 46.874 1.00 93.19 873 SER A CA 1
ATOM 6270 C C . SER A 1 873 ? -18.414 8.321 46.708 1.00 93.19 873 SER A C 1
ATOM 6272 O O . SER A 1 873 ? -18.873 9.119 47.531 1.00 93.19 873 SER A O 1
ATOM 6274 N N . GLY A 1 874 ? -19.147 7.780 45.728 1.00 94.62 874 GLY A N 1
ATOM 6275 C CA . GLY A 1 874 ? -20.562 8.040 45.468 1.00 94.62 874 GLY A CA 1
ATOM 6276 C C . GLY A 1 874 ? -21.199 6.999 44.542 1.00 94.62 874 GLY A C 1
ATOM 6277 O O . GLY A 1 874 ? -20.510 6.237 43.863 1.00 94.62 874 GLY A O 1
ATOM 6278 N N . LEU A 1 875 ? -22.532 6.973 44.500 1.00 96.75 875 LEU A N 1
ATOM 6279 C CA . LEU A 1 875 ? -23.311 6.132 43.586 1.00 96.75 875 LEU A CA 1
ATOM 6280 C C . LEU A 1 875 ? -24.350 6.982 42.857 1.00 96.75 875 LEU A C 1
ATOM 6282 O O . LEU A 1 875 ? -25.260 7.523 43.488 1.00 96.75 875 LEU A O 1
ATOM 6286 N N . THR A 1 876 ? -24.266 7.032 41.529 1.00 96.69 876 THR A N 1
ATOM 6287 C CA . THR A 1 876 ? -25.281 7.665 40.682 1.00 96.69 876 THR A CA 1
ATOM 6288 C C . THR A 1 876 ? -25.936 6.629 39.779 1.00 96.69 876 THR A C 1
ATOM 6290 O O . THR A 1 876 ? -25.269 5.993 38.971 1.00 96.69 876 THR A O 1
ATOM 6293 N N . ILE A 1 877 ? -27.258 6.501 39.875 1.00 97.69 877 ILE A N 1
ATOM 6294 C CA . ILE A 1 877 ? -28.096 5.733 38.952 1.00 97.69 877 ILE A CA 1
ATOM 6295 C C . ILE A 1 877 ? -29.030 6.713 38.242 1.00 97.69 877 ILE A C 1
ATOM 6297 O O . ILE A 1 877 ? -29.871 7.354 38.880 1.00 97.69 877 ILE A O 1
ATOM 6301 N N . ALA A 1 878 ? -28.882 6.840 36.926 1.00 93.31 878 ALA A N 1
ATOM 6302 C CA . ALA A 1 878 ? -29.657 7.747 36.091 1.00 93.31 878 ALA A CA 1
ATOM 6303 C C . ALA A 1 878 ? -30.559 6.984 35.112 1.00 93.31 878 ALA A C 1
ATOM 6305 O O . ALA A 1 878 ? -30.173 5.950 34.572 1.00 93.31 878 ALA A O 1
ATOM 6306 N N . ASN A 1 879 ? -31.749 7.537 34.861 1.00 90.50 879 ASN A N 1
ATOM 6307 C CA . ASN A 1 879 ? -32.693 7.076 33.838 1.00 90.50 879 ASN A CA 1
ATOM 6308 C C . ASN A 1 879 ? -33.032 5.576 33.911 1.00 90.50 879 ASN A C 1
ATOM 6310 O O . ASN A 1 879 ? -33.243 4.946 32.879 1.00 90.50 879 ASN A O 1
ATOM 6314 N N . ALA A 1 880 ? -33.090 4.994 35.110 1.00 95.25 880 ALA A N 1
ATOM 6315 C CA . ALA A 1 880 ? -33.431 3.584 35.262 1.00 95.25 880 ALA A CA 1
ATOM 6316 C C . ALA A 1 880 ? -34.933 3.326 35.073 1.00 95.25 880 ALA A C 1
ATOM 6318 O O . ALA A 1 880 ? -35.768 4.165 35.405 1.00 95.25 880 ALA A O 1
ATOM 6319 N N . GLY A 1 881 ? -35.291 2.141 34.584 1.00 95.25 881 GLY A N 1
ATOM 6320 C CA . GLY A 1 881 ? -36.640 1.586 34.676 1.00 95.25 881 GLY A CA 1
ATOM 6321 C C . GLY A 1 881 ? -36.947 1.251 36.131 1.00 95.25 881 GLY A C 1
ATOM 6322 O O . GLY A 1 881 ? -37.482 2.081 36.856 1.00 95.25 881 GLY A O 1
ATOM 6323 N N . ASN A 1 882 ? -36.538 0.068 36.588 1.00 96.94 882 ASN A N 1
ATOM 6324 C CA . ASN A 1 882 ? -36.566 -0.294 38.013 1.00 96.94 882 ASN A CA 1
ATOM 6325 C C . ASN A 1 882 ? -35.152 -0.361 38.593 1.00 96.94 882 ASN A C 1
ATOM 6327 O O . ASN A 1 882 ? -34.221 -0.743 37.886 1.00 96.94 882 ASN A O 1
ATOM 6331 N N . VAL A 1 883 ? -35.008 -0.065 39.884 1.00 98.38 883 VAL A N 1
ATOM 6332 C CA . VAL A 1 883 ? -33.753 -0.237 40.629 1.00 98.38 883 VAL A CA 1
ATOM 6333 C C . VAL A 1 883 ? -33.985 -1.221 41.765 1.00 98.38 883 VAL A C 1
ATOM 6335 O O . VAL A 1 883 ? -34.886 -1.016 42.577 1.00 98.38 883 VAL A O 1
ATOM 6338 N N . THR A 1 884 ? -33.179 -2.282 41.814 1.00 98.12 884 THR A N 1
ATOM 6339 C CA . THR A 1 884 ? -33.188 -3.280 42.892 1.00 98.12 884 THR A CA 1
ATOM 6340 C C . THR A 1 884 ? -31.787 -3.416 43.476 1.00 98.12 884 THR A C 1
ATOM 6342 O O . THR A 1 884 ? -30.860 -3.793 42.765 1.00 98.12 884 THR A O 1
ATOM 6345 N N . ALA A 1 885 ? -31.639 -3.120 44.765 1.00 96.69 885 ALA A N 1
ATOM 6346 C CA . ALA A 1 885 ? -30.400 -3.297 45.520 1.00 96.69 885 ALA A CA 1
ATOM 6347 C C . ALA A 1 885 ? -30.726 -3.843 46.913 1.00 96.69 885 ALA A C 1
ATOM 6349 O O . ALA A 1 885 ? -30.804 -3.091 47.879 1.00 96.69 885 ALA A O 1
ATOM 6350 N N . SER A 1 886 ? -31.012 -5.141 47.021 1.00 91.12 886 SER A N 1
ATOM 6351 C CA . SER A 1 886 ? -31.509 -5.749 48.268 1.00 91.12 886 SER A CA 1
ATOM 6352 C C . SER A 1 886 ? -30.476 -5.744 49.403 1.00 91.12 886 SER A C 1
ATOM 6354 O O . SER A 1 886 ? -30.848 -5.722 50.578 1.00 91.12 886 SER A O 1
ATOM 6356 N N . ALA A 1 887 ? -29.187 -5.766 49.061 1.00 95.12 887 ALA A N 1
ATOM 6357 C CA . ALA A 1 887 ? -28.081 -5.691 50.007 1.00 95.12 887 ALA A CA 1
ATOM 6358 C C . ALA A 1 887 ? -27.778 -4.233 50.430 1.00 95.12 887 ALA A C 1
ATOM 6360 O O . ALA A 1 887 ? -28.267 -3.287 49.806 1.00 95.12 887 ALA A O 1
ATOM 6361 N N . PRO A 1 888 ? -26.993 -4.013 51.503 1.00 95.44 888 PRO A N 1
ATOM 6362 C CA . PRO A 1 888 ? -26.584 -2.669 51.903 1.00 95.44 888 PRO A CA 1
ATOM 6363 C C . PRO A 1 888 ? -25.754 -1.950 50.828 1.00 95.44 888 PRO A C 1
ATOM 6365 O O . PRO A 1 888 ? -24.884 -2.554 50.200 1.00 95.44 888 PRO A O 1
ATOM 6368 N N . VAL A 1 889 ? -25.987 -0.644 50.687 1.00 97.94 889 VAL A N 1
ATOM 6369 C CA . VAL A 1 889 ? -25.208 0.282 49.854 1.00 97.94 889 VAL A CA 1
ATOM 6370 C C . VAL A 1 889 ? -24.512 1.285 50.766 1.00 97.94 889 VAL A C 1
ATOM 6372 O O . VAL A 1 889 ? -25.181 2.047 51.465 1.00 97.94 889 VAL A O 1
ATOM 6375 N N . THR A 1 890 ? -23.181 1.299 50.752 1.00 97.31 890 THR A N 1
ATOM 6376 C CA . THR A 1 890 ? -22.347 2.207 51.546 1.00 97.31 890 THR A CA 1
ATOM 6377 C C . THR A 1 890 ? -21.469 3.061 50.637 1.00 97.31 890 THR A C 1
ATOM 6379 O O . THR A 1 890 ? -20.710 2.545 49.818 1.00 97.31 890 THR A O 1
ATOM 6382 N N . VAL A 1 891 ? -21.562 4.380 50.791 1.00 96.88 891 VAL A N 1
ATOM 6383 C CA . VAL A 1 891 ? -20.798 5.372 50.028 1.00 96.88 891 VAL A CA 1
ATOM 6384 C C . VAL A 1 891 ? -20.245 6.466 50.950 1.00 96.88 891 VAL A C 1
ATOM 6386 O O . VAL A 1 891 ? -20.628 6.572 52.112 1.00 96.88 891 VAL A O 1
ATOM 6389 N N . GLY A 1 892 ? -19.345 7.291 50.428 1.00 92.81 892 GLY A N 1
ATOM 6390 C CA . GLY A 1 892 ? -18.735 8.425 51.102 1.00 92.81 892 GLY A CA 1
ATOM 6391 C C . GLY A 1 892 ? -19.495 9.736 50.891 1.00 92.81 892 GLY A C 1
ATOM 6392 O O . GLY A 1 892 ? -20.718 9.784 50.747 1.00 92.81 892 GLY A O 1
ATOM 6393 N N . VAL A 1 893 ? -18.742 10.837 50.893 1.00 90.06 893 VAL A N 1
ATOM 6394 C CA . VAL A 1 893 ? -19.287 12.203 50.952 1.00 90.06 893 VAL A CA 1
ATOM 6395 C C . VAL A 1 893 ? -19.985 12.670 49.671 1.00 90.06 893 VAL A C 1
ATOM 6397 O O . VAL A 1 893 ? -20.770 13.615 49.741 1.00 90.06 893 VAL A O 1
ATOM 6400 N N . GLU A 1 894 ? -19.746 12.035 48.515 1.00 93.12 894 GLU A N 1
ATOM 6401 C CA . GLU A 1 894 ? -20.450 12.393 47.271 1.00 93.12 894 GLU A CA 1
ATOM 6402 C C . GLU A 1 894 ? -21.906 11.905 47.278 1.00 93.12 894 GLU A C 1
ATOM 6404 O O . GLU A 1 894 ? -22.762 12.489 46.613 1.00 93.12 894 GLU A O 1
ATOM 6409 N N . GLY A 1 895 ? -22.213 10.904 48.109 1.00 95.62 895 GLY A N 1
ATOM 6410 C CA . GLY A 1 895 ? -23.576 10.477 48.389 1.00 95.62 895 GLY A CA 1
ATOM 6411 C C . GLY A 1 895 ? -24.191 9.550 47.339 1.00 95.62 895 GLY A C 1
ATOM 6412 O O . GLY A 1 895 ? -23.509 8.942 46.513 1.00 95.62 895 GLY A O 1
ATOM 6413 N N . ILE A 1 896 ? -25.511 9.390 47.430 1.00 98.25 896 ILE A N 1
ATOM 6414 C CA . ILE A 1 896 ? -26.308 8.448 46.638 1.00 98.25 896 ILE A CA 1
ATOM 6415 C C . ILE A 1 896 ? -27.345 9.241 45.848 1.00 98.25 896 ILE A C 1
ATOM 6417 O O . ILE A 1 896 ? -28.140 9.972 46.433 1.00 98.25 896 ILE A O 1
ATOM 6421 N N . ALA A 1 897 ? -27.387 9.069 44.531 1.00 97.94 897 ALA A N 1
ATOM 6422 C CA . ALA A 1 897 ? -28.390 9.675 43.665 1.00 97.94 897 ALA A CA 1
ATOM 6423 C C . ALA A 1 897 ? -29.033 8.615 42.763 1.00 97.94 897 ALA A C 1
ATOM 6425 O O . ALA A 1 897 ? -28.436 8.180 41.785 1.00 97.94 897 ALA A O 1
ATOM 6426 N N . ILE A 1 898 ? -30.273 8.230 43.061 1.00 98.31 898 ILE A N 1
ATOM 6427 C CA . ILE A 1 898 ? -31.049 7.245 42.303 1.00 98.31 898 ILE A CA 1
ATOM 6428 C C . ILE A 1 898 ? -32.219 7.947 41.616 1.00 98.31 898 ILE A C 1
ATOM 6430 O O . ILE A 1 898 ? -33.048 8.584 42.268 1.00 98.31 898 ILE A O 1
ATOM 6434 N N . ARG A 1 899 ? -32.306 7.819 40.292 1.00 97.31 899 ARG A N 1
ATOM 6435 C CA . ARG A 1 899 ? -33.441 8.279 39.485 1.00 97.31 899 ARG A CA 1
ATOM 6436 C C . ARG A 1 899 ? -33.982 7.120 38.656 1.00 97.31 899 ARG A C 1
ATOM 6438 O O . ARG A 1 899 ? -33.289 6.625 37.767 1.00 97.31 899 ARG A O 1
ATOM 6445 N N . ALA A 1 900 ? -35.216 6.719 38.943 1.00 96.25 900 ALA A N 1
ATOM 6446 C CA . ALA A 1 900 ? -35.908 5.638 38.259 1.00 96.25 900 ALA A CA 1
ATOM 6447 C C . ALA A 1 900 ? -37.327 6.053 37.839 1.00 96.25 900 ALA A C 1
ATOM 6449 O O . ALA A 1 900 ? -38.041 6.712 38.592 1.00 96.25 900 ALA A O 1
ATOM 6450 N N . ASN A 1 901 ? -37.766 5.630 36.658 1.00 92.44 901 ASN A N 1
ATOM 6451 C CA . ASN A 1 901 ? -39.131 5.837 36.164 1.00 92.44 901 ASN A CA 1
ATOM 6452 C C . ASN A 1 901 ? -40.127 4.832 36.772 1.00 92.44 901 ASN A C 1
ATOM 6454 O O . ASN A 1 901 ? -41.328 5.080 36.797 1.00 92.44 901 ASN A O 1
ATOM 6458 N N . GLY A 1 902 ? -39.633 3.696 37.257 1.00 93.88 902 GLY A N 1
ATOM 6459 C CA . GLY A 1 902 ? -40.387 2.613 37.875 1.00 93.88 902 GLY A CA 1
ATOM 6460 C C . GLY A 1 902 ? -40.193 2.568 39.387 1.00 93.88 902 GLY A C 1
ATOM 6461 O O . GLY A 1 902 ? -40.284 3.596 40.066 1.00 93.88 902 GLY A O 1
ATOM 6462 N N . THR A 1 903 ? -40.032 1.366 39.942 1.00 96.81 903 THR A N 1
ATOM 6463 C CA . THR A 1 903 ? -39.895 1.145 41.390 1.00 96.81 903 THR A CA 1
ATOM 6464 C C . THR A 1 903 ? -38.439 1.253 41.821 1.00 96.81 903 THR A C 1
ATOM 6466 O O . THR A 1 903 ? -37.552 0.736 41.137 1.00 96.81 903 THR A O 1
ATOM 6469 N N . VAL A 1 904 ? -38.200 1.831 42.999 1.00 98.38 904 VAL A N 1
ATOM 6470 C CA . VAL A 1 904 ? -36.907 1.738 43.689 1.00 98.38 904 VAL A CA 1
ATOM 6471 C C . VAL A 1 904 ? -37.072 0.855 44.921 1.00 98.38 904 VAL A C 1
ATOM 6473 O O . VAL A 1 904 ? -37.822 1.200 45.835 1.00 98.38 904 VAL A O 1
ATOM 6476 N N . PHE A 1 905 ? -36.365 -0.274 44.936 1.00 98.19 905 PHE A N 1
ATOM 6477 C CA . PHE A 1 905 ? -36.254 -1.170 46.081 1.00 98.19 905 PHE A CA 1
ATOM 6478 C C . PHE A 1 905 ? -34.793 -1.262 46.519 1.00 98.19 905 PHE A C 1
ATOM 6480 O O . PHE A 1 905 ? -33.944 -1.730 45.759 1.00 98.19 905 PHE A O 1
ATOM 6487 N N . THR A 1 906 ? -34.494 -0.831 47.741 1.00 97.81 906 THR A N 1
ATOM 6488 C CA . THR A 1 906 ? -33.140 -0.886 48.301 1.00 97.81 906 THR A CA 1
ATOM 6489 C C . THR A 1 906 ? -33.128 -1.448 49.722 1.00 97.81 906 THR A C 1
ATOM 6491 O O . THR A 1 906 ? -34.091 -1.311 50.477 1.00 97.81 906 THR A O 1
ATOM 6494 N N . GLY A 1 907 ? -32.012 -2.062 50.109 1.00 96.00 907 GLY A N 1
ATOM 6495 C CA . GLY A 1 907 ? -31.683 -2.384 51.491 1.00 96.00 907 GLY A CA 1
ATOM 6496 C C . GLY A 1 907 ? -31.332 -1.122 52.283 1.00 96.00 907 GLY A C 1
ATOM 6497 O O . GLY A 1 907 ? -31.919 -0.054 52.095 1.00 96.00 907 GLY A O 1
ATOM 6498 N N . ASN A 1 908 ? -30.367 -1.230 53.193 1.00 97.50 908 ASN A N 1
ATOM 6499 C CA . ASN A 1 908 ? -29.862 -0.063 53.918 1.00 97.50 908 ASN A CA 1
ATOM 6500 C C . ASN A 1 908 ? -28.998 0.810 52.999 1.00 97.50 908 ASN A C 1
ATOM 6502 O O . ASN A 1 908 ? -28.154 0.293 52.274 1.00 97.50 908 ASN A O 1
ATOM 6506 N N . LEU A 1 909 ? -29.179 2.123 53.080 1.00 98.25 909 LEU A N 1
ATOM 6507 C CA . LEU A 1 909 ? -28.395 3.139 52.390 1.00 98.25 909 LEU A CA 1
ATOM 6508 C C . LEU A 1 909 ? -27.575 3.910 53.425 1.00 98.25 909 LEU A C 1
ATOM 6510 O O . LEU A 1 909 ? -28.139 4.510 54.340 1.00 98.25 909 LEU A O 1
ATOM 6514 N N . ASN A 1 910 ? -26.256 3.899 53.287 1.00 97.44 910 ASN A N 1
ATOM 6515 C CA . ASN A 1 910 ? -25.331 4.549 54.203 1.00 97.44 910 ASN A CA 1
ATOM 6516 C C . ASN A 1 910 ? -24.400 5.489 53.428 1.00 97.44 910 ASN A C 1
ATOM 6518 O O . ASN A 1 910 ? -23.564 5.041 52.656 1.00 97.44 910 ASN A O 1
ATOM 6522 N N . SER A 1 911 ? -24.541 6.788 53.648 1.00 97.31 911 SER A N 1
ATOM 6523 C CA . SER A 1 911 ? -23.629 7.842 53.195 1.00 97.31 911 SER A CA 1
ATOM 6524 C C . SER A 1 911 ? -23.035 8.614 54.380 1.00 97.31 911 SER A C 1
ATOM 6526 O O . SER A 1 911 ? -22.652 9.779 54.247 1.00 97.31 911 SER A O 1
ATOM 6528 N N . SER A 1 912 ? -23.013 8.005 55.570 1.00 95.81 912 SER A N 1
ATOM 6529 C CA . SER A 1 912 ? -22.455 8.625 56.769 1.00 95.81 912 SER A CA 1
ATOM 6530 C C . SER A 1 912 ? -20.932 8.746 56.696 1.00 95.81 912 SER A C 1
ATOM 6532 O O . SER A 1 912 ? -20.239 7.949 56.064 1.00 95.81 912 SER A O 1
ATOM 6534 N N . GLY A 1 913 ? -20.388 9.764 57.353 1.00 94.31 913 GLY A N 1
ATOM 6535 C CA . GLY A 1 913 ? -18.954 10.038 57.324 1.00 94.31 913 GLY A CA 1
ATOM 6536 C C . GLY A 1 913 ? -18.569 11.179 58.250 1.00 94.31 913 GLY A C 1
ATOM 6537 O O . GLY A 1 913 ? -19.338 11.569 59.126 1.00 94.31 913 GLY A O 1
ATOM 6538 N N . ASP A 1 914 ? -17.381 11.756 58.061 1.00 93.19 914 ASP A N 1
ATOM 6539 C CA . ASP A 1 914 ? -16.981 12.950 58.817 1.00 93.19 914 ASP A CA 1
ATOM 6540 C C . ASP A 1 914 ? -17.953 14.109 58.572 1.00 93.19 914 ASP A C 1
ATOM 6542 O O . ASP A 1 914 ? -18.391 14.754 59.524 1.00 93.19 914 ASP A O 1
ATOM 6546 N N . SER A 1 915 ? -18.354 14.306 57.315 1.00 94.44 915 SER A N 1
ATOM 6547 C CA . SER A 1 915 ? -19.612 14.951 56.923 1.00 94.44 915 SER A CA 1
ATOM 6548 C C . SER A 1 915 ? -20.432 13.930 56.139 1.00 94.44 915 SER A C 1
ATOM 6550 O O . SER A 1 915 ? -19.858 13.151 55.385 1.00 94.44 915 SER A O 1
ATOM 6552 N N . GLY A 1 916 ? -21.748 13.915 56.317 1.00 94.94 916 GLY A N 1
ATOM 6553 C CA . GLY A 1 916 ? -22.612 12.983 55.602 1.00 94.94 916 GLY A CA 1
ATOM 6554 C C . GLY A 1 916 ? -22.810 13.377 54.136 1.00 94.94 916 GLY A C 1
ATOM 6555 O O . GLY A 1 916 ? -23.030 14.551 53.829 1.00 94.94 916 GLY A O 1
ATOM 6556 N N . GLY A 1 917 ? -22.761 12.397 53.235 1.00 96.81 917 GLY A N 1
ATOM 6557 C CA . GLY A 1 917 ? -23.126 12.548 51.826 1.00 96.81 917 GLY A CA 1
ATOM 6558 C C . GLY A 1 917 ? -24.642 12.618 51.644 1.00 96.81 917 GLY A C 1
ATOM 6559 O O . GLY A 1 917 ? -25.400 12.035 52.421 1.00 96.81 917 GLY A O 1
ATOM 6560 N N . SER A 1 918 ? -25.115 13.342 50.629 1.00 97.69 918 SER A N 1
ATOM 6561 C CA . SER A 1 918 ? -26.561 13.485 50.397 1.00 97.69 918 SER A CA 1
ATOM 6562 C C . SER A 1 918 ? -27.166 12.223 49.771 1.00 97.69 918 SER A C 1
ATOM 6564 O O . SER A 1 918 ? -26.522 11.560 48.968 1.00 97.69 918 SER A O 1
ATOM 6566 N N . VAL A 1 919 ? -28.417 11.909 50.102 1.00 98.50 919 VAL A N 1
ATOM 6567 C CA . VAL A 1 919 ? -29.187 10.806 49.515 1.00 98.50 919 VAL A CA 1
ATOM 6568 C C . VAL A 1 919 ? -30.373 11.385 48.755 1.00 98.50 919 VAL A C 1
ATOM 6570 O O . VAL A 1 919 ? -31.238 12.027 49.342 1.00 98.50 919 VAL A O 1
ATOM 6573 N N . LEU A 1 920 ? -30.435 11.154 47.451 1.00 98.19 920 LEU A N 1
ATOM 6574 C CA . LEU A 1 920 ? -31.532 11.545 46.574 1.00 98.19 920 LEU A CA 1
ATOM 6575 C C . LEU A 1 920 ? -32.120 10.295 45.926 1.00 98.19 920 LEU A C 1
ATOM 6577 O O . LEU A 1 920 ? -31.419 9.592 45.205 1.00 98.19 920 LEU A O 1
ATOM 6581 N N . ILE A 1 921 ? -33.414 10.057 46.116 1.00 98.44 921 ILE A N 1
ATOM 6582 C CA . ILE A 1 921 ? -34.154 9.001 45.426 1.00 98.44 921 ILE A CA 1
ATOM 6583 C C . ILE A 1 921 ? -35.390 9.610 44.778 1.00 98.44 921 ILE A C 1
ATOM 6585 O O . ILE A 1 921 ? -36.249 10.166 45.463 1.00 98.44 921 ILE A O 1
ATOM 6589 N N . LYS A 1 922 ? -35.481 9.474 43.457 1.00 97.50 922 LYS A N 1
ATOM 6590 C CA . LYS A 1 922 ? -36.681 9.772 42.678 1.00 97.50 922 LYS A CA 1
ATOM 6591 C C . LYS A 1 922 ? -37.179 8.500 42.007 1.00 97.50 922 LYS A C 1
ATOM 6593 O O . LYS A 1 922 ? -36.412 7.875 41.275 1.00 97.50 922 LYS A O 1
ATOM 6598 N N . ALA A 1 923 ? -38.434 8.137 42.244 1.00 96.62 923 ALA A N 1
ATOM 6599 C CA . ALA A 1 923 ? -39.086 6.990 41.617 1.00 96.62 923 ALA A CA 1
ATOM 6600 C C . ALA A 1 923 ? -40.383 7.433 40.930 1.00 96.62 923 ALA A C 1
ATOM 6602 O O . ALA A 1 923 ? -41.090 8.287 41.453 1.00 96.62 923 ALA A O 1
ATOM 6603 N N . GLY A 1 924 ? -40.735 6.841 39.790 1.00 92.81 924 GLY A N 1
ATOM 6604 C CA . GLY A 1 924 ? -42.015 7.122 39.129 1.00 92.81 924 GLY A CA 1
ATOM 6605 C C . GLY A 1 924 ? -43.188 6.284 39.646 1.00 92.81 924 GLY A C 1
ATOM 6606 O O . GLY A 1 924 ? -44.326 6.556 39.278 1.00 92.81 924 GLY A O 1
ATOM 6607 N N . THR A 1 925 ? -42.945 5.287 40.508 1.00 94.38 925 THR A N 1
ATOM 6608 C CA . THR A 1 925 ? -44.013 4.441 41.080 1.00 94.38 925 THR A CA 1
ATOM 6609 C C . THR A 1 925 ? -43.982 4.373 42.604 1.00 94.38 925 THR A C 1
ATOM 6611 O O . THR A 1 925 ? -44.927 4.825 43.232 1.00 94.38 925 THR A O 1
ATOM 6614 N N . SER A 1 926 ? -42.940 3.817 43.220 1.00 97.12 926 SER A N 1
ATOM 6615 C CA . SER A 1 926 ? -42.820 3.706 44.679 1.00 97.12 926 SER A CA 1
ATOM 6616 C C . SER A 1 926 ? -41.364 3.614 45.115 1.00 97.12 926 SER A C 1
ATOM 6618 O O . SER A 1 926 ? -40.526 3.088 44.375 1.00 97.12 926 SER A O 1
ATOM 6620 N N . ILE A 1 927 ? -41.092 4.038 46.349 1.00 98.38 927 ILE A N 1
ATOM 6621 C CA . ILE A 1 927 ? -39.790 3.880 47.008 1.00 98.38 927 ILE A CA 1
ATOM 6622 C C . ILE A 1 927 ? -39.968 2.951 48.204 1.00 98.38 927 ILE A C 1
ATOM 6624 O O . ILE A 1 927 ? -40.780 3.218 49.085 1.00 98.38 927 ILE A O 1
ATOM 6628 N N . THR A 1 928 ? -39.184 1.880 48.263 1.00 98.12 928 THR A N 1
ATOM 6629 C CA . THR A 1 928 ? -39.019 1.051 49.461 1.00 98.12 928 THR A CA 1
ATOM 6630 C C . THR A 1 928 ? -37.535 0.952 49.775 1.00 98.12 928 THR A C 1
ATOM 6632 O O . THR A 1 928 ? -36.774 0.426 48.971 1.00 98.12 928 THR A O 1
ATOM 6635 N N . THR A 1 929 ? -37.122 1.464 50.931 1.00 97.50 929 THR A N 1
ATOM 6636 C CA . THR A 1 929 ? -35.730 1.407 51.394 1.00 97.50 929 THR A CA 1
ATOM 6637 C C . THR A 1 929 ? -35.642 0.964 52.854 1.00 97.50 929 THR A C 1
ATOM 6639 O O . THR A 1 929 ? -36.590 1.120 53.628 1.00 97.50 929 THR A O 1
ATOM 6642 N N . GLY A 1 930 ? -34.495 0.413 53.249 1.00 97.06 930 GLY A N 1
ATOM 6643 C CA . GLY A 1 930 ? -34.147 0.122 54.637 1.00 97.06 930 GLY A CA 1
ATOM 6644 C C . GLY A 1 930 ? -33.839 1.388 55.444 1.00 97.06 930 GLY A C 1
ATOM 6645 O O . GLY A 1 930 ? -34.565 2.385 55.391 1.00 97.06 930 GLY A O 1
ATOM 6646 N N . ILE A 1 931 ? -32.779 1.339 56.248 1.00 98.06 931 ILE A N 1
ATOM 6647 C CA . ILE A 1 931 ? -32.261 2.507 56.976 1.00 98.06 931 ILE A CA 1
ATOM 6648 C C . ILE A 1 931 ? -31.582 3.446 55.977 1.00 98.06 931 ILE A C 1
ATOM 6650 O O . ILE A 1 931 ? -30.812 2.978 55.147 1.00 98.06 931 ILE A O 1
ATOM 6654 N N . VAL A 1 932 ? -31.847 4.748 56.072 1.00 98.38 932 VAL A N 1
ATOM 6655 C CA . VAL A 1 932 ? -31.113 5.797 55.353 1.00 98.38 932 VAL A CA 1
ATOM 6656 C C . VAL A 1 932 ? -30.266 6.559 56.366 1.00 98.38 932 VAL A C 1
ATOM 6658 O O . VAL A 1 932 ? -30.808 7.315 57.170 1.00 98.38 932 VAL A O 1
ATOM 6661 N N . ASP A 1 933 ? -28.952 6.359 56.349 1.00 97.81 933 ASP A N 1
ATOM 6662 C CA . ASP A 1 933 ? -28.007 7.058 57.223 1.00 97.81 933 ASP A CA 1
ATOM 6663 C C . ASP A 1 933 ? -27.108 7.987 56.407 1.00 97.81 933 ASP A C 1
ATOM 6665 O O . ASP A 1 933 ? -26.204 7.536 55.714 1.00 97.81 933 ASP A O 1
ATOM 6669 N N . SER A 1 934 ? -27.363 9.288 56.495 1.00 97.69 934 SER A N 1
ATOM 6670 C CA . SER A 1 934 ? -26.551 10.359 55.918 1.00 97.69 934 SER A CA 1
ATOM 6671 C C . SER A 1 934 ? -25.901 11.209 57.012 1.00 97.69 934 SER A C 1
ATOM 6673 O O . SER A 1 934 ? -25.704 12.412 56.839 1.00 97.69 934 SER A O 1
ATOM 6675 N N . SER A 1 935 ? -25.617 10.642 58.187 1.00 97.25 935 SER A N 1
ATOM 6676 C CA . SER A 1 935 ? -25.128 11.424 59.324 1.00 97.25 935 SER A CA 1
ATOM 6677 C C . SER A 1 935 ? -23.663 11.867 59.197 1.00 97.25 935 SER A C 1
ATOM 6679 O O . SER A 1 935 ? -22.812 11.187 58.626 1.00 97.25 935 SER A O 1
ATOM 6681 N N . GLY A 1 936 ? -23.361 13.045 59.745 1.00 96.38 936 GLY A N 1
ATOM 6682 C CA . GLY A 1 936 ? -22.004 13.554 59.918 1.00 96.38 936 GLY A CA 1
ATOM 6683 C C . GLY A 1 936 ? -21.500 13.280 61.333 1.00 96.38 936 GLY A C 1
ATOM 6684 O O . GLY A 1 936 ? -22.154 13.641 62.310 1.00 96.38 936 GLY A O 1
ATOM 6685 N N . ARG A 1 937 ? -20.315 12.683 61.474 1.00 93.88 937 ARG A N 1
ATOM 6686 C CA . ARG A 1 937 ? -19.679 12.419 62.773 1.00 93.88 937 ARG A CA 1
ATOM 6687 C C . ARG A 1 937 ? -19.162 13.700 63.428 1.00 93.88 937 ARG A C 1
ATOM 6689 O O . ARG A 1 937 ? -19.345 13.898 64.631 1.00 93.88 937 ARG A O 1
ATOM 6696 N N . PHE A 1 938 ? -18.541 14.580 62.639 1.00 90.88 938 PHE A N 1
ATOM 6697 C CA . PHE A 1 938 ? -17.947 15.841 63.108 1.00 90.88 938 PHE A CA 1
ATOM 6698 C C . PHE A 1 938 ? -18.550 17.068 62.413 1.00 90.88 938 PHE A C 1
ATOM 6700 O O . PHE A 1 938 ? -18.855 18.060 63.078 1.00 90.88 938 PHE A O 1
ATOM 6707 N N . GLY A 1 939 ? -18.732 16.980 61.095 1.00 92.75 939 GLY A N 1
ATOM 6708 C CA . GLY A 1 939 ? -19.290 17.993 60.207 1.00 92.75 939 GLY A CA 1
ATOM 6709 C C . GLY A 1 939 ? -20.788 17.820 59.961 1.00 92.75 939 GLY A C 1
ATOM 6710 O O . GLY A 1 939 ? -21.515 17.273 60.791 1.00 92.75 939 GLY A O 1
ATOM 6711 N N . ASN A 1 940 ? -21.276 18.363 58.848 1.00 96.44 940 ASN A N 1
ATOM 6712 C CA . ASN A 1 940 ? -22.712 18.449 58.583 1.00 96.44 940 ASN A CA 1
ATOM 6713 C C . ASN A 1 940 ? -23.325 17.077 58.270 1.00 96.44 940 ASN A C 1
ATOM 6715 O O . ASN A 1 940 ? -22.652 16.211 57.718 1.00 96.44 940 ASN A O 1
ATOM 6719 N N . GLY A 1 941 ? -24.607 16.903 58.586 1.00 96.38 941 GLY A N 1
ATOM 6720 C CA . GLY A 1 941 ? -25.400 15.801 58.046 1.00 96.38 941 GLY A CA 1
ATOM 6721 C C . GLY A 1 941 ? -25.713 16.038 56.567 1.00 96.38 941 GLY A C 1
ATOM 6722 O O . GLY A 1 941 ? -25.899 17.181 56.141 1.00 96.38 941 GLY A O 1
ATOM 6723 N N . GLY A 1 942 ? -25.771 14.964 55.787 1.00 97.38 942 GLY A N 1
ATOM 6724 C CA . GLY A 1 942 ? -26.145 14.980 54.378 1.00 97.38 942 GLY A CA 1
ATOM 6725 C C . GLY A 1 942 ? -27.651 15.133 54.197 1.00 97.38 942 GLY A C 1
ATOM 6726 O O . GLY A 1 942 ? -28.441 14.623 54.996 1.00 97.38 942 GLY A O 1
ATOM 6727 N N . ASN A 1 943 ? -28.063 15.838 53.143 1.00 98.12 943 ASN A N 1
ATOM 6728 C CA . ASN A 1 943 ? -29.481 16.026 52.846 1.00 98.12 943 ASN A CA 1
ATOM 6729 C C . ASN A 1 943 ? -30.107 14.712 52.372 1.00 98.12 943 ASN A C 1
ATOM 6731 O O . ASN A 1 943 ? -29.467 13.959 51.646 1.00 98.12 943 ASN A O 1
ATOM 6735 N N . VAL A 1 944 ? -31.366 14.467 52.719 1.00 98.62 944 VAL A N 1
ATOM 6736 C CA . VAL A 1 944 ? -32.132 13.311 52.240 1.00 98.62 944 VAL A CA 1
ATOM 6737 C C . VAL A 1 944 ? -33.335 13.816 51.462 1.00 98.62 944 VAL A C 1
ATOM 6739 O O . VAL A 1 944 ? -34.120 14.608 51.974 1.00 98.62 944 VAL A O 1
ATOM 6742 N N . THR A 1 945 ? -33.494 13.375 50.220 1.00 98.56 945 THR A N 1
ATOM 6743 C CA . THR A 1 945 ? -34.633 13.711 49.367 1.00 98.56 945 THR A CA 1
ATOM 6744 C C . THR A 1 945 ? -35.262 12.442 48.815 1.00 98.56 945 THR A C 1
ATOM 6746 O O . THR A 1 945 ? -34.594 11.695 48.105 1.00 98.56 945 THR A O 1
ATOM 6749 N N . LEU A 1 946 ? -36.538 12.208 49.123 1.00 98.38 946 LEU A N 1
ATOM 6750 C CA . LEU A 1 946 ? -37.310 11.060 48.641 1.00 98.38 946 LEU A CA 1
ATOM 6751 C C . LEU A 1 946 ? -38.557 11.565 47.913 1.00 98.38 946 LEU A C 1
ATOM 6753 O O . LEU A 1 946 ? -39.366 12.278 48.503 1.00 98.38 946 LEU A O 1
ATOM 6757 N N . ASP A 1 947 ? -38.712 11.208 46.644 1.00 96.94 947 ASP A N 1
ATOM 6758 C CA . ASP A 1 947 ? -39.740 11.767 45.762 1.00 96.94 947 ASP A CA 1
ATOM 6759 C C . ASP A 1 947 ? -40.366 10.658 44.907 1.00 96.94 947 ASP A C 1
ATOM 6761 O O . ASP A 1 947 ? -39.670 9.994 44.136 1.00 96.94 947 ASP A O 1
ATOM 6765 N N . SER A 1 948 ? -41.662 10.407 45.085 1.00 95.00 948 SER A N 1
ATOM 6766 C CA . SER A 1 948 ? -42.391 9.374 44.345 1.00 95.00 948 SER A CA 1
ATOM 6767 C C . SER A 1 948 ? -43.892 9.638 44.348 1.00 95.00 948 SER A C 1
ATOM 6769 O O . SER A 1 948 ? -44.441 9.872 45.420 1.00 95.00 948 SER A O 1
ATOM 6771 N N . PRO A 1 949 ? -44.608 9.510 43.218 1.00 90.31 949 PRO A N 1
ATOM 6772 C CA . PRO A 1 949 ? -46.058 9.679 43.206 1.00 90.31 949 PRO A CA 1
ATOM 6773 C C . PRO A 1 949 ? -46.774 8.583 44.014 1.00 90.31 949 PRO A C 1
ATOM 6775 O O . PRO A 1 949 ? -47.778 8.852 44.665 1.00 90.31 949 PRO A O 1
ATOM 6778 N N . GLY A 1 950 ? -46.258 7.350 44.058 1.00 91.38 950 GLY A N 1
ATOM 6779 C CA . GLY A 1 950 ? -46.805 6.319 44.944 1.00 91.38 950 GLY A CA 1
ATOM 6780 C C . GLY A 1 950 ? -46.143 6.271 46.317 1.00 91.38 950 GLY A C 1
ATOM 6781 O O . GLY A 1 950 ? -45.451 7.201 46.730 1.00 91.38 950 GLY A O 1
ATOM 6782 N N . ASP A 1 951 ? -46.385 5.181 47.044 1.00 94.06 951 ASP A N 1
ATOM 6783 C CA . ASP A 1 951 ? -45.986 5.050 48.445 1.00 94.06 951 ASP A CA 1
ATOM 6784 C C . ASP A 1 951 ? -44.457 5.151 48.628 1.00 94.06 951 ASP A C 1
ATOM 6786 O O . ASP A 1 951 ? -43.674 4.591 47.854 1.00 94.06 951 ASP A O 1
ATOM 6790 N N . ILE A 1 952 ? -44.047 5.835 49.698 1.00 97.75 952 ILE A N 1
ATOM 6791 C CA . ILE A 1 952 ? -42.659 5.877 50.165 1.00 97.75 952 ILE A CA 1
ATOM 6792 C C . ILE A 1 952 ? -42.586 5.157 51.508 1.00 97.75 952 ILE A C 1
ATOM 6794 O O . ILE A 1 952 ? -43.201 5.578 52.490 1.00 97.75 952 ILE A O 1
ATOM 6798 N N . GLN A 1 953 ? -41.799 4.089 51.561 1.00 98.12 953 GLN A N 1
ATOM 6799 C CA . GLN A 1 953 ? -41.537 3.322 52.767 1.00 98.12 953 GLN A CA 1
ATOM 6800 C C . GLN A 1 953 ? -40.043 3.304 53.077 1.00 98.12 953 GLN A C 1
ATOM 6802 O O . GLN A 1 953 ? -39.221 2.945 52.237 1.00 98.12 953 GLN A O 1
ATOM 6807 N N . VAL A 1 954 ? -39.708 3.673 54.309 1.00 98.06 954 VAL A N 1
ATOM 6808 C CA . VAL A 1 954 ? -38.350 3.639 54.856 1.00 98.06 954 VAL A CA 1
ATOM 6809 C C . VAL A 1 954 ? -38.351 2.905 56.195 1.00 98.06 954 VAL A C 1
ATOM 6811 O O . VAL A 1 954 ? -39.376 2.857 56.886 1.00 98.06 954 VAL A O 1
ATOM 6814 N N . ASN A 1 955 ? -37.208 2.365 56.620 1.00 97.75 955 ASN A N 1
ATOM 6815 C CA . ASN A 1 955 ? -37.060 1.953 58.014 1.00 97.75 955 ASN A CA 1
ATOM 6816 C C . ASN A 1 955 ? -36.916 3.193 58.910 1.00 97.75 955 ASN A C 1
ATOM 6818 O O . ASN A 1 955 ? -37.789 3.473 59.726 1.00 97.75 955 ASN A O 1
ATOM 6822 N N . SER A 1 956 ? -35.849 3.967 58.727 1.00 98.25 956 SER A N 1
ATOM 6823 C CA . SER A 1 956 ? -35.591 5.211 59.460 1.00 98.25 956 SER A CA 1
ATOM 6824 C C . SER A 1 956 ? -34.627 6.109 58.681 1.00 98.25 956 SER A C 1
ATOM 6826 O O . SER A 1 956 ? -33.953 5.634 57.768 1.00 98.25 956 SER A O 1
ATOM 6828 N N . ILE A 1 957 ? -34.592 7.403 59.016 1.00 98.56 957 ILE A N 1
ATOM 6829 C CA . ILE A 1 957 ? -33.736 8.409 58.374 1.00 98.56 957 ILE A CA 1
ATOM 6830 C C . ILE A 1 957 ? -32.872 9.109 59.433 1.00 98.56 957 ILE A C 1
ATOM 6832 O O . ILE A 1 957 ? -33.380 9.858 60.272 1.00 98.56 957 ILE A O 1
ATOM 6836 N N . ASN A 1 958 ? -31.560 8.902 59.368 1.00 98.06 958 ASN A N 1
ATOM 6837 C CA . ASN A 1 958 ? -30.557 9.551 60.205 1.00 98.06 958 ASN A CA 1
ATOM 6838 C C . ASN A 1 958 ? -29.754 10.564 59.374 1.00 98.06 958 ASN A C 1
ATOM 6840 O O . ASN A 1 958 ? -28.790 10.199 58.717 1.00 98.06 958 ASN A O 1
ATOM 6844 N N . ALA A 1 959 ? -30.131 11.841 59.422 1.00 97.81 959 ALA A N 1
ATOM 6845 C CA . ALA A 1 959 ? -29.446 12.945 58.738 1.00 97.81 959 ALA A CA 1
ATOM 6846 C C . ALA A 1 959 ? -28.805 13.918 59.748 1.00 97.81 959 ALA A C 1
ATOM 6848 O O . ALA A 1 959 ? -28.749 15.134 59.545 1.00 97.81 959 ALA A O 1
ATOM 6849 N N . GLN A 1 960 ? -28.370 13.396 60.897 1.00 97.69 960 GLN A N 1
ATOM 6850 C CA . GLN A 1 960 ? -27.808 14.191 61.987 1.00 97.69 960 GLN A CA 1
ATOM 6851 C C . GLN A 1 960 ? -26.446 14.790 61.621 1.00 97.69 960 GLN A C 1
ATOM 6853 O O . GLN A 1 960 ? -25.654 14.174 60.917 1.00 97.69 960 GLN A O 1
ATOM 6858 N N . GLY A 1 961 ? -26.155 15.990 62.119 1.00 95.38 961 GLY A N 1
ATOM 6859 C CA . GLY A 1 961 ? -24.817 16.581 62.056 1.00 95.38 961 GLY A CA 1
ATOM 6860 C C . GLY A 1 961 ? -23.994 16.211 63.285 1.00 95.38 961 GLY A C 1
ATOM 6861 O O . GLY A 1 961 ? -24.554 15.864 64.325 1.00 95.38 961 GLY A O 1
ATOM 6862 N N . GLY A 1 962 ? -22.674 16.352 63.193 1.00 92.38 962 GLY A N 1
ATOM 6863 C CA . GLY A 1 962 ? -21.730 16.093 64.279 1.00 92.38 962 GLY A CA 1
ATOM 6864 C C . GLY A 1 962 ? -21.747 17.178 65.355 1.00 92.38 962 GLY A C 1
ATOM 6865 O O . GLY A 1 962 ? -22.565 18.099 65.330 1.00 92.38 962 GLY A O 1
ATOM 6866 N N . SER A 1 963 ? -20.857 17.101 66.349 1.00 89.75 963 SER A N 1
ATOM 6867 C CA . SER A 1 963 ? -20.739 18.125 67.413 1.00 89.75 963 SER A CA 1
ATOM 6868 C C . SER A 1 963 ? -20.490 19.543 66.889 1.00 89.75 963 SER A C 1
ATOM 6870 O O . SER A 1 963 ? -20.903 20.496 67.540 1.00 89.75 963 SER A O 1
ATOM 6872 N N . SER A 1 964 ? -19.871 19.675 65.715 1.00 90.25 964 SER A N 1
ATOM 6873 C CA . SER A 1 964 ? -19.540 20.959 65.086 1.00 90.25 964 SER A CA 1
ATOM 6874 C C . SER A 1 964 ? -20.304 21.199 63.779 1.00 90.25 964 SER A C 1
ATOM 6876 O O . SER A 1 964 ? -20.035 22.174 63.082 1.00 90.25 964 SER A O 1
ATOM 6878 N N . GLY A 1 965 ? -21.248 20.320 63.434 1.00 92.06 965 GLY A N 1
ATOM 6879 C CA . GLY A 1 965 ? -22.000 20.373 62.186 1.00 92.06 965 GLY A CA 1
ATOM 6880 C C . GLY A 1 965 ? -23.472 20.707 62.374 1.00 92.06 965 GLY A C 1
ATOM 6881 O O . GLY A 1 965 ? -24.059 20.515 63.445 1.00 92.06 965 GLY A O 1
ATOM 6882 N N . ARG A 1 966 ? -24.086 21.183 61.294 1.00 95.38 966 ARG A N 1
ATOM 6883 C CA . ARG A 1 966 ? -25.536 21.302 61.150 1.00 95.38 966 ARG A CA 1
ATOM 6884 C C . ARG A 1 966 ? -26.116 19.975 60.660 1.00 95.38 966 ARG A C 1
ATOM 6886 O O . ARG A 1 966 ? -25.475 19.299 59.862 1.00 95.38 966 ARG A O 1
ATOM 6893 N N . GLY A 1 967 ? -27.306 19.588 61.107 1.00 95.88 967 GLY A N 1
ATOM 6894 C CA . GLY A 1 967 ? -27.984 18.443 60.493 1.00 95.88 967 GLY A CA 1
ATOM 6895 C C . GLY A 1 967 ? -28.408 18.710 59.049 1.00 95.88 967 GLY A C 1
ATOM 6896 O O . GLY A 1 967 ? -28.622 19.860 58.660 1.00 95.88 967 GLY A O 1
ATOM 6897 N N . GLY A 1 968 ? -28.514 17.642 58.263 1.00 97.12 968 GLY A N 1
ATOM 6898 C CA . GLY A 1 968 ? -28.961 17.690 56.874 1.00 97.12 968 GLY A CA 1
ATOM 6899 C C . GLY A 1 968 ? -30.460 17.944 56.772 1.00 97.12 968 GLY A C 1
ATOM 6900 O O . GLY A 1 968 ? -31.219 17.641 57.690 1.00 97.12 968 GLY A O 1
ATOM 6901 N N . ASN A 1 969 ? -30.905 18.516 55.658 1.00 97.94 969 ASN A N 1
ATOM 6902 C CA . ASN A 1 969 ? -32.328 18.710 55.403 1.00 97.94 969 ASN A CA 1
ATOM 6903 C C . ASN A 1 969 ? -32.950 17.407 54.894 1.00 97.94 969 ASN A C 1
ATOM 6905 O O . ASN A 1 969 ? -32.392 16.759 54.011 1.00 97.94 969 ASN A O 1
ATOM 6909 N N . VAL A 1 970 ? -34.125 17.056 55.407 1.00 98.56 970 VAL A N 1
ATOM 6910 C CA . VAL A 1 970 ? -34.927 15.924 54.930 1.00 98.56 970 VAL A CA 1
ATOM 6911 C C . VAL A 1 970 ? -36.138 16.478 54.189 1.00 98.56 970 VAL A C 1
ATOM 6913 O O . VAL A 1 970 ? -36.936 17.208 54.775 1.00 98.56 970 VAL A O 1
ATOM 6916 N N . ASP A 1 971 ? -36.281 16.136 52.914 1.00 98.19 971 ASP A N 1
ATOM 6917 C CA . ASP A 1 971 ? -37.417 16.511 52.075 1.00 98.19 971 ASP A CA 1
ATOM 6918 C C . ASP A 1 971 ? -38.064 15.260 51.459 1.00 98.19 971 ASP A C 1
ATOM 6920 O O . ASP A 1 971 ? -37.449 14.532 50.684 1.00 98.19 971 ASP A O 1
ATOM 6924 N N . ILE A 1 972 ? -39.307 14.978 51.833 1.00 98.06 972 ILE A N 1
ATOM 6925 C CA . ILE A 1 972 ? -40.064 13.808 51.392 1.00 98.06 972 ILE A CA 1
ATOM 6926 C C . ILE A 1 972 ? -41.318 14.286 50.673 1.00 98.06 972 ILE A C 1
ATOM 6928 O O . ILE A 1 972 ? -42.065 15.101 51.215 1.00 98.06 972 ILE A O 1
ATOM 6932 N N . THR A 1 973 ? -41.582 13.759 49.481 1.00 95.31 973 THR A N 1
ATOM 6933 C CA . THR A 1 973 ? -42.782 14.072 48.697 1.00 95.31 973 THR A CA 1
ATOM 6934 C C . THR A 1 973 ? -43.412 12.799 48.145 1.00 95.31 973 THR A C 1
ATOM 6936 O O . THR A 1 973 ? -42.770 12.051 47.415 1.00 95.31 973 THR A O 1
ATOM 6939 N N . THR A 1 974 ? -44.676 12.557 48.500 1.00 91.88 974 THR A N 1
ATOM 6940 C CA . THR A 1 974 ? -45.495 11.469 47.956 1.00 91.88 974 THR A CA 1
ATOM 6941 C C . THR A 1 974 ? -46.935 11.897 47.711 1.00 91.88 974 THR A C 1
ATOM 6943 O O . THR A 1 974 ? -47.498 12.656 48.496 1.00 91.88 974 THR A O 1
ATOM 6946 N N . GLU A 1 975 ? -47.560 11.400 46.643 1.00 86.06 975 GLU A N 1
ATOM 6947 C CA . GLU A 1 975 ? -48.996 11.610 46.379 1.00 86.06 975 GLU A CA 1
ATOM 6948 C C . GLU A 1 975 ? -49.863 10.527 47.044 1.00 86.06 975 GLU A C 1
ATOM 6950 O O . GLU A 1 975 ? -51.081 10.503 46.888 1.00 86.06 975 GLU A O 1
ATOM 6955 N N . ARG A 1 976 ? -49.261 9.613 47.816 1.00 87.88 976 ARG A N 1
ATOM 6956 C CA . ARG A 1 976 ? -49.982 8.595 48.587 1.00 87.88 976 ARG A CA 1
ATOM 6957 C C . ARG A 1 976 ? -49.591 8.634 50.060 1.00 87.88 976 ARG A C 1
ATOM 6959 O O . ARG A 1 976 ? -49.998 9.544 50.789 1.00 87.88 976 ARG A O 1
ATOM 6966 N N . PHE A 1 977 ? -48.853 7.626 50.515 1.00 92.56 977 PHE A N 1
ATOM 6967 C CA . PHE A 1 977 ? -48.523 7.413 51.916 1.00 92.56 977 PHE A CA 1
ATOM 6968 C C . PHE A 1 977 ? -47.017 7.425 52.136 1.00 92.56 977 PHE A C 1
ATOM 6970 O O . PHE A 1 977 ? -46.270 6.793 51.388 1.00 92.56 977 PHE A O 1
ATOM 6977 N N . PHE A 1 978 ? -46.590 8.073 53.219 1.00 96.25 978 PHE A N 1
ATOM 6978 C CA . PHE A 1 978 ? -45.235 7.938 53.738 1.00 96.25 978 PHE A CA 1
ATOM 6979 C C . PHE A 1 978 ? -45.245 7.069 54.996 1.00 96.25 978 PHE A C 1
ATOM 6981 O O . PHE A 1 978 ? -46.050 7.295 55.901 1.00 96.25 978 PHE A O 1
ATOM 6988 N N . ARG A 1 979 ? -44.342 6.088 55.078 1.00 97.56 979 ARG A N 1
ATOM 6989 C CA . ARG A 1 979 ? -44.197 5.201 56.240 1.00 97.56 979 ARG A CA 1
ATOM 6990 C C . ARG A 1 979 ? -42.735 5.084 56.653 1.00 97.56 979 ARG A C 1
ATOM 6992 O O . ARG A 1 979 ? -41.934 4.530 55.906 1.00 97.56 979 ARG A O 1
ATOM 6999 N N . ALA A 1 980 ? -42.407 5.536 57.862 1.00 97.62 980 ALA A N 1
ATOM 7000 C CA . ALA A 1 980 ? -41.130 5.232 58.515 1.00 97.62 980 ALA A CA 1
ATOM 7001 C C . ALA A 1 980 ? -41.351 4.199 59.631 1.00 97.62 980 ALA A C 1
ATOM 7003 O O . ALA A 1 980 ? -41.796 4.547 60.727 1.00 97.62 980 ALA A O 1
ATOM 7004 N N . GLY A 1 981 ? -41.110 2.923 59.324 1.00 94.88 981 GLY A N 1
ATOM 7005 C CA . GLY A 1 981 ? -41.525 1.789 60.162 1.00 94.88 981 GLY A CA 1
ATOM 7006 C C . GLY A 1 981 ? -40.636 1.484 61.372 1.00 94.88 981 GLY A C 1
ATOM 7007 O O . GLY A 1 981 ? -41.057 0.745 62.258 1.00 94.88 981 GLY A O 1
ATOM 7008 N N . GLY A 1 982 ? -39.420 2.024 61.413 1.00 95.12 982 GLY A N 1
ATOM 7009 C CA . GLY A 1 982 ? -38.412 1.790 62.446 1.00 95.12 982 GLY A CA 1
ATOM 7010 C C . GLY A 1 982 ? -38.090 3.033 63.277 1.00 95.12 982 GLY A C 1
ATOM 7011 O O . GLY A 1 982 ? -38.603 4.130 63.039 1.00 95.12 982 GLY A O 1
ATOM 7012 N N . MET A 1 983 ? -37.228 2.853 64.276 1.00 95.94 983 MET A N 1
ATOM 7013 C CA . MET A 1 983 ? -36.760 3.905 65.180 1.00 95.94 983 MET A CA 1
ATOM 7014 C C . MET A 1 983 ? -35.287 3.687 65.538 1.00 95.94 983 MET A C 1
ATOM 7016 O O . MET A 1 983 ? -34.816 2.551 65.572 1.00 95.94 983 MET A O 1
ATOM 7020 N N . PHE A 1 984 ? -34.582 4.771 65.837 1.00 97.31 984 PHE A N 1
ATOM 7021 C CA . PHE A 1 984 ? -33.218 4.772 66.354 1.00 97.31 984 PHE A CA 1
ATOM 7022 C C . PHE A 1 984 ? -33.083 5.810 67.472 1.00 97.31 984 PHE A C 1
ATOM 7024 O O . PHE A 1 984 ? -33.878 6.746 67.568 1.00 97.31 984 PHE A O 1
ATOM 7031 N N . SER A 1 985 ? -32.070 5.653 68.326 1.00 96.06 985 SER A N 1
ATOM 7032 C CA . SER A 1 985 ? -31.728 6.693 69.297 1.00 96.06 985 SER A CA 1
ATOM 7033 C C . SER A 1 985 ? -30.970 7.806 68.588 1.00 96.06 985 SER A C 1
ATOM 7035 O O . SER A 1 985 ? -29.857 7.589 68.110 1.00 96.06 985 SER A O 1
ATOM 7037 N N . ASP A 1 986 ? -31.551 8.999 68.546 1.00 93.94 986 ASP A N 1
ATOM 7038 C CA . ASP A 1 986 ? -30.845 10.189 68.100 1.00 93.94 986 ASP A CA 1
ATOM 7039 C C . ASP A 1 986 ? -29.729 10.570 69.096 1.00 93.94 986 ASP A C 1
ATOM 7041 O O . ASP A 1 986 ? -29.601 10.013 70.195 1.00 93.94 986 ASP A O 1
ATOM 7045 N N . ARG A 1 987 ? -28.913 11.553 68.719 1.00 89.50 987 ARG A N 1
ATOM 7046 C CA . ARG A 1 987 ? -27.766 12.024 69.502 1.00 89.50 987 ARG A CA 1
ATOM 7047 C C . ARG A 1 987 ? -28.123 12.668 70.845 1.00 89.50 987 ARG A C 1
ATOM 7049 O O . ARG A 1 987 ? -27.232 12.885 71.660 1.00 89.50 987 ARG A O 1
ATOM 7056 N N . ASN A 1 988 ? -29.391 13.013 71.051 1.00 90.88 988 ASN A N 1
ATOM 7057 C CA . ASN A 1 988 ? -29.923 13.599 72.276 1.00 90.88 988 ASN A CA 1
ATOM 7058 C C . ASN A 1 988 ? -30.666 12.553 73.131 1.00 90.88 988 ASN A C 1
ATOM 7060 O O . ASN A 1 988 ? -31.265 12.910 74.144 1.00 90.88 988 ASN A O 1
ATOM 7064 N N . GLY A 1 989 ? -30.641 11.271 72.739 1.00 91.06 989 GLY A N 1
ATOM 7065 C CA . GLY A 1 989 ? -31.326 10.176 73.430 1.00 91.06 989 GLY A CA 1
ATOM 7066 C C . GLY A 1 989 ? -32.811 10.030 73.076 1.00 91.06 989 GLY A C 1
ATOM 7067 O O . GLY A 1 989 ? -33.533 9.295 73.751 1.00 91.06 989 GLY A O 1
ATOM 7068 N N . ILE A 1 990 ? -33.292 10.719 72.039 1.00 93.69 990 ILE A N 1
ATOM 7069 C CA . ILE A 1 990 ? -34.682 10.665 71.579 1.00 93.69 990 ILE A CA 1
ATOM 7070 C C . ILE A 1 990 ? -34.853 9.463 70.647 1.00 93.69 990 ILE A C 1
ATOM 7072 O O . ILE A 1 990 ? -34.120 9.315 69.675 1.00 93.69 990 ILE A O 1
ATOM 7076 N N . GLN A 1 991 ? -35.859 8.620 70.898 1.00 96.19 991 GLN A N 1
ATOM 7077 C CA . GLN A 1 991 ? -36.232 7.541 69.975 1.00 96.19 991 GLN A CA 1
ATOM 7078 C C . GLN A 1 991 ? -36.963 8.121 68.754 1.00 96.19 991 GLN A C 1
ATOM 7080 O O . GLN A 1 991 ? -38.155 8.440 68.820 1.00 96.19 991 GLN A O 1
ATOM 7085 N N . ALA A 1 992 ? -36.240 8.290 67.649 1.00 96.44 992 ALA A N 1
ATOM 7086 C CA . ALA A 1 992 ? -36.688 8.974 66.442 1.00 96.44 992 ALA A CA 1
ATOM 7087 C C . ALA A 1 992 ? -36.789 8.020 65.243 1.00 96.44 992 ALA A C 1
ATOM 7089 O O . ALA A 1 992 ? -35.986 7.107 65.093 1.00 96.44 992 ALA A O 1
ATOM 7090 N N . SER A 1 993 ? -37.760 8.249 64.357 1.00 98.12 993 SER A N 1
ATOM 7091 C CA . SER A 1 993 ? -37.759 7.654 63.009 1.00 98.12 993 SER A CA 1
ATOM 7092 C C . SER A 1 993 ? -37.046 8.545 61.997 1.00 98.12 993 SER A C 1
ATOM 7094 O O . SER A 1 993 ? -36.550 8.045 60.991 1.00 98.12 993 SER A O 1
ATOM 7096 N N . ILE A 1 994 ? -37.024 9.858 62.245 1.00 98.31 994 ILE A N 1
ATOM 7097 C CA . ILE A 1 994 ? -36.341 10.859 61.422 1.00 98.31 994 ILE A CA 1
ATOM 7098 C C . ILE A 1 994 ? -35.645 11.842 62.366 1.00 98.31 994 ILE A C 1
ATOM 7100 O O . ILE A 1 994 ? -36.318 12.485 63.178 1.00 98.31 994 ILE A O 1
ATOM 7104 N N . SER A 1 995 ? -34.321 11.974 62.255 1.00 98.00 995 SER A N 1
ATOM 7105 C CA . SER A 1 995 ? -33.555 12.988 62.992 1.00 98.00 995 SER A CA 1
ATOM 7106 C C . SER A 1 995 ? -32.609 13.767 62.087 1.00 98.00 995 SER A C 1
ATOM 7108 O O . SER A 1 995 ? -31.836 13.185 61.327 1.00 98.00 995 SER A O 1
ATOM 7110 N N . THR A 1 996 ? -32.646 15.091 62.225 1.00 97.56 996 THR A N 1
ATOM 7111 C CA . THR A 1 996 ? -31.714 16.051 61.613 1.00 97.56 996 THR A CA 1
ATOM 7112 C C . THR A 1 996 ? -30.995 16.879 62.683 1.00 97.56 996 THR A C 1
ATOM 7114 O O . THR A 1 996 ? -30.603 18.020 62.442 1.00 97.56 996 THR A O 1
ATOM 7117 N N . ALA A 1 997 ? -30.848 16.351 63.902 1.00 95.56 997 ALA A N 1
ATOM 7118 C CA . ALA A 1 997 ? -30.178 17.055 64.992 1.00 95.56 997 ALA A CA 1
ATOM 7119 C C . ALA A 1 997 ? -28.694 17.317 64.673 1.00 95.56 997 ALA A C 1
ATOM 7121 O O . ALA A 1 997 ? -27.958 16.410 64.291 1.00 95.56 997 ALA A O 1
ATOM 7122 N N . GLY A 1 998 ? -28.232 18.554 64.857 1.00 93.25 998 GLY A N 1
ATOM 7123 C CA . GLY A 1 998 ? -26.826 18.948 64.707 1.00 93.25 998 GLY A CA 1
ATOM 7124 C C . GLY A 1 998 ? -26.301 19.641 65.960 1.00 93.25 998 GLY A C 1
ATOM 7125 O O . GLY A 1 998 ? -27.082 20.111 66.783 1.00 93.25 998 GLY A O 1
ATOM 7126 N N . GLY A 1 999 ? -24.977 19.696 66.116 1.00 89.31 999 GLY A N 1
ATOM 7127 C CA . GLY A 1 999 ? -24.336 20.303 67.286 1.00 89.31 999 GLY A CA 1
ATOM 7128 C C . GLY A 1 999 ? -24.325 21.827 67.208 1.00 89.31 999 GLY A C 1
ATOM 7129 O O . GLY A 1 999 ? -24.303 22.496 68.235 1.00 89.31 999 GLY A O 1
ATOM 7130 N N . VAL A 1 1000 ? -24.400 22.363 65.984 1.00 91.31 1000 VAL A N 1
ATOM 7131 C CA . VAL A 1 1000 ? -24.577 23.796 65.711 1.00 91.31 1000 VAL A CA 1
ATOM 7132 C C . VAL A 1 1000 ? -26.058 24.148 65.574 1.00 91.31 1000 VAL A C 1
ATOM 7134 O O . VAL A 1 1000 ? -26.533 25.087 66.203 1.00 91.31 1000 VAL A O 1
ATOM 7137 N N . ALA A 1 1001 ? -26.782 23.415 64.725 1.00 91.88 1001 ALA A N 1
ATOM 7138 C CA . ALA A 1 1001 ? -28.210 23.604 64.480 1.00 91.88 1001 ALA A CA 1
ATOM 7139 C C . ALA A 1 1001 ? -28.819 22.370 63.797 1.00 91.88 1001 ALA A C 1
ATOM 7141 O O . ALA A 1 1001 ? -28.113 21.582 63.161 1.00 91.88 1001 ALA A O 1
ATOM 7142 N N . GLY A 1 1002 ? -30.142 22.235 63.870 1.00 92.81 1002 GLY A N 1
ATOM 7143 C CA . GLY A 1 1002 ? -30.891 21.248 63.096 1.00 92.81 1002 GLY A CA 1
ATOM 7144 C C . GLY A 1 1002 ? -30.989 21.566 61.598 1.00 92.81 1002 GLY A C 1
ATOM 7145 O O . GLY A 1 1002 ? -30.939 22.733 61.180 1.00 92.81 1002 GLY A O 1
ATOM 7146 N N . GLY A 1 1003 ? -31.164 20.523 60.788 1.00 95.88 1003 GLY A N 1
ATOM 7147 C CA . GLY A 1 1003 ? -31.655 20.632 59.408 1.00 95.88 1003 GLY A CA 1
ATOM 7148 C C . GLY A 1 1003 ? -33.184 20.657 59.360 1.00 95.88 1003 GLY A C 1
ATOM 7149 O O . GLY A 1 1003 ? -33.839 20.191 60.293 1.00 95.88 1003 GLY A O 1
ATOM 7150 N N . SER A 1 1004 ? -33.785 21.216 58.309 1.00 96.50 1004 SER A N 1
ATOM 7151 C CA . SER A 1 1004 ? -35.248 21.204 58.174 1.00 96.50 1004 SER A CA 1
ATOM 7152 C C . SER A 1 1004 ? -35.766 19.800 57.861 1.00 96.50 1004 SER A C 1
ATOM 7154 O O . SER A 1 1004 ? -35.083 19.005 57.222 1.00 96.50 1004 SER A O 1
ATOM 7156 N N . ILE A 1 1005 ? -36.994 19.501 58.283 1.00 98.25 1005 ILE A N 1
ATOM 7157 C CA . ILE A 1 1005 ? -37.696 18.269 57.898 1.00 98.25 1005 ILE A CA 1
ATOM 7158 C C . ILE A 1 1005 ? -39.002 18.677 57.231 1.00 98.25 1005 ILE A C 1
ATOM 7160 O O . ILE A 1 1005 ? -39.836 19.319 57.862 1.00 98.25 1005 ILE A O 1
ATOM 7164 N N . THR A 1 1006 ? -39.193 18.321 55.966 1.00 97.38 1006 THR A N 1
ATOM 7165 C CA . THR A 1 1006 ? -40.439 18.545 55.229 1.00 97.38 1006 THR A CA 1
ATOM 7166 C C . THR A 1 1006 ? -40.978 17.221 54.715 1.00 97.38 1006 THR A C 1
ATOM 7168 O O . THR A 1 1006 ? -40.270 16.485 54.041 1.00 97.38 1006 THR A O 1
ATOM 7171 N N . ILE A 1 1007 ? -42.237 16.922 55.028 1.00 96.38 1007 ILE A N 1
ATOM 7172 C CA . ILE A 1 1007 ? -42.946 15.732 54.555 1.00 96.38 1007 ILE A CA 1
ATOM 7173 C C . ILE A 1 1007 ? -44.214 16.200 53.856 1.00 96.38 1007 ILE A C 1
ATOM 7175 O O . ILE A 1 1007 ? -45.085 16.779 54.500 1.00 96.38 1007 ILE A O 1
ATOM 7179 N N . ARG A 1 1008 ? -44.324 15.964 52.551 1.00 93.69 1008 ARG A N 1
ATOM 7180 C CA . ARG A 1 1008 ? -45.520 16.224 51.746 1.00 93.69 1008 ARG A CA 1
ATOM 7181 C C . ARG A 1 1008 ? -46.178 14.888 51.419 1.00 93.69 1008 ARG A C 1
ATOM 7183 O O . ARG A 1 1008 ? -45.531 14.028 50.829 1.00 93.69 1008 ARG A O 1
ATOM 7190 N N . HIS A 1 1009 ? -47.429 14.716 51.830 1.00 89.81 1009 HIS A N 1
ATOM 7191 C CA . HIS A 1 1009 ? -48.222 13.516 51.562 1.00 89.81 1009 HIS A CA 1
ATOM 7192 C C . HIS A 1 1009 ? -49.666 13.894 51.203 1.00 89.81 1009 HIS A C 1
ATOM 7194 O O . HIS A 1 1009 ? -50.157 14.922 51.665 1.00 89.81 1009 HIS A O 1
ATOM 7200 N N . ASP A 1 1010 ? -50.374 13.052 50.448 1.00 81.88 1010 ASP A N 1
ATOM 7201 C CA . ASP A 1 1010 ? -51.808 13.258 50.159 1.00 81.88 1010 ASP A CA 1
ATOM 7202 C C . ASP A 1 1010 ? -52.714 12.528 51.172 1.00 81.88 1010 ASP A C 1
ATOM 7204 O O . ASP A 1 1010 ? -53.879 12.854 51.359 1.00 81.88 1010 ASP A O 1
ATOM 7208 N N . GLY A 1 1011 ? -52.177 11.523 51.885 1.00 68.31 1011 GLY A N 1
ATOM 7209 C CA . GLY A 1 1011 ? -52.973 10.718 52.827 1.00 68.31 1011 GLY A CA 1
ATOM 7210 C C . GLY A 1 1011 ? -53.932 9.742 52.127 1.00 68.31 1011 GLY A C 1
ATOM 7211 O O . GLY A 1 1011 ? -54.789 9.133 52.779 1.00 68.31 1011 GLY A O 1
ATOM 7212 N N . GLY A 1 1012 ? -53.770 9.562 50.812 1.00 63.72 1012 GLY A N 1
ATOM 7213 C CA . GLY A 1 1012 ? -54.573 8.686 49.961 1.00 63.72 1012 GLY A CA 1
ATOM 7214 C C . GLY A 1 1012 ? -56.045 9.105 49.844 1.00 63.72 1012 GLY A C 1
ATOM 7215 O O . GLY A 1 1012 ? -56.494 10.070 50.454 1.00 63.72 1012 GLY A O 1
ATOM 7216 N N . LEU A 1 1013 ? -56.844 8.305 49.123 1.00 54.59 1013 LEU A N 1
ATOM 7217 C CA . LEU A 1 1013 ? -58.263 8.572 48.791 1.00 54.59 1013 LEU A CA 1
ATOM 7218 C C . LEU A 1 1013 ? -59.206 8.836 49.987 1.00 54.59 1013 LEU A C 1
ATOM 7220 O O . LEU A 1 1013 ? -60.364 9.193 49.786 1.00 54.59 1013 LEU A O 1
ATOM 7224 N N . ARG A 1 1014 ? -58.756 8.607 51.227 1.00 55.28 1014 ARG A N 1
ATOM 7225 C CA . ARG A 1 1014 ? -59.545 8.774 52.460 1.00 55.28 1014 ARG A CA 1
ATOM 7226 C C . ARG A 1 1014 ? -59.042 9.897 53.377 1.00 55.28 1014 ARG A C 1
ATOM 7228 O O . ARG A 1 1014 ? -59.582 10.025 54.472 1.00 55.28 1014 ARG A O 1
ATOM 7235 N N . GLY A 1 1015 ? -58.029 10.675 52.976 1.00 67.62 1015 GLY A N 1
ATOM 7236 C CA . GLY A 1 1015 ? -57.458 11.730 53.826 1.00 67.62 1015 GLY A CA 1
ATOM 7237 C C . GLY A 1 1015 ? -56.873 11.176 55.129 1.00 67.62 1015 GLY A C 1
ATOM 7238 O O . GLY A 1 1015 ? -57.134 11.691 56.214 1.00 67.62 1015 GLY A O 1
ATOM 7239 N N . THR A 1 1016 ? -56.142 10.061 55.041 1.00 81.31 1016 THR A N 1
ATOM 7240 C CA . THR A 1 1016 ? -55.585 9.355 56.202 1.00 81.31 1016 THR A CA 1
ATOM 7241 C C . THR A 1 1016 ? -54.604 10.268 56.945 1.00 81.31 1016 THR A C 1
ATOM 7243 O O . THR A 1 1016 ? -53.585 10.647 56.352 1.00 81.31 1016 THR A O 1
ATOM 7246 N N . PRO A 1 1017 ? -54.861 10.588 58.231 1.00 85.62 1017 PRO A N 1
ATOM 7247 C CA . PRO A 1 1017 ? -53.984 11.442 59.019 1.00 85.62 1017 PRO A CA 1
ATOM 7248 C C . PRO A 1 1017 ? -52.555 10.912 59.057 1.00 85.62 1017 PRO A C 1
ATOM 7250 O O . PRO A 1 1017 ? -52.333 9.702 59.094 1.00 85.62 1017 PRO A O 1
ATOM 7253 N N . PHE A 1 1018 ? -51.592 11.823 59.104 1.00 93.50 1018 PHE A N 1
ATOM 7254 C CA . PHE A 1 1018 ? -50.207 11.467 59.368 1.00 93.50 1018 PHE A CA 1
ATOM 7255 C C . PHE A 1 1018 ? -50.013 11.238 60.867 1.00 93.50 1018 PHE A C 1
ATOM 7257 O O . PHE A 1 1018 ? -50.264 12.146 61.665 1.00 93.50 1018 PHE A O 1
ATOM 7264 N N . VAL A 1 1019 ? -49.565 10.047 61.272 1.00 94.38 1019 VAL A N 1
ATOM 7265 C CA . VAL A 1 1019 ? -49.425 9.694 62.694 1.00 94.38 1019 VAL A CA 1
ATOM 7266 C C . VAL A 1 1019 ? -47.961 9.520 63.092 1.00 94.38 1019 VAL A C 1
ATOM 7268 O O . VAL A 1 1019 ? -47.266 8.626 62.627 1.00 94.38 1019 VAL A O 1
ATOM 7271 N N . VAL A 1 1020 ? -47.493 10.345 64.023 1.00 95.31 1020 VAL A N 1
ATOM 7272 C CA . VAL A 1 1020 ? -46.214 10.150 64.714 1.00 95.31 1020 VAL A CA 1
ATOM 7273 C C . VAL A 1 1020 ? -46.457 9.219 65.901 1.00 95.31 1020 VAL A C 1
ATOM 7275 O O . VAL A 1 1020 ? -47.221 9.560 66.803 1.00 95.31 1020 VAL A O 1
ATOM 7278 N N . GLY A 1 1021 ? -45.833 8.041 65.893 1.00 89.75 1021 GLY A N 1
ATOM 7279 C CA . GLY A 1 1021 ? -46.056 6.931 66.831 1.00 89.75 1021 GLY A CA 1
ATOM 7280 C C . GLY A 1 1021 ? -46.730 5.693 66.222 1.00 89.75 1021 GLY A C 1
ATOM 7281 O O . GLY A 1 1021 ? -46.869 4.685 66.909 1.00 89.75 1021 GLY A O 1
ATOM 7282 N N . ASN A 1 1022 ? -47.174 5.753 64.960 1.00 90.56 1022 ASN A N 1
ATOM 7283 C CA . ASN A 1 1022 ? -47.767 4.626 64.235 1.00 90.56 1022 ASN A CA 1
ATOM 7284 C C . ASN A 1 1022 ? -47.565 4.785 62.715 1.00 90.56 1022 ASN A C 1
ATOM 7286 O O . ASN A 1 1022 ? -48.212 5.611 62.077 1.00 90.56 1022 ASN A O 1
ATOM 7290 N N . ALA A 1 1023 ? -46.710 3.947 62.126 1.00 91.69 1023 ALA A N 1
ATOM 7291 C CA . ALA A 1 1023 ? -46.392 3.971 60.696 1.00 91.69 1023 ALA A CA 1
ATOM 7292 C C . ALA A 1 1023 ? -47.141 2.921 59.854 1.00 91.69 1023 ALA A C 1
ATOM 7294 O O . ALA A 1 1023 ? -46.797 2.735 58.690 1.00 91.69 1023 ALA A O 1
ATOM 7295 N N . THR A 1 1024 ? -48.137 2.208 60.398 1.00 90.25 1024 THR A N 1
ATOM 7296 C CA . THR A 1 1024 ? -48.786 1.088 59.686 1.00 90.25 1024 THR A CA 1
ATOM 7297 C C . THR A 1 1024 ? -49.434 1.519 58.367 1.00 90.25 1024 THR A C 1
ATOM 7299 O O . THR A 1 1024 ? -49.445 0.744 57.415 1.00 90.25 1024 THR A O 1
ATOM 7302 N N . VAL A 1 1025 ? -49.956 2.750 58.291 1.00 85.88 1025 VAL A N 1
ATOM 7303 C CA . VAL A 1 1025 ? -50.658 3.260 57.098 1.00 85.88 1025 VAL A CA 1
ATOM 7304 C C . VAL A 1 1025 ? -50.002 4.527 56.544 1.00 85.88 1025 VAL A C 1
ATOM 7306 O O . VAL A 1 1025 ? -49.598 4.523 55.383 1.00 85.88 1025 VAL A O 1
ATOM 7309 N N . ASN A 1 1026 ? -49.871 5.582 57.360 1.00 91.50 1026 ASN A N 1
ATOM 7310 C CA . ASN A 1 1026 ? -49.276 6.869 56.980 1.00 91.50 1026 ASN A CA 1
ATOM 7311 C C . ASN A 1 1026 ? -48.702 7.577 58.221 1.00 91.50 1026 ASN A C 1
ATOM 7313 O O . ASN A 1 1026 ? -49.463 8.033 59.076 1.00 91.50 1026 ASN A O 1
ATOM 7317 N N . GLY A 1 1027 ? -47.379 7.645 58.361 1.00 94.69 1027 GLY A N 1
ATOM 7318 C CA . GLY A 1 1027 ? -46.758 8.174 59.572 1.00 94.69 1027 GLY A CA 1
ATOM 7319 C C . GLY A 1 1027 ? -45.369 7.624 59.895 1.00 94.69 1027 GLY A C 1
ATOM 7320 O O . GLY A 1 1027 ? -44.712 6.981 59.075 1.00 94.69 1027 GLY A O 1
ATOM 7321 N N . THR A 1 1028 ? -44.924 7.864 61.126 1.00 97.62 1028 THR A N 1
ATOM 7322 C CA . THR A 1 1028 ? -43.634 7.404 61.664 1.00 97.62 1028 THR A CA 1
ATOM 7323 C C . THR A 1 1028 ? -43.834 6.564 62.922 1.00 97.62 1028 THR A C 1
ATOM 7325 O O . THR A 1 1028 ? -44.760 6.815 63.687 1.00 97.62 1028 THR A O 1
ATOM 7328 N N . ALA A 1 1029 ? -42.983 5.564 63.166 1.00 96.38 1029 ALA A N 1
ATOM 7329 C CA . ALA A 1 1029 ? -43.054 4.729 64.370 1.00 96.38 1029 ALA A CA 1
ATOM 7330 C C . ALA A 1 1029 ? -42.542 5.458 65.631 1.00 96.38 1029 ALA A C 1
ATOM 7332 O O . ALA A 1 1029 ? -43.104 5.301 66.711 1.00 96.38 1029 ALA A O 1
ATOM 7333 N N . GLY A 1 1030 ? -41.505 6.283 65.486 1.00 94.31 1030 GLY A N 1
ATOM 7334 C CA . GLY A 1 1030 ? -40.886 7.106 66.526 1.00 94.31 1030 GLY A CA 1
ATOM 7335 C C . GLY A 1 1030 ? -41.027 8.607 66.262 1.00 94.31 1030 GLY A C 1
ATOM 7336 O O . GLY A 1 1030 ? -41.767 9.036 65.371 1.00 94.31 1030 GLY A O 1
ATOM 7337 N N . ALA A 1 1031 ? -40.314 9.417 67.049 1.00 96.75 1031 ALA A N 1
ATOM 7338 C CA . ALA A 1 1031 ? -40.348 10.877 66.961 1.00 96.75 1031 ALA A CA 1
ATOM 7339 C C . ALA A 1 1031 ? -39.774 11.428 65.638 1.00 96.75 1031 A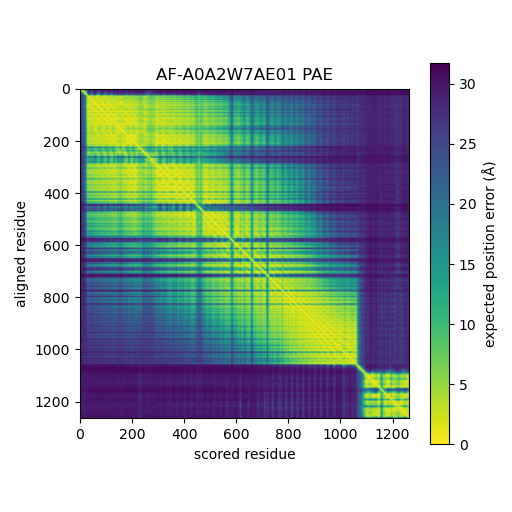LA A C 1
ATOM 7341 O O . ALA A 1 1031 ? -38.971 10.776 64.965 1.00 96.75 1031 ALA A O 1
ATOM 7342 N N . ILE A 1 1032 ? -40.159 12.663 65.305 1.00 97.81 1032 ILE A N 1
ATOM 7343 C CA . ILE A 1 1032 ? -39.540 13.484 64.251 1.00 97.81 1032 ILE A CA 1
ATOM 7344 C C . ILE A 1 1032 ? -38.836 14.652 64.946 1.00 97.81 1032 ILE A C 1
ATOM 7346 O O . ILE A 1 1032 ? -39.496 15.417 65.654 1.00 97.81 1032 ILE A O 1
ATOM 7350 N N . THR A 1 1033 ? -37.519 14.794 64.784 1.00 96.62 1033 THR A N 1
ATOM 7351 C CA . THR A 1 1033 ? -36.739 15.791 65.538 1.00 96.62 1033 THR A CA 1
ATOM 7352 C C . THR A 1 1033 ? -35.669 16.488 64.706 1.00 96.62 1033 THR A C 1
ATOM 7354 O O . THR A 1 1033 ? -34.981 15.865 63.902 1.00 96.62 1033 THR A O 1
ATOM 7357 N N . THR A 1 1034 ? -35.505 17.791 64.933 1.00 94.75 1034 THR A N 1
ATOM 7358 C CA . THR A 1 1034 ? -34.370 18.573 64.417 1.00 94.75 1034 THR A CA 1
ATOM 7359 C C . THR A 1 1034 ? -33.395 18.969 65.533 1.00 94.75 1034 THR A C 1
ATOM 7361 O O . THR A 1 1034 ? -32.476 19.745 65.289 1.00 94.75 1034 THR A O 1
ATOM 7364 N N . GLY A 1 1035 ? -33.598 18.478 66.762 1.00 87.00 1035 GLY A N 1
ATOM 7365 C CA . GLY A 1 1035 ? -32.896 18.905 67.976 1.00 87.00 1035 GLY A CA 1
ATOM 7366 C C . GLY A 1 1035 ? -33.784 18.826 69.226 1.00 87.00 1035 GLY A C 1
ATOM 7367 O O . GLY A 1 1035 ? -35.012 18.726 69.131 1.00 87.00 1035 GLY A O 1
ATOM 7368 N N . SER A 1 1036 ? -33.175 18.879 70.416 1.00 77.69 1036 SER A N 1
ATOM 7369 C CA . SER A 1 1036 ? -33.889 18.789 71.705 1.00 77.69 1036 SER A CA 1
ATOM 7370 C C . SER A 1 1036 ? -34.907 19.918 71.930 1.00 77.69 1036 SER A C 1
ATOM 7372 O O . SER A 1 1036 ? -35.851 19.753 72.701 1.00 77.69 1036 SER A O 1
ATOM 7374 N N . ASP A 1 1037 ? -34.757 21.033 71.220 1.00 82.50 1037 ASP A N 1
ATOM 7375 C CA . ASP A 1 1037 ? -35.624 22.211 71.215 1.00 82.50 1037 ASP A CA 1
ATOM 7376 C C . ASP A 1 1037 ? -36.781 22.138 70.198 1.00 82.50 1037 ASP A C 1
ATOM 7378 O O . ASP A 1 1037 ? -37.764 22.867 70.336 1.00 82.50 1037 ASP A O 1
ATOM 7382 N N . ASN A 1 1038 ? -36.717 21.243 69.203 1.00 90.31 1038 ASN A N 1
ATOM 7383 C CA . ASN A 1 1038 ? -37.750 21.094 68.177 1.00 90.31 1038 ASN A CA 1
ATOM 7384 C C . ASN A 1 1038 ? -38.019 19.618 67.832 1.00 90.31 1038 ASN A C 1
ATOM 7386 O O . ASN A 1 1038 ? -37.530 19.075 66.838 1.00 90.31 1038 ASN A O 1
ATOM 7390 N N . THR A 1 1039 ? -38.841 18.979 68.670 1.00 94.06 1039 THR A N 1
ATOM 7391 C CA . THR A 1 1039 ? -39.234 17.568 68.538 1.00 94.06 1039 THR A CA 1
ATOM 7392 C C . THR A 1 1039 ? -40.754 17.400 68.508 1.00 94.06 1039 THR A C 1
ATOM 7394 O O . THR A 1 1039 ? -41.481 18.025 69.284 1.00 94.06 1039 THR A O 1
ATOM 7397 N N . ILE A 1 1040 ? -41.240 16.521 67.630 1.00 95.00 1040 ILE A N 1
ATOM 7398 C CA . ILE A 1 1040 ? -42.616 16.017 67.612 1.00 95.00 1040 ILE A CA 1
ATOM 7399 C C . ILE A 1 1040 ? -42.596 14.608 68.220 1.00 95.00 1040 ILE A C 1
ATOM 7401 O O . ILE A 1 1040 ? -42.189 13.649 67.563 1.00 95.00 1040 ILE A O 1
ATOM 7405 N N . PHE A 1 1041 ? -43.006 14.490 69.486 1.00 92.12 1041 PHE A N 1
ATOM 7406 C CA . PHE A 1 1041 ? -43.056 13.212 70.206 1.00 92.12 1041 PHE A CA 1
ATOM 7407 C C . PHE A 1 1041 ? -44.332 12.409 69.881 1.00 92.12 1041 PHE A C 1
ATOM 7409 O O . PHE A 1 1041 ? -45.389 13.012 69.663 1.00 92.12 1041 PHE A O 1
ATOM 7416 N N . PRO A 1 1042 ? -44.263 11.065 69.884 1.00 89.31 1042 PRO A N 1
ATOM 7417 C CA . PRO A 1 1042 ? -45.437 10.205 69.784 1.00 89.31 1042 PRO A CA 1
ATOM 7418 C C . PRO A 1 1042 ? -46.272 10.210 71.084 1.00 89.31 1042 PRO A C 1
ATOM 7420 O O . PRO A 1 1042 ? -45.746 10.447 72.167 1.00 89.31 1042 PRO A O 1
ATOM 7423 N N . VAL A 1 1043 ? -47.578 9.934 71.051 1.00 83.25 1043 VAL A N 1
ATOM 7424 C CA . VAL A 1 1043 ? -48.415 9.754 69.854 1.00 83.25 1043 VAL A CA 1
ATOM 7425 C C . VAL A 1 1043 ? -49.031 11.102 69.462 1.00 83.25 1043 VAL A C 1
ATOM 7427 O O . VAL A 1 1043 ? -49.693 11.741 70.280 1.00 83.25 1043 VAL A O 1
ATOM 7430 N N . ARG A 1 1044 ? -48.841 11.540 68.212 1.00 83.38 1044 ARG A N 1
ATOM 7431 C CA . ARG A 1 1044 ? -49.501 12.728 67.641 1.00 83.38 1044 ARG A CA 1
ATOM 7432 C C . ARG A 1 1044 ? -50.078 12.403 66.271 1.00 83.38 1044 ARG A C 1
ATOM 7434 O O . ARG A 1 1044 ? -49.400 11.809 65.443 1.00 83.38 1044 ARG A O 1
ATOM 7441 N N . SER A 1 1045 ? -51.318 12.819 66.034 1.00 89.25 1045 SER A N 1
ATOM 7442 C CA . SER A 1 1045 ? -52.026 12.631 64.765 1.00 89.25 1045 SER A CA 1
ATOM 7443 C C . SER A 1 1045 ? -52.282 13.982 64.109 1.00 89.25 1045 SER A C 1
ATOM 7445 O O . SER A 1 1045 ? -52.809 14.888 64.754 1.00 89.25 1045 SER A O 1
ATOM 7447 N N . PHE A 1 1046 ? -51.953 14.098 62.826 1.00 87.31 1046 PHE A N 1
ATOM 7448 C CA . PHE A 1 1046 ? -52.103 15.311 62.031 1.00 87.31 1046 PHE A CA 1
ATOM 7449 C C . PHE A 1 1046 ? -53.065 15.039 60.867 1.00 87.31 1046 PHE A C 1
ATOM 7451 O O . PHE A 1 1046 ? -52.662 14.452 59.865 1.00 87.31 1046 PHE A O 1
ATOM 7458 N N . PRO A 1 1047 ? -54.351 15.415 60.989 1.00 79.88 1047 PRO A N 1
ATOM 7459 C CA . PRO A 1 1047 ? -55.325 15.254 59.907 1.00 79.88 1047 PRO A CA 1
ATOM 7460 C C . PRO A 1 1047 ? -55.143 16.266 58.759 1.00 79.88 1047 PRO A C 1
ATOM 7462 O O . PRO A 1 1047 ? -55.848 16.177 57.764 1.00 79.88 1047 PRO A O 1
ATOM 7465 N N . GLY A 1 1048 ? -54.224 17.227 58.890 1.00 80.56 1048 GLY A N 1
ATOM 7466 C CA . GLY A 1 1048 ? -53.900 18.218 57.868 1.00 80.56 1048 GLY A CA 1
ATOM 7467 C C . GLY A 1 1048 ? -52.508 18.814 58.088 1.00 80.56 1048 GLY A C 1
ATOM 7468 O O . GLY A 1 1048 ? -51.773 18.385 58.981 1.00 80.56 1048 GLY A O 1
ATOM 7469 N N . SER A 1 1049 ? -52.162 19.830 57.294 1.00 86.44 1049 SER A N 1
ATOM 7470 C CA . SER A 1 1049 ? -50.840 20.465 57.340 1.00 86.44 1049 SER A CA 1
ATOM 7471 C C . SER A 1 1049 ? -50.483 21.014 58.734 1.00 86.44 1049 SER A C 1
ATOM 7473 O O . SER A 1 1049 ? -51.283 21.682 59.387 1.00 86.44 1049 SER A O 1
ATOM 7475 N N . TYR A 1 1050 ? -49.246 20.782 59.170 1.00 91.75 1050 TYR A N 1
ATOM 7476 C CA . TYR A 1 1050 ? -48.686 21.191 60.454 1.00 91.75 1050 TYR A CA 1
ATOM 7477 C C . TYR A 1 1050 ? -47.263 21.738 60.285 1.00 91.75 1050 TYR A C 1
ATOM 7479 O O . TYR A 1 1050 ? -46.466 21.231 59.499 1.00 91.75 1050 TYR A O 1
ATOM 7487 N N . THR A 1 1051 ? -46.913 22.788 61.025 1.00 92.25 1051 THR A N 1
ATOM 7488 C CA . THR A 1 1051 ? -45.558 23.358 61.037 1.00 92.25 1051 THR A CA 1
ATOM 7489 C C . THR A 1 1051 ? -45.127 23.610 62.476 1.00 92.25 1051 THR A C 1
ATOM 7491 O O . THR A 1 1051 ? -45.851 24.247 63.238 1.00 92.25 1051 THR A O 1
ATOM 7494 N N . GLN A 1 1052 ? -43.944 23.120 62.839 1.00 89.81 1052 GLN A N 1
ATOM 7495 C CA . GLN A 1 1052 ? -43.309 23.335 64.136 1.00 89.81 1052 GLN A CA 1
ATOM 7496 C C . GLN A 1 1052 ? -41.839 23.691 63.905 1.00 89.81 1052 GLN A C 1
ATOM 7498 O O . GLN A 1 1052 ? -41.055 22.861 63.446 1.00 89.81 1052 GLN A O 1
ATOM 7503 N N . GLY A 1 1053 ? -41.475 24.947 64.178 1.00 91.44 1053 GLY A N 1
ATOM 7504 C CA . GLY A 1 1053 ? -40.141 25.460 63.868 1.00 91.44 1053 GLY A CA 1
ATOM 7505 C C . GLY A 1 1053 ? -39.799 25.272 62.386 1.00 91.44 1053 GLY A C 1
ATOM 7506 O O . GLY A 1 1053 ? -40.521 25.744 61.509 1.00 91.44 1053 GLY A O 1
ATOM 7507 N N . ILE A 1 1054 ? -38.710 24.548 62.120 1.00 91.00 1054 ILE A N 1
ATOM 7508 C CA . ILE A 1 1054 ? -38.242 24.193 60.768 1.00 91.00 1054 ILE A CA 1
ATOM 7509 C C . ILE A 1 1054 ? -38.731 22.808 60.292 1.00 91.00 1054 ILE A C 1
ATOM 7511 O O . ILE A 1 1054 ? -38.275 22.319 59.258 1.00 91.00 1054 ILE A O 1
ATOM 7515 N N . THR A 1 1055 ? -39.663 22.190 61.025 1.00 95.56 1055 THR A N 1
ATOM 7516 C CA . THR A 1 1055 ? -40.332 20.929 60.668 1.00 95.56 1055 THR A CA 1
ATOM 7517 C C . THR A 1 1055 ? -41.713 21.208 60.080 1.00 95.56 1055 THR A C 1
ATOM 7519 O O . THR A 1 1055 ? -42.506 21.945 60.668 1.00 95.56 1055 THR A O 1
ATOM 7522 N N . ARG A 1 1056 ? -42.030 20.607 58.932 1.00 95.00 1056 ARG A N 1
ATOM 7523 C CA . ARG A 1 1056 ? -43.287 20.783 58.193 1.00 95.00 1056 ARG A CA 1
ATOM 7524 C C . ARG A 1 1056 ? -43.850 19.425 57.780 1.00 95.00 1056 ARG A C 1
ATOM 7526 O O . ARG A 1 1056 ? -43.185 18.665 57.087 1.00 95.00 1056 ARG A O 1
ATOM 7533 N N . ILE A 1 1057 ? -45.092 19.152 58.157 1.00 93.62 1057 ILE A N 1
ATOM 7534 C CA . ILE A 1 1057 ? -45.909 18.062 57.613 1.00 93.62 1057 ILE A CA 1
ATOM 7535 C C . ILE A 1 1057 ? -46.976 18.743 56.762 1.00 93.62 1057 ILE A C 1
ATOM 7537 O O . ILE A 1 1057 ? -47.690 19.605 57.259 1.00 93.62 1057 ILE A O 1
ATOM 7541 N N . ILE A 1 1058 ? -47.050 18.444 55.474 1.00 89.31 1058 ILE A N 1
ATOM 7542 C CA . ILE A 1 1058 ? -47.929 19.126 54.526 1.00 89.31 1058 ILE A CA 1
ATOM 7543 C C . ILE A 1 1058 ? -48.866 18.088 53.918 1.00 89.31 1058 ILE A C 1
ATOM 7545 O O . ILE A 1 1058 ? -48.410 17.139 53.284 1.00 89.31 1058 ILE A O 1
ATOM 7549 N N . THR A 1 1059 ? -50.165 18.309 54.096 1.00 82.38 1059 THR A N 1
ATOM 7550 C CA . THR A 1 1059 ? -51.249 17.539 53.477 1.00 82.38 1059 THR A CA 1
ATOM 7551 C C . THR A 1 1059 ? -51.879 18.412 52.392 1.00 82.38 1059 THR A C 1
ATOM 7553 O O . THR A 1 1059 ? -52.294 19.533 52.704 1.00 82.38 1059 THR A O 1
ATOM 7556 N N . GLN A 1 1060 ? -51.877 17.965 51.131 1.00 66.62 1060 GLN A N 1
ATOM 7557 C CA . GLN A 1 1060 ? -52.513 18.703 50.029 1.00 66.62 1060 GLN A CA 1
ATOM 7558 C C . GLN A 1 1060 ? -54.045 18.539 50.101 1.00 66.62 1060 GLN A C 1
ATOM 7560 O O . GLN A 1 1060 ? -54.531 17.492 50.510 1.00 66.62 1060 GLN A O 1
ATOM 7565 N N . ASP A 1 1061 ? -54.808 19.586 49.768 1.00 45.84 1061 ASP A N 1
ATOM 7566 C CA . ASP A 1 1061 ? -56.279 19.603 49.818 1.00 45.84 1061 ASP A CA 1
ATOM 7567 C C . ASP A 1 1061 ? -56.797 19.988 48.423 1.00 45.84 1061 ASP A C 1
ATOM 7569 O O . ASP A 1 1061 ? -56.352 21.012 47.902 1.00 45.84 1061 ASP A O 1
ATOM 7573 N N . LEU A 1 1062 ? -57.644 19.135 47.818 1.00 35.19 1062 LEU A N 1
ATOM 7574 C CA . LEU A 1 1062 ? -58.591 19.317 46.686 1.00 35.19 1062 LEU A CA 1
ATOM 7575 C C . LEU A 1 1062 ? -58.856 17.923 46.062 1.00 35.19 1062 LEU A C 1
ATOM 7577 O O . LEU A 1 1062 ? -57.926 17.253 45.627 1.00 35.19 1062 LEU A O 1
ATOM 7581 N N . ARG A 1 1063 ? -60.097 17.418 45.964 1.00 39.38 1063 ARG A N 1
ATOM 7582 C CA . ARG A 1 1063 ? -61.071 17.720 44.880 1.00 39.38 1063 ARG A CA 1
ATOM 7583 C C . ARG A 1 1063 ? -62.466 17.101 45.177 1.00 39.38 1063 ARG A C 1
ATOM 7585 O O . ARG A 1 1063 ? -62.504 16.009 45.741 1.00 39.38 1063 ARG A O 1
ATOM 7592 N N . PRO A 1 1064 ? -63.600 17.671 44.695 1.00 30.31 1064 PRO A N 1
ATOM 7593 C CA . PRO A 1 1064 ? -64.866 16.914 44.566 1.00 30.31 1064 PRO A CA 1
ATOM 7594 C C . PRO A 1 1064 ? -65.524 16.996 43.158 1.00 30.31 1064 PRO A C 1
ATOM 7596 O O . PRO A 1 1064 ? -65.310 17.981 42.455 1.00 30.31 1064 PRO A O 1
ATOM 7599 N N . PRO A 1 1065 ? -66.474 16.103 42.789 1.00 45.75 1065 PRO A N 1
ATOM 7600 C CA . PRO A 1 1065 ? -66.425 14.631 42.770 1.00 45.75 1065 PRO A CA 1
ATOM 7601 C C . PRO A 1 1065 ? -66.773 14.045 41.367 1.00 45.75 1065 PRO A C 1
ATOM 7603 O O . PRO A 1 1065 ? -67.328 14.752 40.531 1.00 45.75 1065 PRO A O 1
ATOM 7606 N N . LEU A 1 1066 ? -66.526 12.743 41.124 1.00 24.98 1066 LEU A N 1
ATOM 7607 C CA . LEU A 1 1066 ? -67.572 11.722 40.854 1.00 24.98 1066 LEU A CA 1
ATOM 7608 C C . LEU A 1 1066 ? -67.054 10.381 40.263 1.00 24.98 1066 LEU A C 1
ATOM 7610 O O . LEU A 1 1066 ? -66.299 10.348 39.298 1.00 24.98 1066 LEU A O 1
ATOM 7614 N N . THR A 1 1067 ? -67.628 9.309 40.838 1.00 26.20 1067 THR A N 1
ATOM 7615 C CA . THR A 1 1067 ? -68.024 7.979 40.299 1.00 26.20 1067 THR A CA 1
ATOM 7616 C C . THR A 1 1067 ? -66.987 6.913 39.906 1.00 26.20 1067 THR A C 1
ATOM 7618 O O . THR A 1 1067 ? -66.207 7.082 38.978 1.00 26.20 1067 THR A O 1
ATOM 7621 N N . PHE A 1 1068 ? -67.111 5.757 40.578 1.00 38.12 1068 PHE A N 1
ATOM 7622 C CA . PHE A 1 1068 ? -66.537 4.438 40.253 1.00 38.12 1068 PHE A CA 1
ATOM 7623 C C . PHE A 1 1068 ? -67.373 3.706 39.180 1.00 38.12 1068 PHE A C 1
ATOM 7625 O O . PHE A 1 1068 ? -68.557 4.022 39.026 1.00 38.12 1068 PHE A O 1
ATOM 7632 N N . PRO A 1 1069 ? -66.809 2.689 38.500 1.00 32.94 1069 PRO A N 1
ATOM 7633 C CA . PRO A 1 1069 ? -67.324 1.336 38.749 1.00 32.94 1069 PRO A CA 1
ATOM 7634 C C . PRO A 1 1069 ? -66.260 0.220 38.810 1.00 32.94 1069 PRO A C 1
ATOM 7636 O O . PRO A 1 1069 ? -65.102 0.398 38.441 1.00 32.94 1069 PRO A O 1
ATOM 7639 N N . ASP A 1 1070 ? -66.735 -0.910 39.330 1.00 27.86 1070 ASP A N 1
ATOM 7640 C CA . ASP A 1 1070 ? -66.083 -2.159 39.727 1.00 27.86 1070 ASP A CA 1
ATOM 7641 C C . ASP A 1 1070 ? -65.178 -2.874 38.712 1.00 27.86 1070 ASP A C 1
ATOM 7643 O O . ASP A 1 1070 ? -65.344 -2.803 37.494 1.00 27.86 1070 ASP A O 1
ATOM 7647 N N . SER A 1 1071 ? -64.283 -3.681 39.290 1.00 36.31 1071 SER A N 1
ATOM 7648 C CA . SER A 1 1071 ? -63.701 -4.882 38.698 1.00 36.31 1071 SER A CA 1
ATOM 7649 C C . SER A 1 1071 ? -64.736 -6.005 38.586 1.00 36.31 1071 SER A C 1
ATOM 7651 O O . SER A 1 1071 ? -65.381 -6.314 39.581 1.00 36.31 1071 SER A O 1
ATOM 7653 N N . ASP A 1 1072 ? -64.810 -6.688 37.445 1.00 29.89 1072 ASP A N 1
ATOM 7654 C CA . ASP A 1 1072 ? -64.744 -8.156 37.421 1.00 29.89 1072 ASP A CA 1
ATOM 7655 C C . ASP A 1 1072 ? -64.583 -8.678 35.983 1.00 29.89 1072 ASP A C 1
ATOM 7657 O O . ASP A 1 1072 ? -65.336 -8.351 35.067 1.00 29.89 1072 ASP A O 1
ATOM 7661 N N . GLN A 1 1073 ? -63.547 -9.494 35.801 1.00 35.56 1073 GLN A N 1
ATOM 7662 C CA . GLN A 1 1073 ? -63.316 -10.359 34.638 1.00 35.56 1073 GLN A CA 1
ATOM 7663 C C . GLN A 1 1073 ? -64.389 -11.470 34.602 1.00 35.56 1073 GLN A C 1
ATOM 7665 O O . GLN A 1 1073 ? -64.816 -11.924 35.664 1.00 35.56 1073 GLN A O 1
ATOM 7670 N N . PRO A 1 1074 ? -64.801 -11.968 33.415 1.00 29.92 1074 PRO A N 1
ATOM 7671 C CA . PRO A 1 1074 ? -64.020 -13.049 32.803 1.00 29.92 1074 PRO A CA 1
ATOM 7672 C C . PRO A 1 1074 ? -63.915 -13.009 31.263 1.00 29.92 1074 PRO A C 1
ATOM 7674 O O . PRO A 1 1074 ? -64.868 -12.712 30.548 1.00 29.92 1074 PRO A O 1
ATOM 7677 N N . ASN A 1 1075 ? -62.738 -13.405 30.767 1.00 38.62 1075 ASN A N 1
ATOM 7678 C CA . ASN A 1 1075 ? -62.457 -13.892 29.402 1.00 38.62 1075 ASN A CA 1
ATOM 7679 C C . ASN A 1 1075 ? -63.558 -14.886 28.927 1.00 38.62 1075 ASN A C 1
ATOM 7681 O O . ASN A 1 1075 ? -63.981 -15.677 29.780 1.00 38.62 1075 ASN A O 1
ATOM 7685 N N . PRO A 1 1076 ? -63.985 -14.969 27.632 1.00 39.84 1076 PRO A N 1
ATOM 7686 C CA . PRO A 1 1076 ? -63.101 -15.477 26.562 1.00 39.84 1076 PRO A CA 1
ATOM 7687 C C . PRO A 1 1076 ? -63.443 -15.105 25.072 1.00 39.84 1076 PRO A C 1
ATOM 7689 O O . PRO A 1 1076 ? -64.558 -14.718 24.742 1.00 39.84 1076 PRO A O 1
ATOM 7692 N N . LEU A 1 1077 ? -62.485 -15.392 24.169 1.00 27.02 1077 LEU A N 1
ATOM 7693 C CA . LEU A 1 1077 ? -62.584 -15.637 22.702 1.00 27.02 1077 LEU A CA 1
ATOM 7694 C C . LEU A 1 1077 ? -62.622 -14.448 21.696 1.00 27.02 1077 LEU A C 1
ATOM 7696 O O . LEU A 1 1077 ? -63.545 -13.645 21.655 1.00 27.02 1077 LEU A O 1
ATOM 7700 N N . LEU A 1 1078 ? -61.600 -14.451 20.820 1.00 34.50 1078 LEU A N 1
ATOM 7701 C CA . LEU A 1 1078 ? -61.445 -13.823 19.480 1.00 34.50 1078 LEU A CA 1
ATOM 7702 C C . LEU A 1 1078 ? -62.643 -14.116 18.525 1.00 34.50 1078 LEU A C 1
ATOM 7704 O O . LEU A 1 1078 ? -63.362 -15.067 18.848 1.00 34.50 1078 LEU A O 1
ATOM 7708 N N . PRO A 1 1079 ? -62.816 -13.512 17.307 1.00 48.50 1079 PRO A N 1
ATOM 7709 C CA . PRO A 1 1079 ? -62.049 -12.491 16.541 1.00 48.50 1079 PRO A CA 1
ATOM 7710 C C . PRO A 1 1079 ? -62.931 -11.414 15.805 1.00 48.50 1079 PRO A C 1
ATOM 7712 O O . PRO A 1 1079 ? -64.143 -11.382 15.980 1.00 48.50 1079 PRO A O 1
ATOM 7715 N N . GLU A 1 1080 ? -62.298 -10.618 14.915 1.00 28.64 1080 GLU A N 1
ATOM 7716 C CA . GLU A 1 1080 ? -62.861 -9.742 13.843 1.00 28.64 1080 GLU A CA 1
ATOM 7717 C C . GLU A 1 1080 ? -63.515 -8.428 14.326 1.00 28.64 1080 GLU A C 1
ATOM 7719 O O . GLU A 1 1080 ? -64.282 -8.416 15.272 1.00 28.64 1080 GLU A O 1
ATOM 7724 N N . GLY A 1 1081 ? -63.312 -7.233 13.776 1.00 29.98 1081 GLY A N 1
ATOM 7725 C CA . GLY A 1 1081 ? -62.642 -6.722 12.591 1.00 29.98 1081 GLY A CA 1
ATOM 7726 C C . GLY A 1 1081 ? -63.210 -5.308 12.337 1.00 29.98 1081 GLY A C 1
ATOM 7727 O O . GLY A 1 1081 ? -64.407 -5.097 12.485 1.00 29.98 1081 GLY A O 1
ATOM 7728 N N . ASP A 1 1082 ? -62.332 -4.386 11.943 1.00 33.25 1082 ASP A N 1
ATOM 7729 C CA . ASP A 1 1082 ? -62.580 -3.165 11.154 1.00 33.25 1082 ASP A CA 1
ATOM 7730 C C . ASP A 1 1082 ? -63.180 -1.855 11.742 1.00 33.25 1082 ASP A C 1
ATOM 7732 O O . ASP A 1 1082 ? -64.095 -1.819 12.560 1.00 33.25 1082 ASP A O 1
ATOM 7736 N N . SER A 1 1083 ? -62.605 -0.767 11.201 1.00 36.78 1083 SER A N 1
ATOM 7737 C CA . SER A 1 1083 ? -63.082 0.616 11.016 1.00 36.78 1083 SER A CA 1
ATOM 7738 C C . SER A 1 1083 ? -63.649 1.426 12.197 1.00 36.78 1083 SER A C 1
ATOM 7740 O O . SER A 1 1083 ? -64.846 1.393 12.447 1.00 36.78 1083 SER A O 1
ATOM 7742 N N . ASP A 1 1084 ? -62.813 2.261 12.838 1.00 33.94 1084 ASP A N 1
ATOM 7743 C CA . ASP A 1 1084 ? -63.052 3.720 12.980 1.00 33.94 1084 ASP A CA 1
ATOM 7744 C C . ASP A 1 1084 ? -62.042 4.390 13.939 1.00 33.94 1084 ASP A C 1
ATOM 7746 O O . ASP A 1 1084 ? -62.073 4.217 15.157 1.00 33.94 1084 ASP A O 1
ATOM 7750 N N . SER A 1 1085 ? -61.151 5.226 13.392 1.00 28.84 1085 SER A N 1
ATOM 7751 C CA . SER A 1 1085 ? -60.381 6.210 14.170 1.00 28.84 1085 SER A CA 1
ATOM 7752 C C . SER A 1 1085 ? -61.031 7.593 14.030 1.00 28.84 1085 SER A C 1
ATOM 7754 O O . SER A 1 1085 ? -61.155 8.074 12.901 1.00 28.84 1085 SER A O 1
ATOM 7756 N N . PRO A 1 1086 ? -61.406 8.290 15.122 1.00 36.19 1086 PRO A N 1
ATOM 7757 C CA . PRO A 1 1086 ? -61.953 9.635 15.015 1.00 36.19 1086 PRO A CA 1
ATOM 7758 C C . PRO A 1 1086 ? -60.834 10.649 14.747 1.00 36.19 1086 PRO A C 1
ATOM 7760 O O . PRO A 1 1086 ? -59.980 10.902 15.597 1.00 36.19 1086 PRO A O 1
ATOM 7763 N N . PHE A 1 1087 ? -60.881 11.281 13.574 1.00 33.03 1087 PHE A N 1
ATOM 7764 C CA . PHE A 1 1087 ? -60.275 12.590 13.339 1.00 33.03 1087 PHE A CA 1
ATOM 7765 C C . PHE A 1 1087 ? -60.962 13.623 14.247 1.00 33.03 1087 PHE A C 1
ATOM 7767 O O . PHE A 1 1087 ? -62.157 13.884 14.096 1.00 33.03 1087 PHE A O 1
ATOM 7774 N N . PHE A 1 1088 ? -60.232 14.235 15.181 1.00 33.25 1088 PHE A N 1
ATOM 7775 C CA . PHE A 1 1088 ? -60.756 15.369 15.945 1.00 33.25 1088 PHE A CA 1
ATOM 7776 C C . PHE A 1 1088 ? -60.839 16.617 15.049 1.00 33.25 1088 PHE A C 1
ATOM 7778 O O . PHE A 1 1088 ? -59.843 17.047 14.472 1.00 33.25 1088 PHE A O 1
ATOM 7785 N N . LYS A 1 1089 ? -62.039 17.208 14.945 1.00 34.44 1089 LYS A N 1
ATOM 7786 C CA . LYS A 1 1089 ? -62.267 18.553 14.387 1.00 34.44 1089 LYS A CA 1
ATOM 7787 C C . LYS A 1 1089 ? -61.654 19.606 15.320 1.00 34.44 1089 LYS A C 1
ATOM 7789 O O . LYS A 1 1089 ? -61.930 19.587 16.518 1.00 34.44 1089 LYS A O 1
ATOM 7794 N N . SER A 1 1090 ? -60.854 20.518 14.768 1.00 40.66 1090 SER A N 1
ATOM 7795 C CA . SER A 1 1090 ? -60.217 21.628 15.488 1.00 40.66 1090 SER A CA 1
ATOM 7796 C C . SER A 1 1090 ? -61.234 22.673 15.965 1.00 40.66 1090 SER A C 1
ATOM 7798 O O . SER A 1 1090 ? -62.231 22.945 15.293 1.00 40.66 1090 SER A O 1
ATOM 7800 N N . ALA A 1 1091 ? -60.952 23.285 17.117 1.00 43.16 1091 ALA A N 1
ATOM 7801 C CA . ALA A 1 1091 ? -61.665 24.453 17.626 1.00 43.16 1091 ALA A CA 1
ATOM 7802 C C . ALA A 1 1091 ? -61.638 25.603 16.597 1.00 43.16 1091 ALA A C 1
ATOM 7804 O O . ALA A 1 1091 ? -60.625 25.836 15.939 1.00 43.16 1091 ALA A O 1
ATOM 7805 N N . ALA A 1 1092 ? -62.769 26.291 16.427 1.00 46.53 1092 ALA A N 1
ATOM 7806 C CA . ALA A 1 1092 ? -62.953 27.332 15.420 1.00 46.53 1092 ALA A CA 1
ATOM 7807 C C . ALA A 1 1092 ? -62.134 28.595 15.751 1.00 46.53 1092 ALA A C 1
ATOM 7809 O O . ALA A 1 1092 ? -62.463 29.316 16.690 1.00 46.53 1092 ALA A O 1
ATOM 7810 N N . GLN A 1 1093 ? -61.093 28.875 14.964 1.00 55.03 1093 GLN A N 1
ATOM 7811 C CA . GLN A 1 1093 ? -60.398 30.167 14.946 1.00 55.03 1093 GLN A CA 1
ATOM 7812 C C . GLN A 1 1093 ? -61.211 31.167 14.096 1.00 55.03 1093 GLN A C 1
ATOM 7814 O O . GLN A 1 1093 ? -61.753 30.778 13.058 1.00 55.03 1093 GLN A O 1
ATOM 7819 N N . ASP A 1 1094 ? -61.330 32.436 14.515 1.00 60.12 1094 ASP A N 1
ATOM 7820 C CA . ASP A 1 1094 ? -62.080 33.461 13.763 1.00 60.12 1094 ASP A CA 1
ATOM 7821 C C . ASP A 1 1094 ? -61.407 33.721 12.398 1.00 60.12 1094 ASP A C 1
ATOM 7823 O O . ASP A 1 1094 ? -60.305 34.275 12.362 1.00 60.12 1094 ASP A O 1
ATOM 7827 N N . PRO A 1 1095 ? -62.048 33.391 11.256 1.00 59.19 1095 PRO A N 1
ATOM 7828 C CA . PRO A 1 1095 ? -61.420 33.516 9.941 1.00 59.19 1095 PRO A CA 1
ATOM 7829 C C . PRO A 1 1095 ? -61.104 34.963 9.536 1.00 59.19 1095 PRO A C 1
ATOM 7831 O O . PRO A 1 1095 ? -60.435 35.173 8.523 1.00 59.19 1095 PRO A O 1
ATOM 7834 N N . ASN A 1 1096 ? -61.640 35.951 10.263 1.00 60.88 1096 ASN A N 1
ATOM 7835 C CA . ASN A 1 1096 ? -61.432 37.378 10.019 1.00 60.88 1096 ASN A CA 1
ATOM 7836 C C . ASN A 1 1096 ? -60.258 37.985 10.795 1.00 60.88 1096 ASN A C 1
ATOM 7838 O O . ASN A 1 1096 ? -59.894 39.126 10.511 1.00 60.88 1096 ASN A O 1
ATOM 7842 N N . GLN A 1 1097 ? -59.680 37.270 11.761 1.00 66.69 1097 GLN A N 1
ATOM 7843 C CA . GLN A 1 1097 ? -58.497 37.731 12.486 1.00 66.69 1097 GLN A CA 1
ATOM 7844 C C . GLN A 1 1097 ? -57.222 37.196 11.832 1.00 66.69 1097 GLN A C 1
ATOM 7846 O O . GLN A 1 1097 ? -57.258 36.209 11.091 1.00 66.69 1097 GLN A O 1
ATOM 7851 N N . ALA A 1 1098 ? -56.101 37.894 12.049 1.00 66.12 1098 ALA A N 1
ATOM 7852 C CA . ALA A 1 1098 ? -54.801 37.442 11.560 1.00 66.12 1098 ALA A CA 1
ATOM 7853 C C . ALA A 1 1098 ? -54.556 36.022 12.083 1.00 66.12 1098 ALA A C 1
ATOM 7855 O O . ALA A 1 1098 ? -54.734 35.768 13.274 1.00 66.12 1098 ALA A O 1
ATOM 7856 N N . PHE A 1 1099 ? -54.229 35.090 11.186 1.00 79.75 1099 PHE A N 1
ATOM 7857 C CA . PHE A 1 1099 ? -54.055 33.696 11.573 1.00 79.75 1099 PHE A CA 1
ATOM 7858 C C . PHE A 1 1099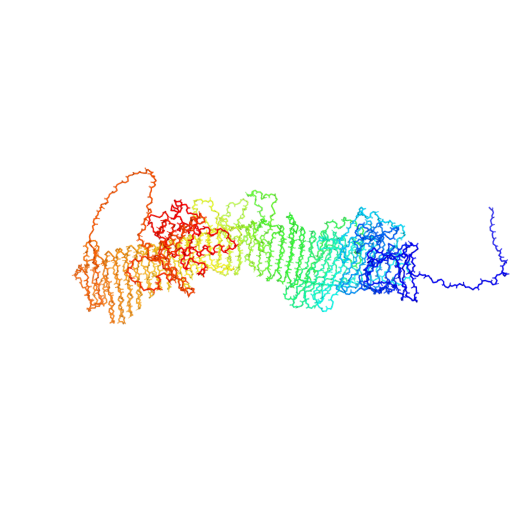 ? -52.851 33.622 12.515 1.00 79.75 1099 PHE A C 1
ATOM 7860 O O . PHE A 1 1099 ? -51.762 34.067 12.154 1.00 79.75 1099 PHE A O 1
ATOM 7867 N N . GLU A 1 1100 ? -53.056 33.150 13.747 1.00 73.25 1100 GLU A N 1
ATOM 7868 C CA . GLU A 1 1100 ? -52.068 33.311 14.826 1.00 73.25 1100 GLU A CA 1
ATOM 7869 C C . GLU A 1 1100 ? -50.735 32.640 14.481 1.00 73.25 1100 GLU A C 1
ATOM 7871 O O . GLU A 1 1100 ? -49.678 33.238 14.677 1.00 73.25 1100 GLU A O 1
ATOM 7876 N N . THR A 1 1101 ? -50.785 31.447 13.880 1.00 78.88 1101 THR A N 1
ATOM 7877 C CA . THR A 1 1101 ? -49.590 30.727 13.430 1.00 78.88 1101 THR A CA 1
ATOM 7878 C C . THR A 1 1101 ? -48.875 31.493 12.314 1.00 78.88 1101 THR A C 1
ATOM 7880 O O . THR A 1 1101 ? -47.688 31.771 12.445 1.00 78.88 1101 THR A O 1
ATOM 7883 N N . GLU A 1 1102 ? -49.582 31.941 11.269 1.00 82.56 1102 GLU A N 1
ATOM 7884 C CA . GLU A 1 1102 ? -48.992 32.786 10.209 1.00 82.56 1102 GLU A CA 1
ATOM 7885 C C . GLU A 1 1102 ? -48.411 34.085 10.765 1.00 82.56 1102 GLU A C 1
ATOM 7887 O O . GLU A 1 1102 ? -47.375 34.555 10.300 1.00 82.56 1102 GLU A O 1
ATOM 7892 N N . THR A 1 1103 ? -49.054 34.665 11.775 1.00 78.94 1103 THR A N 1
ATOM 7893 C CA . THR A 1 1103 ? -48.584 35.894 12.412 1.00 78.94 1103 THR A CA 1
ATOM 7894 C C . THR A 1 1103 ? -47.245 35.679 13.090 1.00 78.94 1103 THR A C 1
ATOM 7896 O O . THR A 1 1103 ? -46.339 36.492 12.915 1.00 78.94 1103 THR A O 1
ATOM 7899 N N . ALA A 1 1104 ? -47.093 34.563 13.796 1.00 74.00 1104 ALA A N 1
ATOM 7900 C CA . ALA A 1 1104 ? -45.839 34.219 14.435 1.00 74.00 1104 ALA A CA 1
ATOM 7901 C C . ALA A 1 1104 ? -44.716 33.935 13.421 1.00 74.00 1104 ALA A C 1
ATOM 7903 O O . ALA A 1 1104 ? -43.636 34.509 13.541 1.00 74.00 1104 ALA A O 1
ATOM 7904 N N . PHE A 1 1105 ? -44.992 33.158 12.367 1.00 79.19 1105 PHE A N 1
ATOM 7905 C CA . PHE A 1 1105 ? -44.028 32.918 11.285 1.00 79.19 1105 PHE A CA 1
ATOM 7906 C C . PHE A 1 1105 ? -43.638 34.208 10.552 1.00 79.19 1105 PHE A C 1
ATOM 7908 O O . PHE A 1 1105 ? -42.460 34.449 10.300 1.00 79.19 1105 PHE A O 1
ATOM 7915 N N . THR A 1 1106 ? -44.607 35.076 10.246 1.00 79.75 1106 THR A N 1
ATOM 7916 C CA . THR A 1 1106 ? -44.343 36.370 9.596 1.00 79.75 1106 THR A CA 1
ATOM 7917 C C . THR A 1 1106 ? -43.435 37.233 10.467 1.00 79.75 1106 THR A C 1
ATOM 7919 O O . THR A 1 1106 ? -42.475 37.795 9.955 1.00 79.75 1106 THR A O 1
ATOM 7922 N N . GLN A 1 1107 ? -43.705 37.309 11.777 1.00 73.88 1107 GLN A N 1
ATOM 7923 C CA . GLN A 1 1107 ? -42.887 38.071 12.725 1.00 73.88 1107 GLN A CA 1
ATOM 7924 C C . GLN A 1 1107 ? -41.464 37.519 12.839 1.00 73.88 1107 GLN A C 1
ATOM 7926 O O . GLN A 1 1107 ? -40.520 38.301 12.911 1.00 73.88 1107 GLN A O 1
ATOM 7931 N N . GLU A 1 1108 ? -41.295 36.197 12.819 1.00 72.31 1108 GLU A N 1
ATOM 7932 C CA . GLU A 1 1108 ? -39.982 35.548 12.812 1.00 72.31 1108 GLU A CA 1
ATOM 7933 C C . GLU A 1 1108 ? -39.155 35.971 11.581 1.00 72.31 1108 GLU A C 1
ATOM 7935 O O . GLU A 1 1108 ? -38.028 36.450 11.721 1.00 72.31 1108 GLU A O 1
ATOM 7940 N N . PHE A 1 1109 ? -39.736 35.881 10.378 1.00 72.44 1109 PHE A N 1
ATOM 7941 C CA . PHE A 1 1109 ? -39.077 36.299 9.134 1.00 72.44 1109 PHE A CA 1
ATOM 7942 C C . PHE A 1 1109 ? -38.850 37.810 9.055 1.00 72.44 1109 PHE A C 1
ATOM 7944 O O . PHE A 1 1109 ? -37.813 38.253 8.569 1.00 72.44 1109 PHE A O 1
ATOM 7951 N N . ASP A 1 1110 ? -39.794 38.609 9.540 1.00 77.69 1110 ASP A N 1
ATOM 7952 C CA . ASP A 1 1110 ? -39.679 40.062 9.634 1.00 77.69 1110 ASP A CA 1
ATOM 7953 C C . ASP A 1 1110 ? -38.531 40.482 10.553 1.00 77.69 1110 ASP A C 1
ATOM 7955 O O . ASP A 1 1110 ? -37.746 41.362 10.198 1.00 77.69 1110 ASP A O 1
ATOM 7959 N N . ASN A 1 1111 ? -38.391 39.817 11.703 1.00 70.75 1111 ASN A N 1
ATOM 7960 C CA . ASN A 1 1111 ? -37.295 40.042 12.637 1.00 70.75 1111 ASN A CA 1
ATOM 7961 C C . ASN A 1 1111 ? -35.948 39.633 12.027 1.00 70.75 1111 ASN A C 1
ATOM 7963 O O . ASN A 1 1111 ? -34.979 40.377 12.160 1.00 70.75 1111 ASN A O 1
ATOM 7967 N N . TYR A 1 1112 ? -35.891 38.499 11.322 1.00 69.75 1112 TYR A N 1
ATOM 7968 C CA . TYR A 1 1112 ? -34.678 38.044 10.637 1.00 69.75 1112 TYR A CA 1
ATOM 7969 C C . TYR A 1 1112 ? -34.280 38.970 9.471 1.00 69.75 1112 TYR A C 1
ATOM 7971 O O . TYR A 1 1112 ? -33.123 39.362 9.347 1.00 69.75 1112 TYR A O 1
ATOM 7979 N N . LEU A 1 1113 ? -35.240 39.379 8.634 1.00 73.19 1113 LEU A N 1
ATOM 7980 C CA . LEU A 1 1113 ? -35.002 40.222 7.454 1.00 73.19 1113 LEU A CA 1
ATOM 7981 C C . LEU A 1 1113 ? -35.004 41.731 7.759 1.00 73.19 1113 LEU A C 1
ATOM 7983 O O . LEU A 1 1113 ? -34.754 42.534 6.855 1.00 73.19 1113 LEU A O 1
ATOM 7987 N N . GLY A 1 1114 ? -35.330 42.132 8.991 1.00 72.19 1114 GLY A N 1
ATOM 7988 C CA . GLY A 1 1114 ? -35.481 43.530 9.403 1.00 72.19 1114 GLY A CA 1
ATOM 7989 C C . GLY A 1 1114 ? -36.615 44.271 8.682 1.00 72.19 1114 GLY A C 1
ATOM 7990 O O . GLY A 1 1114 ? -36.511 45.476 8.437 1.00 72.19 1114 GLY A O 1
ATOM 7991 N N . LYS A 1 1115 ? -37.680 43.567 8.285 1.00 70.19 1115 LYS A N 1
ATOM 7992 C CA . LYS A 1 1115 ? -38.832 44.121 7.552 1.00 70.19 1115 LYS A CA 1
ATOM 7993 C C . LYS A 1 1115 ? -40.104 44.003 8.388 1.00 70.19 1115 LYS A C 1
ATOM 7995 O O . LYS A 1 1115 ? -40.115 43.329 9.400 1.00 70.19 1115 LYS A O 1
ATOM 8000 N N . LYS A 1 1116 ? -41.158 44.733 8.016 1.00 76.00 1116 LYS A N 1
ATOM 8001 C CA . LYS A 1 1116 ? -42.491 44.589 8.620 1.00 76.00 1116 LYS A CA 1
ATOM 8002 C C . LYS A 1 1116 ? -43.491 44.227 7.538 1.00 76.00 1116 LYS A C 1
ATOM 8004 O O . LYS A 1 1116 ? -43.761 45.032 6.646 1.00 76.00 1116 LYS A O 1
ATOM 8009 N N . THR A 1 1117 ? -44.063 43.047 7.663 1.00 76.94 1117 THR A N 1
ATOM 8010 C CA . THR A 1 1117 ? -44.978 42.418 6.730 1.00 76.94 1117 THR A CA 1
ATOM 8011 C C . THR A 1 1117 ? -46.301 42.171 7.445 1.00 76.94 1117 THR A C 1
ATOM 8013 O O . THR A 1 1117 ? -46.363 41.784 8.610 1.00 76.94 1117 THR A O 1
ATOM 8016 N N . ARG A 1 1118 ? -47.410 42.453 6.759 1.00 84.50 1118 ARG A N 1
ATOM 8017 C CA . ARG A 1 1118 ? -48.745 42.205 7.308 1.00 84.50 1118 ARG A CA 1
ATOM 8018 C C . ARG A 1 1118 ? -49.046 40.708 7.247 1.00 84.50 1118 ARG A C 1
ATOM 8020 O O . ARG A 1 1118 ? -49.103 40.150 6.155 1.00 84.50 1118 ARG A O 1
ATOM 8027 N N . SER A 1 1119 ? -49.339 40.108 8.394 1.00 79.44 1119 SER A N 1
ATOM 8028 C CA . SER A 1 1119 ? -49.819 38.727 8.495 1.00 79.44 1119 SER A CA 1
ATOM 8029 C C . SER A 1 1119 ? -51.242 38.590 7.949 1.00 79.44 1119 SER A C 1
ATOM 8031 O O . SER A 1 1119 ? -52.099 39.450 8.190 1.00 79.44 1119 SER A O 1
ATOM 8033 N N . LYS A 1 1120 ? -51.490 37.518 7.194 1.00 84.12 1120 LYS A N 1
ATOM 8034 C CA . LYS A 1 1120 ? -52.782 37.252 6.547 1.00 84.12 1120 LYS A CA 1
ATOM 8035 C C . LYS A 1 1120 ? -53.762 36.575 7.507 1.00 84.12 1120 LYS A C 1
ATOM 8037 O O . LYS A 1 1120 ? -53.371 35.855 8.425 1.00 84.12 1120 LYS A O 1
ATOM 8042 N N . THR A 1 1121 ? -55.056 36.800 7.298 1.00 84.94 1121 THR A N 1
ATOM 8043 C CA . THR A 1 1121 ? -56.112 36.050 7.999 1.00 84.94 1121 THR A CA 1
ATOM 8044 C C . THR A 1 1121 ? -56.290 34.662 7.387 1.00 84.94 1121 THR A C 1
ATOM 8046 O O . THR A 1 1121 ? -55.959 34.445 6.218 1.00 84.94 1121 THR A O 1
ATOM 8049 N N . LEU A 1 1122 ? -56.875 33.719 8.133 1.00 81.19 1122 LEU A N 1
ATOM 8050 C CA . LEU A 1 1122 ? -57.162 32.380 7.600 1.00 81.19 1122 LEU A CA 1
ATOM 8051 C C . LEU A 1 1122 ? -58.033 32.461 6.332 1.00 81.19 1122 LEU A C 1
ATOM 8053 O O . LEU A 1 1122 ? -57.778 31.757 5.357 1.00 81.19 1122 LEU A O 1
ATOM 8057 N N . ARG A 1 1123 ? -59.011 33.378 6.290 1.00 83.00 1123 ARG A N 1
ATOM 8058 C CA . ARG A 1 1123 ? -59.853 33.570 5.101 1.00 83.00 1123 ARG A CA 1
ATOM 8059 C C . ARG A 1 1123 ? -59.082 34.150 3.915 1.00 83.00 1123 ARG A C 1
ATOM 8061 O O . ARG A 1 1123 ? -59.364 33.761 2.783 1.00 83.00 1123 ARG A O 1
ATOM 8068 N N . GLU A 1 1124 ? -58.139 35.063 4.143 1.00 87.94 1124 GLU A N 1
ATOM 8069 C CA . GLU A 1 1124 ? -57.276 35.597 3.081 1.00 87.94 1124 GLU A CA 1
ATOM 8070 C C . GLU A 1 1124 ? -56.408 34.484 2.477 1.00 87.94 1124 GLU A C 1
ATOM 8072 O O . GLU A 1 1124 ? -56.387 34.339 1.255 1.00 87.94 1124 GLU A O 1
ATOM 8077 N N . ILE A 1 1125 ? -55.796 33.641 3.318 1.00 87.81 1125 ILE A N 1
ATOM 8078 C CA . ILE A 1 1125 ? -54.987 32.489 2.885 1.00 87.81 1125 ILE A CA 1
ATOM 8079 C C . ILE A 1 1125 ? -55.835 31.511 2.056 1.00 87.81 1125 ILE A C 1
ATOM 8081 O O . ILE A 1 1125 ? -55.467 31.159 0.936 1.00 87.81 1125 ILE A O 1
ATOM 8085 N N . GLN A 1 1126 ? -57.015 31.119 2.547 1.00 90.06 1126 GLN A N 1
ATOM 8086 C CA . GLN A 1 1126 ? -57.916 30.215 1.819 1.00 90.06 1126 GLN A CA 1
ATOM 8087 C C . GLN A 1 1126 ? -58.435 30.828 0.509 1.00 90.06 1126 GLN A C 1
ATOM 8089 O O . GLN A 1 1126 ? -58.547 30.139 -0.505 1.00 90.06 1126 GLN A O 1
ATOM 8094 N N . SER A 1 1127 ? -58.737 32.132 0.495 1.00 87.81 1127 SER A N 1
ATOM 8095 C CA . SER A 1 1127 ? -59.143 32.844 -0.722 1.00 87.81 1127 SER A CA 1
ATOM 8096 C C . SER A 1 1127 ? -58.028 32.871 -1.767 1.00 87.81 1127 SER A C 1
ATOM 8098 O O . SER A 1 1127 ? -58.305 32.814 -2.967 1.00 87.81 1127 SER A O 1
ATOM 8100 N N . GLU A 1 1128 ? -56.776 32.969 -1.335 1.00 91.19 1128 GLU A N 1
ATOM 8101 C CA . GLU A 1 1128 ? -55.622 32.948 -2.223 1.00 91.19 1128 GLU A CA 1
ATOM 8102 C C . GLU A 1 1128 ? -55.357 31.543 -2.760 1.00 91.19 1128 GLU A C 1
ATOM 8104 O O . GLU A 1 1128 ? -55.167 31.400 -3.964 1.00 91.19 1128 GLU A O 1
ATOM 8109 N N . LEU A 1 1129 ? -55.485 30.501 -1.932 1.00 89.94 1129 LEU A N 1
ATOM 8110 C CA . LEU A 1 1129 ? -55.431 29.108 -2.386 1.00 89.94 1129 LEU A CA 1
ATOM 8111 C C . LEU A 1 1129 ? -56.540 28.788 -3.400 1.00 89.94 1129 LEU A C 1
ATOM 8113 O O . LEU A 1 1129 ? -56.245 28.207 -4.440 1.00 89.94 1129 LEU A O 1
ATOM 8117 N N . ARG A 1 1130 ? -57.782 29.253 -3.185 1.00 90.94 1130 ARG A N 1
ATOM 8118 C CA . ARG A 1 1130 ? -58.866 29.145 -4.187 1.00 90.94 1130 ARG A CA 1
ATOM 8119 C C . ARG A 1 1130 ? -58.543 29.897 -5.478 1.00 90.94 1130 ARG A C 1
ATOM 8121 O O . ARG A 1 1130 ? -58.884 29.443 -6.567 1.00 90.94 1130 ARG A O 1
ATOM 8128 N N . SER A 1 1131 ? -57.907 31.064 -5.375 1.00 89.75 1131 SER A N 1
ATOM 8129 C CA . SER A 1 1131 ? -57.475 31.853 -6.536 1.00 89.75 1131 SER A CA 1
ATOM 8130 C C . SER A 1 1131 ? -56.363 31.146 -7.313 1.00 89.75 1131 SER A C 1
ATOM 8132 O O . SER A 1 1131 ? -56.413 31.114 -8.542 1.00 89.75 1131 SER A O 1
ATOM 8134 N N . ILE A 1 1132 ? -55.397 30.544 -6.612 1.00 84.56 1132 ILE A N 1
ATOM 8135 C CA . ILE A 1 1132 ? -54.332 29.725 -7.195 1.00 84.56 1132 ILE A CA 1
ATOM 8136 C C . ILE A 1 1132 ? -54.954 28.511 -7.878 1.00 84.56 1132 ILE A C 1
ATOM 8138 O O . ILE A 1 1132 ? -54.753 28.361 -9.074 1.00 84.56 1132 ILE A O 1
ATOM 8142 N N . GLU A 1 1133 ? -55.791 27.733 -7.190 1.00 87.75 1133 GLU A N 1
ATOM 8143 C CA . GLU A 1 1133 ? -56.473 26.568 -7.765 1.00 87.75 1133 GLU A CA 1
ATOM 8144 C C . GLU A 1 1133 ? -57.287 26.948 -9.007 1.00 87.75 1133 GLU A C 1
ATOM 8146 O O . GLU A 1 1133 ? -57.174 26.306 -10.046 1.00 87.75 1133 GLU A O 1
ATOM 8151 N N . LYS A 1 1134 ? -58.052 28.044 -8.959 1.00 86.81 1134 LYS A N 1
ATOM 8152 C CA . LYS A 1 1134 ? -58.823 28.513 -10.117 1.00 86.81 1134 LYS A CA 1
ATOM 8153 C C . LYS A 1 1134 ? -57.934 28.936 -11.292 1.00 86.81 1134 LYS A C 1
ATOM 8155 O O . LYS A 1 1134 ? -58.355 28.810 -12.440 1.00 86.81 1134 LYS A O 1
ATOM 8160 N N . LYS A 1 1135 ? -56.741 29.479 -11.028 1.00 85.81 1135 LYS A N 1
ATOM 8161 C CA . LYS A 1 1135 ? -55.801 29.943 -12.064 1.00 85.81 1135 LYS A CA 1
ATOM 8162 C C . LYS A 1 1135 ? -54.926 28.827 -12.625 1.00 85.81 1135 LYS A C 1
ATOM 8164 O O . LYS A 1 1135 ? -54.590 28.878 -13.802 1.00 85.81 1135 LYS A O 1
ATOM 8169 N N . THR A 1 1136 ? -54.523 27.869 -11.798 1.00 85.06 1136 THR A N 1
ATOM 8170 C CA . THR A 1 1136 ? -53.525 26.849 -12.149 1.00 85.06 1136 THR A CA 1
ATOM 8171 C C . THR A 1 1136 ? -54.133 25.461 -12.322 1.00 85.06 1136 THR A C 1
ATOM 8173 O O . THR A 1 1136 ? -53.491 24.590 -12.898 1.00 85.06 1136 THR A O 1
ATOM 8176 N N . GLY A 1 1137 ? -55.350 25.235 -11.823 1.00 82.25 1137 GLY A N 1
ATOM 8177 C CA . GLY A 1 1137 ? -55.954 23.909 -11.694 1.00 82.25 1137 GLY A CA 1
ATOM 8178 C C . GLY A 1 1137 ? -55.315 23.047 -10.600 1.00 82.25 1137 GLY A C 1
ATOM 8179 O O . GLY A 1 1137 ? -55.695 21.889 -10.450 1.00 82.25 1137 GLY A O 1
ATOM 8180 N N . ILE A 1 1138 ? -54.342 23.579 -9.848 1.00 82.19 1138 ILE A N 1
ATOM 8181 C CA . ILE A 1 1138 ? -53.568 22.819 -8.863 1.00 82.19 1138 ILE A CA 1
ATOM 8182 C C . ILE A 1 1138 ? -54.111 23.081 -7.463 1.00 82.19 1138 ILE A C 1
ATOM 8184 O O . ILE A 1 1138 ? -54.052 24.199 -6.944 1.00 82.19 1138 ILE A O 1
ATOM 8188 N N . LYS A 1 1139 ? -54.585 22.012 -6.829 1.00 85.81 1139 LYS A N 1
ATOM 8189 C CA . LYS A 1 1139 ? -55.030 22.010 -5.441 1.00 85.81 1139 LYS A CA 1
ATOM 8190 C C . LYS A 1 1139 ? -53.835 21.924 -4.501 1.00 85.81 1139 LYS A C 1
ATOM 8192 O O . LYS A 1 1139 ? -53.139 20.911 -4.461 1.00 85.81 1139 LYS A O 1
ATOM 8197 N N . THR A 1 1140 ? -53.610 23.000 -3.752 1.00 89.06 1140 THR A N 1
ATOM 8198 C CA . THR A 1 1140 ? -52.454 23.143 -2.859 1.00 89.06 1140 THR A CA 1
ATOM 8199 C C . THR A 1 1140 ? -52.887 23.187 -1.399 1.00 89.06 1140 THR A C 1
ATOM 8201 O O . THR A 1 1140 ? -53.867 23.857 -1.069 1.00 89.06 1140 THR A O 1
ATOM 8204 N N . ALA A 1 1141 ? -52.130 22.517 -0.530 1.00 89.12 1141 ALA A N 1
ATOM 8205 C CA . ALA A 1 1141 ? -52.220 22.680 0.916 1.00 89.12 1141 ALA A CA 1
ATOM 8206 C C . ALA A 1 1141 ? -50.949 23.332 1.471 1.00 89.12 1141 ALA A C 1
ATOM 8208 O O . ALA A 1 1141 ? -49.835 22.964 1.093 1.00 89.12 1141 ALA A O 1
ATOM 8209 N N . LEU A 1 1142 ? -51.130 24.276 2.392 1.00 91.69 1142 LEU A N 1
ATOM 8210 C CA . LEU A 1 1142 ? -50.053 24.817 3.216 1.00 91.69 1142 LEU A CA 1
ATOM 8211 C C . LEU A 1 1142 ? -49.974 24.002 4.505 1.00 91.69 1142 LEU A C 1
ATOM 8213 O O . LEU A 1 1142 ? -50.988 23.863 5.186 1.00 91.69 1142 LEU A O 1
ATOM 8217 N N . ILE A 1 1143 ? -48.797 23.476 4.835 1.00 91.44 1143 ILE A N 1
ATOM 8218 C CA . ILE A 1 1143 ? -48.542 22.689 6.043 1.00 91.44 1143 ILE A CA 1
ATOM 8219 C C . ILE A 1 1143 ? -47.576 23.459 6.938 1.00 91.44 1143 ILE A C 1
ATOM 8221 O O . ILE A 1 1143 ? -46.390 23.569 6.639 1.00 91.44 1143 ILE A O 1
ATOM 8225 N N . TYR A 1 1144 ? -48.075 23.957 8.060 1.00 87.62 1144 TYR A N 1
ATOM 8226 C CA . TYR A 1 1144 ? -47.282 24.590 9.099 1.00 87.62 1144 TYR A CA 1
ATOM 8227 C C . TYR A 1 1144 ? -46.782 23.536 10.086 1.00 87.62 1144 TYR A C 1
ATOM 8229 O O . TYR A 1 1144 ? -47.575 22.769 10.636 1.00 87.62 1144 TYR A O 1
ATOM 8237 N N . LEU A 1 1145 ? -45.469 23.517 10.318 1.00 88.75 1145 LEU A N 1
ATOM 8238 C CA . LEU A 1 1145 ? -44.821 22.677 11.325 1.00 88.75 1145 LEU A CA 1
ATOM 8239 C C . LEU A 1 1145 ? -44.324 23.573 12.450 1.00 88.75 1145 LEU A C 1
ATOM 8241 O O . LEU A 1 1145 ? -43.360 24.325 12.285 1.00 88.75 1145 LEU A O 1
ATOM 8245 N N . SER A 1 1146 ? -45.009 23.509 13.585 1.00 81.88 1146 SER A N 1
ATOM 8246 C CA . SER A 1 1146 ? -44.736 24.365 14.731 1.00 81.88 1146 SER A CA 1
ATOM 8247 C C . SER A 1 1146 ? -44.641 23.559 16.018 1.00 81.88 1146 SER A C 1
ATOM 8249 O O . SER A 1 1146 ? -45.136 22.437 16.139 1.00 81.88 1146 SER A O 1
ATOM 8251 N N . CYS A 1 1147 ? -43.969 24.148 16.996 1.00 80.12 1147 CYS A N 1
ATOM 8252 C CA . CYS A 1 1147 ? -43.930 23.615 18.341 1.00 80.12 1147 CYS A CA 1
ATOM 8253 C C . CYS A 1 1147 ? -45.212 24.014 19.100 1.00 80.12 1147 CYS A C 1
ATOM 8255 O O . CYS A 1 1147 ? -45.639 25.172 19.064 1.00 80.12 1147 CYS A O 1
ATOM 8257 N N . LYS A 1 1148 ? -45.833 23.054 19.802 1.00 78.06 1148 LYS A N 1
ATOM 8258 C CA . LYS A 1 1148 ? -46.855 23.300 20.826 1.00 78.06 1148 LYS A CA 1
ATOM 8259 C C . LYS A 1 1148 ? -46.289 22.961 22.211 1.00 78.06 1148 LYS A C 1
ATOM 8261 O O . LYS A 1 1148 ? -46.134 21.776 22.508 1.00 78.06 1148 LYS A O 1
ATOM 8266 N N . PRO A 1 1149 ? -46.136 23.953 23.101 1.00 68.19 1149 PRO A N 1
ATOM 8267 C CA . PRO A 1 1149 ? -45.819 23.698 24.499 1.00 68.19 1149 PRO A CA 1
ATOM 8268 C C . PRO A 1 1149 ? -46.915 22.891 25.202 1.00 68.19 1149 PRO A C 1
ATOM 8270 O O . PRO A 1 1149 ? -48.108 23.094 24.962 1.00 68.19 1149 PRO A O 1
ATOM 8273 N N . LYS A 1 1150 ? -46.525 21.994 26.110 1.00 60.78 1150 LYS A N 1
ATOM 8274 C CA . LYS A 1 1150 ? -47.439 21.110 26.861 1.00 60.78 1150 LYS A CA 1
ATOM 8275 C C . LYS A 1 1150 ? -48.330 21.823 27.891 1.00 60.78 1150 LYS A C 1
ATOM 8277 O O . LYS A 1 1150 ? -49.355 21.265 28.276 1.00 60.78 1150 LYS A O 1
ATOM 8282 N N . LYS A 1 1151 ? -47.982 23.040 28.332 1.00 54.53 1151 LYS A N 1
ATOM 8283 C CA . LYS A 1 1151 ? -48.794 23.847 29.268 1.00 54.53 1151 LYS A CA 1
ATOM 8284 C C . LYS A 1 1151 ? -49.657 24.876 28.527 1.00 54.53 1151 LYS A C 1
ATOM 8286 O O . LYS A 1 1151 ? -49.131 25.870 28.032 1.00 54.53 1151 LYS A O 1
ATOM 8291 N N . ASP A 1 1152 ? -50.976 24.671 28.531 1.00 44.62 1152 ASP A N 1
ATOM 8292 C CA . ASP A 1 1152 ? -51.993 25.652 28.109 1.00 44.62 1152 ASP A CA 1
ATOM 8293 C C . ASP A 1 1152 ? -52.193 26.747 29.194 1.00 44.62 1152 ASP A C 1
ATOM 8295 O O . ASP A 1 1152 ? -53.295 26.940 29.707 1.00 44.62 1152 ASP A O 1
ATOM 8299 N N . ASP A 1 1153 ? -51.133 27.470 29.578 1.00 38.88 1153 ASP A N 1
ATOM 8300 C CA . ASP A 1 1153 ? -51.275 28.645 30.453 1.00 38.88 1153 ASP A CA 1
ATOM 8301 C C . ASP A 1 1153 ? -51.662 29.875 29.620 1.00 38.88 1153 ASP A C 1
ATOM 8303 O O . ASP A 1 1153 ? -50.853 30.477 28.911 1.00 38.88 1153 ASP A O 1
ATOM 8307 N N . ILE A 1 1154 ? -52.937 30.245 29.732 1.00 36.47 1154 ILE A N 1
ATOM 8308 C CA . ILE A 1 1154 ? -53.516 31.508 29.275 1.00 36.47 1154 ILE A CA 1
ATOM 8309 C C . ILE A 1 1154 ? -52.830 32.659 30.031 1.00 36.47 1154 ILE A C 1
ATOM 8311 O O . ILE A 1 1154 ? -53.231 32.983 31.146 1.00 36.47 1154 ILE A O 1
ATOM 8315 N N . VAL A 1 1155 ? -51.830 33.317 29.432 1.00 31.38 1155 VAL A N 1
ATOM 8316 C CA . VAL A 1 1155 ? -51.396 34.668 29.833 1.00 31.38 1155 VAL A CA 1
ATOM 8317 C C . VAL A 1 1155 ? -51.084 35.510 28.592 1.00 31.38 1155 VAL A C 1
ATOM 8319 O O . VAL A 1 1155 ? -50.169 35.236 27.825 1.00 31.38 1155 VAL A O 1
ATOM 8322 N N . ILE A 1 1156 ? -51.934 36.520 28.433 1.00 28.91 1156 ILE A N 1
ATOM 8323 C CA . ILE A 1 1156 ? -51.870 37.767 27.663 1.00 28.91 1156 ILE A CA 1
ATOM 8324 C C . ILE A 1 1156 ? -50.498 38.092 27.036 1.00 28.91 1156 ILE A C 1
ATOM 8326 O O . ILE A 1 1156 ? -49.483 38.208 27.715 1.00 28.91 1156 ILE A O 1
ATOM 8330 N N . TRP A 1 1157 ? -50.551 38.316 25.723 1.00 23.88 1157 TRP A N 1
ATOM 8331 C CA . TRP A 1 1157 ? -49.494 38.674 24.784 1.00 23.88 1157 TRP A CA 1
ATOM 8332 C C . TRP A 1 1157 ? -48.620 39.854 25.250 1.00 23.88 1157 TRP A C 1
ATOM 8334 O O . TRP A 1 1157 ? -49.008 41.014 25.099 1.00 23.88 1157 TRP A O 1
ATOM 8344 N N . GLU A 1 1158 ? -47.391 39.585 25.695 1.00 31.98 1158 GLU A N 1
ATOM 8345 C CA . GLU A 1 1158 ? -46.292 40.502 25.384 1.00 31.98 1158 GLU A CA 1
ATOM 8346 C C . GLU A 1 1158 ? -45.862 40.220 23.941 1.00 31.98 1158 GLU A C 1
ATOM 8348 O O . GLU A 1 1158 ? -45.287 39.181 23.618 1.00 31.98 1158 GLU A O 1
ATOM 8353 N N . PHE A 1 1159 ? -46.234 41.139 23.050 1.00 32.59 1159 PHE A N 1
ATOM 8354 C CA . PHE A 1 1159 ? -45.894 41.107 21.634 1.00 32.59 1159 PHE A CA 1
ATOM 8355 C C . PHE A 1 1159 ? -44.381 40.939 21.440 1.00 32.59 1159 PHE A C 1
ATOM 8357 O O . PHE A 1 1159 ? -43.614 41.855 21.734 1.00 32.59 1159 PHE A O 1
ATOM 8364 N N . GLY A 1 1160 ? -43.972 39.797 20.880 1.00 42.47 1160 GLY A N 1
ATOM 8365 C CA . GLY A 1 1160 ? -42.671 39.658 20.221 1.00 4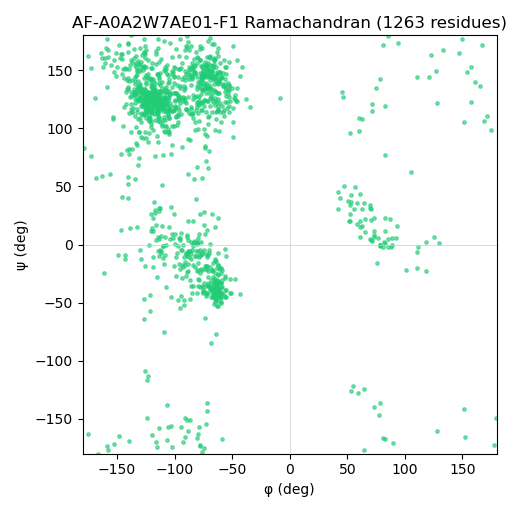2.47 1160 GLY A CA 1
ATOM 8366 C C . GLY A 1 1160 ? -41.743 38.541 20.700 1.00 42.47 1160 GLY A C 1
ATOM 8367 O O . GLY A 1 1160 ? -40.616 38.501 20.220 1.00 42.47 1160 GLY A O 1
ATOM 8368 N N . LYS A 1 1161 ? -42.166 37.643 21.601 1.00 38.12 1161 LYS A N 1
ATOM 8369 C CA . LYS A 1 1161 ? -41.432 36.393 21.878 1.00 38.12 1161 LYS A CA 1
ATOM 8370 C C . LYS A 1 1161 ? -42.377 35.201 21.833 1.00 38.12 1161 LYS A C 1
ATOM 8372 O O . LYS A 1 1161 ? -43.212 35.035 22.722 1.00 38.12 1161 LYS A O 1
ATOM 8377 N N . GLN A 1 1162 ? -42.251 34.368 20.807 1.00 45.62 1162 GLN A N 1
ATOM 8378 C CA . GLN A 1 1162 ? -42.901 33.066 20.798 1.00 45.62 1162 GLN A CA 1
ATOM 8379 C C . GLN A 1 1162 ? -42.140 32.184 21.800 1.00 45.62 1162 GLN A C 1
ATOM 8381 O O . GLN A 1 1162 ? -40.914 32.176 21.823 1.00 45.62 1162 GLN A O 1
ATOM 8386 N N . LYS A 1 1163 ? -42.832 31.435 22.668 1.00 48.50 1163 LYS A N 1
ATOM 8387 C CA . LYS A 1 1163 ? -42.187 30.613 23.720 1.00 48.50 1163 LYS A CA 1
ATOM 8388 C C . LYS A 1 1163 ? -41.271 29.502 23.163 1.00 48.50 1163 LYS A C 1
ATOM 8390 O O . LYS A 1 1163 ? -40.554 28.872 23.925 1.00 48.50 1163 LYS A O 1
ATOM 8395 N N . CYS A 1 1164 ? -41.278 29.318 21.842 1.00 54.06 1164 CYS A N 1
ATOM 8396 C CA . CYS A 1 1164 ? -40.444 28.396 21.076 1.00 54.06 1164 CYS A CA 1
ATOM 8397 C C . CYS A 1 1164 ? -39.2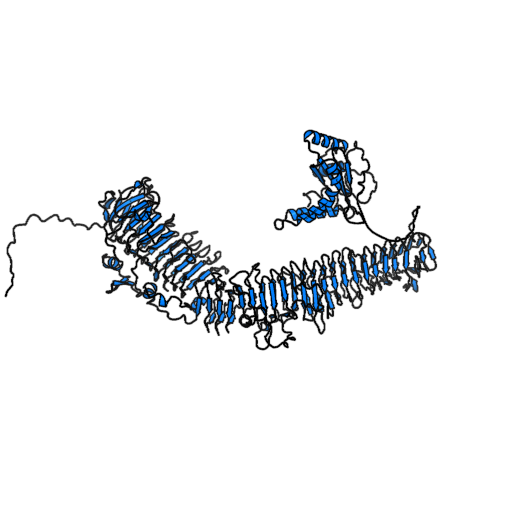65 29.098 20.363 1.00 54.06 1164 CYS A C 1
ATOM 8399 O O . CYS A 1 1164 ? -38.564 28.469 19.578 1.00 54.06 1164 CYS A O 1
ATOM 8401 N N . ASP A 1 1165 ? -39.007 30.381 20.652 1.00 46.97 1165 ASP A N 1
ATOM 8402 C CA . ASP A 1 1165 ? -37.823 31.127 20.199 1.00 46.97 1165 ASP A CA 1
ATOM 8403 C C . ASP A 1 1165 ? -36.537 30.720 20.962 1.00 46.97 1165 ASP A C 1
ATOM 8405 O O . ASP A 1 1165 ? -35.533 31.438 20.910 1.00 46.97 1165 ASP A O 1
ATOM 8409 N N . GLY A 1 1166 ? -36.521 29.569 21.647 1.00 55.16 1166 GLY A N 1
ATOM 8410 C CA . GLY A 1 1166 ? -35.373 28.950 22.330 1.00 55.16 1166 GLY A CA 1
ATOM 8411 C C . GLY A 1 1166 ? -35.160 27.492 21.892 1.00 55.16 1166 GLY A C 1
ATOM 8412 O O . GLY A 1 1166 ? -35.925 26.986 21.078 1.00 55.16 1166 GLY A O 1
ATOM 8413 N N . VAL A 1 1167 ? -34.112 26.825 22.392 1.00 55.94 1167 VAL A N 1
ATOM 8414 C CA . VAL A 1 1167 ? -33.815 25.411 22.069 1.00 55.94 1167 VAL A CA 1
ATOM 8415 C C . VAL A 1 1167 ? -35.036 24.533 22.413 1.00 55.94 1167 VAL A C 1
ATOM 8417 O O . VAL A 1 1167 ? -35.550 24.694 23.518 1.00 55.94 1167 VAL A O 1
ATOM 8420 N N . PRO A 1 1168 ? -35.505 23.637 21.516 1.00 57.09 1168 PRO A N 1
ATOM 8421 C CA . PRO A 1 1168 ? -36.670 22.783 21.769 1.00 57.09 1168 PRO A CA 1
ATOM 8422 C C . PRO A 1 1168 ? -36.556 22.007 23.087 1.00 57.09 1168 PRO A C 1
ATOM 8424 O O . PRO A 1 1168 ? -35.564 21.308 23.295 1.00 57.09 1168 PRO A O 1
ATOM 8427 N N . GLU A 1 1169 ? -37.562 22.106 23.959 1.00 63.03 1169 GLU A N 1
ATOM 8428 C CA . GLU A 1 1169 ? -37.606 21.355 25.221 1.00 63.03 1169 GLU A CA 1
ATOM 8429 C C . GLU A 1 1169 ? -38.228 19.959 25.009 1.00 63.03 1169 GLU A C 1
ATOM 8431 O O . GLU A 1 1169 ? -39.090 19.771 24.151 1.00 63.03 1169 GLU A O 1
ATOM 8436 N N . ASP A 1 1170 ? -37.835 18.964 25.813 1.00 61.69 1170 ASP A N 1
ATOM 8437 C CA . ASP A 1 1170 ? -38.282 17.562 25.668 1.00 61.69 1170 ASP A CA 1
ATOM 8438 C C . ASP A 1 1170 ? -39.802 17.369 25.854 1.00 61.69 1170 ASP A C 1
ATOM 8440 O O . ASP A 1 1170 ? -40.376 16.347 25.474 1.00 61.69 1170 ASP A O 1
ATOM 8444 N N . GLU A 1 1171 ? -40.487 18.340 26.454 1.00 65.00 1171 GLU A N 1
ATOM 8445 C CA . GLU A 1 1171 ? -41.930 18.282 26.703 1.00 65.00 1171 GLU A CA 1
ATOM 8446 C C . GLU A 1 1171 ? -42.778 18.961 25.619 1.00 65.00 1171 GLU A C 1
ATOM 8448 O O . GLU A 1 1171 ? -44.007 18.881 25.668 1.00 65.00 1171 GLU A O 1
ATOM 8453 N N . ASP A 1 1172 ? -42.147 19.596 24.637 1.00 74.94 1172 ASP A N 1
ATOM 8454 C CA . ASP A 1 1172 ? -42.826 20.251 23.530 1.00 74.94 1172 ASP A CA 1
ATOM 8455 C C . ASP A 1 1172 ? -43.318 19.238 22.490 1.00 74.94 1172 ASP A C 1
ATOM 8457 O O . ASP A 1 1172 ? -42.611 18.307 22.098 1.00 74.94 1172 ASP A O 1
ATOM 8461 N N . PHE A 1 1173 ? -44.538 19.429 21.990 1.00 84.31 1173 PHE A N 1
ATOM 8462 C CA . PHE A 1 1173 ? -45.142 18.538 21.001 1.00 84.31 1173 PHE A CA 1
ATOM 8463 C C . PHE A 1 1173 ? -45.090 19.122 19.597 1.00 84.31 1173 PHE A C 1
ATOM 8465 O O . PHE A 1 1173 ? -45.252 20.329 19.399 1.00 84.31 1173 PHE A O 1
ATOM 8472 N N . LEU A 1 1174 ? -44.955 18.247 18.601 1.00 87.38 1174 LEU A N 1
ATOM 8473 C CA . LEU A 1 1174 ? -45.155 18.628 17.213 1.00 87.38 1174 LEU A CA 1
ATOM 8474 C C . LEU A 1 1174 ? -46.623 18.984 16.981 1.00 87.38 1174 LEU A C 1
ATOM 8476 O O . LEU A 1 1174 ? -47.519 18.160 17.176 1.00 87.38 1174 LEU A O 1
ATOM 8480 N N . ARG A 1 1175 ? -46.858 20.207 16.508 1.00 86.31 1175 ARG A N 1
ATOM 8481 C CA . ARG A 1 1175 ? -48.124 20.628 15.923 1.00 86.31 1175 ARG A CA 1
ATOM 8482 C C . ARG A 1 1175 ? -47.974 20.704 14.413 1.00 86.31 1175 ARG A C 1
ATOM 8484 O O . ARG A 1 1175 ? -47.085 21.377 13.896 1.00 86.31 1175 ARG A O 1
ATOM 8491 N N . VAL A 1 1176 ? -48.876 20.017 13.721 1.00 87.25 1176 VAL A N 1
ATOM 8492 C CA . VAL A 1 1176 ? -48.981 20.057 12.264 1.00 87.25 1176 VAL A CA 1
ATOM 8493 C C . VAL A 1 1176 ? -50.313 20.692 11.916 1.00 87.25 1176 VAL A C 1
ATOM 8495 O O . VAL A 1 1176 ? -51.371 20.175 12.280 1.00 87.25 1176 VAL A O 1
ATOM 8498 N N . GLU A 1 1177 ? -50.266 21.823 11.227 1.00 88.69 1177 GLU A N 1
ATOM 8499 C CA . GLU A 1 1177 ? -51.463 22.551 10.820 1.00 88.69 1177 GLU A CA 1
ATOM 8500 C C . GLU A 1 1177 ? -51.527 22.632 9.306 1.00 88.69 1177 GLU A C 1
ATOM 8502 O O . GLU A 1 1177 ? -50.587 23.077 8.663 1.00 88.69 1177 GLU A O 1
ATOM 8507 N N . MET A 1 1178 ? -52.636 22.205 8.724 1.00 89.81 1178 MET A N 1
ATOM 8508 C CA . MET A 1 1178 ? -52.844 22.193 7.288 1.00 89.81 1178 MET A CA 1
ATOM 8509 C C . MET A 1 1178 ? -53.977 23.145 6.914 1.00 89.81 1178 MET A C 1
ATOM 8511 O O . MET A 1 1178 ? -55.090 23.011 7.423 1.00 89.81 1178 MET A O 1
ATOM 8515 N N . ILE A 1 1179 ? -53.713 24.068 5.992 1.00 89.44 1179 ILE A N 1
ATOM 8516 C CA . ILE A 1 1179 ? -54.724 24.933 5.378 1.00 89.44 1179 ILE A CA 1
ATOM 8517 C C . ILE A 1 1179 ? -54.854 24.554 3.906 1.00 89.44 1179 ILE A C 1
ATOM 8519 O O . ILE A 1 1179 ? -53.886 24.612 3.149 1.00 89.44 1179 ILE A O 1
ATOM 8523 N N . THR A 1 1180 ? -56.065 24.202 3.495 1.00 88.75 1180 THR A N 1
ATOM 8524 C CA . THR A 1 1180 ? -56.456 24.041 2.092 1.00 88.75 1180 THR A CA 1
ATOM 8525 C C . THR A 1 1180 ? -57.401 25.170 1.690 1.00 88.75 1180 THR A C 1
ATOM 8527 O O . THR A 1 1180 ? -57.821 25.976 2.523 1.00 88.75 1180 THR A O 1
ATOM 8530 N N . ALA A 1 1181 ? -57.777 25.226 0.412 1.00 84.56 1181 ALA A N 1
ATOM 8531 C CA . ALA A 1 1181 ? -58.809 26.137 -0.077 1.00 84.56 1181 ALA A CA 1
ATOM 8532 C C . ALA A 1 1181 ? -60.131 26.048 0.718 1.00 84.56 1181 ALA A C 1
ATOM 8534 O O . ALA A 1 1181 ? -60.830 27.054 0.838 1.00 84.56 1181 ALA A O 1
ATOM 8535 N N . GLU A 1 1182 ? -60.457 24.879 1.284 1.00 79.81 1182 GLU A N 1
ATOM 8536 C CA . GLU A 1 1182 ? -61.760 24.606 1.901 1.00 79.81 1182 GLU A CA 1
ATOM 8537 C C . GLU A 1 1182 ? -61.710 24.340 3.408 1.00 79.81 1182 GLU A C 1
ATOM 8539 O O . GLU A 1 1182 ? -62.687 24.622 4.105 1.00 79.81 1182 GLU A O 1
ATOM 8544 N N . GLN A 1 1183 ? -60.596 23.829 3.937 1.00 81.81 1183 GLN A N 1
ATOM 8545 C CA . GLN A 1 1183 ? -60.503 23.415 5.336 1.00 81.81 1183 GLN A CA 1
ATOM 8546 C C . GLN A 1 1183 ? -59.225 23.908 6.008 1.00 81.81 1183 GLN A C 1
ATOM 8548 O O . GLN A 1 1183 ? -58.197 24.151 5.381 1.00 81.81 1183 GLN A O 1
ATOM 8553 N N . TYR A 1 1184 ? -59.311 24.040 7.325 1.00 82.38 1184 TYR A N 1
ATOM 8554 C CA . TYR A 1 1184 ? -58.167 24.152 8.213 1.00 82.38 1184 TYR A CA 1
ATOM 8555 C C . TYR A 1 1184 ? -58.203 22.954 9.157 1.00 82.38 1184 TYR A C 1
ATOM 8557 O O . TYR A 1 1184 ? -59.257 22.608 9.692 1.00 82.38 1184 TYR A O 1
ATOM 8565 N N . THR A 1 1185 ? -57.062 22.297 9.313 1.00 80.75 1185 THR A N 1
ATOM 8566 C CA . THR A 1 1185 ? -56.868 21.143 10.186 1.00 80.75 1185 THR A CA 1
ATOM 8567 C C . THR A 1 1185 ? -55.669 21.422 11.077 1.00 80.75 1185 THR A C 1
ATOM 8569 O O . THR A 1 1185 ? -54.627 21.825 10.582 1.00 80.75 1185 THR A O 1
ATOM 8572 N N . SER A 1 1186 ? -55.789 21.172 12.376 1.00 81.06 1186 SER A N 1
ATOM 8573 C CA . SER A 1 1186 ? -54.672 21.241 13.321 1.00 81.06 1186 SER A CA 1
ATOM 8574 C C . SER A 1 1186 ? -54.614 19.922 14.069 1.00 81.06 1186 SER A C 1
ATOM 8576 O O . SER A 1 1186 ? -55.612 19.504 14.662 1.00 81.06 1186 SER A O 1
ATOM 8578 N N . ILE A 1 1187 ? -53.476 19.238 13.994 1.00 81.44 1187 ILE A N 1
ATOM 8579 C CA . ILE A 1 1187 ? -53.266 17.947 14.642 1.00 81.44 1187 ILE A CA 1
ATOM 8580 C C . ILE A 1 1187 ? -52.003 17.967 15.493 1.00 81.44 1187 ILE A C 1
ATOM 8582 O O . ILE A 1 1187 ? -51.033 18.675 15.221 1.00 81.44 1187 ILE A O 1
ATOM 8586 N N . LEU A 1 1188 ? -52.027 17.121 16.516 1.00 80.50 1188 LEU A N 1
ATOM 8587 C CA . LEU A 1 1188 ? -50.845 16.675 17.233 1.00 80.50 1188 LEU A CA 1
ATOM 8588 C C . LEU A 1 1188 ? -50.642 15.214 16.816 1.00 80.50 1188 LEU A C 1
ATOM 8590 O O . LEU A 1 1188 ? -51.422 14.364 17.262 1.00 80.50 1188 LEU A O 1
ATOM 8594 N N . PRO A 1 1189 ? -49.699 14.924 15.899 1.00 81.38 1189 PRO A N 1
ATOM 8595 C CA . PRO A 1 1189 ? -49.422 13.560 15.465 1.00 81.38 1189 PRO A CA 1
ATOM 8596 C C . PRO A 1 1189 ? -49.093 12.664 16.653 1.00 81.38 1189 PRO A C 1
ATOM 8598 O O . PRO A 1 1189 ? -48.588 13.146 17.663 1.00 81.38 1189 PRO A O 1
ATOM 8601 N N . ARG A 1 1190 ? -49.362 11.362 16.538 1.00 79.81 1190 ARG A N 1
ATOM 8602 C CA . ARG A 1 1190 ? -49.135 10.371 17.600 1.00 79.81 1190 ARG A CA 1
ATOM 8603 C C . ARG A 1 1190 ? -48.381 9.167 17.052 1.00 79.81 1190 ARG A C 1
ATOM 8605 O O . ARG A 1 1190 ? -48.489 8.887 15.861 1.00 79.81 1190 ARG A O 1
ATOM 8612 N N . TYR A 1 1191 ? -47.660 8.440 17.904 1.00 72.69 1191 TYR A N 1
ATOM 8613 C CA . TYR A 1 1191 ? -46.998 7.201 17.477 1.00 72.69 1191 TYR A CA 1
ATOM 8614 C C . TYR A 1 1191 ? -48.040 6.148 17.082 1.00 72.69 1191 TYR A C 1
ATOM 8616 O O . TYR A 1 1191 ? -48.933 5.819 17.865 1.00 72.69 1191 TYR A O 1
ATOM 8624 N N . GLU A 1 1192 ? -47.918 5.607 15.873 1.00 58.88 1192 GLU A N 1
ATOM 8625 C CA . GLU A 1 1192 ? -48.734 4.477 15.431 1.00 58.88 1192 GLU A CA 1
ATOM 8626 C C . GLU A 1 1192 ? -48.320 3.183 16.144 1.00 58.88 1192 GLU A C 1
ATOM 8628 O O . GLU A 1 1192 ? -47.144 2.958 16.417 1.00 58.88 1192 GLU A O 1
ATOM 8633 N N . GLY A 1 1193 ? -49.293 2.317 16.443 1.00 55.22 1193 GLY A N 1
ATOM 8634 C CA . GLY A 1 1193 ? -49.043 0.988 17.013 1.00 55.22 1193 GLY A CA 1
ATOM 8635 C C . GLY A 1 1193 ? -48.739 0.949 18.516 1.00 55.22 1193 GLY A C 1
ATOM 8636 O O . GLY A 1 1193 ? -48.596 -0.143 19.056 1.00 55.22 1193 GLY A O 1
ATOM 8637 N N . ARG A 1 1194 ? -48.687 2.097 19.210 1.00 48.59 1194 ARG A N 1
ATOM 8638 C CA . ARG A 1 1194 ? -48.606 2.145 20.681 1.00 48.59 1194 ARG A CA 1
ATOM 8639 C C . ARG A 1 1194 ? -49.984 2.307 21.327 1.00 48.59 1194 ARG A C 1
ATOM 8641 O O . ARG A 1 1194 ? -50.764 3.171 20.927 1.00 48.59 1194 ARG A O 1
ATOM 8648 N N . GLU A 1 1195 ? -50.254 1.517 22.368 1.00 44.75 1195 GLU A N 1
ATOM 8649 C CA . GLU A 1 1195 ? -51.508 1.577 23.141 1.00 44.75 1195 GLU A CA 1
ATOM 8650 C C . GLU A 1 1195 ? -51.722 2.933 23.843 1.00 44.75 1195 GLU A C 1
ATOM 8652 O O . GLU A 1 1195 ? -52.863 3.351 24.036 1.00 44.75 1195 GLU A O 1
ATOM 8657 N N . ASP A 1 1196 ? -50.647 3.665 24.162 1.00 50.91 1196 ASP A N 1
ATOM 8658 C CA . ASP A 1 1196 ? -50.694 4.932 24.907 1.00 50.91 1196 ASP A CA 1
ATOM 8659 C C . ASP A 1 1196 ? -51.017 6.173 24.047 1.00 50.91 1196 ASP A C 1
ATOM 8661 O O . ASP A 1 1196 ? -51.290 7.243 24.596 1.00 50.91 1196 ASP A O 1
ATOM 8665 N N . LYS A 1 1197 ? -51.032 6.049 22.707 1.00 53.81 1197 LYS A N 1
ATOM 8666 C CA . LYS A 1 1197 ? -51.365 7.123 21.746 1.00 53.81 1197 LYS A CA 1
ATOM 8667 C C . LYS A 1 1197 ? -50.711 8.480 22.090 1.00 53.81 1197 LYS A C 1
ATOM 8669 O O . LYS A 1 1197 ? -51.375 9.518 21.963 1.00 53.81 1197 LYS A O 1
ATOM 8674 N N . LYS A 1 1198 ? -49.449 8.492 22.549 1.00 73.31 1198 LYS A N 1
ATOM 8675 C CA . LYS A 1 1198 ? -48.704 9.723 22.888 1.00 73.31 1198 LYS A CA 1
ATOM 8676 C C . LYS A 1 1198 ? -48.463 10.598 21.662 1.00 73.31 1198 LYS A C 1
ATOM 8678 O O . LYS A 1 1198 ? -48.200 10.077 20.579 1.00 73.31 1198 LYS A O 1
ATOM 8683 N N . ASN A 1 1199 ? -48.531 11.918 21.855 1.00 79.19 1199 ASN A N 1
ATOM 8684 C CA . ASN A 1 1199 ? -48.197 12.888 20.812 1.00 79.19 1199 ASN A CA 1
ATOM 8685 C C . ASN A 1 1199 ? -46.685 12.866 20.527 1.00 79.19 1199 ASN A C 1
ATOM 8687 O O . ASN A 1 1199 ? -45.893 12.690 21.452 1.00 79.19 1199 ASN A O 1
ATOM 8691 N N . ILE A 1 1200 ? -46.302 13.063 19.267 1.00 86.31 1200 ILE A N 1
ATOM 8692 C CA . ILE A 1 1200 ? -44.907 13.144 18.824 1.00 86.31 1200 ILE A CA 1
ATOM 8693 C C . ILE A 1 1200 ? -44.251 14.390 19.428 1.00 86.31 1200 ILE A C 1
ATOM 8695 O O . ILE A 1 1200 ? -44.825 15.483 19.388 1.00 86.31 1200 ILE A O 1
ATOM 8699 N N . GLN A 1 1201 ? -43.051 14.228 19.982 1.00 86.62 1201 GLN A N 1
ATOM 8700 C CA . GLN A 1 1201 ? -42.271 15.335 20.534 1.00 86.62 1201 GLN A CA 1
ATOM 8701 C C . GLN A 1 1201 ? -41.647 16.178 19.416 1.00 86.62 1201 GLN A C 1
ATOM 8703 O O . GLN A 1 1201 ? -41.144 15.648 18.428 1.00 86.62 1201 GLN A O 1
ATOM 8708 N N . TYR A 1 1202 ? -41.666 17.504 19.569 1.00 83.19 1202 TYR A N 1
ATOM 8709 C CA . TYR A 1 1202 ? -41.128 18.435 18.574 1.00 83.19 1202 TYR A CA 1
ATOM 8710 C C . TYR A 1 1202 ? -39.611 18.267 18.404 1.00 83.19 1202 TYR A C 1
ATOM 8712 O O . TYR A 1 1202 ? -39.107 18.305 17.283 1.00 83.19 1202 TYR A O 1
ATOM 8720 N N . LYS A 1 1203 ? -38.890 18.014 19.504 1.00 82.31 1203 LYS A N 1
ATOM 8721 C CA . LYS A 1 1203 ? -37.442 17.792 19.488 1.00 82.31 1203 LYS A CA 1
ATOM 8722 C C . LYS A 1 1203 ? -37.032 16.539 18.707 1.00 82.31 1203 LYS A C 1
ATOM 8724 O O . LYS A 1 1203 ? -36.104 16.613 17.915 1.00 82.31 1203 LYS A O 1
ATOM 8729 N N . GLU A 1 1204 ? -37.754 15.428 18.852 1.00 85.62 1204 GLU A N 1
ATOM 8730 C CA . GLU A 1 1204 ? -37.454 14.196 18.104 1.00 85.62 1204 GLU A CA 1
ATOM 8731 C C . GLU A 1 1204 ? -37.611 14.400 16.588 1.00 85.62 1204 GLU A C 1
ATOM 8733 O O . GLU A 1 1204 ? -36.857 13.845 15.792 1.00 85.62 1204 GLU A O 1
ATOM 8738 N N . VAL A 1 1205 ? -38.561 15.244 16.178 1.00 85.56 1205 VAL A N 1
ATOM 8739 C CA . VAL A 1 1205 ? -38.773 15.601 14.768 1.00 85.56 1205 VAL A CA 1
ATOM 8740 C C . VAL A 1 1205 ? -37.618 16.454 14.244 1.00 85.56 1205 VAL A C 1
ATOM 8742 O O . VAL A 1 1205 ? -37.185 16.245 13.113 1.00 85.56 1205 VAL A O 1
ATOM 8745 N N . VAL A 1 1206 ? -37.102 17.378 15.062 1.00 82.31 1206 VAL A N 1
ATOM 8746 C CA . VAL A 1 1206 ? -35.901 18.167 14.745 1.00 82.31 1206 VAL A CA 1
ATOM 8747 C C . VAL A 1 1206 ? -34.687 17.256 14.602 1.00 82.31 1206 VAL A C 1
ATOM 8749 O O . VAL A 1 1206 ? -34.061 17.268 13.547 1.00 82.31 1206 VAL A O 1
ATOM 8752 N N . ASP A 1 1207 ? -34.409 16.414 15.598 1.00 83.50 1207 ASP A N 1
ATOM 8753 C CA . ASP A 1 1207 ? -33.250 15.515 15.592 1.00 83.50 1207 ASP A CA 1
ATOM 8754 C C . ASP A 1 1207 ? -33.314 14.541 14.391 1.00 83.50 1207 ASP A C 1
ATOM 8756 O O . ASP A 1 1207 ? -32.346 14.403 13.648 1.00 83.50 1207 ASP A O 1
ATOM 8760 N N . THR A 1 1208 ? -34.495 13.984 14.088 1.00 86.25 1208 THR A N 1
ATOM 8761 C CA . THR A 1 1208 ? -34.693 13.124 12.902 1.00 86.25 1208 THR A CA 1
ATOM 8762 C C . THR A 1 1208 ? -34.524 13.892 11.581 1.00 86.25 1208 THR A C 1
ATOM 8764 O O . THR A 1 1208 ? -34.064 13.329 10.588 1.00 86.25 1208 THR A O 1
ATOM 8767 N N . GLY A 1 1209 ? -34.892 15.177 11.534 1.00 82.69 1209 GLY A N 1
ATOM 8768 C CA . GLY A 1 1209 ? -34.648 16.046 10.378 1.00 82.69 1209 GLY A CA 1
ATOM 8769 C C . GLY A 1 1209 ? -33.159 16.318 10.140 1.00 82.69 1209 GLY A C 1
ATOM 8770 O O . GLY A 1 1209 ? -32.722 16.332 8.988 1.00 82.69 1209 GLY A O 1
ATOM 8771 N N . ILE A 1 1210 ? -32.381 16.475 11.216 1.00 79.81 1210 ILE A N 1
ATOM 8772 C CA . ILE A 1 1210 ? -30.919 16.623 11.169 1.00 79.81 1210 ILE A CA 1
ATOM 8773 C C . ILE A 1 1210 ? -30.267 15.345 10.640 1.00 79.81 1210 ILE A C 1
ATOM 8775 O O . ILE A 1 1210 ? -29.416 15.418 9.751 1.00 79.81 1210 ILE A O 1
ATOM 8779 N N . ASP A 1 1211 ? -30.686 14.189 11.153 1.00 81.00 1211 ASP A N 1
ATOM 8780 C CA . ASP A 1 1211 ? -30.184 12.890 10.701 1.00 81.00 1211 ASP A CA 1
ATOM 8781 C C . ASP A 1 1211 ? -30.501 12.674 9.218 1.00 81.00 1211 ASP A C 1
ATOM 8783 O O . ASP A 1 1211 ? -29.605 12.372 8.435 1.00 81.00 1211 ASP A O 1
ATOM 8787 N N . LEU A 1 1212 ? -31.728 12.989 8.781 1.00 84.31 1212 LEU A N 1
ATOM 8788 C CA . LEU A 1 1212 ? -32.089 12.930 7.364 1.00 84.31 1212 LEU A CA 1
ATOM 8789 C C . LEU A 1 1212 ? -31.177 13.812 6.489 1.00 84.31 1212 LEU A C 1
ATOM 8791 O O . LEU A 1 1212 ? -30.754 13.387 5.416 1.00 84.31 1212 LEU A O 1
ATOM 8795 N N . TYR A 1 1213 ? -30.866 15.038 6.921 1.00 78.50 1213 TYR A N 1
ATOM 8796 C CA . TYR A 1 1213 ? -29.983 15.937 6.172 1.00 78.50 1213 TYR A CA 1
ATOM 8797 C C . TYR A 1 1213 ? -28.536 15.415 6.095 1.00 78.50 1213 TYR A C 1
ATOM 8799 O O . TYR A 1 1213 ? -27.925 15.440 5.020 1.00 78.50 1213 TYR A O 1
ATOM 8807 N N . LYS A 1 1214 ? -27.993 14.896 7.203 1.00 78.12 1214 LYS A N 1
ATOM 8808 C CA . LYS A 1 1214 ? -26.653 14.285 7.245 1.00 78.12 1214 LYS A CA 1
ATOM 8809 C C . LYS A 1 1214 ? -26.569 13.043 6.362 1.00 78.12 1214 LYS A C 1
ATOM 8811 O O . LYS A 1 1214 ? -25.612 12.896 5.603 1.00 78.12 1214 LYS A O 1
ATOM 8816 N N . ASP A 1 1215 ? -27.590 12.198 6.404 1.00 80.25 1215 ASP A N 1
ATOM 8817 C CA . ASP A 1 1215 ? -27.607 10.939 5.665 1.00 80.25 1215 ASP A CA 1
ATOM 8818 C C . ASP A 1 1215 ? -27.760 11.165 4.155 1.00 80.25 1215 ASP A C 1
ATOM 8820 O O . ASP A 1 1215 ? -27.116 10.484 3.361 1.00 80.25 1215 ASP A O 1
ATOM 8824 N N . ILE A 1 1216 ? -28.538 12.169 3.727 1.00 75.44 1216 ILE A N 1
ATOM 8825 C CA . ILE A 1 1216 ? -28.678 12.519 2.299 1.00 75.44 1216 ILE A CA 1
ATOM 8826 C C . ILE A 1 1216 ? -27.400 13.163 1.734 1.00 75.44 1216 ILE A C 1
ATOM 8828 O O . ILE A 1 1216 ? -27.127 13.049 0.537 1.00 75.44 1216 ILE A O 1
ATOM 8832 N N . THR A 1 1217 ? -26.601 13.842 2.562 1.00 73.00 1217 THR A N 1
ATOM 8833 C CA . THR A 1 1217 ? -25.365 14.518 2.122 1.00 73.00 1217 THR A CA 1
ATOM 8834 C C . THR A 1 1217 ? -24.121 13.617 2.158 1.00 73.00 1217 THR A C 1
ATOM 8836 O O . THR A 1 1217 ? -23.063 14.008 1.656 1.00 73.00 1217 THR A O 1
ATOM 8839 N N . ASN A 1 1218 ? -24.232 12.386 2.674 1.00 67.25 1218 ASN A N 1
ATOM 8840 C CA . ASN A 1 1218 ? -23.138 11.417 2.738 1.00 67.25 1218 ASN A CA 1
ATOM 8841 C C . ASN A 1 1218 ? -22.973 10.624 1.422 1.00 67.25 1218 ASN A C 1
ATOM 8843 O O . ASN A 1 1218 ? -23.750 9.735 1.090 1.00 67.25 1218 ASN A O 1
ATOM 8847 N N . VAL A 1 1219 ? -21.894 10.896 0.679 1.00 54.09 1219 VAL A N 1
ATOM 8848 C CA . VAL A 1 1219 ? -21.649 10.326 -0.665 1.00 54.09 1219 VAL A CA 1
ATOM 8849 C C . VAL A 1 1219 ? -21.177 8.858 -0.658 1.00 54.09 1219 VAL A C 1
ATOM 8851 O O . VAL A 1 1219 ? -21.025 8.264 -1.724 1.00 54.09 1219 VAL A O 1
ATOM 8854 N N . ARG A 1 1220 ? -20.898 8.268 0.516 1.00 54.78 1220 ARG A N 1
ATOM 8855 C CA . ARG A 1 1220 ? -20.333 6.908 0.643 1.00 54.78 1220 ARG A CA 1
ATOM 8856 C C . ARG A 1 1220 ? -21.373 5.812 0.888 1.00 54.78 1220 ARG A C 1
ATOM 8858 O O . ARG A 1 1220 ? -21.041 4.650 0.679 1.00 54.78 1220 ARG A O 1
ATOM 8865 N N . ASN A 1 1221 ? -22.594 6.158 1.300 1.00 58.69 1221 ASN A N 1
ATOM 8866 C CA . ASN A 1 1221 ? -23.658 5.191 1.579 1.00 58.69 1221 ASN A CA 1
ATOM 8867 C C . ASN A 1 1221 ? -25.031 5.756 1.165 1.00 58.69 1221 ASN A C 1
ATOM 8869 O O . ASN A 1 1221 ? -25.444 6.790 1.674 1.00 58.69 1221 ASN A O 1
ATOM 8873 N N . GLN A 1 1222 ? -25.726 5.118 0.214 1.00 58.03 1222 GLN A N 1
ATOM 8874 C CA . GLN A 1 1222 ? -26.907 5.693 -0.464 1.00 58.03 1222 GLN A CA 1
ATOM 8875 C C . GLN A 1 1222 ? -28.269 5.289 0.137 1.00 58.03 1222 GLN A C 1
ATOM 8877 O O . GLN A 1 1222 ? -29.302 5.639 -0.430 1.00 58.03 1222 GLN A O 1
ATOM 8882 N N . GLU A 1 1223 ? -28.312 4.544 1.244 1.00 75.94 1223 GLU A N 1
ATOM 8883 C CA . GLU A 1 1223 ? -29.562 3.945 1.754 1.00 75.94 1223 GLU A CA 1
ATOM 8884 C C . GLU A 1 1223 ? -29.976 4.430 3.162 1.00 75.94 1223 GLU A C 1
ATOM 8886 O O . GLU A 1 1223 ? -31.160 4.344 3.489 1.00 75.94 1223 GLU A O 1
ATOM 8891 N N . ASP A 1 1224 ? -29.063 4.991 3.965 1.00 75.62 1224 ASP A N 1
ATOM 8892 C CA . ASP A 1 1224 ? -29.287 5.287 5.398 1.00 75.62 1224 ASP A CA 1
ATOM 8893 C C . ASP A 1 1224 ? -30.404 6.321 5.644 1.00 75.62 1224 ASP A C 1
ATOM 8895 O O . ASP A 1 1224 ? -31.203 6.186 6.574 1.00 75.62 1224 ASP A O 1
ATOM 8899 N N . TYR A 1 1225 ? -30.570 7.280 4.725 1.00 80.69 1225 TYR A N 1
ATOM 8900 C CA . TYR A 1 1225 ? -31.598 8.322 4.819 1.00 80.69 1225 TYR A CA 1
ATOM 8901 C C . TYR A 1 1225 ? -33.037 7.776 4.847 1.00 80.69 1225 TYR A C 1
ATOM 8903 O O . TYR A 1 1225 ? -33.972 8.478 5.249 1.00 80.69 1225 TYR A O 1
ATOM 8911 N N . LYS A 1 1226 ? -33.252 6.532 4.390 1.00 85.00 1226 LYS A N 1
ATOM 8912 C CA . LYS A 1 1226 ? -34.587 5.938 4.234 1.00 85.00 1226 LYS A CA 1
ATOM 8913 C C . LYS A 1 1226 ? -35.315 5.773 5.566 1.00 85.00 1226 LYS A C 1
ATOM 8915 O O . LYS A 1 1226 ? -36.529 5.979 5.607 1.00 85.00 1226 LYS A O 1
ATOM 8920 N N . GLU A 1 1227 ? -34.611 5.444 6.649 1.00 82.88 1227 GLU A N 1
ATOM 8921 C CA . GLU A 1 1227 ? -35.240 5.246 7.962 1.00 82.88 1227 GLU A CA 1
ATOM 8922 C C . GLU A 1 1227 ? -35.682 6.577 8.587 1.00 82.88 1227 GLU A C 1
ATOM 8924 O O . GLU A 1 1227 ? -36.830 6.702 9.030 1.00 82.88 1227 GLU A O 1
ATOM 8929 N N . ALA A 1 1228 ? -34.836 7.612 8.529 1.00 83.06 1228 ALA A N 1
ATOM 8930 C CA . ALA A 1 1228 ? -35.205 8.962 8.959 1.00 83.06 1228 ALA A CA 1
ATOM 8931 C C . ALA A 1 1228 ? -36.363 9.531 8.111 1.00 83.06 1228 ALA A C 1
ATOM 8933 O O . ALA A 1 1228 ? -37.347 10.050 8.652 1.00 83.06 1228 ALA A O 1
ATOM 8934 N N . ALA A 1 1229 ? -36.325 9.341 6.785 1.00 84.69 1229 ALA A N 1
ATOM 8935 C CA . ALA A 1 1229 ? -37.394 9.762 5.876 1.00 84.69 1229 ALA A CA 1
ATOM 8936 C C . ALA A 1 1229 ? -38.733 9.065 6.181 1.00 84.69 1229 ALA A C 1
ATOM 8938 O O . ALA A 1 1229 ? -39.793 9.699 6.159 1.00 84.69 1229 ALA A O 1
ATOM 8939 N N . LYS A 1 1230 ? -38.702 7.766 6.506 1.00 88.00 1230 LYS A N 1
ATOM 8940 C CA . LYS A 1 1230 ? -39.894 6.974 6.838 1.00 88.00 1230 LYS A CA 1
ATOM 8941 C C . LYS A 1 1230 ? -40.550 7.441 8.138 1.00 88.00 1230 LYS A C 1
ATOM 8943 O O . LYS A 1 1230 ? -41.778 7.557 8.172 1.00 88.00 1230 LYS A O 1
ATOM 8948 N N . LYS A 1 1231 ? -39.763 7.762 9.172 1.00 86.25 1231 LYS A N 1
ATOM 8949 C CA . LYS A 1 1231 ? -40.273 8.326 10.436 1.00 86.25 1231 LYS A CA 1
ATOM 8950 C C . LYS A 1 1231 ? -40.943 9.685 10.219 1.00 86.25 1231 LYS A C 1
ATOM 8952 O O . LYS A 1 1231 ? -42.093 9.870 10.616 1.00 86.25 1231 LYS A O 1
ATOM 8957 N N . LEU A 1 1232 ? -40.288 10.602 9.501 1.00 88.62 1232 LEU A N 1
ATOM 8958 C CA . LEU A 1 1232 ? -40.850 11.929 9.215 1.00 88.62 1232 LEU A CA 1
ATOM 8959 C C . LEU A 1 1232 ? -42.143 11.851 8.393 1.00 88.62 1232 LEU A C 1
ATOM 8961 O O . LEU A 1 1232 ? -43.112 12.551 8.696 1.00 88.62 1232 LEU A O 1
ATOM 8965 N N . TYR A 1 1233 ? -42.210 10.956 7.404 1.00 89.69 1233 TYR A N 1
ATOM 8966 C CA . TYR A 1 1233 ? -43.444 10.711 6.657 1.00 89.69 1233 TYR A CA 1
ATOM 8967 C C . TYR A 1 1233 ? -44.575 10.197 7.564 1.00 89.69 1233 TYR A C 1
ATOM 8969 O O . TYR A 1 1233 ? -45.700 10.695 7.472 1.00 89.69 1233 TYR A O 1
ATOM 8977 N N . GLN A 1 1234 ? -44.290 9.251 8.468 1.00 86.88 1234 GLN A N 1
ATOM 8978 C CA . GLN A 1 1234 ? -45.278 8.724 9.417 1.00 86.88 1234 GLN A CA 1
ATOM 8979 C C . GLN A 1 1234 ? -45.801 9.787 10.388 1.00 86.88 1234 GLN A C 1
ATOM 8981 O O . GLN A 1 1234 ? -46.976 9.750 10.748 1.00 86.88 1234 GLN A O 1
ATOM 8986 N N . TRP A 1 1235 ? -44.963 10.737 10.802 1.00 88.69 1235 TRP A N 1
ATOM 8987 C CA . TRP A 1 1235 ? -45.360 11.763 11.766 1.00 88.69 1235 TRP A CA 1
ATOM 8988 C C . TRP A 1 1235 ? -46.033 12.973 11.122 1.00 88.69 1235 TRP A C 1
ATOM 8990 O O . TRP A 1 1235 ? -46.955 13.533 11.707 1.00 88.69 1235 TRP A O 1
ATOM 9000 N N . ILE A 1 1236 ? -45.608 13.385 9.927 1.00 88.56 1236 ILE A N 1
ATOM 9001 C CA . ILE A 1 1236 ? -46.055 14.651 9.331 1.00 88.56 1236 ILE A CA 1
ATOM 9002 C C . ILE A 1 1236 ? -47.108 14.429 8.242 1.00 88.56 1236 ILE A C 1
ATOM 9004 O O . ILE A 1 1236 ? -48.119 15.129 8.211 1.00 88.56 1236 ILE A O 1
ATOM 9008 N N . ILE A 1 1237 ? -46.895 13.458 7.350 1.00 88.50 1237 ILE A N 1
ATOM 9009 C CA . ILE A 1 1237 ? -47.719 13.292 6.142 1.00 88.50 1237 ILE A CA 1
ATOM 9010 C C . ILE A 1 1237 ? -48.817 12.262 6.328 1.00 88.50 1237 ILE A C 1
ATOM 9012 O O . ILE A 1 1237 ? -49.976 12.536 6.015 1.00 88.50 1237 ILE A O 1
ATOM 9016 N N . LYS A 1 1238 ? -48.475 11.091 6.869 1.00 85.38 1238 LYS A N 1
ATOM 9017 C CA . LYS A 1 1238 ? -49.417 9.987 7.062 1.00 85.38 1238 LYS A CA 1
ATOM 9018 C C . LYS A 1 1238 ? -50.697 10.406 7.807 1.00 85.38 1238 LYS A C 1
ATOM 9020 O O . LYS A 1 1238 ? -51.778 10.039 7.344 1.00 85.38 1238 LYS A O 1
ATOM 9025 N N . PRO A 1 1239 ? -50.643 11.236 8.870 1.00 83.62 1239 PRO A N 1
ATOM 9026 C CA . PRO A 1 1239 ? -51.852 11.676 9.566 1.00 83.62 1239 PRO A CA 1
ATOM 9027 C C . PRO A 1 1239 ? -52.749 12.604 8.730 1.00 83.62 1239 PRO A C 1
ATOM 9029 O O . PRO A 1 1239 ? -53.943 12.711 9.001 1.00 83.62 1239 PRO A O 1
ATOM 9032 N N . LEU A 1 1240 ? -52.195 13.278 7.717 1.00 84.81 1240 LEU A N 1
ATOM 9033 C CA . LEU A 1 1240 ? -52.920 14.198 6.836 1.00 84.81 1240 LEU A CA 1
ATOM 9034 C C . LEU A 1 1240 ? -53.491 13.505 5.591 1.00 84.81 1240 LEU A C 1
ATOM 9036 O O . LEU A 1 1240 ? -54.398 14.049 4.954 1.00 84.81 1240 LEU A O 1
ATOM 9040 N N . GLU A 1 1241 ? -53.004 12.308 5.247 1.00 85.00 1241 GLU A N 1
ATOM 9041 C CA . GLU A 1 1241 ? -53.367 11.607 4.012 1.00 85.00 1241 GLU A CA 1
ATOM 9042 C C . GLU A 1 1241 ? -54.871 11.471 3.763 1.00 85.00 1241 GLU A C 1
ATOM 9044 O O . GLU A 1 1241 ? -55.283 11.684 2.619 1.00 85.00 1241 GLU A O 1
ATOM 9049 N N . PRO A 1 1242 ? -55.722 11.154 4.760 1.00 81.44 1242 PRO A N 1
ATOM 9050 C CA . PRO A 1 1242 ? -57.153 11.033 4.504 1.00 81.44 1242 PRO A CA 1
ATOM 9051 C C . PRO A 1 1242 ? -57.779 12.350 4.039 1.00 81.44 1242 PRO A C 1
ATOM 9053 O O . PRO A 1 1242 ? -58.642 12.338 3.161 1.00 81.44 1242 PRO A O 1
ATOM 9056 N N . THR A 1 1243 ? -57.319 13.494 4.555 1.00 78.12 1243 THR A N 1
ATOM 9057 C CA . THR A 1 1243 ? -57.793 14.810 4.100 1.00 78.12 1243 THR A CA 1
ATOM 9058 C C . THR A 1 1243 ? -57.194 15.179 2.744 1.00 78.12 1243 THR A C 1
ATOM 9060 O O . THR A 1 1243 ? -57.942 15.613 1.870 1.00 78.12 1243 THR A O 1
ATOM 9063 N N . LEU A 1 1244 ? -55.899 14.924 2.521 1.00 84.44 1244 LEU A N 1
ATOM 9064 C CA . LEU A 1 1244 ? -55.240 15.170 1.231 1.00 84.44 1244 LEU A CA 1
ATOM 9065 C C . LEU A 1 1244 ? -55.899 14.373 0.092 1.00 84.44 1244 LEU A C 1
ATOM 9067 O O . LEU A 1 1244 ? -56.232 14.942 -0.946 1.00 84.44 1244 LEU A O 1
ATOM 9071 N N . LYS A 1 1245 ? -56.180 13.081 0.311 1.00 85.00 1245 LYS A N 1
ATOM 9072 C CA . LYS A 1 1245 ? -56.867 12.206 -0.655 1.00 85.00 1245 LYS A CA 1
ATOM 9073 C C . LYS A 1 1245 ? -58.314 12.634 -0.887 1.00 85.00 1245 LYS A C 1
ATOM 9075 O O . LYS A 1 1245 ? -58.747 12.705 -2.034 1.00 85.00 1245 LYS A O 1
ATOM 9080 N N . ARG A 1 1246 ? -59.055 12.956 0.180 1.00 83.12 1246 ARG A N 1
ATOM 9081 C CA . ARG A 1 1246 ? -60.461 13.385 0.093 1.00 83.12 1246 ARG A CA 1
ATOM 9082 C C . ARG A 1 1246 ? -60.633 14.684 -0.690 1.00 83.12 1246 ARG A C 1
ATOM 9084 O O . ARG A 1 1246 ? -61.590 14.807 -1.446 1.00 83.12 1246 ARG A O 1
ATOM 9091 N N . GLU A 1 1247 ? -59.734 15.647 -0.510 1.00 81.50 1247 GLU A N 1
ATOM 9092 C CA . GLU A 1 1247 ? -59.804 16.925 -1.228 1.00 81.50 1247 GLU A CA 1
ATOM 9093 C C . GLU A 1 1247 ? -59.091 16.889 -2.588 1.00 81.50 1247 GLU A C 1
ATOM 9095 O O . GLU A 1 1247 ? -59.294 17.787 -3.411 1.00 81.50 1247 GLU A O 1
ATOM 9100 N N . GLY A 1 1248 ? -58.327 15.829 -2.865 1.00 84.31 1248 GLY A N 1
ATOM 9101 C CA . GLY A 1 1248 ? -57.533 15.685 -4.082 1.00 84.31 1248 GLY A CA 1
ATOM 9102 C C . GLY A 1 1248 ? -56.347 16.650 -4.120 1.00 84.31 1248 GLY A C 1
ATOM 9103 O O . GLY A 1 1248 ? -56.015 17.164 -5.186 1.00 84.31 1248 GLY A O 1
ATOM 9104 N N . ILE A 1 1249 ? -55.750 16.938 -2.962 1.00 86.12 1249 ILE A N 1
ATOM 9105 C CA . ILE A 1 1249 ? -54.554 17.774 -2.854 1.00 86.12 1249 ILE A CA 1
ATOM 9106 C C . ILE A 1 1249 ? -53.345 16.950 -3.290 1.00 86.12 1249 ILE A C 1
ATOM 9108 O O . ILE A 1 1249 ? -53.051 15.904 -2.712 1.00 86.12 1249 ILE A O 1
ATOM 9112 N N . ASN A 1 1250 ? -52.621 17.445 -4.286 1.00 81.81 1250 ASN A N 1
ATOM 9113 C CA . ASN A 1 1250 ? -51.410 16.814 -4.812 1.00 81.81 1250 ASN A CA 1
ATOM 9114 C C . ASN A 1 1250 ? -50.177 17.726 -4.738 1.00 81.81 1250 ASN A C 1
ATOM 9116 O O . ASN A 1 1250 ? -49.092 17.306 -5.132 1.00 81.81 1250 ASN A O 1
ATOM 9120 N N . ASN A 1 1251 ? -50.333 18.948 -4.225 1.00 88.75 1251 ASN A N 1
ATOM 9121 C CA . ASN A 1 1251 ? -49.248 19.898 -4.030 1.00 88.75 1251 ASN A CA 1
ATOM 9122 C C . ASN A 1 1251 ? -49.206 20.360 -2.568 1.00 88.75 1251 ASN A C 1
ATOM 9124 O O . ASN A 1 1251 ? -50.201 20.869 -2.047 1.00 88.75 1251 ASN A O 1
ATOM 9128 N N . LEU A 1 1252 ? -48.061 20.181 -1.908 1.00 90.44 1252 LEU A N 1
ATOM 9129 C CA . LEU A 1 1252 ? -47.858 20.524 -0.500 1.00 90.44 1252 LEU A CA 1
ATOM 9130 C C . LEU A 1 1252 ? -46.752 21.568 -0.388 1.00 90.44 1252 LEU A C 1
ATOM 9132 O O . LEU A 1 1252 ? -45.667 21.374 -0.930 1.00 90.44 1252 LEU A O 1
ATOM 9136 N N . ALA A 1 1253 ? -47.011 22.650 0.340 1.00 89.44 1253 ALA A N 1
ATOM 9137 C CA . ALA A 1 1253 ? -45.990 23.626 0.695 1.00 89.44 1253 ALA A CA 1
ATOM 9138 C C . ALA A 1 1253 ? -45.804 23.631 2.212 1.00 89.44 1253 ALA A C 1
ATOM 9140 O O . ALA A 1 1253 ? -46.762 23.852 2.952 1.00 89.44 1253 ALA A O 1
ATOM 9141 N N . PHE A 1 1254 ? -44.577 23.384 2.669 1.00 88.94 1254 PHE A N 1
ATOM 9142 C CA . PHE A 1 1254 ? -44.253 23.333 4.091 1.00 88.94 1254 PHE A CA 1
ATOM 9143 C C . PHE A 1 1254 ? -43.726 24.669 4.594 1.00 88.94 1254 PHE A C 1
ATOM 9145 O O . PHE A 1 1254 ? -42.881 25.298 3.962 1.00 88.94 1254 PHE A O 1
ATOM 9152 N N . ILE A 1 1255 ? -44.207 25.068 5.765 1.00 86.19 1255 ILE A N 1
ATOM 9153 C CA . ILE A 1 1255 ? -43.813 26.276 6.478 1.00 86.19 1255 ILE A CA 1
ATOM 9154 C C . ILE A 1 1255 ? -43.381 25.819 7.869 1.00 86.19 1255 ILE A C 1
ATOM 9156 O O . ILE A 1 1255 ? -44.195 25.619 8.769 1.00 86.19 1255 ILE A O 1
ATOM 9160 N N . ALA A 1 1256 ? -42.089 25.547 8.012 1.00 83.81 1256 ALA A N 1
ATOM 9161 C CA . ALA A 1 1256 ? -41.521 24.976 9.228 1.00 83.81 1256 ALA A CA 1
ATOM 9162 C C . ALA A 1 1256 ? -40.813 26.049 10.059 1.00 83.81 1256 ALA A C 1
ATOM 9164 O O . ALA A 1 1256 ? -40.319 27.031 9.497 1.00 83.81 1256 ALA A O 1
ATOM 9165 N N . SER A 1 1257 ? -40.786 25.906 11.388 1.00 75.00 1257 SER A N 1
ATOM 9166 C CA . SER A 1 1257 ? -40.043 26.836 12.264 1.00 75.00 1257 SER A CA 1
ATOM 9167 C C . SER A 1 1257 ? -38.527 26.683 12.093 1.00 75.00 1257 SER A C 1
ATOM 9169 O O . SER A 1 1257 ? -38.082 25.673 11.547 1.00 75.00 1257 SER A O 1
ATOM 9171 N N . ARG A 1 1258 ? -37.733 27.674 12.532 1.00 70.94 1258 ARG A N 1
ATOM 9172 C CA . ARG A 1 1258 ? -36.274 27.751 12.289 1.00 70.94 1258 ARG A CA 1
ATOM 9173 C C . ARG A 1 1258 ? -35.492 26.444 12.454 1.00 70.94 1258 ARG A C 1
ATOM 9175 O O . ARG A 1 1258 ? -34.707 26.114 11.581 1.00 70.94 1258 ARG A O 1
ATOM 9182 N N . TYR A 1 1259 ? -35.777 25.649 13.485 1.00 70.12 1259 TYR A N 1
ATOM 9183 C CA . TYR A 1 1259 ? -35.043 24.406 13.777 1.00 70.12 1259 TYR A CA 1
ATOM 9184 C C . TYR A 1 1259 ? -35.327 23.243 12.819 1.00 70.12 1259 TYR A C 1
ATOM 9186 O O . TYR A 1 1259 ? -34.691 22.202 12.905 1.00 70.12 1259 TYR A O 1
ATOM 9194 N N . LEU A 1 1260 ? -36.304 23.399 11.929 1.00 71.50 1260 LEU A N 1
ATOM 9195 C CA . LEU A 1 1260 ? -36.619 22.451 10.861 1.00 71.50 1260 LEU A CA 1
ATOM 9196 C C . LEU A 1 1260 ? -36.290 23.030 9.472 1.00 71.50 1260 LEU A C 1
ATOM 9198 O O . LEU A 1 1260 ? -36.654 22.433 8.459 1.00 71.50 1260 LEU A O 1
ATOM 9202 N N . ARG A 1 1261 ? -35.644 24.205 9.406 1.00 71.38 1261 ARG A N 1
ATOM 9203 C CA . ARG A 1 1261 ? -35.144 24.816 8.166 1.00 71.38 1261 ARG A CA 1
ATOM 9204 C C . ARG A 1 1261 ? -33.666 24.464 7.990 1.00 71.38 1261 ARG A C 1
ATOM 9206 O O . ARG A 1 1261 ? -32.939 24.306 8.960 1.00 71.38 1261 ARG A O 1
ATOM 9213 N N . SER A 1 1262 ? -33.209 24.396 6.744 1.00 54.53 1262 SER A N 1
ATOM 9214 C CA . SER A 1 1262 ? -31.852 23.957 6.392 1.00 54.53 1262 SER A CA 1
ATOM 9215 C C . SER A 1 1262 ? -30.713 24.915 6.779 1.00 54.53 1262 SER A C 1
ATOM 9217 O O . SER A 1 1262 ? -29.567 24.585 6.511 1.00 54.53 1262 SER A O 1
ATOM 9219 N N . GLU A 1 1263 ? -30.989 26.110 7.318 1.00 45.59 1263 GLU A N 1
ATOM 9220 C CA . GLU A 1 1263 ? -29.947 27.114 7.622 1.00 45.59 1263 GLU A CA 1
ATOM 9221 C C . GLU A 1 1263 ? -29.359 27.015 9.044 1.00 45.59 1263 GLU A C 1
ATOM 9223 O O . GLU A 1 1263 ? -28.288 27.569 9.271 1.00 45.59 1263 GLU A O 1
ATOM 9228 N N . ASP A 1 1264 ? -30.001 26.291 9.971 1.00 41.78 1264 ASP A N 1
ATOM 9229 C CA . ASP A 1 1264 ? -29.574 26.159 11.382 1.00 41.78 1264 ASP A CA 1
ATOM 9230 C C . ASP A 1 1264 ? -29.190 24.706 11.775 1.00 41.78 1264 ASP A C 1
ATOM 9232 O O . ASP A 1 1264 ? -29.123 24.381 12.965 1.00 41.78 1264 ASP A O 1
ATOM 9236 N N . VAL A 1 1265 ? -28.946 23.828 10.785 1.00 36.34 1265 VAL A N 1
ATOM 9237 C CA . VAL A 1 1265 ? -28.577 22.400 10.939 1.00 36.34 1265 VAL A CA 1
ATOM 9238 C C . VAL A 1 1265 ? -27.188 22.100 10.389 1.00 36.34 1265 VAL A C 1
ATOM 9240 O O . VAL A 1 1265 ? -26.915 22.505 9.236 1.00 36.34 1265 VAL A O 1
#

Mean predicted aligned error: 18.32 Å

Sequence (1265 aa):
MPKNQWESTKKLLLTSILSLIAFPVYAQTIIPANDGIGTIVTPSGNQFDIHGGQFSADRQNLFHSLERFNLNQGQIANFLANPGIRNILSRVVGGEASVIDGLIRVTGGNANLFLINPAGILFGSNASLNVPAAFTATTANGVGFGDHWFNVVGSNDYSRLLGNPDAFAFTMPQPGVIANFGNLAVGTGQNLTLIGGTILNMGQLSAPGGQITVAAIPGTSVARIGQAGGLLTLELQLPSDATTVAPWTMPVASLPRLLTGSGIAEATKVVVNPDGTIQLIGSNTRIPTDAGTAIVSGTINTSGIAPGQIGGSANVLGDRVALVGATINASGTNGGGTVRIGGDYQGKGSMPNAARTFVSRDSVIGADALQSGNGGKVIVWADQTTGFYGKINARGAQNTGKGGFVEVSGKQTLIFDGLVNVSASNENFGTLLLDPTNITISNNPSTPGVNASLIDILLSDISQDEFVGADITIDAAILQAQAGNIRLEATNNITIEAGVMLTFDPGGSIMFVADADRDAVGNFVMDANSTLNTSGRSLTITAAGVQIDDGTINAGIGDVTLQPSTLNSSISVGDNAIDETRGPIPAGTPNFYLTTTELTNLDSLGTVTIGSPGSTGTGVVSLRNLGPRPGLPSLSDESFNLTVRGGDVYFNQAVVSGNPNFSTDTDPIVQLPRDKTAQFISTGTIFAGNNQEVGIDGDNGKILFDAVNGVGVLFDNPYPVPNSSGIGFSAKNVAARTQFGNLLLTSSRTDLVVSSVDGVDGITAPNGQIVLENIRLENSSITINAPIRGSRDISIGGFNTDSVSLNSAVTSDNGNIVFEAPVVLGVGVGSVSTNGGNIRFDETVDGNQSLNLNTNGGSVQLNGAVGAVAPLSGLTIANAGNVTASAPVTVGVEGIAIRANGTVFTGNLNSSGDSGGSVLIKAGTSITTGIVDSSGRFGNGGNVTLDSPGDIQVNSINAQGGSSGRGGNVDITTERFFRAGGMFSDRNGIQASISTAGGVAGGSITIRHDGGLRGTPFVVGNATVNGTAGAITTGSDNTIFPVRSFPGSYTQGITRIITQDLRPPLTFPDSDQPNPLLPEGDSDSPFFKSAAQDPNQAFETETAFTQEFDNYLGKKTRSKTLREIQSELRSIEKKTGIKTALIYLSCKPKKDDIVIWEFGKQKCDGVPEDEDFLRVEMITAEQYTSILPRYEGREDKKNIQYKEVVDTGIDLYKDITNVRNQEDYKEAAKKLYQWIIKPLEPTLKREGINNLAFIASRYLRSEDV